Protein 1VHK (pdb70)

Organism: 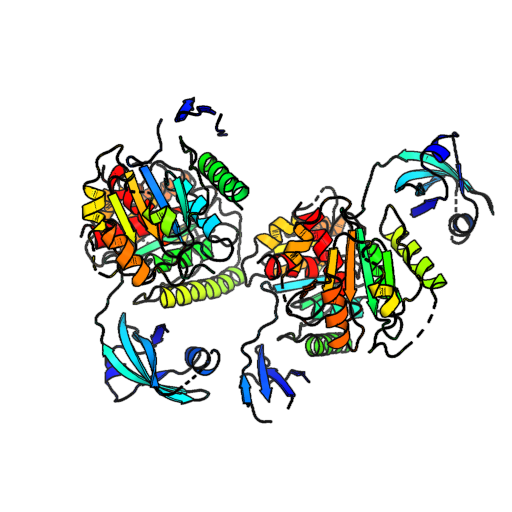Bacillus subtilis (strain 168) (NCBI:txid224308)

Radius of gyration: 31.27 Å; Cα contacts (8 Å, |Δi|>4): 1802; chains: 4; bounding box: 67×75×100 Å

B-factor: mean 43.71, std 15.71, range [6.01, 95.88]

Structure (mmCIF, N/CA/C/O backbone):
data_1VHK
#
_entry.id   1VHK
#
_cell.length_a   62.714
_cell.length_b   145.054
_cell.length_c   66.012
_cell.angle_alpha   90.00
_cell.angle_beta   109.40
_cell.angle_gamma   90.00
#
_symmetry.space_group_name_H-M   'P 1 21 1'
#
loop_
_entity.id
_entity.type
_entity.pdbx_description
1 polymer 'Hypothetical protein yqeU'
2 water water
#
loop_
_atom_site.group_PDB
_atom_site.id
_atom_site.type_symbol
_atom_site.label_atom_id
_atom_site.label_alt_id
_atom_site.label_comp_id
_atom_site.label_asym_id
_atom_site.label_entity_id
_atom_site.label_seq_id
_atom_site.pdbx_PDB_ins_code
_atom_site.Cartn_x
_atom_site.Cartn_y
_atom_site.Cartn_z
_atom_site.occupancy
_atom_site.B_iso_or_equiv
_atom_site.auth_seq_id
_atom_site.auth_comp_id
_atom_site.auth_asym_id
_atom_site.auth_atom_id
_atom_site.pdbx_PDB_model_num
ATOM 1 N N . GLN A 1 4 ? 5.057 98.923 29.578 1.00 35.48 2 GLN A N 1
ATOM 2 C CA . GLN A 1 4 ? 5.396 100.293 29.277 1.00 34.11 2 GLN A CA 1
ATOM 3 C C . GLN A 1 4 ? 6.844 100.499 28.898 1.00 34.31 2 GLN A C 1
ATOM 4 O O . GLN A 1 4 ? 7.096 101.275 27.969 1.00 34.89 2 GLN A O 1
ATOM 10 N N . ARG A 1 5 ? 7.818 99.847 29.519 1.00 35.52 3 ARG A N 1
ATOM 11 C CA . ARG A 1 5 ? 9.222 100.086 29.213 1.00 35.22 3 ARG A CA 1
ATOM 12 C C . ARG A 1 5 ? 9.940 98.876 28.632 1.00 35.15 3 ARG A C 1
ATOM 13 O O . ARG A 1 5 ? 9.890 97.782 29.177 1.00 33.35 3 ARG A O 1
ATOM 21 N N . TYR A 1 6 ? 10.610 99.118 27.491 1.00 35.71 4 TYR A N 1
ATOM 22 C CA . TYR A 1 6 ? 11.352 98.154 26.745 1.00 36.79 4 TYR A CA 1
ATOM 23 C C . TYR A 1 6 ? 12.807 98.490 26.412 1.00 37.52 4 TYR A C 1
ATOM 24 O O . TYR A 1 6 ? 13.166 99.582 25.970 1.00 36.16 4 TYR A O 1
ATOM 33 N N . PHE A 1 7 ? 13.617 97.438 26.498 1.00 37.98 5 PHE A N 1
ATOM 34 C CA . PHE A 1 7 ? 15.017 97.457 26.141 1.00 39.01 5 PHE A CA 1
ATOM 35 C C . PHE A 1 7 ? 15.214 96.963 24.710 1.00 41.08 5 PHE A C 1
ATOM 36 O O . PHE A 1 7 ? 14.936 95.814 24.380 1.00 42.42 5 PHE A O 1
ATOM 44 N N . ILE A 1 8 ? 15.571 97.871 23.846 1.00 43.89 6 ILE A N 1
ATOM 45 C CA . ILE A 1 8 ? 15.799 97.698 22.422 1.00 45.76 6 ILE A CA 1
ATOM 46 C C . ILE A 1 8 ? 17.232 97.317 22.095 1.00 48.00 6 ILE A C 1
ATOM 47 O O . ILE A 1 8 ? 18.196 97.847 22.649 1.00 47.19 6 ILE A O 1
ATOM 52 N N . GLU A 1 9 ? 17.423 96.426 21.119 1.00 51.17 7 GLU A N 1
ATOM 53 C CA . GLU A 1 9 ? 18.752 95.978 20.720 1.00 52.16 7 GLU A CA 1
ATOM 54 C C . GLU A 1 9 ? 19.322 96.816 19.577 1.00 52.56 7 GLU A C 1
ATOM 55 O O . GLU A 1 9 ? 19.883 96.299 18.612 1.00 52.14 7 GLU A O 1
ATOM 61 N N . LEU A 1 10 ? 19.177 98.116 19.686 1.00 53.37 8 LEU A N 1
ATOM 62 C CA . LEU A 1 10 ? 19.689 99.117 18.781 1.00 53.71 8 LEU A CA 1
ATOM 63 C C . LEU A 1 10 ? 20.402 100.187 19.619 1.00 53.99 8 LEU A C 1
ATOM 64 O O . LEU A 1 10 ? 20.175 100.195 20.838 1.00 54.34 8 LEU A O 1
ATOM 69 N N . THR A 1 11 ? 21.281 100.952 19.032 1.00 54.13 9 THR A N 1
ATOM 70 C CA . THR A 1 11 ? 22.028 102.000 19.761 1.00 54.28 9 THR A CA 1
ATOM 71 C C . THR A 1 11 ? 21.277 103.293 19.578 1.00 54.64 9 THR A C 1
ATOM 72 O O . THR A 1 11 ? 20.443 103.305 18.649 1.00 55.30 9 THR A O 1
ATOM 76 N N . LYS A 1 12 ? 21.490 104.361 20.343 1.00 55.50 10 LYS A N 1
ATOM 77 C CA . LYS A 1 12 ? 20.733 105.574 20.006 1.00 56.95 10 LYS A CA 1
ATOM 78 C C . LYS A 1 12 ? 20.983 105.963 18.546 1.00 59.06 10 LYS A C 1
ATOM 79 O O . LYS A 1 12 ? 20.028 106.152 17.785 1.00 57.71 10 LYS A O 1
ATOM 85 N N . GLN A 1 13 ? 22.246 106.037 18.126 1.00 61.08 11 GLN A N 1
ATOM 86 C CA . GLN A 1 13 ? 22.546 106.421 16.752 1.00 64.61 11 GLN A CA 1
ATOM 87 C C . GLN A 1 13 ? 21.964 105.524 15.697 1.00 65.39 11 GLN A C 1
ATOM 88 O O . GLN A 1 13 ? 21.560 106.028 14.626 1.00 65.57 11 GLN A O 1
ATOM 94 N N . GLN A 1 14 ? 21.761 104.232 15.957 1.00 66.27 12 GLN A N 1
ATOM 95 C CA . GLN A 1 14 ? 21.103 103.345 15.010 1.00 66.52 12 GLN A CA 1
ATOM 96 C C . GLN A 1 14 ? 19.607 103.651 14.931 1.00 66.83 12 GLN A C 1
ATOM 97 O O . GLN A 1 14 ? 19.000 103.429 13.892 1.00 67.39 12 GLN A O 1
ATOM 103 N N . ILE A 1 15 ? 18.989 104.100 16.012 1.00 67.61 13 ILE A N 1
ATOM 104 C CA . ILE A 1 15 ? 17.565 104.436 15.994 1.00 68.29 13 ILE A CA 1
ATOM 105 C C . ILE A 1 15 ? 17.330 105.785 15.335 1.00 70.00 13 ILE A C 1
ATOM 106 O O . ILE A 1 15 ? 16.269 106.040 14.769 1.00 70.54 13 ILE A O 1
ATOM 111 N N . GLU A 1 16 ? 18.323 106.665 15.408 1.00 71.71 14 GLU A N 1
ATOM 112 C CA . GLU A 1 16 ? 18.258 107.981 14.791 1.00 73.50 14 GLU A CA 1
ATOM 113 C C . GLU A 1 16 ? 18.419 107.842 13.273 1.00 73.69 14 GLU A C 1
ATOM 114 O O . GLU A 1 16 ? 17.888 108.613 12.485 1.00 74.06 14 GLU A O 1
ATOM 120 N N . GLU A 1 17 ? 19.121 106.797 12.883 1.00 73.53 15 GLU A N 1
ATOM 121 C CA . GLU A 1 17 ? 19.413 106.439 11.516 1.00 73.31 15 GLU A CA 1
ATOM 122 C C . GLU A 1 17 ? 18.249 106.700 10.572 1.00 72.73 15 GLU A C 1
ATOM 123 O O . GLU A 1 17 ? 18.423 107.455 9.603 1.00 73.37 15 GLU A O 1
ATOM 129 N N . ALA A 1 18 ? 17.099 106.091 10.821 1.00 70.95 16 ALA A N 1
ATOM 130 C CA . ALA A 1 18 ? 15.906 106.241 9.995 1.00 67.70 16 ALA A CA 1
ATOM 131 C C . ALA A 1 18 ? 14.790 106.976 10.722 1.00 66.37 16 ALA A C 1
ATOM 132 O O . ALA A 1 18 ? 14.906 107.286 11.912 1.00 66.85 16 ALA A O 1
ATOM 134 N N . PRO A 1 19 ? 13.679 107.233 10.045 1.00 64.86 17 PRO A N 1
ATOM 135 C CA . PRO A 1 19 ? 12.566 107.990 10.588 1.00 63.35 17 PRO A CA 1
ATOM 136 C C . PRO A 1 19 ? 11.736 107.245 11.608 1.00 61.84 17 PRO A C 1
ATOM 137 O O . PRO A 1 19 ? 11.056 107.858 12.446 1.00 60.70 17 PRO A O 1
ATOM 141 N N . THR A 1 20 ? 11.693 105.927 11.529 1.00 59.97 18 THR A N 1
ATOM 142 C CA . THR A 1 20 ? 11.005 105.055 12.453 1.00 57.44 18 THR A CA 1
ATOM 143 C C . THR A 1 20 ? 11.933 103.851 12.710 1.00 56.07 18 THR A C 1
ATOM 144 O O . THR A 1 20 ? 12.961 103.752 12.038 1.00 56.38 18 THR A O 1
ATOM 148 N N . PHE A 1 21 ? 11.585 102.997 13.644 1.00 54.41 19 PHE A N 1
ATOM 149 C CA . PHE A 1 21 ? 12.402 101.816 13.938 1.00 52.47 19 PHE A CA 1
ATOM 150 C C . PHE A 1 21 ? 11.444 100.691 14.296 1.00 52.37 19 PHE A C 1
ATOM 151 O O . PHE A 1 21 ? 10.308 100.983 14.649 1.00 50.93 19 PHE A O 1
ATOM 159 N N . SER A 1 22 ? 11.865 99.444 14.177 1.00 54.16 20 SER A N 1
ATOM 160 C CA . SER A 1 22 ? 10.970 98.337 14.469 1.00 56.13 20 SER A CA 1
ATOM 161 C C . SER A 1 22 ? 11.510 97.361 15.503 1.00 58.32 20 SER A C 1
ATOM 162 O O . SER A 1 22 ? 12.694 97.089 15.625 1.00 58.35 20 SER A O 1
ATOM 165 N N . ILE A 1 23 ? 10.564 96.827 16.267 1.00 59.60 21 ILE A N 1
ATOM 166 C CA . ILE A 1 23 ? 10.817 95.901 17.340 1.00 61.74 21 ILE A CA 1
ATOM 167 C C . ILE A 1 23 ? 10.547 94.467 16.907 1.00 64.71 21 ILE A C 1
ATOM 168 O O . ILE A 1 23 ? 9.433 94.123 16.503 1.00 63.88 21 ILE A O 1
ATOM 173 N N . THR A 1 24 ? 11.583 93.624 16.986 1.00 67.25 22 THR A N 1
ATOM 174 C CA . THR A 1 24 ? 11.439 92.219 16.635 1.00 70.24 22 THR A CA 1
ATOM 175 C C . THR A 1 24 ? 11.810 91.306 17.805 1.00 72.53 22 THR A C 1
ATOM 176 O O . THR A 1 24 ? 12.479 91.693 18.759 1.00 72.22 22 THR A O 1
ATOM 180 N N . GLY A 1 25 ? 11.120 90.154 17.870 1.00 74.56 23 GLY A N 1
ATOM 181 C CA . GLY A 1 25 ? 11.368 89.154 18.863 1.00 76.38 23 GLY A CA 1
ATOM 182 C C . GLY A 1 25 ? 10.367 89.024 19.992 1.00 77.12 23 GLY A C 1
ATOM 183 O O . GLY A 1 25 ? 9.151 89.060 19.810 1.00 77.12 23 GLY A O 1
ATOM 184 N N . GLU A 1 26 ? 10.903 88.758 21.182 1.00 77.34 24 GLU A N 1
ATOM 185 C CA . GLU A 1 26 ? 10.188 88.583 22.422 1.00 77.10 24 GLU A CA 1
ATOM 186 C C . GLU A 1 26 ? 9.178 89.714 22.673 1.00 75.19 24 GLU A C 1
ATOM 187 O O . GLU A 1 26 ? 8.004 89.469 22.887 1.00 74.38 24 GLU A O 1
ATOM 193 N N . GLU A 1 27 ? 9.709 90.926 22.674 1.00 73.64 25 GLU A N 1
ATOM 194 C CA . GLU A 1 27 ? 9.012 92.156 22.903 1.00 71.78 25 GLU A CA 1
ATOM 195 C C . GLU A 1 27 ? 7.801 92.377 22.021 1.00 70.09 25 GLU A C 1
ATOM 196 O O . GLU A 1 27 ? 6.809 92.936 22.501 1.00 69.35 25 GLU A O 1
ATOM 202 N N . VAL A 1 28 ? 7.849 91.983 20.746 1.00 69.07 26 VAL A N 1
ATOM 203 C CA . VAL A 1 28 ? 6.669 92.168 19.894 1.00 68.47 26 VAL A CA 1
ATOM 204 C C . VAL A 1 28 ? 5.490 91.434 20.529 1.00 67.36 26 VAL A C 1
ATOM 205 O O . VAL A 1 28 ? 4.463 92.053 20.804 1.00 66.92 26 VAL A O 1
ATOM 209 N N . HIS A 1 29 ? 5.676 90.163 20.861 1.00 66.80 27 HIS A N 1
ATOM 210 C CA . HIS A 1 29 ? 4.650 89.362 21.499 1.00 66.43 27 HIS A CA 1
ATOM 211 C C . HIS A 1 29 ? 4.083 90.035 22.743 1.00 65.11 27 HIS A C 1
ATOM 212 O O . HIS A 1 29 ? 2.880 89.957 23.010 1.00 64.80 27 HIS A O 1
ATOM 219 N N . HIS A 1 30 ? 4.958 90.602 23.568 1.00 63.79 28 HIS A N 1
ATOM 220 C CA . HIS A 1 30 ? 4.510 91.313 24.756 1.00 63.11 28 HIS A CA 1
ATOM 221 C C . HIS A 1 30 ? 3.732 92.562 24.336 1.00 64.55 28 HIS A C 1
ATOM 222 O O . HIS A 1 30 ? 2.669 92.847 24.891 1.00 64.35 28 HIS A O 1
ATOM 229 N N . ILE A 1 31 ? 4.240 93.286 23.331 1.00 65.25 29 ILE A N 1
ATOM 230 C CA . ILE A 1 31 ? 3.536 94.465 22.854 1.00 66.95 29 ILE A CA 1
ATOM 231 C C . ILE A 1 31 ? 2.181 94.085 22.257 1.00 69.10 29 ILE A C 1
ATOM 232 O O . ILE A 1 31 ? 1.133 94.514 22.747 1.00 68.44 29 ILE A O 1
ATOM 237 N N . VAL A 1 32 ? 2.199 93.231 21.249 1.00 71.23 30 VAL A N 1
ATOM 238 C CA . VAL A 1 32 ? 1.016 92.820 20.536 1.00 74.45 30 VAL A CA 1
ATOM 239 C C . VAL A 1 32 ? 0.067 91.890 21.252 1.00 76.63 30 VAL A C 1
ATOM 240 O O . VAL A 1 32 ? -1.122 92.233 21.396 1.00 76.78 30 VAL A O 1
ATOM 244 N N . ASN A 1 33 ? 0.495 90.691 21.631 1.00 78.63 31 ASN A N 1
ATOM 245 C CA . ASN A 1 33 ? -0.387 89.716 22.256 1.00 80.52 31 ASN A CA 1
ATOM 246 C C . ASN A 1 33 ? -0.697 89.968 23.714 1.00 80.94 31 ASN A C 1
ATOM 247 O O . ASN A 1 33 ? -1.869 90.146 24.084 1.00 81.65 31 ASN A O 1
ATOM 252 N N . VAL A 1 34 ? 0.300 89.984 24.583 1.00 80.86 32 VAL A N 1
ATOM 253 C CA . VAL A 1 34 ? 0.097 90.172 26.009 1.00 80.16 32 VAL A CA 1
ATOM 254 C C . VAL A 1 34 ? -0.578 91.476 26.385 1.00 78.40 32 VAL A C 1
ATOM 255 O O . VAL A 1 34 ? -1.568 91.465 27.133 1.00 79.14 32 VAL A O 1
ATOM 267 N N . ARG A 1 36 ? -1.672 93.860 24.064 1.00 66.11 34 ARG A N 1
ATOM 268 C CA . ARG A 1 36 ? -2.546 94.172 22.969 1.00 63.81 34 ARG A CA 1
ATOM 269 C C . ARG A 1 36 ? -2.654 95.652 22.659 1.00 63.79 34 ARG A C 1
ATOM 270 O O . ARG A 1 36 ? -3.722 96.257 22.649 1.00 63.85 34 ARG A O 1
ATOM 286 N N . ASN A 1 38 ? -2.283 99.167 20.276 1.00 66.60 36 ASN A N 1
ATOM 287 C CA . ASN A 1 38 ? -2.629 99.569 18.930 1.00 67.59 36 ASN A CA 1
ATOM 288 C C . ASN A 1 38 ? -1.795 100.762 18.468 1.00 67.23 36 ASN A C 1
ATOM 289 O O . ASN A 1 38 ? -1.185 101.450 19.274 1.00 66.41 36 ASN A O 1
ATOM 294 N N . GLU A 1 39 ? -1.816 100.987 17.151 1.00 66.47 37 GLU A N 1
ATOM 295 C CA . GLU A 1 39 ? -1.129 102.149 16.597 1.00 65.42 37 GLU A CA 1
ATOM 296 C C . GLU A 1 39 ? -1.658 103.399 17.307 1.00 63.43 37 GLU A C 1
ATOM 297 O O . GLU A 1 39 ? -2.844 103.506 17.597 1.00 62.90 37 GLU A O 1
ATOM 303 N N . GLY A 1 40 ? -0.737 104.286 17.664 1.00 60.99 38 GLY A N 1
ATOM 304 C CA . GLY A 1 40 ? -1.087 105.496 18.386 1.00 57.58 38 GLY A CA 1
ATOM 305 C C . GLY A 1 40 ? -0.728 105.352 19.865 1.00 55.55 38 GLY A C 1
ATOM 306 O O . GLY A 1 40 ? -0.684 106.329 20.605 1.00 55.51 38 GLY A O 1
ATOM 307 N N . ASP A 1 41 ? -0.545 104.113 20.307 1.00 53.36 39 ASP A N 1
ATOM 308 C CA . ASP A 1 41 ? -0.172 103.850 21.685 1.00 50.59 39 ASP A CA 1
ATOM 309 C C . ASP A 1 41 ? 1.293 104.258 21.909 1.00 48.40 39 ASP A C 1
ATOM 310 O O . ASP A 1 41 ? 2.103 104.183 20.996 1.00 46.27 39 ASP A O 1
ATOM 315 N N . GLN A 1 42 ? 1.582 104.644 23.138 1.00 47.32 40 GLN A N 1
ATOM 316 C CA . GLN A 1 42 ? 2.883 105.108 23.564 1.00 45.68 40 GLN A CA 1
ATOM 317 C C . GLN A 1 42 ? 3.612 104.174 24.513 1.00 43.46 40 GLN A C 1
ATOM 318 O O . GLN A 1 42 ? 3.007 103.601 25.416 1.00 42.75 40 GLN A O 1
ATOM 324 N N . ILE A 1 43 ? 4.918 104.002 24.303 1.00 41.90 41 ILE A N 1
ATOM 325 C CA . ILE A 1 43 ? 5.780 103.198 25.141 1.00 38.95 41 ILE A CA 1
ATOM 326 C C . ILE A 1 43 ? 7.085 103.970 25.423 1.00 39.56 41 ILE A C 1
ATOM 327 O O . ILE A 1 43 ? 7.380 105.031 24.903 1.00 38.93 41 ILE A O 1
ATOM 332 N N . ILE A 1 44 ? 7.848 103.388 26.333 1.00 39.75 42 ILE A N 1
ATOM 333 C CA . ILE A 1 44 ? 9.151 103.898 26.711 1.00 37.00 42 ILE A CA 1
ATOM 334 C C . ILE A 1 44 ? 10.198 102.861 26.270 1.00 36.41 42 ILE A C 1
ATOM 335 O O . ILE A 1 44 ? 10.061 101.658 26.513 1.00 34.48 42 ILE A O 1
ATOM 340 N N . CYS A 1 45 ? 11.180 103.346 25.532 1.00 35.67 43 CYS A N 1
ATOM 341 C CA . CYS A 1 45 ? 12.259 102.528 25.031 1.00 35.09 43 CYS A CA 1
ATOM 342 C C . CYS A 1 45 ? 13.607 103.124 25.464 1.00 35.09 43 CYS A C 1
ATOM 343 O O . CYS A 1 45 ? 13.834 104.334 25.475 1.00 33.40 43 CYS A O 1
ATOM 346 N N . CYS A 1 46 ? 14.482 102.199 25.803 1.00 34.73 44 CYS A N 1
ATOM 347 C CA . CYS A 1 46 ? 15.839 102.478 26.221 1.00 34.36 44 CYS A CA 1
ATOM 348 C C . CYS A 1 46 ? 16.791 101.738 25.279 1.00 33.43 44 CYS A C 1
ATOM 349 O O . CYS A 1 46 ? 16.629 100.531 25.181 1.00 31.64 44 CYS A O 1
ATOM 352 N N . SER A 1 47 ? 17.697 102.410 24.607 1.00 34.93 45 SER A N 1
ATOM 353 C CA . SER A 1 47 ? 18.650 101.760 23.698 1.00 37.03 45 SER A CA 1
ATOM 354 C C . SER A 1 47 ? 19.696 100.921 24.416 1.00 38.29 45 SER A C 1
ATOM 355 O O . SER A 1 47 ? 19.861 100.986 25.638 1.00 37.80 45 SER A O 1
ATOM 358 N N . GLN A 1 48 ? 20.564 100.229 23.654 1.00 39.77 46 GLN A N 1
ATOM 359 C CA . GLN A 1 48 ? 21.575 99.393 24.288 1.00 42.28 46 GLN A CA 1
ATOM 360 C C . GLN A 1 48 ? 22.625 100.239 25.031 1.00 42.63 46 GLN A C 1
ATOM 361 O O . GLN A 1 48 ? 23.343 99.676 25.868 1.00 43.17 46 GLN A O 1
ATOM 367 N N . ASP A 1 49 ? 22.810 101.478 24.619 1.00 42.44 47 ASP A N 1
ATOM 368 C CA . ASP A 1 49 ? 23.778 102.371 25.208 1.00 41.72 47 ASP A CA 1
ATOM 369 C C . ASP A 1 49 ? 23.205 103.269 26.282 1.00 40.86 47 ASP A C 1
ATOM 370 O O . ASP A 1 49 ? 23.789 104.320 26.587 1.00 40.14 47 ASP A O 1
ATOM 375 N N . GLY A 1 50 ? 22.054 102.909 26.836 1.00 40.40 48 GLY A N 1
ATOM 376 C CA . GLY A 1 50 ? 21.429 103.638 27.904 1.00 38.79 48 GLY A CA 1
ATOM 377 C C . GLY A 1 50 ? 20.587 104.832 27.579 1.00 38.11 48 GLY A C 1
ATOM 378 O O . GLY A 1 50 ? 20.118 105.500 28.533 1.00 37.32 48 GLY A O 1
ATOM 379 N N . PHE A 1 51 ? 20.257 105.111 26.319 1.00 37.05 49 PHE A N 1
ATOM 380 C CA . PHE A 1 51 ? 19.434 106.275 25.990 1.00 37.13 49 PHE A CA 1
ATOM 381 C C . PHE A 1 51 ? 17.940 105.995 25.955 1.00 36.94 49 PHE A C 1
ATOM 382 O O . PHE A 1 51 ? 17.459 105.126 25.235 1.00 35.81 49 PHE A O 1
ATOM 390 N N . GLU A 1 52 ? 17.141 106.746 26.704 1.00 37.73 50 GLU A N 1
ATOM 391 C CA . GLU A 1 52 ? 15.713 106.613 26.836 1.00 37.33 50 GLU A CA 1
ATOM 392 C C . GLU A 1 52 ? 14.876 107.472 25.898 1.00 36.70 50 GLU A C 1
ATOM 393 O O . GLU A 1 52 ? 14.904 108.702 25.911 1.00 35.16 50 GLU A O 1
ATOM 399 N N . ALA A 1 53 ? 13.886 106.831 25.250 1.00 36.17 51 ALA A N 1
ATOM 400 C CA . ALA A 1 53 ? 12.980 107.591 24.410 1.00 36.94 51 ALA A CA 1
ATOM 401 C C . ALA A 1 53 ? 11.503 107.328 24.667 1.00 37.71 51 ALA A C 1
ATOM 402 O O . ALA A 1 53 ? 11.030 106.262 25.037 1.00 37.45 51 ALA A O 1
ATOM 404 N N . LYS A 1 54 ? 10.688 108.355 24.401 1.00 38.55 52 LYS A N 1
ATOM 405 C CA . LYS A 1 54 ? 9.237 108.160 24.400 1.00 39.84 52 LYS A CA 1
ATOM 406 C C . LYS A 1 54 ? 8.844 107.857 22.935 1.00 41.58 52 LYS A C 1
ATOM 407 O O . LYS A 1 54 ? 9.219 108.576 21.993 1.00 39.36 52 LYS A O 1
ATOM 413 N N . CYS A 1 55 ? 8.271 106.669 22.744 1.00 42.36 53 CYS A N 1
ATOM 414 C CA . CYS A 1 55 ? 7.899 106.238 21.408 1.00 43.50 53 CYS A CA 1
ATOM 415 C C . CYS A 1 55 ? 6.390 106.070 21.241 1.00 43.62 53 CYS A C 1
ATOM 416 O O . CYS A 1 55 ? 5.666 105.788 22.188 1.00 43.41 53 CYS A O 1
ATOM 419 N N . GLU A 1 56 ? 5.974 106.229 19.991 1.00 43.71 54 GLU A N 1
ATOM 420 C CA . GLU A 1 56 ? 4.600 106.073 19.545 1.00 43.96 54 GLU A CA 1
ATOM 421 C C . GLU A 1 56 ? 4.497 104.895 18.578 1.00 45.29 54 GLU A C 1
ATOM 422 O O . GLU A 1 56 ? 5.277 104.763 17.633 1.00 43.82 54 GLU A O 1
ATOM 428 N N . LEU A 1 57 ? 3.581 103.959 18.836 1.00 48.18 55 LEU A N 1
ATOM 429 C CA . LEU A 1 57 ? 3.425 102.830 17.917 1.00 51.33 55 LEU A CA 1
ATOM 430 C C . LEU A 1 57 ? 2.759 103.312 16.622 1.00 54.38 55 LEU A C 1
ATOM 431 O O . LEU A 1 57 ? 1.624 103.755 16.581 1.00 52.40 55 LEU A O 1
ATOM 436 N N . GLN A 1 58 ? 3.567 103.331 15.574 1.00 58.41 56 GLN A N 1
ATOM 437 C CA . GLN A 1 58 ? 3.180 103.715 14.234 1.00 62.02 56 GLN A CA 1
ATOM 438 C C . GLN A 1 58 ? 2.609 102.480 13.527 1.00 64.71 56 GLN A C 1
ATOM 439 O O . GLN A 1 58 ? 1.528 102.517 12.953 1.00 64.54 56 GLN A O 1
ATOM 445 N N . SER A 1 59 ? 3.288 101.349 13.731 1.00 67.46 57 SER A N 1
ATOM 446 C CA . SER A 1 59 ? 2.825 100.100 13.120 1.00 70.52 57 SER A CA 1
ATOM 447 C C . SER A 1 59 ? 2.856 98.940 14.095 1.00 73.13 57 SER A C 1
ATOM 448 O O . SER A 1 59 ? 3.808 98.790 14.874 1.00 73.87 57 SER A O 1
ATOM 451 N N . VAL A 1 60 ? 1.779 98.154 14.130 1.00 74.84 58 VAL A N 1
ATOM 452 C CA . VAL A 1 60 ? 1.685 97.006 15.013 1.00 77.70 58 VAL A CA 1
ATOM 453 C C . VAL A 1 60 ? 1.211 95.759 14.266 1.00 80.24 58 VAL A C 1
ATOM 454 O O . VAL A 1 60 ? 0.053 95.617 13.886 1.00 80.60 58 VAL A O 1
ATOM 458 N N . SER A 1 61 ? 2.141 94.832 14.054 1.00 82.39 59 SER A N 1
ATOM 459 C CA . SER A 1 61 ? 1.865 93.578 13.355 1.00 84.33 59 SER A CA 1
ATOM 460 C C . SER A 1 61 ? 1.911 92.398 14.306 1.00 85.39 59 SER A C 1
ATOM 461 O O . SER A 1 61 ? 1.766 92.565 15.520 1.00 85.55 59 SER A O 1
ATOM 464 N N . LYS A 1 62 ? 2.062 91.188 13.792 1.00 86.63 60 LYS A N 1
ATOM 465 C CA . LYS A 1 62 ? 2.073 89.991 14.627 1.00 88.54 60 LYS A CA 1
ATOM 466 C C . LYS A 1 62 ? 3.487 89.557 14.968 1.00 88.89 60 LYS A C 1
ATOM 467 O O . LYS A 1 62 ? 3.715 88.687 15.814 1.00 88.83 60 LYS A O 1
ATOM 473 N N . ASP A 1 63 ? 4.469 90.180 14.324 1.00 89.01 61 ASP A N 1
ATOM 474 C CA . ASP A 1 63 ? 5.863 89.799 14.564 1.00 89.36 61 ASP A CA 1
ATOM 475 C C . ASP A 1 63 ? 6.785 90.994 14.414 1.00 88.66 61 ASP A C 1
ATOM 476 O O . ASP A 1 63 ? 8.002 90.904 14.565 1.00 89.10 61 ASP A O 1
ATOM 481 N N . LYS A 1 64 ? 6.199 92.118 14.015 1.00 87.65 62 LYS A N 1
ATOM 482 C CA . LYS A 1 64 ? 6.956 93.351 13.834 1.00 85.54 62 LYS A CA 1
ATOM 483 C C . LYS A 1 64 ? 6.160 94.523 14.396 1.00 82.75 62 LYS A C 1
ATOM 484 O O . LYS A 1 64 ? 4.932 94.551 14.284 1.00 82.99 62 LYS A O 1
ATOM 490 N N . VAL A 1 65 ? 6.834 95.413 15.102 1.00 79.46 63 VAL A N 1
ATOM 491 C CA . VAL A 1 65 ? 6.168 96.596 15.669 1.00 75.24 63 VAL A CA 1
ATOM 492 C C . VAL A 1 65 ? 6.996 97.825 15.306 1.00 72.04 63 VAL A C 1
ATOM 493 O O . VAL A 1 65 ? 8.195 97.865 15.572 1.00 71.66 63 VAL A O 1
ATOM 497 N N . SER A 1 66 ? 6.374 98.781 14.627 1.00 68.80 64 SER A N 1
ATOM 498 C CA . SER A 1 66 ? 7.120 99.966 14.197 1.00 65.14 64 SER A CA 1
ATOM 499 C C . SER A 1 66 ? 6.862 101.139 15.132 1.00 60.96 64 SER A C 1
ATOM 500 O O . SER A 1 66 ? 5.727 101.335 15.552 1.00 59.92 64 SER A O 1
ATOM 503 N N . CYS A 1 67 ? 7.927 101.880 15.448 1.00 56.77 65 CYS A N 1
ATOM 504 C CA . CYS A 1 67 ? 7.866 102.995 16.343 1.00 52.49 65 CYS A CA 1
ATOM 505 C C . CYS A 1 67 ? 8.512 104.275 15.809 1.00 49.82 65 CYS A C 1
ATOM 506 O O . CYS A 1 67 ? 9.517 104.268 15.132 1.00 49.52 65 CYS A O 1
ATOM 509 N N . LEU A 1 68 ? 7.918 105.374 16.226 1.00 47.50 66 LEU A N 1
ATOM 510 C CA . LEU A 1 68 ? 8.335 106.737 15.936 1.00 43.79 66 LEU A CA 1
ATOM 511 C C . LEU A 1 68 ? 8.789 107.365 17.258 1.00 41.39 66 LEU A C 1
ATOM 512 O O . LEU A 1 68 ? 8.026 107.239 18.216 1.00 38.34 66 LEU A O 1
ATOM 517 N N . VAL A 1 69 ? 10.001 107.881 17.344 1.00 40.99 67 VAL A N 1
ATOM 518 C CA . VAL A 1 69 ? 10.436 108.469 18.616 1.00 41.05 67 VAL A CA 1
ATOM 519 C C . VAL A 1 69 ? 9.911 109.883 18.743 1.00 40.86 67 VAL A C 1
ATOM 520 O O . VAL A 1 69 ? 10.263 110.766 17.973 1.00 42.14 67 VAL A O 1
ATOM 524 N N . ILE A 1 70 ? 9.056 110.115 19.741 1.00 41.04 68 ILE A N 1
ATOM 525 C CA . ILE A 1 70 ? 8.501 111.460 19.917 1.00 40.39 68 ILE A CA 1
ATOM 526 C C . ILE A 1 70 ? 9.291 112.323 20.869 1.00 41.68 68 ILE A C 1
ATOM 527 O O . ILE A 1 70 ? 9.209 113.563 20.815 1.00 41.55 68 ILE A O 1
ATOM 532 N N . GLU A 1 71 ? 10.260 111.748 21.594 1.00 42.05 69 GLU A N 1
ATOM 533 C CA . GLU A 1 71 ? 11.042 112.535 22.525 1.00 43.01 69 GLU A CA 1
ATOM 534 C C . GLU A 1 71 ? 12.222 111.797 23.126 1.00 42.49 69 GLU A C 1
ATOM 535 O O . GLU A 1 71 ? 12.071 110.644 23.525 1.00 42.96 69 GLU A O 1
ATOM 541 N N . TRP A 1 72 ? 13.390 112.437 23.150 1.00 42.23 70 TRP A N 1
ATOM 542 C CA . TRP A 1 72 ? 14.572 111.860 23.828 1.00 40.14 70 TRP A CA 1
ATOM 543 C C . TRP A 1 72 ? 14.595 112.474 25.236 1.00 39.38 70 TRP A C 1
ATOM 544 O O . TRP A 1 72 ? 14.861 113.666 25.357 1.00 39.44 70 TRP A O 1
ATOM 555 N N . THR A 1 73 ? 14.203 111.702 26.232 1.00 38.07 71 THR A N 1
ATOM 556 C CA . THR A 1 73 ? 14.066 112.194 27.576 1.00 38.47 71 THR A CA 1
ATOM 557 C C . THR A 1 73 ? 15.315 112.724 28.235 1.00 37.41 71 THR A C 1
ATOM 558 O O . THR A 1 73 ? 15.167 113.509 29.182 1.00 36.72 71 THR A O 1
ATOM 562 N N . ASN A 1 74 ? 16.490 112.228 27.914 1.00 37.25 72 ASN A N 1
ATOM 563 C CA . ASN A 1 74 ? 17.730 112.627 28.544 1.00 38.83 72 ASN A CA 1
ATOM 564 C C . ASN A 1 74 ? 17.779 112.281 30.026 1.00 38.98 72 ASN A C 1
ATOM 565 O O . ASN A 1 74 ? 18.565 112.869 30.772 1.00 39.09 72 ASN A O 1
ATOM 570 N N . GLU A 1 75 ? 16.974 111.348 30.462 1.00 39.87 73 GLU A N 1
ATOM 571 C CA . GLU A 1 75 ? 16.842 110.930 31.834 1.00 40.78 73 GLU A CA 1
ATOM 572 C C . GLU A 1 75 ? 17.815 109.813 32.170 1.00 39.28 73 GLU A C 1
ATOM 573 O O . GLU A 1 75 ? 17.915 108.829 31.450 1.00 38.37 73 GLU A O 1
ATOM 579 N N . ASN A 1 76 ? 18.647 110.028 33.184 1.00 39.43 74 ASN A N 1
ATOM 580 C CA . ASN A 1 76 ? 19.553 108.982 33.609 1.00 39.70 74 ASN A CA 1
ATOM 581 C C . ASN A 1 76 ? 19.280 108.633 35.076 1.00 37.21 74 ASN A C 1
ATOM 582 O O . ASN A 1 76 ? 19.506 109.450 35.963 1.00 37.43 74 ASN A O 1
ATOM 587 N N . ARG A 1 77 ? 18.925 107.370 35.281 1.00 35.19 75 ARG A N 1
ATOM 588 C CA . ARG A 1 77 ? 18.567 106.961 36.643 1.00 32.43 75 ARG A CA 1
ATOM 589 C C . ARG A 1 77 ? 19.544 105.976 37.219 1.00 30.08 75 ARG A C 1
ATOM 590 O O . ARG A 1 77 ? 19.217 105.313 38.201 1.00 29.07 75 ARG A O 1
ATOM 598 N N . GLU A 1 78 ? 20.757 105.933 36.667 1.00 29.60 76 GLU A N 1
ATOM 599 C CA . GLU A 1 78 ? 21.767 104.989 37.151 1.00 29.94 76 GLU A CA 1
ATOM 600 C C . GLU A 1 78 ? 22.513 105.503 38.366 1.00 30.02 76 GLU A C 1
ATOM 601 O O . GLU A 1 78 ? 22.669 106.712 38.563 1.00 28.82 76 GLU A O 1
ATOM 607 N N . LEU A 1 79 ? 22.843 104.603 39.299 1.00 30.38 77 LEU A N 1
ATOM 608 C CA . LEU A 1 79 ? 23.645 105.013 40.462 1.00 31.77 77 LEU A CA 1
ATOM 609 C C . LEU A 1 79 ? 24.951 105.647 39.956 1.00 31.27 77 LEU A C 1
ATOM 610 O O . LEU A 1 79 ? 25.547 105.102 39.022 1.00 31.57 77 LEU A O 1
ATOM 615 N N . PRO A 1 80 ? 25.480 106.620 40.674 1.00 31.21 78 PRO A N 1
ATOM 616 C CA . PRO A 1 80 ? 26.742 107.235 40.274 1.00 32.27 78 PRO A CA 1
ATOM 617 C C . PRO A 1 80 ? 27.888 106.264 40.342 1.00 32.72 78 PRO A C 1
ATOM 618 O O . PRO A 1 80 ? 28.919 106.527 39.722 1.00 35.68 78 PRO A O 1
ATOM 622 N N . ILE A 1 81 ? 27.799 105.174 41.109 1.00 32.25 79 ILE A N 1
ATOM 623 C CA . ILE A 1 81 ? 28.924 104.239 41.148 1.00 32.44 79 ILE A CA 1
ATOM 624 C C . ILE A 1 81 ? 28.429 102.823 40.835 1.00 31.91 79 ILE A C 1
ATOM 625 O O . ILE A 1 81 ? 27.274 102.539 41.141 1.00 30.21 79 ILE A O 1
ATOM 630 N N . LYS A 1 82 ? 29.314 101.997 40.298 1.00 30.81 80 LYS A N 1
ATOM 631 C CA . LYS A 1 82 ? 28.993 100.626 39.935 1.00 31.09 80 LYS A CA 1
ATOM 632 C C . LYS A 1 82 ? 29.034 99.676 41.107 1.00 30.58 80 LYS A C 1
ATOM 633 O O . LYS A 1 82 ? 30.099 99.382 41.667 1.00 30.27 80 LYS A O 1
ATOM 639 N N . VAL A 1 83 ? 27.845 99.191 41.545 1.00 28.91 81 VAL A N 1
ATOM 640 C CA . VAL A 1 83 ? 27.929 98.299 42.702 1.00 28.49 81 VAL A CA 1
ATOM 641 C C . VAL A 1 83 ? 27.594 96.881 42.326 1.00 29.27 81 VAL A C 1
ATOM 642 O O . VAL A 1 83 ? 26.752 96.596 41.473 1.00 28.77 81 VAL A O 1
ATOM 646 N N . TYR A 1 84 ? 28.568 96.014 42.668 1.00 29.45 82 TYR A N 1
ATOM 647 C CA . TYR A 1 84 ? 28.489 94.594 42.423 1.00 28.79 82 TYR A CA 1
ATOM 648 C C . TYR A 1 84 ? 28.114 93.827 43.694 1.00 28.67 82 TYR A C 1
ATOM 649 O O . TYR A 1 84 ? 28.812 93.905 44.701 1.00 28.97 82 TYR A O 1
ATOM 658 N N . ILE A 1 85 ? 27.055 93.047 43.598 1.00 28.03 83 ILE A N 1
ATOM 659 C CA . ILE A 1 85 ? 26.577 92.261 44.720 1.00 29.01 83 ILE A CA 1
ATOM 660 C C . ILE A 1 85 ? 27.057 90.815 44.617 1.00 29.82 83 ILE A C 1
ATOM 661 O O . ILE A 1 85 ? 26.673 90.085 43.711 1.00 29.82 83 ILE A O 1
ATOM 666 N N . ALA A 1 86 ? 27.890 90.387 45.565 1.00 29.99 84 ALA A N 1
ATOM 667 C CA . ALA A 1 86 ? 28.282 88.978 45.621 1.00 30.01 84 ALA A CA 1
ATOM 668 C C . ALA A 1 86 ? 27.469 88.266 46.704 1.00 29.56 84 ALA A C 1
ATOM 669 O O . ALA A 1 86 ? 27.740 88.545 47.879 1.00 30.98 84 ALA A O 1
ATOM 671 N N . SER A 1 87 ? 26.608 87.299 46.367 1.00 28.78 85 SER A N 1
ATOM 672 C CA . SER A 1 87 ? 25.873 86.620 47.424 1.00 30.92 85 SER A CA 1
ATOM 673 C C . SER A 1 87 ? 26.165 85.148 47.621 1.00 31.08 85 SER A C 1
ATOM 674 O O . SER A 1 87 ? 25.994 84.304 46.731 1.00 31.62 85 SER A O 1
ATOM 677 N N . GLY A 1 88 ? 26.462 84.727 48.848 1.00 32.08 86 GLY A N 1
ATOM 678 C CA . GLY A 1 88 ? 26.604 83.267 49.080 1.00 35.13 86 GLY A CA 1
ATOM 679 C C . GLY A 1 88 ? 25.249 82.586 48.849 1.00 37.81 86 GLY A C 1
ATOM 680 O O . GLY A 1 88 ? 24.240 82.915 49.491 1.00 37.13 86 GLY A O 1
ATOM 681 N N . LEU A 1 89 ? 25.210 81.633 47.911 1.00 38.93 87 LEU A N 1
ATOM 682 C CA . LEU A 1 89 ? 23.969 80.964 47.541 1.00 39.19 87 LEU A CA 1
ATOM 683 C C . LEU A 1 89 ? 23.007 80.781 48.704 1.00 38.66 87 LEU A C 1
ATOM 684 O O . LEU A 1 89 ? 23.272 79.971 49.595 1.00 40.30 87 LEU A O 1
ATOM 689 N N . PRO A 1 90 ? 21.905 81.504 48.717 1.00 37.76 88 PRO A N 1
ATOM 690 C CA . PRO A 1 90 ? 20.908 81.398 49.783 1.00 37.54 88 PRO A CA 1
ATOM 691 C C . PRO A 1 90 ? 19.961 80.240 49.481 1.00 38.40 88 PRO A C 1
ATOM 692 O O . PRO A 1 90 ? 19.989 79.690 48.376 1.00 36.58 88 PRO A O 1
ATOM 696 N N . LYS A 1 91 ? 19.116 79.876 50.430 1.00 39.54 89 LYS A N 1
ATOM 697 C CA . LYS A 1 91 ? 18.184 78.783 50.220 1.00 41.40 89 LYS A CA 1
ATOM 698 C C . LYS A 1 91 ? 16.879 79.266 49.595 1.00 43.47 89 LYS A C 1
ATOM 699 O O . LYS A 1 91 ? 16.757 80.410 49.155 1.00 43.64 89 LYS A O 1
ATOM 705 N N . GLY A 1 92 ? 15.907 78.354 49.500 1.00 44.21 90 GLY A N 1
ATOM 706 C CA . GLY A 1 92 ? 14.610 78.691 48.921 1.00 42.97 90 GLY A CA 1
ATOM 707 C C . GLY A 1 92 ? 14.841 79.439 47.611 1.00 42.35 90 GLY A C 1
ATOM 708 O O . GLY A 1 92 ? 15.699 79.057 46.821 1.00 43.15 90 GLY A O 1
ATOM 709 N N . ASP A 1 93 ? 14.103 80.505 47.414 1.00 41.89 91 ASP A N 1
ATOM 710 C CA . ASP A 1 93 ? 14.230 81.362 46.260 1.00 42.40 91 ASP A CA 1
ATOM 711 C C . ASP A 1 93 ? 14.664 82.781 46.637 1.00 42.10 91 ASP A C 1
ATOM 712 O O . ASP A 1 93 ? 14.326 83.732 45.914 1.00 42.94 91 ASP A O 1
ATOM 717 N N . LYS A 1 94 ? 15.521 82.952 47.636 1.00 39.86 92 LYS A N 1
ATOM 718 C CA . LYS A 1 94 ? 15.968 84.258 48.084 1.00 36.20 92 LYS A CA 1
ATOM 719 C C . LYS A 1 94 ? 16.846 84.981 47.087 1.00 34.48 92 LYS A C 1
ATOM 720 O O . LYS A 1 94 ? 16.892 86.222 47.046 1.00 33.43 92 LYS A O 1
ATOM 726 N N . LEU A 1 95 ? 17.499 84.231 46.197 1.00 32.39 93 LEU A N 1
ATOM 727 C CA . LEU A 1 95 ? 18.338 84.842 45.182 1.00 31.01 93 LEU A CA 1
ATOM 728 C C . LEU A 1 95 ? 17.524 85.648 44.186 1.00 33.00 93 LEU A C 1
ATOM 729 O O . LEU A 1 95 ? 17.982 86.704 43.740 1.00 34.86 93 LEU A O 1
ATOM 734 N N . GLU A 1 96 ? 16.329 85.199 43.840 1.00 35.05 94 GLU A N 1
ATOM 735 C CA . GLU A 1 96 ? 15.466 85.940 42.926 1.00 36.55 94 GLU A CA 1
ATOM 736 C C . GLU A 1 96 ? 15.029 87.265 43.571 1.00 34.28 94 GLU A C 1
ATOM 737 O O . GLU A 1 96 ? 14.961 88.256 42.871 1.00 33.74 94 GLU A O 1
ATOM 743 N N . TRP A 1 97 ? 14.768 87.255 44.864 1.00 33.41 95 TRP A N 1
ATOM 744 C CA . TRP A 1 97 ? 14.370 88.467 45.580 1.00 34.26 95 TRP A CA 1
ATOM 745 C C . TRP A 1 97 ? 15.548 89.432 45.631 1.00 31.94 95 TRP A C 1
ATOM 746 O O . TRP A 1 97 ? 15.431 90.629 45.439 1.00 29.74 95 TRP A O 1
ATOM 757 N N . ILE A 1 98 ? 16.751 88.836 45.809 1.00 30.43 96 ILE A N 1
ATOM 758 C CA . ILE A 1 98 ? 17.955 89.660 45.861 1.00 26.26 96 ILE A CA 1
ATOM 759 C C . ILE A 1 98 ? 18.182 90.303 44.498 1.00 23.94 96 ILE A C 1
ATOM 760 O O . ILE A 1 98 ? 18.572 91.462 44.441 1.00 21.80 96 ILE A O 1
ATOM 765 N N . ILE A 1 99 ? 17.900 89.570 43.423 1.00 21.90 97 ILE A N 1
ATOM 766 C CA . ILE A 1 99 ? 18.163 90.096 42.072 1.00 22.49 97 ILE A CA 1
ATOM 767 C C . ILE A 1 99 ? 17.149 91.162 41.726 1.00 21.48 97 ILE A C 1
ATOM 768 O O . ILE A 1 99 ? 17.401 92.240 41.209 1.00 21.00 97 ILE A O 1
ATOM 773 N N . GLN A 1 100 ? 15.884 90.811 42.012 1.00 20.96 98 GLN A N 1
ATOM 774 C CA . GLN A 1 100 ? 14.806 91.721 41.736 1.00 19.79 98 GLN A CA 1
ATOM 775 C C . GLN A 1 100 ? 14.959 93.035 42.511 1.00 18.70 98 GLN A C 1
ATOM 776 O O . GLN A 1 100 ? 15.027 94.096 41.888 1.00 14.90 98 GLN A O 1
ATOM 782 N N . LYS A 1 101 ? 14.956 92.988 43.847 1.00 17.05 99 LYS A N 1
ATOM 783 C CA . LYS A 1 101 ? 14.988 94.276 44.574 1.00 17.30 99 LYS A CA 1
ATOM 784 C C . LYS A 1 101 ? 16.285 94.992 44.280 1.00 18.43 99 LYS A C 1
ATOM 785 O O . LYS A 1 101 ? 16.280 96.185 43.924 1.00 17.55 99 LYS A O 1
ATOM 791 N N . GLY A 1 102 ? 17.392 94.215 44.236 1.00 17.01 100 GLY A N 1
ATOM 792 C CA . GLY A 1 102 ? 18.671 94.675 43.888 1.00 16.07 100 GLY A CA 1
ATOM 793 C C . GLY A 1 102 ? 18.673 95.502 42.615 1.00 20.33 100 GLY A C 1
ATOM 794 O O . GLY A 1 102 ? 19.418 96.494 42.524 1.00 22.36 100 GLY A O 1
ATOM 795 N N . THR A 1 103 ? 18.017 95.027 41.549 1.00 20.06 101 THR A N 1
ATOM 796 C CA . THR A 1 103 ? 17.943 95.823 40.328 1.00 21.68 101 THR A CA 1
ATOM 797 C C . THR A 1 103 ? 17.117 97.088 40.608 1.00 21.13 101 THR A C 1
ATOM 798 O O . THR A 1 103 ? 17.575 98.204 40.296 1.00 17.85 101 THR A O 1
ATOM 802 N N . GLU A 1 104 ? 15.943 96.947 41.236 1.00 20.58 102 GLU A N 1
ATOM 803 C CA . GLU A 1 104 ? 15.142 98.144 41.536 1.00 22.48 102 GLU A CA 1
ATOM 804 C C . GLU A 1 104 ? 16.090 99.167 42.217 1.00 23.31 102 GLU A C 1
ATOM 805 O O . GLU A 1 104 ? 16.178 100.291 41.759 1.00 24.05 102 GLU A O 1
ATOM 811 N N . LEU A 1 105 ? 16.874 98.766 43.228 1.00 21.41 103 LEU A N 1
ATOM 812 C CA . LEU A 1 105 ? 17.766 99.633 43.907 1.00 20.85 103 LEU A CA 1
ATOM 813 C C . LEU A 1 105 ? 19.043 100.077 43.233 1.00 21.53 103 LEU A C 1
ATOM 814 O O . LEU A 1 105 ? 19.884 100.720 43.908 1.00 21.10 103 LEU A O 1
ATOM 819 N N . GLY A 1 106 ? 19.293 99.814 41.963 1.00 21.14 104 GLY A N 1
ATOM 820 C CA . GLY A 1 106 ? 20.457 100.271 41.275 1.00 20.88 104 GLY A CA 1
ATOM 821 C C . GLY A 1 106 ? 21.652 99.396 41.148 1.00 20.92 104 GLY A C 1
ATOM 822 O O . GLY A 1 106 ? 22.667 99.855 40.569 1.00 22.87 104 GLY A O 1
ATOM 823 N N . ALA A 1 107 ? 21.687 98.190 41.664 1.00 20.83 105 ALA A N 1
ATOM 824 C CA . ALA A 1 107 ? 22.844 97.304 41.561 1.00 20.56 105 ALA A CA 1
ATOM 825 C C . ALA A 1 107 ? 23.325 97.188 40.126 1.00 21.97 105 ALA A C 1
ATOM 826 O O . ALA A 1 107 ? 22.521 97.094 39.197 1.00 19.95 105 ALA A O 1
ATOM 828 N N . HIS A 1 108 ? 24.651 97.119 39.932 1.00 24.82 106 HIS A N 1
ATOM 829 C CA . HIS A 1 108 ? 25.225 97.034 38.600 1.00 25.91 106 HIS A CA 1
ATOM 830 C C . HIS A 1 108 ? 25.371 95.612 38.105 1.00 24.69 106 HIS A C 1
ATOM 831 O O . HIS A 1 108 ? 25.230 95.367 36.908 1.00 24.10 106 HIS A O 1
ATOM 838 N N . ALA A 1 109 ? 25.582 94.654 39.011 1.00 24.81 107 ALA A N 1
ATOM 839 C CA . ALA A 1 109 ? 25.735 93.271 38.504 1.00 25.72 107 ALA A CA 1
ATOM 840 C C . ALA A 1 109 ? 25.648 92.332 39.699 1.00 25.57 107 ALA A C 1
ATOM 841 O O . ALA A 1 109 ? 25.729 92.850 40.799 1.00 23.59 107 ALA A O 1
ATOM 843 N N . PHE A 1 110 ? 25.304 91.049 39.437 1.00 24.81 108 PHE A N 1
ATOM 844 C CA . PHE A 1 110 ? 25.220 90.136 40.579 1.00 24.38 108 PHE A CA 1
ATOM 845 C C . PHE A 1 110 ? 26.181 88.980 40.399 1.00 26.10 108 PHE A C 1
ATOM 846 O O . PHE A 1 110 ? 26.491 88.561 39.279 1.00 28.56 108 PHE A O 1
ATOM 854 N N . ILE A 1 111 ? 26.793 88.526 41.479 1.00 27.20 109 ILE A N 1
ATOM 855 C CA . ILE A 1 111 ? 27.766 87.427 41.395 1.00 27.90 109 ILE A CA 1
ATOM 856 C C . ILE A 1 111 ? 27.473 86.418 42.514 1.00 28.58 109 ILE A C 1
ATOM 857 O O . ILE A 1 111 ? 27.881 86.681 43.643 1.00 29.55 109 ILE A O 1
ATOM 862 N N . PRO A 1 112 ? 26.767 85.355 42.204 1.00 28.07 110 PRO A N 1
ATOM 863 C CA . PRO A 1 112 ? 26.436 84.320 43.173 1.00 28.15 110 PRO A CA 1
ATOM 864 C C . PRO A 1 112 ? 27.652 83.430 43.378 1.00 27.95 110 PRO A C 1
ATOM 865 O O . PRO A 1 112 ? 28.402 83.218 42.410 1.00 27.21 110 PRO A O 1
ATOM 869 N N . PHE A 1 113 ? 27.858 82.905 44.576 1.00 27.92 111 PHE A N 1
ATOM 870 C CA . PHE A 1 113 ? 29.061 82.069 44.740 1.00 30.75 111 PHE A CA 1
ATOM 871 C C . PHE A 1 113 ? 28.830 81.004 45.768 1.00 31.55 111 PHE A C 1
ATOM 872 O O . PHE A 1 113 ? 28.013 81.221 46.662 1.00 32.20 111 PHE A O 1
ATOM 880 N N . GLN A 1 114 ? 29.482 79.844 45.591 1.00 33.86 112 GLN A N 1
ATOM 881 C CA . GLN A 1 114 ? 29.272 78.771 46.588 1.00 35.45 112 GLN A CA 1
ATOM 882 C C . GLN A 1 114 ? 29.902 79.211 47.898 1.00 37.08 112 GLN A C 1
ATOM 883 O O . GLN A 1 114 ? 31.084 79.617 47.871 1.00 39.47 112 GLN A O 1
ATOM 889 N N . ALA A 1 115 ? 29.203 79.162 49.004 1.00 37.25 113 ALA A N 1
ATOM 890 C CA . ALA A 1 115 ? 29.862 79.552 50.273 1.00 36.96 113 ALA A CA 1
ATOM 891 C C . ALA A 1 115 ? 29.912 78.371 51.236 1.00 36.63 113 ALA A C 1
ATOM 892 O O . ALA A 1 115 ? 28.987 77.557 51.292 1.00 32.99 113 ALA A O 1
ATOM 894 N N . ALA A 1 116 ? 30.892 78.358 52.135 1.00 37.55 114 ALA A N 1
ATOM 895 C CA . ALA A 1 116 ? 31.080 77.274 53.089 1.00 40.00 114 ALA A CA 1
ATOM 896 C C . ALA A 1 116 ? 29.787 76.864 53.765 1.00 43.36 114 ALA A C 1
ATOM 897 O O . ALA A 1 116 ? 29.457 75.661 53.857 1.00 42.94 114 ALA A O 1
ATOM 899 N N . ARG A 1 117 ? 28.992 77.838 54.230 1.00 44.90 115 ARG A N 1
ATOM 900 C CA . ARG A 1 117 ? 27.722 77.522 54.851 1.00 47.08 115 ARG A CA 1
ATOM 901 C C . ARG A 1 117 ? 26.556 77.480 53.879 1.00 48.82 115 ARG A C 1
ATOM 902 O O . ARG A 1 117 ? 25.422 77.310 54.341 1.00 48.43 115 ARG A O 1
ATOM 910 N N . SER A 1 118 ? 26.779 77.645 52.583 1.00 50.93 116 SER A N 1
ATOM 911 C CA . SER A 1 118 ? 25.709 77.526 51.601 1.00 54.96 116 SER A CA 1
ATOM 912 C C . SER A 1 118 ? 25.161 76.086 51.656 1.00 59.37 116 SER A C 1
ATOM 913 O O . SER A 1 118 ? 25.819 75.144 51.234 1.00 59.19 116 SER A O 1
ATOM 916 N N . VAL A 1 119 ? 23.950 75.947 52.147 1.00 64.51 117 VAL A N 1
ATOM 917 C CA . VAL A 1 119 ? 23.273 74.689 52.326 1.00 70.80 117 VAL A CA 1
ATOM 918 C C . VAL A 1 119 ? 22.921 73.988 51.026 1.00 74.12 117 VAL A C 1
ATOM 919 O O . VAL A 1 119 ? 22.651 72.782 51.026 1.00 74.82 117 VAL A O 1
ATOM 923 N N . VAL A 1 120 ? 22.885 74.729 49.932 1.00 76.79 118 VAL A N 1
ATOM 924 C CA . VAL A 1 120 ? 22.507 74.184 48.639 1.00 79.28 118 VAL A CA 1
ATOM 925 C C . VAL A 1 120 ? 23.702 73.942 47.741 1.00 79.75 118 VAL A C 1
ATOM 926 O O . VAL A 1 120 ? 24.637 74.736 47.699 1.00 80.42 118 VAL A O 1
ATOM 930 N N . LYS A 1 130 ? 18.711 77.847 36.085 1.00 91.01 128 LYS A N 1
ATOM 931 C CA . LYS A 1 130 ? 18.380 78.862 37.074 1.00 89.63 128 LYS A CA 1
ATOM 932 C C . LYS A 1 130 ? 18.839 80.247 36.652 1.00 88.25 128 LYS A C 1
ATOM 933 O O . LYS A 1 130 ? 18.089 81.218 36.747 1.00 88.53 128 LYS A O 1
ATOM 939 N N . ARG A 1 131 ? 20.054 80.351 36.128 1.00 86.31 129 ARG A N 1
ATOM 940 C CA . ARG A 1 131 ? 20.615 81.611 35.681 1.00 83.33 129 ARG A CA 1
ATOM 941 C C . ARG A 1 131 ? 19.849 82.215 34.520 1.00 80.39 129 ARG A C 1
ATOM 942 O O . ARG A 1 131 ? 19.976 83.415 34.231 1.00 80.49 129 ARG A O 1
ATOM 944 N N . GLU A 1 132 ? 19.124 81.386 33.772 1.00 76.14 130 GLU A N 1
ATOM 945 C CA . GLU A 1 132 ? 18.342 81.897 32.645 1.00 71.35 130 GLU A CA 1
ATOM 946 C C . GLU A 1 132 ? 17.072 82.570 33.148 1.00 66.13 130 GLU A C 1
ATOM 947 O O . GLU A 1 132 ? 16.549 83.471 32.505 1.00 65.86 130 GLU A O 1
ATOM 953 N N . ARG A 1 133 ? 16.611 82.171 34.320 1.00 60.98 131 ARG A N 1
ATOM 954 C CA . ARG A 1 133 ? 15.460 82.762 34.974 1.00 55.28 131 ARG A CA 1
ATOM 955 C C . ARG A 1 133 ? 15.898 84.014 35.753 1.00 51.82 131 ARG A C 1
ATOM 956 O O . ARG A 1 133 ? 15.176 85.013 35.777 1.00 51.96 131 ARG A O 1
ATOM 964 N N . TRP A 1 134 ? 17.106 83.993 36.281 1.00 46.80 132 TRP A N 1
ATOM 965 C CA . TRP A 1 134 ? 17.719 85.110 36.964 1.00 43.31 132 TRP A CA 1
ATOM 966 C C . TRP A 1 134 ? 17.892 86.333 36.050 1.00 41.67 132 TRP A C 1
ATOM 967 O O . TRP A 1 134 ? 17.579 87.460 36.427 1.00 40.09 132 TRP A O 1
ATOM 978 N N . THR A 1 135 ? 18.392 86.086 34.856 1.00 40.43 133 THR A N 1
ATOM 979 C CA . THR A 1 135 ? 18.594 87.084 33.808 1.00 39.65 133 THR A CA 1
ATOM 980 C C . THR A 1 135 ? 17.259 87.716 33.405 1.00 39.79 133 THR A C 1
ATOM 981 O O . THR A 1 135 ? 17.143 88.888 33.098 1.00 38.78 133 THR A O 1
ATOM 985 N N . LYS A 1 136 ? 16.236 86.878 33.414 1.00 39.93 134 LYS A N 1
ATOM 986 C CA . LYS A 1 136 ? 14.872 87.267 33.094 1.00 41.51 134 LYS A CA 1
ATOM 987 C C . LYS A 1 136 ? 14.299 88.116 34.215 1.00 40.46 134 LYS A C 1
ATOM 988 O O . LYS A 1 136 ? 13.688 89.161 33.994 1.00 41.69 134 LYS A O 1
ATOM 994 N N . ILE A 1 137 ? 14.580 87.769 35.463 1.00 38.70 135 ILE A N 1
ATOM 995 C CA . ILE A 1 137 ? 14.096 88.525 36.602 1.00 36.04 135 ILE A CA 1
ATOM 996 C C . ILE A 1 137 ? 14.702 89.919 36.675 1.00 35.16 135 ILE A C 1
ATOM 997 O O . ILE A 1 137 ? 14.011 90.873 37.029 1.00 33.76 135 ILE A O 1
ATOM 1002 N N . ALA A 1 138 ? 15.957 90.036 36.269 1.00 34.27 136 ALA A N 1
ATOM 1003 C CA . ALA A 1 138 ? 16.726 91.247 36.267 1.00 31.93 136 ALA A CA 1
ATOM 1004 C C . ALA A 1 138 ? 16.268 92.221 35.190 1.00 32.85 136 ALA A C 1
ATOM 1005 O O . ALA A 1 138 ? 16.305 93.426 35.411 1.00 33.80 136 ALA A O 1
ATOM 1007 N N . LYS A 1 139 ? 15.896 91.679 34.042 1.00 31.99 137 LYS A N 1
ATOM 1008 C CA . LYS A 1 139 ? 15.392 92.427 32.913 1.00 30.28 137 LYS A CA 1
ATOM 1009 C C . LYS A 1 139 ? 14.019 93.037 33.199 1.00 29.79 137 LYS A C 1
ATOM 1010 O O . LYS A 1 139 ? 13.733 94.171 32.848 1.00 26.98 137 LYS A O 1
ATOM 1016 N N . GLU A 1 140 ? 13.166 92.284 33.884 1.00 29.49 138 GLU A N 1
ATOM 1017 C CA . GLU A 1 140 ? 11.810 92.781 34.208 1.00 31.44 138 GLU A CA 1
ATOM 1018 C C . GLU A 1 140 ? 11.881 93.820 35.305 1.00 31.59 138 GLU A C 1
ATOM 1019 O O . GLU A 1 140 ? 11.338 94.939 35.236 1.00 31.62 138 GLU A O 1
ATOM 1025 N N . ALA A 1 141 ? 12.690 93.550 36.340 1.00 31.12 139 ALA A N 1
ATOM 1026 C CA . ALA A 1 141 ? 12.887 94.546 37.410 1.00 29.28 139 ALA A CA 1
ATOM 1027 C C . ALA A 1 141 ? 13.441 95.836 36.780 1.00 29.42 139 ALA A C 1
ATOM 1028 O O . ALA A 1 141 ? 13.084 96.960 37.119 1.00 26.77 139 ALA A O 1
ATOM 1030 N N . ALA A 1 142 ? 14.364 95.615 35.838 1.00 27.42 140 ALA A N 1
ATOM 1031 C CA . ALA A 1 142 ? 14.995 96.675 35.111 1.00 28.95 140 ALA A CA 1
ATOM 1032 C C . ALA A 1 142 ? 13.981 97.506 34.319 1.00 29.44 140 ALA A C 1
ATOM 1033 O O . ALA A 1 142 ? 14.115 98.725 34.275 1.00 29.11 140 ALA A O 1
ATOM 1035 N N . GLU A 1 143 ? 12.992 96.867 33.722 1.00 30.93 141 GLU A N 1
ATOM 1036 C CA . GLU A 1 143 ? 11.924 97.521 32.996 1.00 31.70 141 GLU A CA 1
ATOM 1037 C C . GLU A 1 143 ? 11.001 98.301 33.926 1.00 30.54 141 GLU A C 1
ATOM 1038 O O . GLU A 1 143 ? 10.668 99.440 33.672 1.00 27.72 141 GLU A O 1
ATOM 1044 N N . GLN A 1 144 ? 10.597 97.649 35.028 1.00 32.04 142 GLN A N 1
ATOM 1045 C CA . GLN A 1 144 ? 9.652 98.300 35.928 1.00 32.25 142 GLN A CA 1
ATOM 1046 C C . GLN A 1 144 ? 10.263 99.414 36.738 1.00 31.90 142 GLN A C 1
ATOM 1047 O O . GLN A 1 144 ? 9.495 100.305 37.153 1.00 34.18 142 GLN A O 1
ATOM 1053 N N . SER A 1 145 ? 11.576 99.494 36.875 1.00 29.90 143 SER A N 1
ATOM 1054 C CA . SER A 1 145 ? 12.181 100.515 37.707 1.00 29.09 143 SER A CA 1
ATOM 1055 C C . SER A 1 145 ? 12.795 101.650 36.924 1.00 29.30 143 SER A C 1
ATOM 1056 O O . SER A 1 145 ? 13.390 102.556 37.522 1.00 29.41 143 SER A O 1
ATOM 1059 N N . TYR A 1 146 ? 12.725 101.570 35.606 1.00 29.50 144 TYR A N 1
ATOM 1060 C CA . TYR A 1 146 ? 13.215 102.609 34.727 1.00 28.19 144 TYR A CA 1
ATOM 1061 C C . TYR A 1 146 ? 14.721 102.723 34.776 1.00 27.67 144 TYR A C 1
ATOM 1062 O O . TYR A 1 146 ? 15.268 103.824 34.800 1.00 28.44 144 TYR A O 1
ATOM 1071 N N . ARG A 1 147 ? 15.377 101.576 34.805 1.00 27.53 145 ARG A N 1
ATOM 1072 C CA . ARG A 1 147 ? 16.840 101.565 34.754 1.00 28.10 145 ARG A CA 1
ATOM 1073 C C . ARG A 1 147 ? 17.238 101.896 33.301 1.00 28.33 145 ARG A C 1
ATOM 1074 O O . ARG A 1 147 ? 16.403 101.804 32.403 1.00 24.97 145 ARG A O 1
ATOM 1082 N N . ASN A 1 148 ? 18.448 102.390 33.108 1.00 30.63 146 ASN A N 1
ATOM 1083 C CA . ASN A 1 148 ? 18.975 102.707 31.800 1.00 33.10 146 ASN A CA 1
ATOM 1084 C C . ASN A 1 148 ? 19.826 101.538 31.290 1.00 34.94 146 ASN A C 1
ATOM 1085 O O . ASN A 1 148 ? 20.355 101.622 30.186 1.00 36.23 146 ASN A O 1
ATOM 1090 N N . GLU A 1 149 ? 19.934 100.502 32.108 1.00 34.79 147 GLU A N 1
ATOM 1091 C CA . GLU A 1 149 ? 20.673 99.313 31.847 1.00 35.51 147 GLU A CA 1
ATOM 1092 C C . GLU A 1 149 ? 20.064 98.115 32.605 1.00 35.01 147 GLU A C 1
ATOM 1093 O O . GLU A 1 149 ? 19.506 98.286 33.680 1.00 35.07 147 GLU A O 1
ATOM 1099 N N . VAL A 1 150 ? 20.319 96.933 32.076 1.00 33.96 148 VAL A N 1
ATOM 1100 C CA . VAL A 1 150 ? 19.895 95.681 32.697 1.00 32.16 148 VAL A CA 1
ATOM 1101 C C . VAL A 1 150 ? 21.101 95.032 33.374 1.00 32.95 148 VAL A C 1
ATOM 1102 O O . VAL A 1 150 ? 22.125 94.761 32.736 1.00 32.47 148 VAL A O 1
ATOM 1106 N N . PRO A 1 151 ? 21.041 94.856 34.677 1.00 33.61 149 PRO A N 1
ATOM 1107 C CA . PRO A 1 151 ? 22.162 94.295 35.412 1.00 34.86 149 PRO A CA 1
ATOM 1108 C C . PRO A 1 151 ? 22.459 92.866 34.977 1.00 34.97 149 PRO A C 1
ATOM 1109 O O . PRO A 1 151 ? 21.559 92.064 34.782 1.00 34.57 149 PRO A O 1
ATOM 1113 N N . ARG A 1 152 ? 23.749 92.573 34.836 1.00 36.37 150 ARG A N 1
ATOM 1114 C CA . ARG A 1 152 ? 24.227 91.258 34.479 1.00 38.12 150 ARG A CA 1
ATOM 1115 C C . ARG A 1 152 ? 24.330 90.335 35.683 1.00 37.53 150 ARG A C 1
ATOM 1116 O O . ARG A 1 152 ? 24.577 90.730 36.827 1.00 38.17 150 ARG A O 1
ATOM 1124 N N . VAL A 1 153 ? 23.893 89.104 35.486 1.00 38.37 151 VAL A N 1
ATOM 1125 C CA . VAL A 1 153 ? 23.938 88.077 36.532 1.00 41.49 151 VAL A CA 1
ATOM 1126 C C . VAL A 1 153 ? 25.010 87.066 36.117 1.00 43.89 151 VAL A C 1
ATOM 1127 O O . VAL A 1 153 ? 24.962 86.511 35.010 1.00 45.50 151 VAL A O 1
ATOM 1139 N N . ASP A 1 155 ? 27.868 83.728 36.478 1.00 48.24 153 ASP A N 1
ATOM 1140 C CA . ASP A 1 155 ? 27.698 82.294 36.776 1.00 48.59 153 ASP A CA 1
ATOM 1141 C C . ASP A 1 155 ? 28.069 82.040 38.229 1.00 47.87 153 ASP A C 1
ATOM 1142 O O . ASP A 1 155 ? 28.866 82.793 38.800 1.00 48.84 153 ASP A O 1
ATOM 1147 N N . VAL A 1 156 ? 27.434 81.060 38.864 1.00 46.60 154 VAL A N 1
ATOM 1148 C CA . VAL A 1 156 ? 27.816 80.804 40.260 1.00 46.19 154 VAL A CA 1
ATOM 1149 C C . VAL A 1 156 ? 29.318 80.538 40.338 1.00 45.21 154 VAL A C 1
ATOM 1150 O O . VAL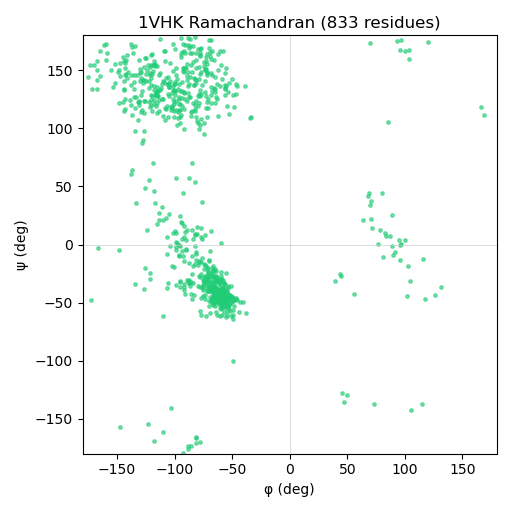 A 1 156 ? 29.950 79.876 39.532 1.00 43.89 154 VAL A O 1
ATOM 1154 N N . HIS A 1 157 ? 29.951 81.287 41.243 1.00 44.33 155 HIS A N 1
ATOM 1155 C CA . HIS A 1 157 ? 31.373 81.281 41.439 1.00 41.21 155 HIS A CA 1
ATOM 1156 C C . HIS A 1 157 ? 31.770 80.386 42.607 1.00 41.22 155 HIS A C 1
ATOM 1157 O O . HIS A 1 157 ? 31.063 80.288 43.602 1.00 38.98 155 HIS A O 1
ATOM 1164 N N . SER A 1 158 ? 32.908 79.712 42.416 1.00 41.93 156 SER A N 1
ATOM 1165 C CA . SER A 1 158 ? 33.412 78.943 43.584 1.00 43.05 156 SER A CA 1
ATOM 1166 C C . SER A 1 158 ? 33.903 80.051 44.539 1.00 42.54 156 SER A C 1
ATOM 1167 O O . SER A 1 158 ? 34.159 81.150 44.060 1.00 43.17 156 SER A O 1
ATOM 1170 N N . PHE A 1 159 ? 34.113 79.760 45.793 1.00 44.95 157 PHE A N 1
ATOM 1171 C CA . PHE A 1 159 ? 34.673 80.733 46.720 1.00 46.05 157 PHE A CA 1
ATOM 1172 C C . PHE A 1 159 ? 36.021 81.228 46.214 1.00 46.09 157 PHE A C 1
ATOM 1173 O O . PHE A 1 159 ? 36.320 82.408 46.295 1.00 46.86 157 PHE A O 1
ATOM 1181 N N . GLN A 1 160 ? 36.834 80.315 45.682 1.00 47.13 158 GLN A N 1
ATOM 1182 C CA . GLN A 1 160 ? 38.139 80.641 45.135 1.00 45.67 158 GLN A CA 1
ATOM 1183 C C . GLN A 1 160 ? 38.008 81.629 43.975 1.00 43.23 158 GLN A C 1
ATOM 1184 O O . GLN A 1 160 ? 38.723 82.632 43.938 1.00 42.43 158 GLN A O 1
ATOM 1190 N N . GLN A 1 161 ? 37.143 81.306 43.028 1.00 41.30 159 GLN A N 1
ATOM 1191 C CA . GLN A 1 161 ? 36.997 82.148 41.835 1.00 41.66 159 GLN A CA 1
ATOM 1192 C C . GLN A 1 161 ? 36.663 83.588 42.189 1.00 41.26 159 GLN A C 1
ATOM 1193 O O . GLN A 1 161 ? 37.174 84.542 41.600 1.00 40.79 159 GLN A O 1
ATOM 1199 N N . LEU A 1 162 ? 35.785 83.742 43.180 1.00 39.98 160 LEU A N 1
ATOM 1200 C CA . LEU A 1 162 ? 35.396 85.048 43.654 1.00 40.38 160 LEU A CA 1
ATOM 1201 C C . LEU A 1 162 ? 36.640 85.808 44.120 1.00 42.31 160 LEU A C 1
ATOM 1202 O O . LEU A 1 162 ? 36.969 86.889 43.603 1.00 41.82 160 LEU A O 1
ATOM 1207 N N . LEU A 1 163 ? 37.462 85.161 44.938 1.00 43.96 161 LEU A N 1
ATOM 1208 C CA . LEU A 1 163 ? 38.728 85.728 45.389 1.00 45.82 161 LEU A CA 1
ATOM 1209 C C . LEU A 1 163 ? 39.584 86.247 44.247 1.00 47.00 161 LEU A C 1
ATOM 1210 O O . LEU A 1 163 ? 40.225 87.283 44.406 1.00 46.74 161 LEU A O 1
ATOM 1215 N N . GLN A 1 164 ? 39.587 85.601 43.083 1.00 49.48 162 GLN A N 1
ATOM 1216 C CA . GLN A 1 164 ? 40.368 86.081 41.954 1.00 51.48 162 GLN A CA 1
ATOM 1217 C C . GLN A 1 164 ? 39.694 87.232 41.236 1.00 52.67 162 GLN A C 1
ATOM 1218 O O . GLN A 1 164 ? 40.358 87.902 40.434 1.00 54.90 162 GLN A O 1
ATOM 1220 N N . ARG A 1 165 ? 38.423 87.492 41.481 1.00 53.10 163 ARG A N 1
ATOM 1221 C CA . ARG A 1 165 ? 37.731 88.579 40.791 1.00 53.97 163 ARG A CA 1
ATOM 1222 C C . ARG A 1 165 ? 38.009 89.922 41.445 1.00 53.30 163 ARG A C 1
ATOM 1223 O O . ARG A 1 165 ? 38.087 90.950 40.772 1.00 51.94 163 ARG A O 1
ATOM 1239 N N . GLN A 1 167 ? 40.441 91.741 42.331 1.00 54.49 165 GLN A N 1
ATOM 1240 C CA . GLN A 1 167 ? 41.416 92.648 41.759 1.00 54.71 165 GLN A CA 1
ATOM 1241 C C . GLN A 1 167 ? 40.867 93.627 40.745 1.00 52.76 165 GLN A C 1
ATOM 1242 O O . GLN A 1 167 ? 41.463 94.688 40.484 1.00 52.82 165 GLN A O 1
ATOM 1248 N N . ASP A 1 168 ? 39.766 93.302 40.089 1.00 50.58 166 ASP A N 1
ATOM 1249 C CA . ASP A 1 168 ? 39.179 94.118 39.061 1.00 48.49 166 ASP A CA 1
ATOM 1250 C C . ASP A 1 168 ? 38.462 95.342 39.600 1.00 46.13 166 ASP A C 1
ATOM 1251 O O . ASP A 1 168 ? 38.269 96.314 38.866 1.00 44.96 166 ASP A O 1
ATOM 1256 N N . PHE A 1 169 ? 38.065 95.348 40.871 1.00 44.46 167 PHE A N 1
ATOM 1257 C CA . PHE A 1 169 ? 37.305 96.489 41.351 1.00 44.16 167 PHE A CA 1
ATOM 1258 C C . PHE A 1 169 ? 38.130 97.512 42.110 1.00 43.30 167 PHE A C 1
ATOM 1259 O O . PHE A 1 169 ? 38.983 97.166 42.905 1.00 44.82 167 PHE A O 1
ATOM 1267 N N . ASP A 1 170 ? 37.662 98.759 42.051 1.00 42.43 168 ASP A N 1
ATOM 1268 C CA . ASP A 1 170 ? 38.230 99.817 42.880 1.00 41.06 168 ASP A CA 1
ATOM 1269 C C . ASP A 1 170 ? 38.181 99.498 44.355 1.00 39.58 168 ASP A C 1
ATOM 1270 O O . ASP A 1 170 ? 39.204 99.719 45.034 1.00 40.45 168 ASP A O 1
ATOM 1275 N N . LYS A 1 171 ? 37.102 99.008 44.946 1.00 37.49 169 LYS A N 1
ATOM 1276 C CA . LYS A 1 171 ? 37.060 98.687 46.363 1.00 36.24 169 LYS A CA 1
ATOM 1277 C C . LYS A 1 171 ? 36.196 97.455 46.629 1.00 36.16 169 LYS A C 1
ATOM 1278 O O . LYS A 1 171 ? 35.288 97.110 45.878 1.00 36.13 169 LYS A O 1
ATOM 1284 N N . CYS A 1 172 ? 36.387 96.842 47.791 1.00 36.54 170 CYS A N 1
ATOM 1285 C CA . CYS A 1 172 ? 35.598 95.706 48.171 1.00 37.29 170 CYS A CA 1
ATOM 1286 C C . CYS A 1 172 ? 35.181 95.762 49.628 1.00 37.16 170 CYS A C 1
ATOM 1287 O O . CYS A 1 172 ? 36.040 95.754 50.493 1.00 38.85 170 CYS A O 1
ATOM 1290 N N . VAL A 1 173 ? 33.875 95.781 49.902 1.00 37.01 171 VAL A N 1
ATOM 1291 C CA . VAL A 1 173 ? 33.443 95.733 51.286 1.00 35.15 171 VAL A CA 1
ATOM 1292 C C . VAL A 1 173 ? 32.894 94.322 51.546 1.00 35.38 171 VAL A C 1
ATOM 1293 O O . VAL A 1 173 ? 32.366 93.661 50.658 1.00 34.17 171 VAL A O 1
ATOM 1297 N N . VAL A 1 174 ? 33.144 93.850 52.752 1.00 35.15 172 VAL A N 1
ATOM 1298 C CA . VAL A 1 174 ? 32.625 92.585 53.231 1.00 35.24 172 VAL A CA 1
ATOM 1299 C C . VAL A 1 174 ? 31.630 92.871 54.367 1.00 34.98 172 VAL A C 1
ATOM 1300 O O . VAL A 1 174 ? 31.960 93.473 55.381 1.00 33.31 172 VAL A O 1
ATOM 1304 N N . ALA A 1 175 ? 30.378 92.532 54.109 1.00 36.08 173 ALA A N 1
ATOM 1305 C CA . ALA A 1 175 ? 29.293 92.782 55.071 1.00 36.61 173 ALA A CA 1
ATOM 1306 C C . ALA A 1 175 ? 29.392 91.705 56.149 1.00 37.46 173 ALA A C 1
ATOM 1307 O O . ALA A 1 175 ? 29.194 90.532 55.862 1.00 36.95 173 ALA A O 1
ATOM 1309 N N . TYR A 1 176 ? 29.923 92.118 57.282 1.00 39.79 174 TYR A N 1
ATOM 1310 C CA . TYR A 1 176 ? 30.259 91.206 58.375 1.00 41.40 174 TYR A CA 1
ATOM 1311 C C . TYR A 1 176 ? 30.551 92.034 59.624 1.00 43.25 174 TYR A C 1
ATOM 1312 O O . TYR A 1 176 ? 31.106 93.135 59.513 1.00 45.24 174 TYR A O 1
ATOM 1321 N N . GLU A 1 177 ? 30.278 91.468 60.791 1.00 44.40 175 GLU A N 1
ATOM 1322 C CA . GLU A 1 177 ? 30.630 92.214 62.019 1.00 45.95 175 GLU A CA 1
ATOM 1323 C C . GLU A 1 177 ? 31.178 91.325 63.109 1.00 45.85 175 GLU A C 1
ATOM 1324 O O . GLU A 1 177 ? 30.721 90.201 63.378 1.00 47.69 175 GLU A O 1
ATOM 1330 N N . SER A 1 186 ? 32.968 100.364 60.931 1.00 46.39 184 SER A N 1
ATOM 1331 C CA . SER A 1 186 ? 32.103 101.450 60.428 1.00 45.92 184 SER A CA 1
ATOM 1332 C C . SER A 1 186 ? 32.763 102.186 59.281 1.00 44.69 184 SER A C 1
ATOM 1333 O O . SER A 1 186 ? 32.630 103.348 58.926 1.00 42.94 184 SER A O 1
ATOM 1336 N N . ALA A 1 187 ? 33.480 101.333 58.506 1.00 43.15 185 ALA A N 1
ATOM 1337 C CA . ALA A 1 187 ? 34.178 101.722 57.320 1.00 41.10 185 ALA A CA 1
ATOM 1338 C C . ALA A 1 187 ? 33.217 102.126 56.191 1.00 38.65 185 ALA A C 1
ATOM 1339 O O . ALA A 1 187 ? 33.618 102.914 55.338 1.00 39.20 185 ALA A O 1
ATOM 1341 N N . PHE A 1 188 ? 32.019 101.551 56.205 1.00 34.08 186 PHE A N 1
ATOM 1342 C CA . PHE A 1 188 ? 31.040 101.722 55.178 1.00 30.34 186 PHE A CA 1
ATOM 1343 C C . PHE A 1 188 ? 30.754 103.121 54.761 1.00 27.70 186 PHE A C 1
ATOM 1344 O O . PHE A 1 188 ? 30.949 103.420 53.559 1.00 25.58 186 PHE A O 1
ATOM 1352 N N . SER A 1 189 ? 30.283 104.031 55.609 1.00 29.67 187 SER A N 1
ATOM 1353 C CA . SER A 1 189 ? 30.032 105.396 55.088 1.00 31.50 187 SER A CA 1
ATOM 1354 C C . SER A 1 189 ? 31.305 106.036 54.563 1.00 32.17 187 SER A C 1
ATOM 1355 O O . SER A 1 189 ? 31.232 106.780 53.573 1.00 32.83 187 SER A O 1
ATOM 1358 N N . ALA A 1 190 ? 32.461 105.737 55.149 1.00 33.35 188 ALA A N 1
ATOM 1359 C CA . ALA A 1 190 ? 33.712 106.314 54.674 1.00 33.24 188 ALA A CA 1
ATOM 1360 C C . ALA A 1 190 ? 34.020 105.831 53.274 1.00 34.71 188 ALA A C 1
ATOM 1361 O O . ALA A 1 190 ? 34.324 106.641 52.393 1.00 36.15 188 ALA A O 1
ATOM 1363 N N . ILE A 1 191 ? 34.013 104.498 53.073 1.00 35.03 189 ILE A N 1
ATOM 1364 C CA . ILE A 1 191 ? 34.399 104.041 51.739 1.00 36.80 189 ILE A CA 1
ATOM 1365 C C . ILE A 1 191 ? 33.404 104.553 50.718 1.00 38.03 189 ILE A C 1
ATOM 1366 O O . ILE A 1 191 ? 33.733 105.220 49.740 1.00 38.65 189 ILE A O 1
ATOM 1371 N N . VAL A 1 192 ? 32.099 104.387 50.997 1.00 38.24 190 VAL A N 1
ATOM 1372 C CA . VAL A 1 192 ? 31.104 104.820 50.022 1.00 36.38 190 VAL A CA 1
ATOM 1373 C C . VAL A 1 192 ? 31.197 106.296 49.749 1.00 36.92 190 VAL A C 1
ATOM 1374 O O . VAL A 1 192 ? 31.173 106.695 48.567 1.00 38.52 190 VAL A O 1
ATOM 1378 N N . SER A 1 193 ? 31.425 107.138 50.750 1.00 36.29 191 SER A N 1
ATOM 1379 C CA . SER A 1 193 ? 31.503 108.576 50.484 1.00 36.64 191 SER A CA 1
ATOM 1380 C C . SER A 1 193 ? 32.811 108.998 49.849 1.00 36.20 191 SER A C 1
ATOM 1381 O O . SER A 1 193 ? 32.885 110.098 49.257 1.00 35.78 191 SER A O 1
ATOM 1384 N N . SER A 1 194 ? 33.820 108.134 49.801 1.00 35.64 192 SER A N 1
ATOM 1385 C CA . SER A 1 194 ? 35.075 108.446 49.146 1.00 36.18 192 SER A CA 1
ATOM 1386 C C . SER A 1 194 ? 35.195 107.892 47.736 1.00 36.92 192 SER A C 1
ATOM 1387 O O . SER A 1 194 ? 36.287 107.977 47.137 1.00 36.49 192 SER A O 1
ATOM 1390 N N . LEU A 1 195 ? 34.182 107.206 47.201 1.00 37.04 193 LEU A N 1
ATOM 1391 C CA . LEU A 1 195 ? 34.262 106.681 45.838 1.00 38.01 193 LEU A CA 1
ATOM 1392 C C . LEU A 1 195 ? 33.793 107.730 44.840 1.00 38.95 193 LEU A C 1
ATOM 1393 O O . LEU A 1 195 ? 32.790 108.430 45.034 1.00 39.70 193 LEU A O 1
ATOM 1398 N N . PRO A 1 196 ? 34.503 107.848 43.738 1.00 39.58 194 PRO A N 1
ATOM 1399 C CA . PRO A 1 196 ? 34.204 108.820 42.700 1.00 39.53 194 PRO A CA 1
ATOM 1400 C C . 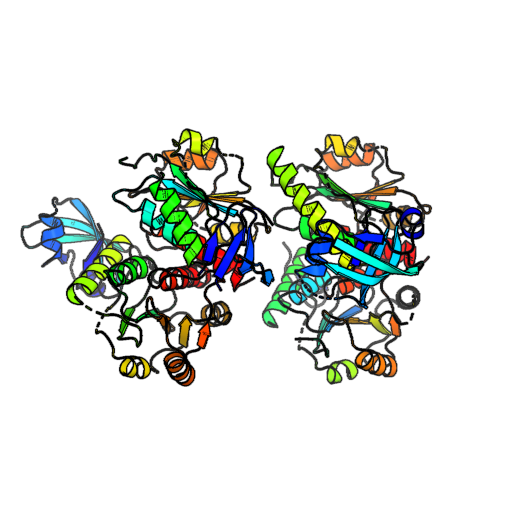PRO A 1 196 ? 33.249 108.334 41.634 1.00 39.08 194 PRO A C 1
ATOM 1401 O O . PRO A 1 196 ? 33.120 107.153 41.301 1.00 37.86 194 PRO A O 1
ATOM 1405 N N . LYS A 1 197 ? 32.566 109.288 40.993 1.00 39.59 195 LYS A N 1
ATOM 1406 C CA . LYS A 1 197 ? 31.643 108.956 39.899 1.00 39.37 195 LYS A CA 1
ATOM 1407 C C . LYS A 1 197 ? 32.312 107.976 38.942 1.00 39.51 195 LYS A C 1
ATOM 1408 O O . LYS A 1 197 ? 33.440 108.221 38.509 1.00 38.98 195 LYS A O 1
ATOM 1414 N N . GLY A 1 198 ? 31.623 106.886 38.629 1.00 39.03 196 GLY A N 1
ATOM 1415 C CA . GLY A 1 198 ? 32.112 105.864 37.731 1.00 36.54 196 GLY A CA 1
ATOM 1416 C C . GLY A 1 198 ? 32.900 104.747 38.346 1.00 35.53 196 GLY A C 1
ATOM 1417 O O . GLY A 1 198 ? 33.250 103.799 37.643 1.00 36.94 196 GLY A O 1
ATOM 1418 N N . SER A 1 199 ? 33.282 104.792 39.621 1.00 35.17 197 SER A N 1
ATOM 1419 C CA . SER A 1 199 ? 34.124 103.768 40.213 1.00 33.83 197 SER A CA 1
ATOM 1420 C C . SER A 1 199 ? 33.349 102.503 40.545 1.00 34.33 197 SER A C 1
ATOM 1421 O O . SER A 1 199 ? 32.132 102.526 40.645 1.00 34.32 197 SER A O 1
ATOM 1424 N N . SER A 1 200 ? 34.062 101.398 40.802 1.00 32.76 198 SER A N 1
ATOM 1425 C CA . SER A 1 200 ? 33.439 100.138 41.055 1.00 32.11 198 SER A CA 1
ATOM 1426 C C . SER A 1 200 ? 33.523 99.660 42.486 1.00 31.76 198 SER A C 1
ATOM 1427 O O . SER A 1 200 ? 34.583 99.707 43.113 1.00 31.78 198 SER A O 1
ATOM 1430 N N . LEU A 1 201 ? 32.410 99.067 42.970 1.00 30.35 199 LEU A N 1
ATOM 1431 C CA . LEU A 1 201 ? 32.423 98.552 44.340 1.00 29.88 199 LEU A CA 1
ATOM 1432 C C . LEU A 1 201 ? 31.846 97.142 44.421 1.00 30.06 199 LEU A C 1
ATOM 1433 O O . LEU A 1 201 ? 30.810 96.835 43.841 1.00 30.76 199 LEU A O 1
ATOM 1438 N N . LEU A 1 202 ? 32.607 96.232 45.017 1.00 30.34 200 LEU A N 1
ATOM 1439 C CA . LEU A 1 202 ? 32.217 94.863 45.250 1.00 28.19 200 LEU A CA 1
ATOM 1440 C C . LEU A 1 202 ? 31.820 94.709 46.725 1.00 27.48 200 LEU A C 1
ATOM 1441 O O . LEU A 1 202 ? 32.517 95.234 47.577 1.00 25.89 200 LEU A O 1
ATOM 1446 N N . ILE A 1 203 ? 30.665 94.106 46.965 1.00 28.71 201 ILE A N 1
ATOM 1447 C CA . ILE A 1 203 ? 30.159 93.905 48.323 1.00 28.74 201 ILE A CA 1
ATOM 1448 C C . ILE A 1 203 ? 29.796 92.431 48.478 1.00 30.61 201 ILE A C 1
ATOM 1449 O O . ILE A 1 203 ? 29.004 91.934 47.661 1.00 32.09 201 ILE A O 1
ATOM 1454 N N . VAL A 1 204 ? 30.475 91.689 49.359 1.00 31.66 202 VAL A N 1
ATOM 1455 C CA . VAL A 1 204 ? 30.118 90.259 49.441 1.00 30.29 202 VAL A CA 1
ATOM 1456 C C . VAL A 1 204 ? 29.346 89.976 50.696 1.00 30.49 202 VAL A C 1
ATOM 1457 O O . VAL A 1 204 ? 29.637 90.491 51.776 1.00 30.52 202 VAL A O 1
ATOM 1461 N N . PHE A 1 205 ? 28.296 89.156 50.571 1.00 31.18 203 PHE A N 1
ATOM 1462 C CA . PHE A 1 205 ? 27.469 88.777 51.721 1.00 30.64 203 PHE A CA 1
ATOM 1463 C C . PHE A 1 205 ? 27.535 87.276 51.964 1.00 31.16 203 PHE A C 1
ATOM 1464 O O . PHE A 1 205 ? 27.647 86.509 50.994 1.00 33.34 203 PHE A O 1
ATOM 1472 N N . GLY A 1 206 ? 27.316 86.806 53.170 1.00 31.63 204 GLY A N 1
ATOM 1473 C CA . GLY A 1 206 ? 27.333 85.337 53.377 1.00 35.61 204 GLY A CA 1
ATOM 1474 C C . GLY A 1 206 ? 25.887 84.827 53.273 1.00 36.91 204 GLY A C 1
ATOM 1475 O O . GLY A 1 206 ? 24.981 85.633 53.125 1.00 36.14 204 GLY A O 1
ATOM 1476 N N . PRO A 1 207 ? 25.710 83.523 53.384 1.00 37.02 205 PRO A N 1
ATOM 1477 C CA . PRO A 1 207 ? 24.394 82.886 53.306 1.00 37.51 205 PRO A CA 1
ATOM 1478 C C . PRO A 1 207 ? 23.744 82.839 54.681 1.00 38.76 205 PRO A C 1
ATOM 1479 O O . PRO A 1 207 ? 24.281 83.458 55.606 1.00 37.13 205 PRO A O 1
ATOM 1483 N N . GLU A 1 208 ? 22.577 82.226 54.811 1.00 40.00 206 GLU A N 1
ATOM 1484 C CA . GLU A 1 208 ? 21.881 82.137 56.092 1.00 42.35 206 GLU A CA 1
ATOM 1485 C C . GLU A 1 208 ? 22.851 81.860 57.235 1.00 44.28 206 GLU A C 1
ATOM 1486 O O . GLU A 1 208 ? 22.795 82.455 58.306 1.00 44.14 206 GLU A O 1
ATOM 1492 N N . GLY A 1 209 ? 23.710 80.848 57.042 1.00 45.76 207 GLY A N 1
ATOM 1493 C CA . GLY A 1 209 ? 24.725 80.546 58.023 1.00 46.83 207 GLY A CA 1
ATOM 1494 C C . GLY A 1 209 ? 25.667 81.725 58.228 1.00 47.72 207 GLY A C 1
ATOM 1495 O O . GLY A 1 209 ? 26.111 81.940 59.359 1.00 49.37 207 GLY A O 1
ATOM 1496 N N . GLY A 1 210 ? 26.034 82.433 57.174 1.00 48.15 208 GLY A N 1
ATOM 1497 C CA . GLY A 1 210 ? 26.933 83.586 57.312 1.00 48.69 208 GLY A CA 1
ATOM 1498 C C . GLY A 1 210 ? 28.335 83.219 56.849 1.00 48.84 208 GLY A C 1
ATOM 1499 O O . GLY A 1 210 ? 28.660 82.030 56.742 1.00 48.93 208 GLY A O 1
ATOM 1500 N N . LEU A 1 211 ? 29.149 84.214 56.508 1.00 49.04 209 LEU A N 1
ATOM 1501 C CA . LEU A 1 211 ? 30.522 83.897 56.082 1.00 50.24 209 LEU A CA 1
ATOM 1502 C C . LEU A 1 211 ? 31.253 83.222 57.242 1.00 50.70 209 LEU A C 1
ATOM 1503 O O . LEU A 1 211 ? 30.778 83.223 58.380 1.00 51.44 209 LEU A O 1
ATOM 1508 N N . THR A 1 212 ? 32.368 82.588 56.924 1.00 51.06 210 THR A N 1
ATOM 1509 C CA . THR A 1 212 ? 33.132 81.862 57.959 1.00 51.93 210 THR A CA 1
ATOM 1510 C C . THR A 1 212 ? 34.364 82.620 58.373 1.00 51.62 210 THR A C 1
ATOM 1511 O O . THR A 1 212 ? 34.916 83.387 57.554 1.00 52.28 210 THR A O 1
ATOM 1515 N N . GLU A 1 213 ? 34.904 82.392 59.560 1.00 51.79 211 GLU A N 1
ATOM 1516 C CA . GLU A 1 213 ? 36.142 83.061 59.986 1.00 52.71 211 GLU A CA 1
ATOM 1517 C C . GLU A 1 213 ? 37.234 82.880 58.929 1.00 52.04 211 GLU A C 1
ATOM 1518 O O . GLU A 1 213 ? 37.905 83.836 58.531 1.00 51.80 211 GLU A O 1
ATOM 1524 N N . ALA A 1 214 ? 37.379 81.649 58.449 1.00 50.85 212 ALA A N 1
ATOM 1525 C CA . ALA A 1 214 ? 38.352 81.339 57.415 1.00 50.99 212 ALA A CA 1
ATOM 1526 C C . ALA A 1 214 ? 38.144 82.224 56.191 1.00 51.42 212 ALA A C 1
ATOM 1527 O O . ALA A 1 214 ? 39.068 82.947 55.806 1.00 52.33 212 ALA A O 1
ATOM 1529 N N . GLU A 1 215 ? 36.934 82.243 55.672 1.00 51.87 213 GLU A N 1
ATOM 1530 C CA . GLU A 1 215 ? 36.498 83.031 54.540 1.00 50.82 213 GLU A CA 1
ATOM 1531 C C . GLU A 1 215 ? 36.778 84.520 54.696 1.00 49.17 213 GLU A C 1
ATOM 1532 O O . GLU A 1 215 ? 37.281 85.166 53.767 1.00 47.03 213 GLU A O 1
ATOM 1538 N N . VAL A 1 216 ? 36.461 85.078 55.874 1.00 48.06 214 VAL A N 1
ATOM 1539 C CA . VAL A 1 216 ? 36.739 86.503 56.095 1.00 48.83 214 VAL A CA 1
ATOM 1540 C C . VAL A 1 216 ? 38.232 86.752 55.918 1.00 49.73 214 VAL A C 1
ATOM 1541 O O . VAL A 1 216 ? 38.655 87.584 55.113 1.00 48.82 214 VAL A O 1
ATOM 1545 N N . GLU A 1 217 ? 39.035 85.946 56.611 1.00 50.82 215 GLU A N 1
ATOM 1546 C CA . GLU A 1 217 ? 40.478 85.990 56.470 1.00 52.02 215 GLU A CA 1
ATOM 1547 C C . GLU A 1 217 ? 40.942 86.028 55.027 1.00 51.01 215 GLU A C 1
ATOM 1548 O O . GLU A 1 217 ? 41.783 86.876 54.698 1.00 50.33 215 GLU A O 1
ATOM 1554 N N . ARG A 1 218 ? 40.430 85.197 54.131 1.00 51.14 216 ARG A N 1
ATOM 1555 C CA . ARG A 1 218 ? 40.846 85.244 52.718 1.00 51.76 216 ARG A CA 1
ATOM 1556 C C . ARG A 1 218 ? 40.362 86.508 52.014 1.00 51.21 216 ARG A C 1
ATOM 1557 O O . ARG A 1 218 ? 41.074 87.074 51.167 1.00 50.27 216 ARG A O 1
ATOM 1565 N N . LEU A 1 219 ? 39.147 86.961 52.355 1.00 50.26 217 LEU A N 1
ATOM 1566 C CA . LEU A 1 219 ? 38.629 88.196 51.763 1.00 49.65 217 LEU A CA 1
ATOM 1567 C C . LEU A 1 219 ? 39.450 89.396 52.224 1.00 49.50 217 LEU A C 1
ATOM 1568 O O . LEU A 1 219 ? 39.888 90.196 51.408 1.00 48.04 217 LEU A O 1
ATOM 1573 N N . THR A 1 220 ? 39.771 89.474 53.509 1.00 51.12 218 THR A N 1
ATOM 1574 C CA . THR A 1 220 ? 40.538 90.584 54.059 1.00 55.13 218 THR A CA 1
ATOM 1575 C C . THR A 1 220 ? 41.943 90.689 53.500 1.00 56.85 218 THR A C 1
ATOM 1576 O O . THR A 1 220 ? 42.452 91.817 53.325 1.00 57.07 218 THR A O 1
ATOM 1580 N N . GLU A 1 221 ? 42.571 89.569 53.145 1.00 58.32 219 GLU A N 1
ATOM 1581 C CA . GLU A 1 221 ? 43.903 89.594 52.551 1.00 60.68 219 GLU A CA 1
ATOM 1582 C C . GLU A 1 221 ? 43.854 89.958 51.076 1.00 61.60 219 GLU A C 1
ATOM 1583 O O . GLU A 1 221 ? 44.851 90.411 50.498 1.00 61.37 219 GLU A O 1
ATOM 1589 N N . GLN A 1 222 ? 42.663 89.897 50.466 1.00 62.56 220 GLN A N 1
ATOM 1590 C CA . GLN A 1 222 ? 42.458 90.350 49.099 1.00 62.44 220 GLN A CA 1
ATOM 1591 C C . GLN A 1 222 ? 41.990 91.810 49.097 1.00 61.66 220 GLN A C 1
ATOM 1592 O O . GLN A 1 222 ? 41.400 92.280 48.116 1.00 62.08 220 GLN A O 1
ATOM 1598 N N . ASP A 1 223 ? 42.209 92.521 50.196 1.00 60.24 221 ASP A N 1
ATOM 1599 C CA . ASP A 1 223 ? 41.807 93.897 50.348 1.00 59.18 221 ASP A CA 1
ATOM 1600 C C . ASP A 1 223 ? 40.327 94.081 50.666 1.00 56.75 221 ASP A C 1
ATOM 1601 O O . ASP A 1 223 ? 39.831 95.211 50.559 1.00 56.70 221 ASP A O 1
ATOM 1606 N N . GLY A 1 224 ? 39.634 93.013 51.024 1.00 53.46 222 GLY A N 1
ATOM 1607 C CA . GLY A 1 224 ? 38.213 93.170 51.378 1.00 51.12 222 GLY A CA 1
ATOM 1608 C C . GLY A 1 224 ? 38.212 93.777 52.792 1.00 49.66 222 GLY A C 1
ATOM 1609 O O . GLY A 1 224 ? 39.091 93.395 53.582 1.00 50.15 222 GLY A O 1
ATOM 1610 N N . VAL A 1 225 ? 37.351 94.749 53.034 1.00 45.97 223 VAL A N 1
ATOM 1611 C CA . VAL A 1 225 ? 37.295 95.372 54.357 1.00 42.87 223 VAL A CA 1
ATOM 1612 C C . VAL A 1 225 ? 35.947 95.110 55.020 1.00 41.76 223 VAL A C 1
ATOM 1613 O O . VAL A 1 225 ? 34.927 95.586 54.510 1.00 42.71 223 VAL A O 1
ATOM 1617 N N . THR A 1 226 ? 35.955 94.449 56.170 1.00 39.80 224 THR A N 1
ATOM 1618 C CA . THR A 1 226 ? 34.749 94.142 56.899 1.00 37.71 224 THR A CA 1
ATOM 1619 C C . THR A 1 226 ? 34.034 95.380 57.425 1.00 37.17 224 THR A C 1
ATOM 1620 O O . THR A 1 226 ? 34.648 96.280 57.989 1.00 37.07 224 THR A O 1
ATOM 1624 N N . CYS A 1 227 ? 32.711 95.415 57.248 1.00 35.89 225 CYS A N 1
ATOM 1625 C CA . CYS A 1 227 ? 31.885 96.530 57.631 1.00 33.51 225 CYS A CA 1
ATOM 1626 C C . CYS A 1 227 ? 30.539 96.062 58.202 1.00 33.83 225 CYS A C 1
ATOM 1627 O O . CYS A 1 227 ? 29.935 95.116 57.668 1.00 34.69 225 CYS A O 1
ATOM 1630 N N . GLY A 1 228 ? 30.081 96.792 59.208 1.00 30.03 226 GLY A N 1
ATOM 1631 C CA . GLY A 1 228 ? 28.778 96.501 59.780 1.00 28.33 226 GLY A CA 1
ATOM 1632 C C . GLY A 1 228 ? 27.758 97.374 59.014 1.00 28.72 226 GLY A C 1
ATOM 1633 O O . GLY A 1 228 ? 28.164 98.413 58.487 1.00 28.91 226 GLY A O 1
ATOM 1634 N N . LEU A 1 229 ? 26.532 96.925 58.919 1.00 27.14 227 LEU A N 1
ATOM 1635 C CA . LEU A 1 229 ? 25.473 97.616 58.206 1.00 27.05 227 LEU A CA 1
ATOM 1636 C C . LEU A 1 229 ? 24.349 97.990 59.169 1.00 27.59 227 LEU A C 1
ATOM 1637 O O . LEU A 1 229 ? 23.178 97.709 58.907 1.00 27.85 227 LEU A O 1
ATOM 1642 N N . GLY A 1 230 ? 24.737 98.540 60.315 1.00 27.06 228 GLY A N 1
ATOM 1643 C CA . GLY A 1 230 ? 23.797 98.887 61.384 1.00 24.52 228 GLY A CA 1
ATOM 1644 C C . GLY A 1 230 ? 23.910 97.829 62.484 1.00 25.48 228 GLY A C 1
ATOM 1645 O O . GLY A 1 230 ? 24.514 96.764 62.307 1.00 24.60 228 GLY A O 1
ATOM 1646 N N . PRO A 1 231 ? 23.328 98.098 63.642 1.00 26.44 229 PRO A N 1
ATOM 1647 C CA . PRO A 1 231 ? 23.409 97.212 64.787 1.00 26.60 229 PRO A CA 1
ATOM 1648 C C . PRO A 1 231 ? 22.430 96.062 64.742 1.00 29.52 229 PRO A C 1
ATOM 1649 O O . PRO A 1 231 ? 22.453 95.166 65.607 1.00 30.04 229 PRO A O 1
ATOM 1653 N N . ARG A 1 232 ? 21.448 96.139 63.831 1.00 29.97 230 ARG A N 1
ATOM 1654 C CA . ARG A 1 232 ? 20.464 95.051 63.786 1.00 30.55 230 ARG A CA 1
ATOM 1655 C C . ARG A 1 232 ? 20.989 93.936 62.879 1.00 30.52 230 ARG A C 1
ATOM 1656 O O . ARG A 1 232 ? 21.563 94.264 61.835 1.00 29.58 230 ARG A O 1
ATOM 1664 N N . ILE A 1 233 ? 20.716 92.680 63.220 1.00 28.37 231 ILE A N 1
ATOM 1665 C CA . ILE A 1 233 ? 21.117 91.560 62.364 1.00 28.32 231 ILE A CA 1
ATOM 1666 C C . ILE A 1 233 ? 20.135 91.334 61.224 1.00 28.63 231 ILE A C 1
ATOM 1667 O O . ILE A 1 233 ? 18.923 91.172 61.365 1.00 27.65 231 ILE A O 1
ATOM 1672 N N . LEU A 1 234 ? 20.660 91.368 59.999 1.00 28.40 232 LEU A N 1
ATOM 1673 C CA . LEU A 1 234 ? 19.956 91.318 58.751 1.00 27.44 232 LEU A CA 1
ATOM 1674 C C . LEU A 1 234 ? 20.008 89.986 58.025 1.00 27.12 232 LEU A C 1
ATOM 1675 O O . LEU A 1 234 ? 21.019 89.316 57.968 1.00 25.33 232 LEU A O 1
ATOM 1680 N N . ARG A 1 235 ? 18.888 89.577 57.417 1.00 27.49 233 ARG A N 1
ATOM 1681 C CA . ARG A 1 235 ? 18.862 88.332 56.657 1.00 29.59 233 ARG A CA 1
ATOM 1682 C C . ARG A 1 235 ? 19.628 88.504 55.356 1.00 30.86 233 ARG A C 1
ATOM 1683 O O . ARG A 1 235 ? 19.867 89.617 54.880 1.00 29.77 233 ARG A O 1
ATOM 1691 N N . THR A 1 236 ? 20.040 87.392 54.724 1.00 30.88 234 THR A N 1
ATOM 1692 C CA . THR A 1 236 ? 20.809 87.437 53.522 1.00 30.67 234 THR A CA 1
ATOM 1693 C C . THR A 1 236 ? 20.180 88.194 52.372 1.00 31.57 234 THR A C 1
ATOM 1694 O O . THR A 1 236 ? 20.962 88.653 51.522 1.00 32.03 234 THR A O 1
ATOM 1698 N N . GLU A 1 237 ? 18.863 88.114 52.290 1.00 30.37 235 GLU A N 1
ATOM 1699 C CA . GLU A 1 237 ? 18.087 88.794 51.282 1.00 30.22 235 GLU A CA 1
ATOM 1700 C C . GLU A 1 237 ? 17.901 90.267 51.658 1.00 29.89 235 GLU A C 1
ATOM 1701 O O . GLU A 1 237 ? 17.798 91.112 50.760 1.00 30.05 235 GLU A O 1
ATOM 1707 N N . THR A 1 238 ? 18.114 90.614 52.923 1.00 30.96 236 THR A N 1
ATOM 1708 C CA . THR A 1 238 ? 17.945 91.965 53.440 1.00 29.44 236 THR A CA 1
ATOM 1709 C C . THR A 1 238 ? 19.191 92.823 53.394 1.00 28.87 236 THR A C 1
ATOM 1710 O O . THR A 1 238 ? 19.120 93.972 52.900 1.00 30.60 236 THR A O 1
ATOM 1714 N N . ALA A 1 239 ? 20.353 92.311 53.737 1.00 28.21 237 ALA A N 1
ATOM 1715 C CA . ALA A 1 239 ? 21.620 93.016 53.767 1.00 25.41 237 ALA A CA 1
ATOM 1716 C C . ALA A 1 239 ? 21.969 93.831 52.544 1.00 23.15 237 ALA A C 1
ATOM 1717 O O . ALA A 1 239 ? 22.309 95.012 52.654 1.00 22.04 237 ALA A O 1
ATOM 1719 N N . PRO A 1 240 ? 21.944 93.258 51.349 1.00 22.55 238 PRO A N 1
ATOM 1720 C CA . PRO A 1 240 ? 22.247 93.966 50.127 1.00 22.71 238 PRO A CA 1
ATOM 1721 C C . PRO A 1 240 ? 21.266 95.095 49.799 1.00 22.11 238 PRO A C 1
ATOM 1722 O O . PRO A 1 240 ? 21.608 96.035 49.069 1.00 19.78 238 PRO A O 1
ATOM 1726 N N . LEU A 1 241 ? 20.039 94.969 50.262 1.00 21.98 239 LEU A N 1
ATOM 1727 C CA . LEU A 1 241 ? 19.002 95.963 50.020 1.00 24.44 239 LEU A CA 1
ATOM 1728 C C . LEU A 1 241 ? 19.302 97.244 50.812 1.00 24.89 239 LEU A C 1
ATOM 1729 O O . LEU A 1 241 ? 19.359 98.317 50.229 1.00 23.02 239 LEU A O 1
ATOM 1734 N N . TYR A 1 242 ? 19.605 97.058 52.091 1.00 24.21 240 TYR A N 1
ATOM 1735 C CA . TYR A 1 242 ? 20.089 98.141 52.940 1.00 25.67 240 TYR A CA 1
ATOM 1736 C C . TYR A 1 242 ? 21.297 98.820 52.290 1.00 26.82 240 TYR A C 1
ATOM 1737 O O . TYR A 1 242 ? 21.384 100.046 52.124 1.00 25.40 240 TYR A O 1
ATOM 1746 N N . ALA A 1 243 ? 22.300 97.979 51.957 1.00 26.03 241 ALA A N 1
ATOM 1747 C CA . ALA A 1 243 ? 23.490 98.509 51.315 1.00 26.31 241 ALA A CA 1
ATOM 1748 C C . ALA A 1 243 ? 23.191 99.317 50.065 1.00 25.20 241 ALA A C 1
ATOM 1749 O O . ALA A 1 243 ? 23.793 100.379 49.888 1.00 26.66 241 ALA A O 1
ATOM 1751 N N . LEU A 1 244 ? 22.327 98.861 49.151 1.00 23.89 242 LEU A N 1
ATOM 1752 C CA . LEU A 1 244 ? 22.159 99.636 47.918 1.00 23.23 242 LEU A CA 1
ATOM 1753 C C . LEU A 1 244 ? 21.409 100.940 48.260 1.00 23.70 242 LEU A C 1
ATOM 1754 O O . LEU A 1 244 ? 21.682 101.967 47.663 1.00 24.85 242 LEU A O 1
ATOM 1759 N N . SER A 1 245 ? 20.435 100.824 49.147 1.00 21.57 243 SER A N 1
ATOM 1760 C CA . SER A 1 245 ? 19.628 101.935 49.568 1.00 21.01 243 SER A CA 1
ATOM 1761 C C . SER A 1 245 ? 20.467 102.997 50.255 1.00 20.74 243 SER A C 1
ATOM 1762 O O . SER A 1 245 ? 20.342 104.170 49.882 1.00 22.58 243 SER A O 1
ATOM 1765 N N . ALA A 1 246 ? 21.400 102.616 51.103 1.00 20.71 244 ALA A N 1
ATOM 1766 C CA . ALA A 1 246 ? 22.315 103.578 51.727 1.00 19.69 244 ALA A CA 1
ATOM 1767 C C . ALA A 1 246 ? 23.181 104.242 50.667 1.00 20.70 244 ALA A C 1
ATOM 1768 O O . ALA A 1 246 ? 23.306 105.475 50.653 1.00 21.69 244 ALA A O 1
ATOM 1770 N N . ILE A 1 247 ? 23.719 103.490 49.702 1.00 20.01 245 ILE A N 1
ATOM 1771 C CA . ILE A 1 247 ? 24.567 104.135 48.673 1.00 19.87 245 ILE A CA 1
ATOM 1772 C C . ILE A 1 247 ? 23.779 105.197 47.930 1.00 20.83 245 ILE A C 1
ATOM 1773 O O . ILE A 1 247 ? 24.253 106.311 47.628 1.00 16.95 245 ILE A O 1
ATOM 1778 N N . SER A 1 248 ? 22.517 104.879 47.611 1.00 22.32 246 SER A N 1
ATOM 1779 C CA . SER A 1 248 ? 21.636 105.810 46.939 1.00 25.92 246 SER A CA 1
ATOM 1780 C C . SER A 1 248 ? 21.409 107.074 47.773 1.00 27.32 246 SER A C 1
ATOM 1781 O O . SER A 1 248 ? 21.498 108.196 47.245 1.00 27.07 246 SER A O 1
ATOM 1784 N N . TYR A 1 249 ? 21.228 106.875 49.081 1.00 26.90 247 TYR A N 1
ATOM 1785 C CA . TYR A 1 249 ? 20.983 108.010 49.965 1.00 26.00 247 TYR A CA 1
ATOM 1786 C C . TYR A 1 249 ? 22.168 108.959 49.988 1.00 27.70 247 TYR A C 1
ATOM 1787 O O . TYR A 1 249 ? 22.034 110.181 49.896 1.00 25.92 247 TYR A O 1
ATOM 1796 N N . GLN A 1 250 ? 23.365 108.392 50.097 1.00 28.30 248 GLN A N 1
ATOM 1797 C CA . GLN A 1 250 ? 24.607 109.111 50.134 1.00 29.31 248 GLN A CA 1
ATOM 1798 C C . GLN A 1 250 ? 25.002 109.761 48.820 1.00 30.41 248 GLN A C 1
ATOM 1799 O O . GLN A 1 250 ? 25.434 110.924 48.782 1.00 31.86 248 GLN A O 1
ATOM 1805 N N . THR A 1 251 ? 25.031 108.993 47.738 1.00 32.01 249 THR A N 1
ATOM 1806 C CA . THR A 1 251 ? 25.457 109.514 46.444 1.00 31.97 249 THR A CA 1
ATOM 1807 C C . THR A 1 251 ? 24.370 110.251 45.695 1.00 32.58 249 THR A C 1
ATOM 1808 O O . THR A 1 251 ? 24.734 111.009 44.791 1.00 34.24 249 THR A O 1
ATOM 1812 N N . GLU A 1 252 ? 23.082 110.124 46.008 1.00 32.76 250 GLU A N 1
ATOM 1813 C CA . GLU A 1 252 ? 22.042 110.823 45.293 1.00 33.46 250 GLU A CA 1
ATOM 1814 C C . GLU A 1 252 ? 21.144 111.746 46.106 1.00 35.18 250 GLU A C 1
ATOM 1815 O O . GLU A 1 252 ? 20.534 112.660 45.520 1.00 35.56 250 GLU A O 1
ATOM 1821 N N . LEU A 1 253 ? 20.879 111.513 47.369 1.00 36.44 251 LEU A N 1
ATOM 1822 C CA . LEU A 1 253 ? 20.029 112.292 48.222 1.00 37.79 251 LEU A CA 1
ATOM 1823 C C . LEU A 1 253 ? 20.744 113.381 48.996 1.00 40.82 251 LEU A C 1
ATOM 1824 O O . LEU A 1 253 ? 20.140 114.415 49.345 1.00 41.64 251 LEU A O 1
ATOM 1829 N N . LEU A 1 254 ? 21.981 113.146 49.393 1.00 43.84 252 LEU A N 1
ATOM 1830 C CA . LEU A 1 254 ? 22.806 114.101 50.104 1.00 46.72 252 LEU A CA 1
ATOM 1831 C C . LEU A 1 254 ? 23.687 114.853 49.082 1.00 49.09 252 LEU A C 1
ATOM 1832 O O . LEU A 1 254 ? 24.012 116.001 49.273 1.00 48.98 252 LEU A O 1
ATOM 1837 N N . ARG A 1 255 ? 24.127 114.099 48.070 1.00 52.28 253 ARG A N 1
ATOM 1838 C CA . ARG A 1 255 ? 24.992 114.709 47.054 1.00 55.34 253 ARG A CA 1
ATOM 1839 C C . ARG A 1 255 ? 24.192 115.081 45.830 1.00 57.28 253 ARG A C 1
ATOM 1840 O O . ARG A 1 255 ? 23.776 114.239 45.026 1.00 61.04 253 ARG A O 1
ATOM 1848 N N . GLN B 1 4 ? 20.297 82.050 71.079 1.00 67.04 2 GLN B N 1
ATOM 1849 C CA . GLN B 1 4 ? 18.842 82.092 71.161 1.00 66.79 2 GLN B CA 1
ATOM 1850 C C . GLN B 1 4 ? 18.395 83.360 71.895 1.00 65.29 2 GLN B C 1
ATOM 1851 O O . GLN B 1 4 ? 19.003 83.743 72.889 1.00 65.47 2 GLN B O 1
ATOM 1857 N N . ARG B 1 5 ? 17.281 83.904 71.446 1.00 63.57 3 ARG B N 1
ATOM 1858 C CA . ARG B 1 5 ? 16.763 85.174 71.959 1.00 61.13 3 ARG B CA 1
ATOM 1859 C C . ARG B 1 5 ? 15.246 85.144 71.975 1.00 60.88 3 ARG B C 1
ATOM 1860 O O . ARG B 1 5 ? 14.603 84.799 70.979 1.00 59.24 3 ARG B O 1
ATOM 1868 N N . TYR B 1 6 ? 14.649 85.364 73.155 1.00 60.48 4 TYR B N 1
ATOM 1869 C CA . TYR B 1 6 ? 13.212 85.329 73.304 1.00 60.14 4 TYR B CA 1
ATOM 1870 C C . TYR B 1 6 ? 12.650 86.547 74.034 1.00 59.66 4 TYR B C 1
ATOM 1871 O O . TYR B 1 6 ? 13.185 86.936 75.056 1.00 59.02 4 TYR B O 1
ATOM 1880 N N . PHE B 1 7 ? 11.512 87.048 73.577 1.00 60.30 5 PHE B N 1
ATOM 1881 C CA . PHE B 1 7 ? 10.813 88.122 74.248 1.00 61.51 5 PHE B CA 1
ATOM 1882 C C . PHE B 1 7 ? 9.881 87.556 75.327 1.00 66.05 5 PHE B C 1
ATOM 1883 O O . PHE B 1 7 ? 9.067 86.680 75.031 1.00 67.34 5 PHE B O 1
ATOM 1891 N N . ILE B 1 8 ? 10.031 88.061 76.534 1.00 69.66 6 ILE B N 1
ATOM 1892 C CA . ILE B 1 8 ? 9.183 87.663 77.671 1.00 73.13 6 ILE B CA 1
ATOM 1893 C C . ILE B 1 8 ? 8.405 88.861 78.153 1.00 75.62 6 ILE B C 1
ATOM 1894 O O . ILE B 1 8 ? 8.799 90.010 77.869 1.00 76.53 6 ILE B O 1
ATOM 1899 N N . GLU B 1 9 ? 7.253 88.698 78.797 1.00 78.76 7 GLU B N 1
ATOM 1900 C CA . GLU B 1 9 ? 6.440 89.860 79.166 1.00 81.62 7 GLU B CA 1
ATOM 1901 C C . GLU B 1 9 ? 6.801 90.528 80.460 1.00 82.67 7 GLU B C 1
ATOM 1902 O O . GLU B 1 9 ? 6.446 91.702 80.681 1.00 82.41 7 GLU B O 1
ATOM 1908 N N . LEU B 1 10 ? 7.402 89.791 81.389 1.00 83.78 8 LEU B N 1
ATOM 1909 C CA . LEU B 1 10 ? 7.778 90.415 82.658 1.00 84.80 8 LEU B CA 1
ATOM 1910 C C . LEU B 1 10 ? 8.725 91.581 82.365 1.00 86.10 8 LEU B C 1
ATOM 1911 O O . LEU B 1 10 ? 9.530 91.487 81.442 1.00 85.70 8 LEU B O 1
ATOM 1916 N N . THR B 1 11 ? 8.581 92.653 83.125 1.00 87.68 9 THR B N 1
ATOM 1917 C CA . THR B 1 11 ? 9.484 93.798 82.958 1.00 90.11 9 THR B CA 1
ATOM 1918 C C . THR B 1 11 ? 10.766 93.475 83.733 1.00 91.02 9 THR B C 1
ATOM 1919 O O . THR B 1 11 ? 10.927 92.320 84.155 1.00 90.93 9 THR B O 1
ATOM 1923 N N . LYS B 1 12 ? 11.660 94.435 83.885 1.00 91.78 10 LYS B N 1
ATOM 1924 C CA . LYS B 1 12 ? 12.894 94.203 84.633 1.00 92.20 10 LYS B CA 1
ATOM 1925 C C . LYS B 1 12 ? 12.619 94.073 86.123 1.00 92.06 10 LYS B C 1
ATOM 1926 O O . LYS B 1 12 ? 11.512 93.798 86.575 1.00 92.26 10 LYS B O 1
ATOM 1928 N N . GLN B 1 42 ? 22.704 78.364 77.728 1.00 87.21 40 GLN B N 1
ATOM 1929 C CA . GLN B 1 42 ? 22.332 79.736 78.065 1.00 86.87 40 GLN B CA 1
ATOM 1930 C C . GLN B 1 42 ? 21.680 80.445 76.883 1.00 85.24 40 GLN B C 1
ATOM 1931 O O . GLN B 1 42 ? 22.054 80.241 75.730 1.00 84.89 40 GLN B O 1
ATOM 1937 N N . ILE B 1 43 ? 20.687 81.277 77.172 1.00 83.60 41 ILE B N 1
ATOM 1938 C CA . ILE B 1 43 ? 19.958 82.033 76.172 1.00 80.94 41 ILE B CA 1
ATOM 1939 C C . ILE B 1 43 ? 20.114 83.545 76.350 1.00 78.33 41 ILE B C 1
ATOM 1940 O O . ILE B 1 43 ? 21.049 84.021 76.995 1.00 78.14 41 ILE B O 1
ATOM 1945 N N . ILE B 1 44 ? 19.305 84.301 75.619 1.00 75.20 42 ILE B N 1
ATOM 1946 C CA . ILE B 1 44 ? 19.197 85.737 75.707 1.00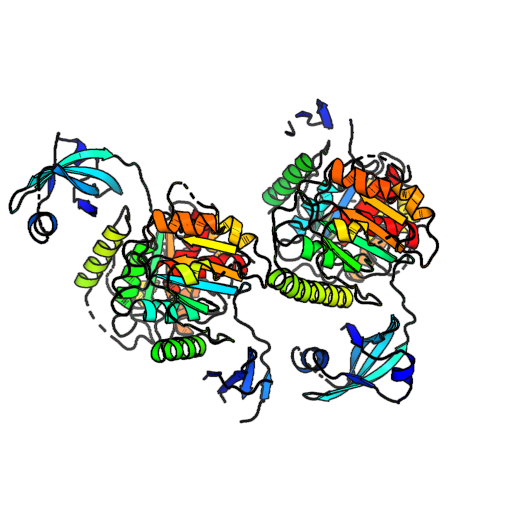 71.27 42 ILE B CA 1
ATOM 1947 C C . ILE B 1 44 ? 17.691 86.074 75.854 1.00 69.71 42 ILE B C 1
ATOM 1948 O O . ILE B 1 44 ? 16.900 85.629 75.027 1.00 70.56 42 ILE B O 1
ATOM 1953 N N . CYS B 1 45 ? 17.352 86.859 76.841 1.00 67.63 43 CYS B N 1
ATOM 1954 C CA . CYS B 1 45 ? 15.968 87.253 77.069 1.00 65.27 43 CYS B CA 1
ATOM 1955 C C . CYS B 1 45 ? 15.824 88.763 76.965 1.00 63.93 43 CYS B C 1
ATOM 1956 O O . CYS B 1 45 ? 16.788 89.499 77.215 1.00 65.12 43 CYS B O 1
ATOM 1959 N N . CYS B 1 46 ? 14.640 89.236 76.625 1.00 61.48 44 CYS B N 1
ATOM 1960 C CA . CYS B 1 46 ? 14.380 90.655 76.448 1.00 58.23 44 CYS B CA 1
ATOM 1961 C C . CYS B 1 46 ? 13.053 91.030 77.092 1.00 57.17 44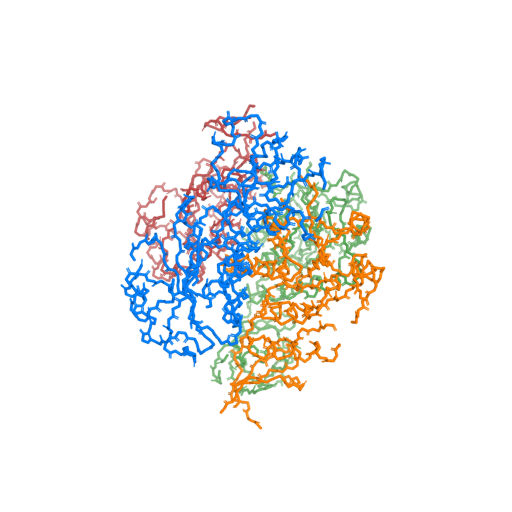 CYS B C 1
ATOM 1962 O O . CYS B 1 46 ? 11.995 90.616 76.638 1.00 56.39 44 CYS B O 1
ATOM 1965 N N . SER B 1 47 ? 13.113 91.797 78.168 1.00 56.43 45 SER B N 1
ATOM 1966 C CA . SER B 1 47 ? 11.924 92.207 78.889 1.00 55.38 45 SER B CA 1
ATOM 1967 C C . SER B 1 47 ? 10.964 92.962 77.975 1.00 55.27 45 SER B C 1
ATOM 1968 O O . SER B 1 47 ? 11.358 93.461 76.940 1.00 54.97 45 SER B O 1
ATOM 1971 N N . GLN B 1 48 ? 9.750 93.141 78.449 1.00 56.21 46 GLN B N 1
ATOM 1972 C CA . GLN B 1 48 ? 8.685 93.850 77.767 1.00 57.38 46 GLN B CA 1
ATOM 1973 C C . GLN B 1 48 ? 9.008 95.329 77.627 1.00 57.62 46 GLN B C 1
ATOM 1974 O O . GLN B 1 48 ? 8.529 95.998 76.713 1.00 58.12 46 GLN B O 1
ATOM 1980 N N . ASP B 1 49 ? 9.801 95.868 78.545 1.00 57.89 47 ASP B N 1
ATOM 1981 C CA . ASP B 1 49 ? 10.213 97.258 78.533 1.00 57.11 47 ASP B CA 1
ATOM 1982 C C . ASP B 1 49 ? 11.522 97.463 77.785 1.00 56.05 47 ASP B C 1
ATOM 1983 O O . ASP B 1 49 ? 12.084 98.565 77.768 1.00 56.37 47 ASP B O 1
ATOM 1988 N N . GLY B 1 50 ? 12.046 96.414 77.147 1.00 54.18 48 GLY B N 1
ATOM 1989 C CA . GLY B 1 50 ? 13.218 96.494 76.337 1.00 52.19 48 GLY B CA 1
ATOM 1990 C C . GLY B 1 50 ? 14.569 96.297 76.948 1.00 50.53 48 GLY B C 1
ATOM 1991 O O . GLY B 1 50 ? 15.578 96.735 76.363 1.00 49.26 48 GLY B O 1
ATOM 1992 N N . PHE B 1 51 ? 14.671 95.580 78.058 1.00 49.29 49 PHE B N 1
ATOM 1993 C CA . PHE B 1 51 ? 15.988 95.338 78.653 1.00 49.28 49 PHE B CA 1
ATOM 1994 C C . PHE B 1 51 ? 16.465 93.939 78.327 1.00 48.27 49 PHE B C 1
ATOM 1995 O O . PHE B 1 51 ? 15.836 92.940 78.650 1.00 48.24 49 PHE B O 1
ATOM 2003 N N . GLU B 1 52 ? 17.572 93.830 77.614 1.00 48.44 50 GLU B N 1
ATOM 2004 C CA . GLU B 1 52 ? 18.154 92.566 77.195 1.00 49.05 50 GLU B CA 1
ATOM 2005 C C . GLU B 1 52 ? 18.974 91.911 78.287 1.00 51.25 50 GLU B C 1
ATOM 2006 O O . GLU B 1 52 ? 19.822 92.562 78.914 1.00 51.15 50 GLU B O 1
ATOM 2012 N N . ALA B 1 53 ? 18.868 90.585 78.439 1.00 53.70 51 ALA B N 1
ATOM 2013 C CA . ALA B 1 53 ? 19.648 89.884 79.459 1.00 56.15 51 ALA B CA 1
ATOM 2014 C C . ALA B 1 53 ? 20.172 88.524 79.033 1.00 57.84 51 ALA B C 1
ATOM 2015 O O . ALA B 1 53 ? 19.532 87.759 78.314 1.00 57.38 51 ALA B O 1
ATOM 2017 N N . LYS B 1 54 ? 21.353 88.164 79.532 1.00 60.07 52 LYS B N 1
ATOM 2018 C CA . LYS B 1 54 ? 21.948 86.854 79.275 1.00 63.47 52 LYS B CA 1
ATOM 2019 C C . LYS B 1 54 ? 21.599 85.928 80.446 1.00 64.78 52 LYS B C 1
ATOM 2020 O O . LYS B 1 54 ? 21.819 86.308 81.589 1.00 64.26 52 LYS B O 1
ATOM 2026 N N . CYS B 1 55 ? 20.916 84.827 80.156 1.00 66.70 53 CYS B N 1
ATOM 2027 C CA . CYS B 1 55 ? 20.438 83.929 81.201 1.00 68.05 53 CYS B CA 1
ATOM 2028 C C . CYS B 1 55 ? 20.891 82.511 81.111 1.00 67.64 53 CYS B C 1
ATOM 2029 O O . CYS B 1 55 ? 21.056 81.808 80.146 1.00 66.94 53 CYS B O 1
ATOM 2032 N N . CYS B 1 67 ? 14.799 80.109 84.917 1.00 83.60 65 CYS B N 1
ATOM 2033 C CA . CYS B 1 67 ? 15.928 80.828 84.377 1.00 83.16 65 CYS B CA 1
ATOM 2034 C C . CYS B 1 67 ? 16.611 81.721 85.409 1.00 82.86 65 CYS B C 1
ATOM 2035 O O . CYS B 1 67 ? 15.984 82.271 86.303 1.00 82.30 65 CYS B O 1
ATOM 2038 N N . LEU B 1 68 ? 17.914 81.888 85.188 1.00 82.93 66 LEU B N 1
ATOM 2039 C CA . LEU B 1 68 ? 18.708 82.761 86.044 1.00 83.07 66 LEU B CA 1
ATOM 2040 C C . LEU B 1 68 ? 19.318 83.900 85.218 1.00 81.76 66 LEU B C 1
ATOM 2041 O O . LEU B 1 68 ? 19.931 83.661 84.182 1.00 81.25 66 LEU B O 1
ATOM 2046 N N . VAL B 1 69 ? 19.093 85.126 85.679 1.00 80.13 67 VAL B N 1
ATOM 2047 C CA . VAL B 1 69 ? 19.632 86.304 85.000 1.00 77.89 67 VAL B CA 1
ATOM 2048 C C . VAL B 1 69 ? 21.101 86.468 85.393 1.00 76.03 67 VAL B C 1
ATOM 2049 O O . VAL B 1 69 ? 21.410 86.853 86.526 1.00 76.13 67 VAL B O 1
ATOM 2053 N N . ILE B 1 70 ? 22.010 86.127 84.485 1.00 73.14 68 ILE B N 1
ATOM 2054 C CA . ILE B 1 70 ? 23.425 86.253 84.810 1.00 70.82 68 ILE B CA 1
ATOM 2055 C C . ILE B 1 70 ? 23.984 87.625 84.508 1.00 68.85 68 ILE B C 1
ATOM 2056 O O . ILE B 1 70 ? 24.877 88.095 85.230 1.00 68.83 68 ILE B O 1
ATOM 2061 N N . GLU B 1 71 ? 23.477 88.340 83.502 1.00 66.96 69 GLU B N 1
ATOM 2062 C CA . GLU B 1 71 ? 23.968 89.673 83.210 1.00 64.05 69 GLU B CA 1
ATOM 2063 C C . GLU B 1 71 ? 23.048 90.477 82.299 1.00 60.77 69 GLU B C 1
ATOM 2064 O O . GLU B 1 71 ? 22.510 89.965 81.333 1.00 60.74 69 GLU B O 1
ATOM 2070 N N . TRP B 1 72 ? 22.998 91.778 82.567 1.00 57.91 70 TRP B N 1
ATOM 2071 C CA . TRP B 1 72 ? 22.252 92.701 81.712 1.00 53.30 70 TRP B CA 1
ATOM 2072 C C . TRP B 1 72 ? 23.248 93.304 80.716 1.00 50.77 70 TRP B C 1
ATOM 2073 O O . TRP B 1 72 ? 24.217 93.938 81.111 1.00 48.97 70 TRP B O 1
ATOM 2084 N N . THR B 1 73 ? 23.016 92.989 79.446 1.00 47.96 71 THR B N 1
ATOM 2085 C CA . THR B 1 73 ? 23.855 93.418 78.364 1.00 45.54 71 THR B CA 1
ATOM 2086 C C . THR B 1 73 ? 24.011 94.919 78.220 1.00 42.35 71 THR B C 1
ATOM 2087 O O . THR B 1 73 ? 25.096 95.371 77.827 1.00 41.08 71 THR B O 1
ATOM 2091 N N . ASN B 1 74 ? 23.000 95.717 78.469 1.00 40.66 72 ASN B N 1
ATOM 2092 C CA . ASN B 1 74 ? 22.978 97.159 78.326 1.00 40.52 72 ASN B CA 1
ATOM 2093 C C . ASN B 1 74 ? 22.857 97.597 76.858 1.00 39.62 72 ASN B C 1
ATOM 2094 O O . ASN B 1 74 ? 22.671 98.774 76.536 1.00 40.57 72 ASN B O 1
ATOM 2099 N N . GLU B 1 75 ? 22.774 96.652 75.959 1.00 38.52 73 GLU B N 1
ATOM 2100 C CA . GLU B 1 75 ? 22.662 96.820 74.554 1.00 39.56 73 GLU B CA 1
ATOM 2101 C C . GLU B 1 75 ? 21.281 97.178 74.048 1.00 38.42 73 GLU B C 1
ATOM 2102 O O . GLU B 1 75 ? 20.273 96.555 74.361 1.00 38.32 73 GLU B O 1
ATOM 2108 N N . ASN B 1 76 ? 21.251 98.220 73.234 1.00 36.23 74 ASN B N 1
ATOM 2109 C CA . ASN B 1 76 ? 20.008 98.659 72.629 1.00 36.48 74 ASN B CA 1
ATOM 2110 C C . ASN B 1 76 ? 20.241 98.835 71.131 1.00 35.33 74 ASN B C 1
ATOM 2111 O O . ASN B 1 76 ? 21.116 99.596 70.733 1.00 36.21 74 ASN B O 1
ATOM 2116 N N . ARG B 1 77 ? 19.459 98.164 70.289 1.00 33.51 75 ARG B N 1
ATOM 2117 C CA . ARG B 1 77 ? 19.737 98.262 68.854 1.00 31.82 75 ARG B CA 1
ATOM 2118 C C . ARG B 1 77 ? 18.642 98.939 68.053 1.00 30.29 75 ARG B C 1
ATOM 2119 O O . ARG B 1 77 ? 18.607 98.815 66.827 1.00 29.48 75 ARG B O 1
ATOM 2127 N N . GLU B 1 78 ? 17.768 99.655 68.712 1.00 29.34 76 GLU B N 1
ATOM 2128 C CA . GLU B 1 78 ? 16.683 100.398 68.133 1.00 29.97 76 GLU B CA 1
ATOM 2129 C C . GLU B 1 78 ? 17.179 101.669 67.455 1.00 30.18 76 GLU B C 1
ATOM 2130 O O . GLU B 1 78 ? 18.319 102.091 67.659 1.00 32.14 76 GLU B O 1
ATOM 2136 N N . LEU B 1 79 ? 16.440 102.144 66.466 1.00 30.38 77 LEU B N 1
ATOM 2137 C CA . LEU B 1 79 ? 16.812 103.335 65.725 1.00 30.44 77 LEU B CA 1
ATOM 2138 C C . LEU B 1 79 ? 16.599 104.557 66.625 1.00 31.60 77 LEU B C 1
ATOM 2139 O O . LEU B 1 79 ? 15.604 104.621 67.348 1.00 33.46 77 LEU B O 1
ATOM 2144 N N . PRO B 1 80 ? 17.410 105.579 66.439 1.00 31.34 78 PRO B N 1
ATOM 2145 C CA . PRO B 1 80 ? 17.273 106.792 67.227 1.00 32.27 78 PRO B CA 1
ATOM 2146 C C . PRO B 1 80 ? 15.928 107.465 67.091 1.00 32.29 78 PRO B C 1
ATOM 2147 O O . PRO B 1 80 ? 15.639 108.338 67.939 1.00 33.51 78 PRO B O 1
ATOM 2151 N N . ILE B 1 81 ? 15.170 107.267 66.017 1.00 31.07 79 ILE B N 1
ATOM 2152 C CA . ILE B 1 81 ? 13.861 107.896 65.899 1.00 31.09 79 ILE B CA 1
ATOM 2153 C C . ILE B 1 81 ? 12.763 106.856 65.697 1.00 31.29 79 ILE B C 1
ATOM 2154 O O . ILE B 1 81 ? 13.013 105.723 65.280 1.00 31.16 79 ILE B O 1
ATOM 2159 N N . LYS B 1 82 ? 11.538 107.202 66.089 1.00 30.63 80 LYS B N 1
ATOM 2160 C CA . LYS B 1 82 ? 10.410 106.276 65.965 1.00 28.93 80 LYS B CA 1
ATOM 2161 C C . LYS B 1 82 ? 9.811 106.381 64.570 1.00 28.21 80 LYS B C 1
ATOM 2162 O O . LYS B 1 82 ? 9.241 107.413 64.219 1.00 26.68 80 LYS B O 1
ATOM 2168 N N . VAL B 1 83 ? 9.991 105.316 63.762 1.00 26.06 81 VAL B N 1
ATOM 2169 C CA . VAL B 1 83 ? 9.501 105.395 62.385 1.00 23.91 81 VAL B CA 1
ATOM 2170 C C . VAL B 1 83 ? 8.282 104.523 62.188 1.00 24.51 81 VAL B C 1
ATOM 2171 O O . VAL B 1 83 ? 8.376 103.315 62.361 1.00 25.76 81 VAL B O 1
ATOM 2175 N N . TYR B 1 84 ? 7.160 105.146 61.853 1.00 24.22 82 TYR B N 1
ATOM 2176 C CA . TYR B 1 84 ? 5.902 104.449 61.646 1.00 22.14 82 TYR B CA 1
ATOM 2177 C C . TYR B 1 84 ? 5.689 104.245 60.135 1.00 21.87 82 TYR B C 1
ATOM 2178 O O . TYR B 1 84 ? 5.776 105.190 59.383 1.00 19.30 82 TYR B O 1
ATOM 2187 N N . ILE B 1 85 ? 5.518 102.977 59.763 1.00 21.63 83 ILE B N 1
ATOM 2188 C CA . ILE B 1 85 ? 5.348 102.609 58.371 1.00 21.47 83 ILE B CA 1
ATOM 2189 C C . ILE B 1 85 ? 3.877 102.456 58.028 1.00 21.76 83 ILE B C 1
ATOM 2190 O O . ILE B 1 85 ? 3.132 101.678 58.618 1.00 22.72 83 ILE B O 1
ATOM 2195 N N . ALA B 1 86 ? 3.373 103.405 57.254 1.00 20.80 84 ALA B N 1
ATOM 2196 C CA . ALA B 1 86 ? 1.995 103.348 56.793 1.00 20.24 84 ALA B CA 1
ATOM 2197 C C . ALA B 1 86 ? 1.982 102.961 55.308 1.00 19.96 84 ALA B C 1
ATOM 2198 O O . ALA B 1 86 ? 2.364 103.744 54.417 1.00 18.66 84 ALA B O 1
ATOM 2200 N N . SER B 1 87 ? 1.529 101.745 55.047 1.00 19.82 85 SER B N 1
ATOM 2201 C CA . SER B 1 87 ? 1.446 101.281 53.679 1.00 22.65 85 SER B CA 1
ATOM 2202 C C . SER B 1 87 ? 0.037 100.953 53.236 1.00 23.54 85 SER B C 1
ATOM 2203 O O . SER B 1 87 ? -0.756 100.315 53.935 1.00 24.00 85 SER B O 1
ATOM 2206 N N . GLY B 1 88 ? -0.240 101.415 52.013 1.00 24.05 86 GLY B N 1
ATOM 2207 C CA . GLY B 1 88 ? -1.529 101.119 51.368 1.00 23.16 86 GLY B CA 1
ATOM 2208 C C . GLY B 1 88 ? -1.566 99.603 51.135 1.00 22.67 86 GLY B C 1
ATOM 2209 O O . GLY B 1 88 ? -0.593 99.052 50.652 1.00 22.07 86 GLY B O 1
ATOM 2210 N N . LEU B 1 89 ? -2.648 98.966 51.524 1.00 24.91 87 LEU B N 1
ATOM 2211 C CA . LEU B 1 89 ? -2.746 97.510 51.405 1.00 27.09 87 LEU B CA 1
ATOM 2212 C C . LEU B 1 89 ? -2.342 97.016 50.030 1.00 26.79 87 LEU B C 1
ATOM 2213 O O . LEU B 1 89 ? -3.037 97.293 49.063 1.00 27.79 87 LEU B O 1
ATOM 2218 N N . PRO B 1 90 ? -1.310 96.198 49.963 1.00 27.99 88 PRO B N 1
ATOM 2219 C CA . PRO B 1 90 ? -0.834 95.631 48.702 1.00 28.28 88 PRO B CA 1
ATOM 2220 C C . PRO B 1 90 ? -1.487 94.265 48.452 1.00 28.80 88 PRO B C 1
ATOM 2221 O O . PRO B 1 90 ? -2.239 93.788 49.312 1.00 26.22 88 PRO B O 1
ATOM 2225 N N . LYS B 1 91 ? -1.135 93.630 47.347 1.00 28.55 89 LYS B N 1
ATOM 2226 C CA . LYS B 1 91 ? -1.661 92.348 46.952 1.00 32.16 89 LYS B CA 1
ATOM 2227 C C . LYS B 1 91 ? -0.890 91.155 47.504 1.00 32.91 89 LYS B C 1
ATOM 2228 O O . LYS B 1 91 ? 0.175 91.284 48.095 1.00 33.34 89 LYS B O 1
ATOM 2234 N N . GLY B 1 92 ? -1.387 89.956 47.190 1.00 34.11 90 GLY B N 1
ATOM 2235 C CA . GLY B 1 92 ? -0.722 88.707 47.572 1.00 34.49 90 GLY B CA 1
ATOM 2236 C C . GLY B 1 92 ? -0.265 88.750 49.022 1.00 35.79 90 GLY B C 1
ATOM 2237 O O . GLY B 1 92 ? -1.042 89.079 49.914 1.00 35.86 90 GLY B O 1
ATOM 2238 N N . ASP B 1 93 ? 1.003 88.453 49.275 1.00 36.87 91 ASP B N 1
ATOM 2239 C CA . ASP B 1 93 ? 1.545 88.504 50.631 1.00 38.64 91 ASP B CA 1
ATOM 2240 C C . ASP B 1 93 ? 2.601 89.592 50.817 1.00 36.44 91 ASP B C 1
ATOM 2241 O O . ASP B 1 93 ? 3.434 89.559 51.745 1.00 36.23 91 ASP B O 1
ATOM 2246 N N . LYS B 1 94 ? 2.536 90.663 50.032 1.00 32.44 92 LYS B N 1
ATOM 2247 C CA . LYS B 1 94 ? 3.482 91.764 50.137 1.00 29.55 92 LYS B CA 1
ATOM 2248 C C . LYS B 1 94 ? 3.572 92.432 51.487 1.00 28.25 92 LYS B C 1
ATOM 2249 O O . LYS B 1 94 ? 4.667 92.807 51.928 1.00 27.89 92 LYS B O 1
ATOM 2255 N N . LEU B 1 95 ? 2.477 92.642 52.200 1.00 27.69 93 LEU B N 1
ATOM 2256 C CA . LEU B 1 95 ? 2.484 93.215 53.517 1.00 28.55 93 LEU B CA 1
ATOM 2257 C C . LEU B 1 95 ? 3.204 92.324 54.536 1.00 29.19 93 LEU B C 1
ATOM 2258 O O . LEU B 1 95 ? 3.898 92.847 55.419 1.00 28.73 93 LEU B O 1
ATOM 2263 N N . GLU B 1 96 ? 3.174 91.019 54.342 1.00 30.12 94 GLU B N 1
ATOM 2264 C CA . GLU B 1 96 ? 3.929 90.112 55.211 1.00 32.92 94 GLU B CA 1
ATOM 2265 C C . GLU B 1 96 ? 5.431 90.435 55.064 1.00 31.04 94 GLU B C 1
ATOM 2266 O O . GLU B 1 96 ? 6.156 90.520 56.032 1.00 28.43 94 GLU B O 1
ATOM 2272 N N . TRP B 1 97 ? 5.863 90.560 53.803 1.00 30.26 95 TRP B N 1
ATOM 2273 C CA . TRP B 1 97 ? 7.211 90.922 53.464 1.00 30.70 95 TRP B CA 1
ATOM 2274 C C . TRP B 1 97 ? 7.599 92.270 54.107 1.00 28.66 95 TRP B C 1
ATOM 2275 O O . TRP B 1 97 ? 8.587 92.347 54.826 1.00 27.61 95 TRP B O 1
ATOM 2286 N N . ILE B 1 98 ? 6.796 93.310 53.941 1.00 26.94 96 ILE B N 1
ATOM 2287 C CA . ILE B 1 98 ? 7.081 94.598 54.541 1.00 24.84 96 ILE B CA 1
ATOM 2288 C C . ILE B 1 98 ? 7.247 94.514 56.057 1.00 24.51 96 ILE B C 1
ATOM 2289 O O . ILE B 1 98 ? 8.101 95.230 56.612 1.00 21.81 96 ILE B O 1
ATOM 2294 N N . ILE B 1 99 ? 6.423 93.739 56.757 1.00 22.81 97 ILE B N 1
ATOM 2295 C CA . ILE B 1 99 ? 6.469 93.645 58.205 1.00 23.37 97 ILE B CA 1
ATOM 2296 C C . ILE B 1 99 ? 7.802 93.028 58.645 1.00 25.24 97 ILE B C 1
ATOM 2297 O O . ILE B 1 99 ? 8.474 93.511 59.584 1.00 23.98 97 ILE B O 1
ATOM 2302 N N . GLN B 1 100 ? 8.135 91.933 57.975 1.00 23.96 98 GLN B N 1
ATOM 2303 C CA . GLN B 1 100 ? 9.339 91.198 58.283 1.00 24.86 98 GLN B CA 1
ATOM 2304 C C . GLN B 1 100 ? 10.593 92.022 58.037 1.00 24.47 98 GLN B C 1
ATOM 2305 O O . GLN B 1 100 ? 11.393 92.264 58.936 1.00 23.69 98 GLN B O 1
ATOM 2311 N N . LYS B 1 101 ? 10.797 92.449 56.796 1.00 24.02 99 LYS B N 1
ATOM 2312 C CA . LYS B 1 101 ? 11.987 93.188 56.451 1.00 25.15 99 LYS B CA 1
ATOM 2313 C C . LYS B 1 101 ? 12.060 94.503 57.202 1.00 25.51 99 LYS B C 1
ATOM 2314 O O . LYS B 1 101 ? 13.167 94.909 57.620 1.00 27.27 99 LYS B O 1
ATOM 2320 N N . GLY B 1 102 ? 10.928 95.160 57.374 1.00 22.91 100 GLY B N 1
ATOM 2321 C CA . GLY B 1 102 ? 10.858 96.442 58.048 1.00 23.57 100 GLY B CA 1
ATOM 2322 C C . GLY B 1 102 ? 11.108 96.346 59.533 1.00 23.20 100 GLY B C 1
ATOM 2323 O O . GLY B 1 102 ? 11.585 97.268 60.195 1.00 24.52 100 GLY B O 1
ATOM 2324 N N . THR B 1 103 ? 10.815 95.200 60.125 1.00 25.92 101 THR B N 1
ATOM 2325 C CA . THR B 1 103 ? 11.118 94.995 61.556 1.00 24.87 101 THR B CA 1
ATOM 2326 C C . THR B 1 103 ? 12.602 94.772 61.725 1.00 25.10 101 THR B C 1
ATOM 2327 O O . THR B 1 103 ? 13.250 95.420 62.537 1.00 24.54 101 THR B O 1
ATOM 2331 N N . GLU B 1 104 ? 13.216 94.091 60.734 1.00 25.08 102 GLU B N 1
ATOM 2332 C CA . GLU B 1 104 ? 14.668 93.898 60.851 1.00 25.03 102 GLU B CA 1
ATOM 2333 C C . GLU B 1 104 ? 15.415 95.184 60.557 1.00 23.46 102 GLU B C 1
ATOM 2334 O O . GLU B 1 104 ? 16.525 95.415 61.038 1.00 22.31 102 GLU B O 1
ATOM 2340 N N . LEU B 1 105 ? 14.767 96.165 59.923 1.00 21.88 103 LEU B N 1
ATOM 2341 C CA . LEU B 1 105 ? 15.368 97.406 59.559 1.00 19.21 103 LEU B CA 1
ATOM 2342 C C . LEU B 1 105 ? 15.029 98.568 60.475 1.00 19.55 103 LEU B C 1
ATOM 2343 O O . LEU B 1 105 ? 15.287 99.725 60.083 1.00 19.22 103 LEU B O 1
ATOM 2348 N N . GLY B 1 106 ? 14.403 98.336 61.615 1.00 19.55 104 GLY B N 1
ATOM 2349 C CA . GLY B 1 106 ? 14.044 99.297 62.591 1.00 20.03 104 GLY B CA 1
ATOM 2350 C C . GLY B 1 106 ? 12.661 99.846 62.695 1.00 21.17 104 GLY B C 1
ATOM 2351 O O . GLY B 1 106 ? 12.417 100.800 63.492 1.00 21.30 104 GLY B O 1
ATOM 2352 N N . ALA B 1 107 ? 11.663 99.410 61.925 1.00 21.23 105 ALA B N 1
ATOM 2353 C CA . ALA B 1 107 ? 10.341 100.042 62.062 1.00 21.54 105 ALA B CA 1
ATOM 2354 C C . ALA B 1 107 ? 9.836 99.967 63.491 1.00 23.55 105 ALA B C 1
ATOM 2355 O O . ALA B 1 107 ? 9.857 98.896 64.128 1.00 24.73 105 ALA B O 1
ATOM 2357 N N . HIS B 1 108 ? 9.322 101.082 64.026 1.00 23.34 106 HIS B N 1
ATOM 2358 C CA . HIS B 1 108 ? 8.761 101.042 65.361 1.00 24.02 106 HIS B CA 1
ATOM 2359 C C . HIS B 1 108 ? 7.354 100.442 65.348 1.00 25.17 106 HIS B C 1
ATOM 2360 O O . HIS B 1 108 ? 6.817 100.092 66.409 1.00 24.82 106 HIS B O 1
ATOM 2367 N N . ALA B 1 109 ? 6.679 100.591 64.200 1.00 25.27 107 ALA B N 1
ATOM 2368 C CA . ALA B 1 109 ? 5.287 100.185 64.074 1.00 25.76 107 ALA B CA 1
ATOM 2369 C C . ALA B 1 109 ? 4.791 100.313 62.625 1.00 26.69 107 ALA B C 1
ATOM 2370 O O . ALA B 1 109 ? 5.302 101.055 61.785 1.00 26.36 107 ALA B O 1
ATOM 2372 N N . PHE B 1 110 ? 3.787 99.505 62.315 1.00 25.43 108 PHE B N 1
ATOM 2373 C CA . PHE B 1 110 ? 3.184 99.376 61.021 1.00 25.70 108 PHE B CA 1
ATOM 2374 C C . PHE B 1 110 ? 1.715 99.753 61.001 1.00 27.40 108 PHE B C 1
ATOM 2375 O O . PHE B 1 110 ? 0.972 99.331 61.900 1.00 28.51 108 PHE B O 1
ATOM 2383 N N . ILE B 1 111 ? 1.302 100.555 60.030 1.00 27.75 109 ILE B N 1
ATOM 2384 C CA . ILE B 1 111 ? -0.100 100.988 59.943 1.00 27.47 109 ILE B CA 1
ATOM 2385 C C . ILE B 1 111 ? -0.671 100.741 58.553 1.00 26.72 109 ILE B C 1
ATOM 2386 O O . ILE B 1 111 ? -0.566 101.585 57.664 1.00 25.66 109 ILE B O 1
ATOM 2391 N N . PRO B 1 112 ? -1.203 99.553 58.330 1.00 27.49 110 PRO B N 1
ATOM 2392 C CA . PRO B 1 112 ? -1.838 99.193 57.069 1.00 28.34 110 PRO B CA 1
ATOM 2393 C C . PRO B 1 112 ? -3.132 99.963 56.872 1.00 28.86 110 PRO B C 1
ATOM 2394 O O . PRO B 1 112 ? -3.887 100.160 57.818 1.00 28.92 110 PRO B O 1
ATOM 2398 N N . PHE B 1 113 ? -3.378 100.500 55.679 1.00 29.78 111 PHE B N 1
ATOM 2399 C CA . PHE B 1 113 ? -4.614 101.262 55.462 1.00 29.57 111 PHE B CA 1
ATOM 2400 C C . PHE B 1 113 ? -5.175 100.979 54.078 1.00 29.62 111 PHE B C 1
ATOM 2401 O O . PHE B 1 113 ? -4.495 100.391 53.222 1.00 29.23 111 PHE B O 1
ATOM 2409 N N . GLN B 1 114 ? -6.451 101.326 53.902 1.00 30.16 112 GLN B N 1
ATOM 2410 C CA . GLN B 1 114 ? -7.084 101.084 52.596 1.00 31.62 112 GLN B CA 1
ATOM 2411 C C . GLN B 1 114 ? -6.759 102.287 51.691 1.00 30.20 112 GLN B C 1
ATOM 2412 O O . GLN B 1 114 ? -7.199 103.384 52.018 1.00 29.00 112 GLN B O 1
ATOM 2418 N N . ALA B 1 115 ? -6.008 102.028 50.639 1.00 29.55 113 ALA B N 1
ATOM 2419 C CA . ALA B 1 115 ? -5.663 103.090 49.691 1.00 29.41 113 ALA B CA 1
ATOM 2420 C C . ALA B 1 115 ? -6.712 103.116 48.579 1.00 29.77 113 ALA B C 1
ATOM 2421 O O . ALA B 1 115 ? -7.382 102.103 48.320 1.00 29.31 113 ALA B O 1
ATOM 2423 N N . ALA B 1 116 ? -6.703 104.188 47.785 1.00 28.87 114 ALA B N 1
ATOM 2424 C CA . ALA B 1 116 ? -7.624 104.239 46.658 1.00 28.54 114 ALA B CA 1
ATOM 2425 C C . ALA B 1 116 ? -7.317 103.106 45.695 1.00 30.05 114 ALA B C 1
ATOM 2426 O O . ALA B 1 116 ? -8.230 102.418 45.197 1.00 32.10 114 ALA B O 1
ATOM 2428 N N . ARG B 1 117 ? -6.039 102.841 45.419 1.00 27.99 115 ARG B N 1
ATOM 2429 C CA . ARG B 1 117 ? -5.759 101.752 44.466 1.00 27.40 115 ARG B CA 1
ATOM 2430 C C . ARG B 1 117 ? -5.633 100.414 45.144 1.00 26.54 115 ARG B C 1
ATOM 2431 O O . ARG B 1 117 ? -5.143 99.422 44.569 1.00 24.92 115 ARG B O 1
ATOM 2439 N N . SER B 1 118 ? -6.031 100.332 46.405 1.00 27.68 116 SER B N 1
ATOM 2440 C CA . SER B 1 118 ? -5.917 99.028 47.065 1.00 32.90 116 SER B CA 1
ATOM 2441 C C . SER B 1 118 ? -7.042 98.102 46.622 1.00 35.66 116 SER B C 1
ATOM 2442 O O . SER B 1 118 ? -8.231 98.421 46.713 1.00 36.22 116 SER B O 1
ATOM 2445 N N . VAL B 1 119 ? -6.669 96.917 46.218 1.00 38.94 117 VAL B N 1
ATOM 2446 C CA . VAL B 1 119 ? -7.636 95.887 45.795 1.00 44.61 117 VAL B CA 1
ATOM 2447 C C . VAL B 1 119 ? -7.836 94.943 46.960 1.00 47.78 117 VAL B C 1
ATOM 2448 O O . VAL B 1 119 ? -7.464 93.761 46.882 1.00 50.44 117 VAL B O 1
ATOM 2452 N N . VAL B 1 120 ? -8.260 95.475 48.111 1.00 49.13 118 VAL B N 1
ATOM 2453 C CA . VAL B 1 120 ? -8.344 94.609 49.317 1.00 52.51 118 VAL B CA 1
ATOM 2454 C C . VAL B 1 120 ? -9.481 95.029 50.210 1.00 53.91 118 VAL B C 1
ATOM 2455 O O . VAL B 1 120 ? -9.911 94.369 51.158 1.00 53.91 118 VAL B O 1
ATOM 2459 N N . ARG B 1 131 ? -3.892 89.397 60.663 1.00 53.49 129 ARG B N 1
ATOM 2460 C CA . ARG B 1 131 ? -3.574 90.346 61.752 1.00 54.61 129 ARG B CA 1
ATOM 2461 C C . ARG B 1 131 ? -2.762 89.611 62.813 1.00 56.27 129 ARG B C 1
ATOM 2462 O O . ARG B 1 131 ? -1.692 90.013 63.271 1.00 57.09 129 ARG B O 1
ATOM 2470 N N . GLU B 1 132 ? -3.287 88.433 63.160 1.00 57.49 130 GLU B N 1
ATOM 2471 C CA . GLU B 1 132 ? -2.646 87.540 64.115 1.00 57.72 130 GLU B CA 1
ATOM 2472 C C . GLU B 1 132 ? -1.366 86.992 63.494 1.00 56.76 130 GLU B C 1
ATOM 2473 O O . GLU B 1 132 ? -0.329 86.924 64.150 1.00 58.84 130 GLU B O 1
ATOM 2475 N N . ARG B 1 133 ? -1.439 86.664 62.203 1.00 54.56 131 ARG B N 1
ATOM 2476 C CA . ARG B 1 133 ? -0.243 86.168 61.512 1.00 51.96 131 ARG B CA 1
ATOM 2477 C C . ARG B 1 133 ? 0.810 87.280 61.425 1.00 49.22 131 ARG B C 1
ATOM 2478 O O . ARG B 1 133 ? 1.968 87.043 61.788 1.00 47.84 131 ARG B O 1
ATOM 2486 N N . TRP B 1 134 ? 0.392 88.510 61.145 1.00 45.91 132 TRP B N 1
ATOM 2487 C CA . TRP B 1 134 ? 1.201 89.688 61.008 1.00 42.35 132 TRP B CA 1
ATOM 2488 C C . TRP B 1 134 ? 2.030 90.020 62.258 1.00 40.74 132 TRP B C 1
ATOM 2489 O O . TRP B 1 134 ? 3.194 90.387 62.168 1.00 37.48 132 TRP B O 1
ATOM 2500 N N . THR B 1 135 ? 1.365 89.886 63.385 1.00 39.37 133 THR B N 1
ATOM 2501 C CA . THR B 1 135 ? 1.924 90.049 64.711 1.00 38.83 133 THR B CA 1
ATOM 2502 C C . THR B 1 135 ? 2.978 88.978 64.956 1.00 39.31 133 THR B C 1
ATOM 2503 O O . THR B 1 135 ? 4.053 89.234 65.476 1.00 39.42 133 THR B O 1
ATOM 2507 N N . LYS B 1 136 ? 2.698 87.755 64.505 1.00 39.99 134 LYS B N 1
ATOM 2508 C CA . LYS B 1 136 ? 3.615 86.634 64.626 1.00 38.15 134 LYS B CA 1
ATOM 2509 C C . LYS B 1 136 ? 4.847 86.877 63.757 1.00 36.49 134 LYS B C 1
ATOM 2510 O O . LYS B 1 136 ? 5.952 86.626 64.220 1.00 36.17 134 LYS B O 1
ATOM 2516 N N . ILE B 1 137 ? 4.649 87.374 62.539 1.00 33.90 135 ILE B N 1
ATOM 2517 C CA . ILE B 1 137 ? 5.764 87.735 61.659 1.00 33.22 135 ILE B CA 1
ATOM 2518 C C . ILE B 1 137 ? 6.618 88.834 62.281 1.00 31.30 135 ILE B C 1
ATOM 2519 O O . ILE B 1 137 ? 7.853 88.764 62.269 1.00 31.40 135 ILE B O 1
ATOM 2524 N N . ALA B 1 138 ? 6.020 89.823 62.910 1.00 31.02 136 ALA B N 1
ATOM 2525 C CA . ALA B 1 138 ? 6.761 90.876 63.599 1.00 31.13 136 ALA B CA 1
ATOM 2526 C C . ALA B 1 138 ? 7.653 90.294 64.694 1.00 33.02 136 ALA B C 1
ATOM 2527 O O . ALA B 1 138 ? 8.883 90.365 64.642 1.00 33.66 136 ALA B O 1
ATOM 2529 N N . LYS B 1 139 ? 7.060 89.625 65.667 1.00 33.65 137 LYS B N 1
ATOM 2530 C CA . LYS B 1 139 ? 7.781 89.035 66.770 1.00 35.92 137 LYS B CA 1
ATOM 2531 C C . LYS B 1 139 ? 8.960 88.165 66.352 1.00 36.73 137 LYS B C 1
ATOM 2532 O O . LYS B 1 139 ? 10.051 88.270 66.958 1.00 35.89 137 LYS B O 1
ATOM 2538 N N . GLU B 1 140 ? 8.764 87.287 65.367 1.00 34.69 138 GLU B N 1
ATOM 2539 C CA . GLU B 1 140 ? 9.844 86.409 64.930 1.00 34.81 138 GLU B CA 1
ATOM 2540 C C . GLU B 1 140 ? 10.957 87.213 64.265 1.00 34.51 138 GLU B C 1
ATOM 2541 O O . GLU B 1 140 ? 12.138 86.889 64.380 1.00 34.55 138 GLU B O 1
ATOM 2547 N N . ALA B 1 141 ? 10.551 88.236 63.495 1.00 33.56 139 ALA B N 1
ATOM 2548 C CA . ALA B 1 141 ? 11.493 89.129 62.825 1.00 31.10 139 ALA B CA 1
ATOM 2549 C C . ALA B 1 141 ? 12.257 89.912 63.903 1.00 29.98 139 ALA B C 1
ATOM 2550 O O . ALA B 1 141 ? 13.462 90.035 63.848 1.00 29.13 139 ALA B O 1
ATOM 2552 N N . ALA B 1 142 ? 11.545 90.325 64.957 1.00 28.45 140 ALA B N 1
ATOM 2553 C CA . ALA B 1 142 ? 12.209 90.990 66.056 1.00 30.04 140 ALA B CA 1
ATOM 2554 C C . ALA B 1 142 ? 13.224 90.038 66.697 1.00 32.32 140 ALA B C 1
ATOM 2555 O O . ALA B 1 142 ? 14.399 90.381 66.863 1.00 33.38 140 ALA B O 1
ATOM 2557 N N . GLU B 1 143 ? 12.792 88.818 66.989 1.00 33.19 141 GLU B N 1
ATOM 2558 C CA . GLU B 1 143 ? 13.648 87.830 67.604 1.00 34.86 141 GLU B CA 1
ATOM 2559 C C . GLU B 1 143 ? 14.986 87.688 66.898 1.00 34.07 141 GLU B C 1
ATOM 2560 O O . GLU B 1 143 ? 16.017 88.020 67.481 1.00 32.80 141 GLU B O 1
ATOM 2566 N N . GLN B 1 144 ? 14.976 87.257 65.660 1.00 34.93 142 GLN B N 1
ATOM 2567 C CA . GLN B 1 144 ? 16.149 87.036 64.851 1.00 36.41 142 GLN B CA 1
ATOM 2568 C C . GLN B 1 144 ? 17.033 88.237 64.600 1.00 36.26 142 GLN B C 1
ATOM 2569 O O . GLN B 1 144 ? 18.230 88.043 64.351 1.00 36.78 142 GLN B O 1
ATOM 2575 N N . SER B 1 145 ? 16.519 89.466 64.611 1.00 35.50 143 SER B N 1
ATOM 2576 C CA . SER B 1 145 ? 17.327 90.628 64.320 1.00 35.73 143 SER B CA 1
ATOM 2577 C C . SER B 1 145 ? 17.885 91.336 65.534 1.00 37.44 143 SER B C 1
ATOM 2578 O O . SER B 1 145 ? 18.607 92.341 65.416 1.00 35.45 143 SER B O 1
ATOM 2581 N N . TYR B 1 146 ? 17.578 90.880 66.734 1.00 40.84 144 TYR B N 1
ATOM 2582 C CA . TYR B 1 146 ? 18.070 91.397 67.991 1.00 43.63 144 TYR B CA 1
ATOM 2583 C C . TYR B 1 146 ? 17.523 92.772 68.322 1.00 43.37 144 TYR B C 1
ATOM 2584 O O . TYR B 1 146 ? 18.211 93.625 68.872 1.00 43.56 144 TYR B O 1
ATOM 2593 N N . ARG B 1 147 ? 16.276 92.988 67.915 1.00 42.88 145 ARG B N 1
ATOM 2594 C CA . ARG B 1 147 ? 15.575 94.227 68.257 1.00 41.05 145 ARG B CA 1
ATOM 2595 C C . ARG B 1 147 ? 15.326 94.129 69.774 1.00 40.88 145 ARG B C 1
ATOM 2596 O O . ARG B 1 147 ? 15.460 93.034 70.331 1.00 42.14 145 ARG B O 1
ATOM 2604 N N . ASN B 1 148 ? 14.981 95.222 70.396 1.00 40.23 146 ASN B N 1
ATOM 2605 C CA . ASN B 1 148 ? 14.726 95.210 71.838 1.00 39.45 146 ASN B CA 1
ATOM 2606 C C . ASN B 1 148 ? 13.208 95.318 72.051 1.00 39.86 146 ASN B C 1
ATOM 2607 O O . ASN B 1 148 ? 12.706 95.221 73.141 1.00 41.04 146 ASN B O 1
ATOM 2612 N N . GLU B 1 149 ? 12.537 95.558 70.951 1.00 40.68 147 GLU B N 1
ATOM 2613 C CA . GLU B 1 149 ? 11.132 95.855 70.827 1.00 39.00 147 GLU B CA 1
ATOM 2614 C C . GLU B 1 149 ? 10.465 95.076 69.686 1.00 37.06 147 GLU B C 1
ATOM 2615 O O . GLU B 1 149 ? 11.035 94.862 68.620 1.00 35.59 147 GLU B O 1
ATOM 2621 N N . VAL B 1 150 ? 9.257 94.615 69.936 1.00 34.70 148 VAL B N 1
ATOM 2622 C CA . VAL B 1 150 ? 8.448 93.947 68.941 1.00 33.78 148 VAL B CA 1
ATOM 2623 C C . VAL B 1 150 ? 7.513 95.031 68.385 1.00 32.70 148 VAL B C 1
ATOM 2624 O O . VAL B 1 150 ? 6.789 95.630 69.169 1.00 33.67 148 VAL B O 1
ATOM 2628 N N . PRO B 1 151 ? 7.683 95.360 67.120 1.00 32.02 149 PRO B N 1
ATOM 2629 C CA . PRO B 1 151 ? 6.856 96.421 66.549 1.00 30.61 149 PRO B CA 1
ATOM 2630 C C . PRO B 1 151 ? 5.416 95.972 66.533 1.00 30.22 149 PRO B C 1
ATOM 2631 O O . PRO B 1 151 ? 5.117 94.799 66.290 1.00 31.19 149 PRO B O 1
ATOM 2635 N N . ARG B 1 152 ? 4.510 96.886 66.759 1.00 30.70 150 ARG B N 1
ATOM 2636 C CA . ARG B 1 152 ? 3.095 96.522 66.663 1.00 33.19 150 ARG B CA 1
ATOM 2637 C C . ARG B 1 152 ? 2.504 96.940 65.322 1.00 33.52 150 ARG B C 1
ATOM 2638 O O . ARG B 1 152 ? 2.978 97.873 64.670 1.00 33.69 150 ARG B O 1
ATOM 2646 N N . VAL B 1 153 ? 1.701 96.101 64.716 1.00 35.93 151 VAL B N 1
ATOM 2647 C CA . VAL B 1 153 ? 0.971 96.280 63.486 1.00 37.84 151 VAL B CA 1
ATOM 2648 C C . VAL B 1 153 ? -0.477 96.648 63.858 1.00 38.58 151 VAL B C 1
ATOM 2649 O O . VAL B 1 153 ? -1.193 95.806 64.390 1.00 38.44 151 VAL B O 1
ATOM 2661 N N . ASP B 1 155 ? -4.477 97.957 63.483 1.00 38.00 153 ASP B N 1
ATOM 2662 C CA . ASP B 1 155 ? -5.636 97.482 62.744 1.00 37.76 153 ASP B CA 1
ATOM 2663 C C . ASP B 1 155 ? -5.675 98.197 61.392 1.00 34.80 153 ASP B C 1
ATOM 2664 O O . ASP B 1 155 ? -5.170 99.309 61.296 1.00 33.41 153 ASP B O 1
ATOM 2669 N N . VAL B 1 156 ? -6.190 97.510 60.372 1.00 33.63 154 VAL B N 1
ATOM 2670 C CA . VAL B 1 156 ? -6.210 98.213 59.089 1.00 32.89 154 VAL B CA 1
ATOM 2671 C C . VAL B 1 156 ? -7.136 99.414 59.250 1.00 33.79 154 VAL B C 1
ATOM 2672 O O . VAL B 1 156 ? -8.234 99.294 59.776 1.00 35.57 154 VAL B O 1
ATOM 2676 N N . HIS B 1 157 ? -6.621 100.580 58.911 1.00 34.00 155 HIS B N 1
ATOM 2677 C CA . HIS B 1 157 ? -7.312 101.837 58.953 1.00 33.31 155 HIS B CA 1
ATOM 2678 C C . HIS B 1 157 ? -7.915 102.122 57.556 1.00 34.43 155 HIS B C 1
ATOM 2679 O O . HIS B 1 157 ? -7.401 101.677 56.531 1.00 35.49 155 HIS B O 1
ATOM 2686 N N . SER B 1 158 ? -8.882 103.020 57.561 1.00 33.47 156 SER B N 1
ATOM 2687 C CA . SER B 1 158 ? -9.343 103.556 56.261 1.00 31.46 156 SER B CA 1
ATOM 2688 C C . SER B 1 158 ? -8.466 104.797 56.021 1.00 30.95 156 SER B C 1
ATOM 2689 O O . SER B 1 158 ? -7.781 105.221 56.966 1.00 31.59 156 SER B O 1
ATOM 2692 N N . PHE B 1 159 ? -8.511 105.419 54.884 1.00 30.42 157 PHE B N 1
ATOM 2693 C CA . PHE B 1 159 ? -7.811 106.632 54.567 1.00 30.44 157 PHE B CA 1
ATOM 2694 C C . PHE B 1 159 ? -8.108 107.726 55.572 1.00 31.76 157 PHE B C 1
ATOM 2695 O O . PHE B 1 159 ? -7.189 108.356 56.102 1.00 33.10 157 PHE B O 1
ATOM 2703 N N . GLN B 1 160 ? -9.361 107.940 55.907 1.00 34.93 158 GLN B N 1
ATOM 2704 C CA . GLN B 1 160 ? -9.828 108.907 56.888 1.00 36.85 158 GLN B CA 1
ATOM 2705 C C . GLN B 1 160 ? -9.159 108.734 58.248 1.00 36.05 158 GLN B C 1
ATOM 2706 O O . GLN B 1 160 ? -8.713 109.672 58.889 1.00 35.04 158 GLN B O 1
ATOM 2712 N N . GLN B 1 161 ? -9.195 107.482 58.747 1.00 35.41 159 GLN B N 1
ATOM 2713 C CA . GLN B 1 161 ? -8.526 107.168 60.001 1.00 34.73 159 GLN B CA 1
ATOM 2714 C C . GLN B 1 161 ? -7.048 107.519 59.905 1.00 34.88 159 GLN B C 1
ATOM 2715 O O . GLN B 1 161 ? -6.481 108.153 60.790 1.00 34.60 159 GLN B O 1
ATOM 2721 N N . LEU B 1 162 ? -6.415 107.200 58.761 1.00 34.82 160 LEU B N 1
ATOM 2722 C CA . LEU B 1 162 ? -5.038 107.573 58.542 1.00 32.88 160 LEU B CA 1
ATOM 2723 C C . LEU B 1 162 ? -4.866 109.077 58.737 1.00 33.20 160 LEU B C 1
ATOM 2724 O O . LEU B 1 162 ? -4.099 109.432 59.633 1.00 32.41 160 LEU B O 1
ATOM 2729 N N . LEU B 1 163 ? -5.691 109.899 58.107 1.00 34.14 161 LEU B N 1
ATOM 2730 C CA . LEU B 1 163 ? -5.615 111.342 58.227 1.00 35.94 161 LEU B CA 1
ATOM 2731 C C . LEU B 1 163 ? -5.788 111.876 59.640 1.00 37.67 161 LEU B C 1
ATOM 2732 O O . LEU B 1 163 ? -5.079 112.812 60.042 1.00 39.00 161 LEU B O 1
ATOM 2737 N N . GLN B 1 164 ? -6.729 111.333 60.389 1.00 39.47 162 GLN B N 1
ATOM 2738 C CA . GLN B 1 164 ? -6.990 111.766 61.761 1.00 41.80 162 GLN B CA 1
ATOM 2739 C C . GLN B 1 164 ? -5.832 111.438 62.688 1.00 42.54 162 GLN B C 1
ATOM 2740 O O . GLN B 1 164 ? -5.721 111.975 63.798 1.00 43.80 162 GLN B O 1
ATOM 2746 N N . ARG B 1 165 ? -5.027 110.456 62.316 1.00 43.50 163 ARG B N 1
ATOM 2747 C CA . ARG B 1 165 ? -3.924 109.990 63.128 1.00 44.28 163 ARG B CA 1
ATOM 2748 C C . ARG B 1 165 ? -2.654 110.766 62.873 1.00 44.26 163 ARG B C 1
ATOM 2749 O O . ARG B 1 165 ? -1.761 110.721 63.701 1.00 44.92 163 ARG B O 1
ATOM 2765 N N . GLN B 1 167 ? -1.867 113.950 63.063 1.00 46.54 165 GLN B N 1
ATOM 2766 C CA . GLN B 1 167 ? -1.526 115.015 63.994 1.00 47.34 165 GLN B CA 1
ATOM 2767 C C . GLN B 1 167 ? -0.613 114.528 65.110 1.00 45.65 165 GLN B C 1
ATOM 2768 O O . GLN B 1 167 ? 0.193 115.317 65.595 1.00 46.90 165 GLN B O 1
ATOM 2774 N N . ASP B 1 168 ? -0.712 113.279 65.521 1.00 43.46 166 ASP B N 1
ATOM 2775 C CA . ASP B 1 168 ? 0.075 112.688 66.549 1.00 41.90 166 ASP B CA 1
ATOM 2776 C C . ASP B 1 168 ? 1.585 112.801 66.304 1.00 40.21 166 ASP B C 1
ATOM 2777 O O . ASP B 1 168 ? 2.337 112.882 67.280 1.00 40.18 166 ASP B O 1
ATOM 2782 N N . PHE B 1 169 ? 1.997 112.655 65.059 1.00 37.30 167 PHE B N 1
ATOM 2783 C CA . PHE B 1 169 ? 3.396 112.580 64.712 1.00 35.59 167 PHE B CA 1
ATOM 2784 C C . PHE B 1 169 ? 4.150 113.871 64.665 1.00 35.72 167 PHE B C 1
ATOM 2785 O O . PHE B 1 169 ? 3.610 114.942 64.403 1.00 36.68 167 PHE B O 1
ATOM 2793 N N . ASP B 1 170 ? 5.466 113.780 64.919 1.00 36.41 168 ASP B N 1
ATOM 2794 C CA . ASP B 1 170 ? 6.285 114.997 64.860 1.00 37.80 168 ASP B CA 1
ATOM 2795 C C . ASP B 1 170 ? 6.465 115.408 63.412 1.00 38.61 168 ASP B C 1
ATOM 2796 O O . ASP B 1 170 ? 6.457 116.606 63.114 1.00 41.71 168 ASP B O 1
ATOM 2801 N N . LYS B 1 171 ? 6.562 114.434 62.504 1.00 37.53 169 LYS B N 1
ATOM 2802 C CA . LYS B 1 171 ? 6.728 114.812 61.097 1.00 37.63 169 LYS B CA 1
ATOM 2803 C C . LYS B 1 171 ? 6.155 113.739 60.195 1.00 36.43 169 LYS B C 1
ATOM 2804 O O . LYS B 1 171 ? 6.240 112.564 60.547 1.00 38.48 169 LYS B O 1
ATOM 2810 N N . CYS B 1 172 ? 5.476 114.132 59.131 1.00 34.44 170 CYS B N 1
ATOM 2811 C CA . CYS B 1 172 ? 4.867 113.211 58.210 1.00 34.36 170 CYS B CA 1
ATOM 2812 C C . CYS B 1 172 ? 5.468 113.360 56.803 1.00 33.51 170 CYS B C 1
ATOM 2813 O O . CYS B 1 172 ? 5.432 114.436 56.216 1.00 34.14 170 CYS B O 1
ATOM 2816 N N . VAL B 1 173 ? 5.961 112.270 56.268 1.00 32.09 171 VAL B N 1
ATOM 2817 C CA . VAL B 1 173 ? 6.512 112.232 54.929 1.00 31.59 171 VAL B CA 1
ATOM 2818 C C . VAL B 1 173 ? 5.629 111.391 54.017 1.00 30.95 171 VAL B C 1
ATOM 2819 O O . VAL B 1 173 ? 5.138 110.336 54.406 1.00 31.31 171 VAL B O 1
ATOM 2823 N N . VAL B 1 174 ? 5.364 111.919 52.829 1.00 30.16 172 VAL B N 1
ATOM 2824 C CA . VAL B 1 174 ? 4.582 111.181 51.844 1.00 28.12 172 VAL B CA 1
ATOM 2825 C C . VAL B 1 174 ? 5.519 110.694 50.752 1.00 26.33 172 VAL B C 1
ATOM 2826 O O . VAL B 1 174 ? 6.181 111.511 50.113 1.00 25.98 172 VAL B O 1
ATOM 2830 N N . ALA B 1 175 ? 5.611 109.377 50.580 1.00 26.11 173 ALA B N 1
ATOM 2831 C CA . ALA B 1 175 ? 6.550 108.863 49.553 1.00 27.03 173 ALA B CA 1
ATOM 2832 C C . ALA B 1 175 ? 5.879 109.017 48.204 1.00 26.83 173 ALA B C 1
ATOM 2833 O O . ALA B 1 175 ? 4.946 108.307 47.841 1.00 26.10 173 ALA B O 1
ATOM 2835 N N . TYR B 1 176 ? 6.285 110.077 47.537 1.00 29.43 174 TYR B N 1
ATOM 2836 C CA . TYR B 1 176 ? 5.675 110.525 46.294 1.00 32.29 174 TYR B CA 1
ATOM 2837 C C . TYR B 1 176 ? 6.470 111.700 45.750 1.00 34.29 174 TYR B C 1
ATOM 2838 O O . TYR B 1 176 ? 6.898 112.570 46.514 1.00 36.13 174 TYR B O 1
ATOM 2847 N N . GLU B 1 177 ? 6.581 111.763 44.435 1.00 37.46 175 GLU B N 1
ATOM 2848 C CA . GLU B 1 177 ? 7.220 112.958 43.837 1.00 41.27 175 GLU B CA 1
ATOM 2849 C C . GLU B 1 177 ? 6.373 113.511 42.699 1.00 40.82 175 GLU B C 1
ATOM 2850 O O . GLU B 1 177 ? 5.997 112.697 41.830 1.00 42.28 175 GLU B O 1
ATOM 2852 N N . GLU B 1 178 ? 5.950 114.767 42.728 1.00 41.30 176 GLU B N 1
ATOM 2853 C CA . GLU B 1 178 ? 5.294 115.342 41.535 1.00 43.04 176 GLU B CA 1
ATOM 2854 C C . GLU B 1 178 ? 6.263 116.324 40.814 1.00 43.36 176 GLU B C 1
ATOM 2855 O O . GLU B 1 178 ? 6.028 116.634 39.643 1.00 45.72 176 GLU B O 1
ATOM 2861 N N . SER B 1 179 ? 7.090 117.004 41.594 1.00 42.61 177 SER B N 1
ATOM 2862 C CA . SER B 1 179 ? 8.012 118.009 41.048 1.00 42.67 177 SER B CA 1
ATOM 2863 C C . SER B 1 179 ? 8.792 117.465 39.864 1.00 43.02 177 SER B C 1
ATOM 2864 O O . SER B 1 179 ? 9.647 118.181 39.289 1.00 44.41 177 SER B O 1
ATOM 2867 N N . SER B 1 186 ? 14.538 116.857 46.743 1.00 42.59 184 SER B N 1
ATOM 2868 C CA . SER B 1 186 ? 13.731 116.034 47.635 1.00 42.83 184 SER B CA 1
ATOM 2869 C C . SER B 1 186 ? 14.067 116.406 49.075 1.00 41.86 184 SER B C 1
ATOM 2870 O O . SER B 1 186 ? 15.223 116.305 49.510 1.00 41.59 184 SER B O 1
ATOM 2873 N N . ALA B 1 187 ? 13.072 116.827 49.840 1.00 40.84 185 ALA B N 1
ATOM 2874 C CA . ALA B 1 187 ? 13.290 117.278 51.198 1.00 38.37 185 ALA B CA 1
ATOM 2875 C C . ALA B 1 187 ? 13.503 116.159 52.187 1.00 37.74 185 ALA B C 1
ATOM 2876 O O . ALA B 1 187 ? 13.680 116.403 53.420 1.00 37.36 185 ALA B O 1
ATOM 2878 N N . PHE B 1 188 ? 13.608 114.882 51.811 1.00 34.57 186 PHE B N 1
ATOM 2879 C CA . PHE B 1 188 ? 13.761 113.734 52.671 1.00 30.98 186 PHE B CA 1
ATOM 2880 C C . PHE B 1 188 ? 14.994 113.732 53.560 1.00 29.25 186 PHE B C 1
ATOM 2881 O O . PHE B 1 188 ? 14.882 113.351 54.735 1.00 28.09 186 PHE B O 1
ATOM 2889 N N . SER B 1 189 ? 16.180 113.931 52.978 1.00 28.17 187 SER B N 1
ATOM 2890 C CA . SER B 1 189 ? 17.378 113.965 53.838 1.00 26.54 187 SER B CA 1
ATOM 2891 C C . SER B 1 189 ? 17.296 115.157 54.794 1.00 26.55 187 SER B C 1
ATOM 2892 O O . SER B 1 189 ? 17.717 115.010 55.941 1.00 24.65 187 SER B O 1
ATOM 2895 N N . ALA B 1 190 ? 16.784 116.299 54.303 1.00 25.49 188 ALA B N 1
ATOM 2896 C CA . ALA B 1 190 ? 16.672 117.472 55.160 1.00 26.50 188 ALA B CA 1
ATOM 2897 C C . ALA B 1 190 ? 15.830 117.176 56.394 1.00 28.71 188 ALA B C 1
ATOM 2898 O O . ALA B 1 190 ? 16.281 117.502 57.505 1.00 30.53 188 ALA B O 1
ATOM 2900 N N . ILE B 1 191 ? 14.673 116.574 56.234 1.00 29.53 189 ILE B N 1
ATOM 2901 C CA . ILE B 1 191 ? 13.800 116.176 57.322 1.00 30.65 189 ILE B CA 1
ATOM 2902 C C . ILE B 1 191 ? 14.439 115.182 58.274 1.00 34.01 189 ILE B C 1
ATOM 2903 O O . ILE B 1 191 ? 14.450 115.384 59.510 1.00 35.32 189 ILE B O 1
ATOM 2908 N N . VAL B 1 192 ? 14.936 114.055 57.771 1.00 34.37 190 VAL B N 1
ATOM 2909 C CA . VAL B 1 192 ? 15.456 113.021 58.672 1.00 36.96 190 VAL B CA 1
ATOM 2910 C C . VAL B 1 192 ? 16.694 113.458 59.428 1.00 38.64 190 VAL B C 1
ATOM 2911 O O . VAL B 1 192 ? 16.910 113.127 60.601 1.00 39.35 190 VAL B O 1
ATOM 2915 N N . SER B 1 193 ? 17.514 114.281 58.799 1.00 40.13 191 SER B N 1
ATOM 2916 C CA . SER B 1 193 ? 18.747 114.806 59.349 1.00 39.69 191 SER B CA 1
ATOM 2917 C C . SER B 1 193 ? 18.457 115.747 60.513 1.00 39.55 191 SER B C 1
ATOM 2918 O O . SER B 1 193 ? 19.241 115.893 61.430 1.00 39.74 191 SER B O 1
ATOM 2921 N N . SER B 1 194 ? 17.287 116.352 60.494 1.00 40.14 192 SER B N 1
ATOM 2922 C CA . SER B 1 194 ? 16.833 117.303 61.461 1.00 41.03 192 SER B CA 1
ATOM 2923 C C . SER B 1 194 ? 15.923 116.784 62.541 1.00 41.44 192 SER B C 1
ATOM 2924 O O . SER B 1 194 ? 15.553 117.600 63.415 1.00 41.76 192 SER B O 1
ATOM 2927 N N . LEU B 1 195 ? 15.484 115.516 62.524 1.00 40.17 193 LEU B N 1
ATOM 2928 C CA . LEU B 1 195 ? 14.651 115.040 63.631 1.00 39.89 193 LEU B CA 1
ATOM 2929 C C . LEU B 1 195 ? 15.538 114.730 64.847 1.00 38.88 193 LEU B C 1
ATOM 2930 O O . LEU B 1 195 ? 16.534 114.026 64.782 1.00 38.43 193 LEU B O 1
ATOM 2935 N N . PRO B 1 196 ? 15.193 115.294 65.987 1.00 39.40 194 PRO B N 1
ATOM 2936 C CA . PRO B 1 196 ? 15.953 115.039 67.210 1.00 38.71 194 PRO B CA 1
ATOM 2937 C C . PRO B 1 196 ? 15.710 113.622 67.712 1.00 36.49 194 PRO B C 1
ATOM 2938 O O . PRO B 1 196 ? 14.580 113.142 67.613 1.00 36.58 194 PRO B O 1
ATOM 2942 N N . LYS B 1 197 ? 16.686 112.984 68.334 1.00 36.52 195 LYS B N 1
ATOM 2943 C CA . LYS B 1 197 ? 16.501 111.666 68.919 1.00 36.93 195 LYS B CA 1
ATOM 2944 C C . LYS B 1 197 ? 15.201 111.607 69.728 1.00 36.17 195 LYS B C 1
ATOM 2945 O O . LYS B 1 197 ? 14.907 112.529 70.476 1.00 35.71 195 LYS B O 1
ATOM 2948 N N . GLY B 1 198 ? 14.482 110.511 69.541 1.00 35.47 196 GLY B N 1
ATOM 2949 C CA . GLY B 1 198 ? 13.251 110.273 70.270 1.00 32.41 196 GLY B CA 1
ATOM 2950 C C . GLY B 1 198 ? 12.022 110.773 69.575 1.00 32.58 196 GLY B C 1
ATOM 2951 O O . GLY B 1 198 ? 10.907 110.416 69.987 1.00 30.43 196 GLY B O 1
ATOM 2952 N N . SER B 1 199 ? 12.203 111.496 68.448 1.00 32.80 197 SER B N 1
ATOM 2953 C CA . SER B 1 199 ? 11.030 112.015 67.748 1.00 32.75 197 SER B CA 1
ATOM 2954 C C . SER B 1 199 ? 10.339 110.952 66.921 1.00 32.17 197 SER B C 1
ATOM 2955 O O . SER B 1 199 ? 10.720 109.795 66.860 1.00 33.47 197 SER B O 1
ATOM 2958 N N . SER B 1 200 ? 9.147 111.278 66.450 1.00 32.20 198 SER B N 1
ATOM 2959 C CA . SER B 1 200 ? 8.289 110.389 65.709 1.00 29.02 198 SER B CA 1
ATOM 2960 C C . SER B 1 200 ? 8.274 110.741 64.226 1.00 27.10 198 SER B C 1
ATOM 2961 O O . SER B 1 200 ? 7.925 111.893 63.947 1.00 27.27 198 SER B O 1
ATOM 2964 N N . LEU B 1 201 ? 8.314 109.756 63.363 1.00 25.85 199 LEU B N 1
ATOM 2965 C CA . LEU B 1 201 ? 8.236 109.992 61.928 1.00 23.96 199 LEU B CA 1
ATOM 2966 C C . LEU B 1 201 ? 7.273 109.023 61.256 1.00 23.71 199 LEU B C 1
ATOM 2967 O O . LEU B 1 201 ? 7.537 107.819 61.267 1.00 24.08 199 LEU B O 1
ATOM 2972 N N . LEU B 1 202 ? 6.205 109.533 60.660 1.00 23.46 200 LEU B N 1
ATOM 2973 C CA . LEU B 1 202 ? 5.287 108.679 59.902 1.00 21.61 200 LEU B CA 1
ATOM 2974 C C . LEU B 1 202 ? 5.665 108.857 58.415 1.00 23.55 200 LEU B C 1
ATOM 2975 O O . LEU B 1 202 ? 5.919 110.017 58.071 1.00 23.17 200 LEU B O 1
ATOM 2980 N N . ILE B 1 203 ? 5.803 107.768 57.704 1.00 22.45 201 ILE B N 1
ATOM 2981 C CA . ILE B 1 203 ? 6.079 107.809 56.270 1.00 23.86 201 ILE B CA 1
ATOM 2982 C C . ILE B 1 203 ? 4.926 107.069 55.547 1.00 24.18 201 ILE B C 1
ATOM 2983 O O . ILE B 1 203 ? 4.613 105.936 55.964 1.00 23.52 201 ILE B O 1
ATOM 2988 N N . VAL B 1 204 ? 4.270 107.719 54.601 1.00 22.71 202 VAL B N 1
ATOM 2989 C CA . VAL B 1 204 ? 3.156 107.111 53.878 1.00 21.96 202 VAL B CA 1
ATOM 2990 C C . VAL B 1 204 ? 3.525 106.565 52.501 1.00 22.10 202 VAL B C 1
ATOM 2991 O O . VAL B 1 204 ? 4.257 107.162 51.710 1.00 18.80 202 VAL B O 1
ATOM 2995 N N . PHE B 1 205 ? 3.101 105.307 52.222 1.00 22.84 203 PHE B N 1
ATOM 2996 C CA . PHE B 1 205 ? 3.370 104.626 50.972 1.00 23.13 203 PHE B CA 1
ATOM 2997 C C . PHE B 1 205 ? 2.096 104.055 50.325 1.00 25.82 203 PHE B C 1
ATOM 2998 O O . PHE B 1 205 ? 1.367 103.269 50.949 1.00 25.79 203 PHE B O 1
ATOM 3006 N N . GLY B 1 206 ? 1.920 104.301 49.019 1.00 25.08 204 GLY B N 1
ATOM 3007 C CA . GLY B 1 206 ? 0.780 103.763 48.297 1.00 23.95 204 GLY B CA 1
ATOM 3008 C C . GLY B 1 206 ? 0.983 102.286 47.975 1.00 24.98 204 GLY B C 1
ATOM 3009 O O . GLY B 1 206 ? 2.054 101.732 48.178 1.00 22.12 204 GLY B O 1
ATOM 3010 N N . PRO B 1 207 ? -0.076 101.625 47.518 1.00 25.90 205 PRO B N 1
ATOM 3011 C CA . PRO B 1 207 ? -0.019 100.216 47.127 1.00 25.84 205 PRO B CA 1
ATOM 3012 C C . PRO B 1 207 ? 0.535 100.087 45.709 1.00 27.37 205 PRO B C 1
ATOM 3013 O O . PRO B 1 207 ? 0.925 101.102 45.097 1.00 27.23 205 PRO B O 1
ATOM 3017 N N . GLU B 1 208 ? 0.370 98.916 45.102 1.00 27.49 206 GLU B N 1
ATOM 3018 C CA . GLU B 1 208 ? 0.801 98.827 43.679 1.00 29.28 206 GLU B CA 1
ATOM 3019 C C . GLU B 1 208 ? 0.128 99.946 42.886 1.00 30.12 206 GLU B C 1
ATOM 3020 O O . GLU B 1 208 ? -1.105 100.127 42.988 1.00 30.13 206 GLU B O 1
ATOM 3026 N N . GLY B 1 209 ? 0.845 100.728 42.076 1.00 30.44 207 GLY B N 1
ATOM 3027 C CA . GLY B 1 209 ? 0.046 101.741 41.312 1.00 28.47 207 GLY B CA 1
ATOM 3028 C C . GLY B 1 209 ? 0.238 103.115 41.922 1.00 29.82 207 GLY B C 1
ATOM 3029 O O . GLY B 1 209 ? 0.114 104.117 41.206 1.00 31.19 207 GLY B O 1
ATOM 3030 N N . GLY B 1 210 ? 0.451 103.184 43.242 1.00 27.76 208 GLY B N 1
ATOM 3031 C CA . GLY B 1 210 ? 0.781 104.339 43.959 1.00 25.25 208 GLY B CA 1
ATOM 3032 C C . GLY B 1 210 ? -0.305 105.150 44.593 1.00 27.48 208 GLY B C 1
ATOM 3033 O O . GLY B 1 210 ? -1.500 104.866 44.540 1.00 25.95 208 GLY B O 1
ATOM 3034 N N . LEU B 1 211 ? 0.144 106.196 45.353 1.00 27.28 209 LEU B N 1
ATOM 3035 C CA . LEU B 1 211 ? -0.848 107.035 45.998 1.00 29.40 209 LEU B CA 1
ATOM 3036 C C . LEU B 1 211 ? -1.541 107.787 44.847 1.00 31.75 209 LEU B C 1
ATOM 3037 O O . LEU B 1 211 ? -1.018 107.869 43.731 1.00 31.93 209 LEU B O 1
ATOM 3042 N N . THR B 1 212 ? -2.716 108.283 45.120 1.00 32.88 210 THR B N 1
ATOM 3043 C CA . THR B 1 212 ? -3.442 109.036 44.077 1.00 32.60 210 THR B CA 1
ATOM 3044 C C . THR B 1 212 ? -3.247 110.514 44.314 1.00 33.31 210 THR B C 1
ATOM 3045 O O . THR B 1 212 ? -3.088 110.957 45.469 1.00 34.13 210 THR B O 1
ATOM 3049 N N . GLU B 1 213 ? -3.188 111.289 43.270 1.00 33.86 211 GLU B N 1
ATOM 3050 C CA . GLU B 1 213 ? -3.099 112.747 43.350 1.00 34.73 211 GLU B CA 1
ATOM 3051 C C . GLU B 1 213 ? -4.098 113.286 44.349 1.00 36.32 211 GLU B C 1
ATOM 3052 O O . GLU B 1 213 ? -3.733 114.018 45.290 1.00 37.05 211 GLU B O 1
ATOM 3058 N N . ALA B 1 214 ? -5.371 112.851 44.303 1.00 35.21 212 ALA B N 1
ATOM 3059 C CA . ALA B 1 214 ? -6.367 113.282 45.272 1.00 34.06 212 ALA B CA 1
ATOM 3060 C C . ALA B 1 214 ? -5.914 113.013 46.699 1.00 34.00 212 ALA B C 1
ATOM 3061 O O . ALA B 1 214 ? -6.218 113.769 47.636 1.00 35.74 212 ALA B O 1
ATOM 3063 N N . GLU B 1 215 ? -5.400 111.822 46.941 1.00 34.03 213 GLU B N 1
ATOM 3064 C CA . GLU B 1 215 ? -4.907 111.373 48.226 1.00 33.36 213 GLU B CA 1
ATOM 3065 C C . GLU B 1 215 ? -3.737 112.229 48.693 1.00 33.56 213 GLU B C 1
ATOM 3066 O O . GLU B 1 215 ? -3.660 112.700 49.818 1.00 31.49 213 GLU B O 1
ATOM 3072 N N . VAL B 1 216 ? -2.791 112.506 47.777 1.00 34.04 214 VAL B N 1
ATOM 3073 C CA . VAL B 1 216 ? -1.634 113.305 48.134 1.00 35.15 214 VAL B CA 1
ATOM 3074 C C . VAL B 1 216 ? -2.039 114.683 48.657 1.00 36.83 214 VAL B C 1
ATOM 3075 O O . VAL B 1 216 ? -1.462 115.197 49.618 1.00 35.31 214 VAL B O 1
ATOM 3079 N N . GLU B 1 217 ? -2.982 115.285 47.935 1.00 37.84 215 GLU B N 1
ATOM 3080 C CA . GLU B 1 217 ? -3.555 116.574 48.268 1.00 38.92 215 GLU B CA 1
ATOM 3081 C C . GLU B 1 217 ? -4.119 116.645 49.677 1.00 38.79 215 GLU B C 1
ATOM 3082 O O . GLU B 1 217 ? -3.879 117.591 50.430 1.00 37.57 215 GLU B O 1
ATOM 3088 N N . ARG B 1 218 ? -4.880 115.633 50.072 1.00 39.62 216 ARG B N 1
ATOM 3089 C CA . ARG B 1 218 ? -5.408 115.534 51.422 1.00 40.63 216 ARG B CA 1
ATOM 3090 C C . ARG B 1 218 ? -4.344 115.223 52.460 1.00 40.81 216 ARG B C 1
ATOM 3091 O O . ARG B 1 218 ? -4.471 115.629 53.623 1.00 41.14 216 ARG B O 1
ATOM 3099 N N . LEU B 1 219 ? -3.270 114.529 52.087 1.00 40.41 217 LEU B N 1
ATOM 3100 C CA . LEU B 1 219 ? -2.186 114.292 53.035 1.00 40.72 217 LEU B CA 1
ATOM 3101 C C . LEU B 1 219 ? -1.390 115.591 53.210 1.00 42.64 217 LEU B C 1
ATOM 3102 O O . LEU B 1 219 ? -0.945 115.916 54.313 1.00 42.95 217 LEU B O 1
ATOM 3107 N N . THR B 1 220 ? -1.338 116.402 52.162 1.00 43.90 218 THR B N 1
ATOM 3108 C CA . THR B 1 220 ? -0.629 117.692 52.189 1.00 44.40 218 THR B CA 1
ATOM 3109 C C . THR B 1 220 ? -1.413 118.719 52.983 1.00 45.22 218 THR B C 1
ATOM 3110 O O . THR B 1 220 ? -0.838 119.549 53.684 1.00 45.27 218 THR B O 1
ATOM 3114 N N . GLU B 1 221 ? -2.749 118.621 52.954 1.00 46.40 219 GLU B N 1
ATOM 3115 C CA . GLU B 1 221 ? -3.604 119.471 53.762 1.00 46.86 219 GLU B CA 1
ATOM 3116 C C . GLU B 1 221 ? -3.321 119.210 55.253 1.00 46.01 219 GLU B C 1
ATOM 3117 O O . GLU B 1 221 ? -3.441 120.131 56.039 1.00 45.75 219 GLU B O 1
ATOM 3123 N N . GLN B 1 222 ? -2.958 117.979 55.606 1.00 46.15 220 GLN B N 1
ATOM 3124 C CA . GLN B 1 222 ? -2.634 117.594 56.961 1.00 45.94 220 GLN B CA 1
ATOM 3125 C C . GLN B 1 222 ? -1.164 117.697 57.326 1.00 44.80 220 GLN B C 1
ATOM 3126 O O . GLN B 1 222 ? -0.727 117.153 58.336 1.00 44.70 220 GLN B O 1
ATOM 3132 N N . ASP B 1 223 ? -0.366 118.401 56.553 1.00 44.22 221 ASP B N 1
ATOM 3133 C CA . ASP B 1 223 ? 1.008 118.673 56.820 1.00 43.82 221 ASP B CA 1
ATOM 3134 C C . ASP B 1 223 ? 2.027 117.630 56.439 1.00 41.18 221 ASP B C 1
ATOM 3135 O O . ASP B 1 223 ? 3.223 117.823 56.729 1.00 40.72 221 ASP B O 1
ATOM 3140 N N . GLY B 1 224 ? 1.637 116.577 55.738 1.00 38.28 222 GLY B N 1
ATOM 3141 C CA . GLY B 1 224 ? 2.657 115.611 55.268 1.00 33.98 222 GLY B CA 1
ATOM 3142 C C . GLY B 1 224 ? 3.394 116.313 54.111 1.00 32.61 222 GLY B C 1
ATOM 3143 O O . GLY B 1 224 ? 2.819 117.181 53.451 1.00 30.70 222 GLY B O 1
ATOM 3144 N N . VAL B 1 225 ? 4.651 115.956 53.928 1.00 30.22 223 VAL B N 1
ATOM 3145 C CA . VAL B 1 225 ? 5.490 116.553 52.890 1.00 26.90 223 VAL B CA 1
ATOM 3146 C C . VAL B 1 225 ? 5.857 115.475 51.883 1.00 27.49 223 VAL B C 1
ATOM 3147 O O . VAL B 1 225 ? 6.187 114.354 52.273 1.00 26.84 223 VAL B O 1
ATOM 3151 N N . THR B 1 226 ? 5.684 115.787 50.601 1.00 27.71 224 THR B N 1
ATOM 3152 C CA . THR B 1 226 ? 5.987 114.818 49.554 1.00 27.36 224 THR B CA 1
ATOM 3153 C C . THR B 1 226 ? 7.491 114.758 49.337 1.00 28.37 224 THR B C 1
ATOM 3154 O O . THR B 1 226 ? 8.185 115.774 49.298 1.00 26.69 224 THR B O 1
ATOM 3158 N N . CYS B 1 227 ? 8.041 113.534 49.279 1.00 28.93 225 CYS B N 1
ATOM 3159 C CA . CYS B 1 227 ? 9.478 113.372 49.126 1.00 27.77 225 CYS B CA 1
ATOM 3160 C C . CYS B 1 227 ? 9.768 112.151 48.246 1.00 29.00 225 CYS B C 1
ATOM 3161 O O . CYS B 1 227 ? 9.216 111.081 48.511 1.00 29.88 225 CYS B O 1
ATOM 3164 N N . GLY B 1 228 ? 10.652 112.331 47.291 1.00 27.61 226 GLY B N 1
ATOM 3165 C CA . GLY B 1 228 ? 11.057 111.238 46.438 1.00 27.47 226 GLY B CA 1
ATOM 3166 C C . GLY B 1 228 ? 12.057 110.365 47.220 1.00 27.95 226 GLY B C 1
ATOM 3167 O O . GLY B 1 228 ? 12.641 110.822 48.186 1.00 27.56 226 GLY B O 1
ATOM 3168 N N . LEU B 1 229 ? 12.250 109.162 46.745 1.00 29.03 227 LEU B N 1
ATOM 3169 C CA . LEU B 1 229 ? 13.130 108.175 47.395 1.00 30.00 227 LEU B CA 1
ATOM 3170 C C . LEU B 1 229 ? 14.140 107.712 46.359 1.00 30.57 227 LEU B C 1
ATOM 3171 O O . LEU B 1 229 ? 14.366 106.535 46.095 1.00 32.32 227 LEU B O 1
ATOM 3176 N N . GLY B 1 230 ? 14.733 108.708 45.683 1.00 29.70 228 GLY B N 1
ATOM 3177 C CA . GLY B 1 230 ? 15.671 108.392 44.598 1.00 27.85 228 GLY B CA 1
ATOM 3178 C C . GLY B 1 230 ? 14.934 108.425 43.256 1.00 26.75 228 GLY B C 1
ATOM 3179 O O . GLY B 1 230 ? 13.717 108.362 43.175 1.00 25.47 228 GLY B O 1
ATOM 3180 N N . PRO B 1 231 ? 15.695 108.417 42.174 1.00 27.23 229 PRO B N 1
ATOM 3181 C CA . PRO B 1 231 ? 15.172 108.435 40.832 1.00 26.82 229 PRO B CA 1
ATOM 3182 C C . PRO B 1 231 ? 14.719 107.103 40.284 1.00 27.22 229 PRO B C 1
ATOM 3183 O O . PRO B 1 231 ? 14.196 107.098 39.144 1.00 26.54 229 PRO B O 1
ATOM 3187 N N . ARG B 1 232 ? 14.907 105.957 40.951 1.00 26.15 230 ARG B N 1
ATOM 3188 C CA . ARG B 1 232 ? 14.383 104.706 40.346 1.00 25.82 230 ARG B CA 1
ATOM 3189 C C . ARG B 1 232 ? 12.995 104.370 40.845 1.00 24.31 230 ARG B C 1
ATOM 3190 O O . ARG B 1 232 ? 12.625 104.560 42.011 1.00 23.70 230 ARG B O 1
ATOM 3198 N N . ILE B 1 233 ? 12.108 103.891 39.960 1.00 23.90 231 ILE B N 1
ATOM 3199 C CA . ILE B 1 233 ? 10.777 103.538 40.462 1.00 23.06 231 ILE B CA 1
ATOM 3200 C C . ILE B 1 233 ? 10.860 102.246 41.288 1.00 22.90 231 ILE B C 1
ATOM 3201 O O . ILE B 1 233 ? 11.176 101.165 40.809 1.00 21.19 231 ILE B O 1
ATOM 3206 N N . LEU B 1 234 ? 10.524 102.387 42.548 1.00 23.28 232 LEU B N 1
ATOM 3207 C CA . LEU B 1 234 ? 10.464 101.353 43.553 1.00 24.39 232 LEU B CA 1
ATOM 3208 C C . LEU B 1 234 ? 9.121 100.647 43.625 1.00 24.67 232 LEU B C 1
ATOM 3209 O O . LEU B 1 234 ? 8.048 101.260 43.598 1.00 26.18 232 LEU B O 1
ATOM 3214 N N . ARG B 1 235 ? 9.083 99.323 43.748 1.00 26.39 233 ARG B N 1
ATOM 3215 C CA . ARG B 1 235 ? 7.802 98.622 43.923 1.00 26.67 233 ARG B CA 1
ATOM 3216 C C . ARG B 1 235 ? 7.258 98.947 45.328 1.00 27.99 233 ARG B C 1
ATOM 3217 O O . ARG B 1 235 ? 7.988 99.531 46.148 1.00 28.14 233 ARG B O 1
ATOM 3225 N N . THR B 1 236 ? 6.018 98.585 45.590 1.00 26.43 234 THR B N 1
ATOM 3226 C CA . THR B 1 236 ? 5.294 98.852 46.782 1.00 25.74 234 THR B CA 1
ATOM 3227 C C . THR B 1 236 ? 5.911 98.204 48.006 1.00 27.52 234 THR B C 1
ATOM 3228 O O . THR B 1 236 ? 5.825 98.796 49.095 1.00 28.14 234 THR B O 1
ATOM 3232 N N . GLU B 1 237 ? 6.603 97.100 47.860 1.00 28.43 235 GLU B N 1
ATOM 3233 C CA . GLU B 1 237 ? 7.250 96.459 49.008 1.00 29.67 235 GLU B CA 1
ATOM 3234 C C . GLU B 1 237 ? 8.705 96.858 49.126 1.00 29.56 235 GLU B C 1
ATOM 3235 O O . GLU B 1 237 ? 9.343 96.607 50.175 1.00 32.05 235 GLU B O 1
ATOM 3241 N N . THR B 1 238 ? 9.253 97.534 48.122 1.00 27.66 236 THR B N 1
ATOM 3242 C CA . THR B 1 238 ? 10.651 97.960 48.193 1.00 26.03 236 THR B CA 1
ATOM 3243 C C . THR B 1 238 ? 10.799 99.317 48.866 1.00 25.37 236 THR B C 1
ATOM 3244 O O . THR B 1 238 ? 11.622 99.467 49.792 1.00 24.86 236 THR B O 1
ATOM 3248 N N . ALA B 1 239 ? 9.802 100.198 48.687 1.00 23.31 237 ALA B N 1
ATOM 3249 C CA . ALA B 1 239 ? 9.954 101.552 49.182 1.00 23.64 237 ALA B CA 1
ATOM 3250 C C . ALA B 1 239 ? 10.226 101.690 50.655 1.00 23.21 237 ALA B C 1
ATOM 3251 O O . ALA B 1 239 ? 11.132 102.464 51.028 1.00 23.41 237 ALA B O 1
ATOM 3253 N N . PRO B 1 240 ? 9.444 101.092 51.541 1.00 22.37 238 PRO B N 1
ATOM 3254 C CA . PRO B 1 240 ? 9.676 101.180 52.956 1.00 21.74 238 PRO B CA 1
ATOM 3255 C C . PRO B 1 240 ? 11.049 100.662 53.340 1.00 22.47 238 PRO B C 1
ATOM 3256 O O . PRO B 1 240 ? 11.693 101.223 54.246 1.00 22.58 238 PRO B O 1
ATOM 3260 N N . LEU B 1 241 ? 11.577 99.661 52.629 1.00 20.80 239 LEU B N 1
ATOM 3261 C CA . LEU B 1 241 ? 12.882 99.145 53.033 1.00 24.60 239 LEU B CA 1
ATOM 3262 C C . LEU B 1 241 ? 13.976 100.162 52.724 1.00 25.36 239 LEU B C 1
ATOM 3263 O O . LEU B 1 241 ? 15.004 100.202 53.403 1.00 27.68 239 LEU B O 1
ATOM 3268 N N . TYR B 1 242 ? 13.827 100.917 51.653 1.00 24.86 240 TYR B N 1
ATOM 3269 C CA . TYR B 1 242 ? 14.774 101.951 51.270 1.00 23.45 240 TYR B CA 1
ATOM 3270 C C . TYR B 1 242 ? 14.761 103.074 52.318 1.00 24.02 240 TYR B C 1
ATOM 3271 O O . TYR B 1 242 ? 15.814 103.477 52.810 1.00 21.65 240 TYR B O 1
ATOM 3280 N N . ALA B 1 243 ? 13.541 103.559 52.652 1.00 21.96 241 ALA B N 1
ATOM 3281 C CA . ALA B 1 243 ? 13.425 104.654 53.592 1.00 21.03 241 ALA B CA 1
ATOM 3282 C C . ALA B 1 243 ? 14.099 104.307 54.918 1.00 20.49 241 ALA B C 1
ATOM 3283 O O . ALA B 1 243 ? 14.886 105.085 55.437 1.00 20.05 241 ALA B O 1
ATOM 3285 N N . LEU B 1 244 ? 13.767 103.156 55.491 1.00 20.01 242 LEU B N 1
ATOM 3286 C CA . LEU B 1 244 ? 14.331 102.668 56.720 1.00 19.47 242 LEU B CA 1
ATOM 3287 C C . LEU B 1 244 ? 15.860 102.514 56.635 1.00 20.59 242 LEU B C 1
ATOM 3288 O O . LEU B 1 244 ? 16.576 102.706 57.629 1.00 16.90 242 LEU B O 1
ATOM 3293 N N . SER B 1 245 ? 16.348 102.026 55.493 1.00 20.68 243 SER B N 1
ATOM 3294 C CA . SER B 1 245 ? 17.781 101.829 55.339 1.00 24.16 243 SER B CA 1
ATOM 3295 C C . SER B 1 245 ? 18.507 103.183 55.330 1.00 23.75 243 SER B C 1
ATOM 3296 O O . SER B 1 245 ? 19.618 103.304 55.821 1.00 22.87 243 SER B O 1
ATOM 3299 N N . ALA B 1 246 ? 17.927 104.096 54.552 1.00 24.58 244 ALA B N 1
ATOM 3300 C CA . ALA B 1 246 ? 18.457 105.449 54.434 1.00 24.65 244 ALA B CA 1
ATOM 3301 C C . ALA B 1 246 ? 18.468 106.069 55.834 1.00 24.85 244 ALA B C 1
ATOM 3302 O O . ALA B 1 246 ? 19.490 106.549 56.299 1.00 24.19 244 ALA B O 1
ATOM 3304 N N . ILE B 1 247 ? 17.374 105.855 56.579 1.00 24.36 245 ILE B N 1
ATOM 3305 C CA . ILE B 1 247 ? 17.325 106.397 57.938 1.00 23.67 245 ILE B CA 1
ATOM 3306 C C . ILE B 1 247 ? 18.413 105.891 58.845 1.00 23.21 245 ILE B C 1
ATOM 3307 O O . ILE B 1 247 ? 19.035 106.713 59.545 1.00 24.93 245 ILE B O 1
ATOM 3312 N N . SER B 1 248 ? 18.705 104.617 58.878 1.00 24.07 246 SER B N 1
ATOM 3313 C CA . SER B 1 248 ? 19.759 104.020 59.674 1.00 23.34 246 SER B CA 1
ATOM 3314 C C . SER B 1 248 ? 21.120 104.577 59.226 1.00 25.58 246 SER B C 1
ATOM 3315 O O . SER B 1 248 ? 21.993 104.902 60.033 1.00 23.04 246 SER B O 1
ATOM 3318 N N . TYR B 1 249 ? 21.243 104.751 57.884 1.00 24.68 247 T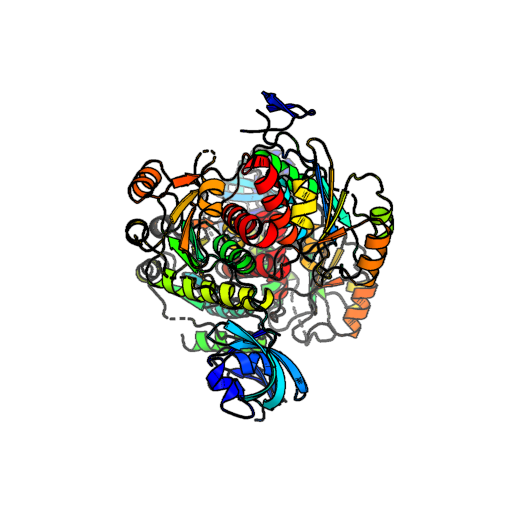YR B N 1
ATOM 3319 C CA . TYR B 1 249 ? 22.475 105.297 57.346 1.00 24.25 247 TYR B CA 1
ATOM 3320 C C . TYR B 1 249 ? 22.771 106.693 57.915 1.00 25.12 247 TYR B C 1
ATOM 3321 O O . TYR B 1 249 ? 23.847 106.885 58.496 1.00 25.97 247 TYR B O 1
ATOM 3330 N N . GLN B 1 250 ? 21.884 107.643 57.813 1.00 24.52 248 GLN B N 1
ATOM 3331 C CA . GLN B 1 250 ? 21.950 108.967 58.324 1.00 26.57 248 GLN B CA 1
ATOM 3332 C C . GLN B 1 250 ? 22.170 109.051 59.837 1.00 29.91 248 GLN B C 1
ATOM 3333 O O . GLN B 1 250 ? 23.158 109.645 60.292 1.00 30.14 248 GLN B O 1
ATOM 3339 N N . THR B 1 251 ? 21.277 108.456 60.630 1.00 30.21 249 THR B N 1
ATOM 3340 C CA . THR B 1 251 ? 21.275 108.574 62.062 1.00 30.85 249 THR B CA 1
ATOM 3341 C C . THR B 1 251 ? 22.166 107.615 62.827 1.00 33.71 249 THR B C 1
ATOM 3342 O O . THR B 1 251 ? 22.163 107.643 64.076 1.00 33.84 249 THR B O 1
ATOM 3346 N N . GLU B 1 252 ? 22.731 106.610 62.155 1.00 35.19 250 GLU B N 1
ATOM 3347 C CA . GLU B 1 252 ? 23.518 105.591 62.800 1.00 33.80 250 GLU B CA 1
ATOM 3348 C C . GLU B 1 252 ? 24.890 105.403 62.196 1.00 35.03 250 GLU B C 1
ATOM 3349 O O . GLU B 1 252 ? 25.800 105.005 62.937 1.00 37.93 250 GLU B O 1
ATOM 3355 N N . LEU B 1 253 ? 25.087 105.469 60.887 1.00 36.80 251 LEU B N 1
ATOM 3356 C CA . LEU B 1 253 ? 26.422 105.197 60.326 1.00 37.41 251 LEU B CA 1
ATOM 3357 C C . LEU B 1 253 ? 27.193 106.498 60.112 1.00 39.92 251 LEU B C 1
ATOM 3358 O O . LEU B 1 253 ? 28.433 106.519 60.101 1.00 40.46 251 LEU B O 1
ATOM 3363 N N . LEU B 1 254 ? 26.465 107.567 59.825 1.00 41.60 252 LEU B N 1
ATOM 3364 C CA . LEU B 1 254 ? 27.071 108.879 59.633 1.00 43.76 252 LEU B CA 1
ATOM 3365 C C . LEU B 1 254 ? 27.165 109.575 60.995 1.00 46.79 252 LEU B C 1
ATOM 3366 O O . LEU B 1 254 ? 28.090 110.325 61.238 1.00 47.64 252 LEU B O 1
ATOM 3371 N N . ARG B 1 255 ? 26.231 109.287 61.885 1.00 49.03 253 ARG B N 1
ATOM 3372 C CA . ARG B 1 255 ? 26.175 109.802 63.235 1.00 50.27 253 ARG B CA 1
ATOM 3373 C C . ARG B 1 255 ? 26.603 108.722 64.255 1.00 51.57 253 ARG B C 1
ATOM 3374 O O . ARG B 1 255 ? 27.782 108.398 64.417 1.00 51.41 253 ARG B O 1
ATOM 3382 N N . GLN C 1 4 ? 29.215 108.738 87.693 1.00 31.06 2 GLN C N 1
ATOM 3383 C CA . GLN C 1 4 ? 29.898 109.428 88.728 1.00 29.82 2 GLN C CA 1
ATOM 3384 C C . GLN C 1 4 ? 29.035 110.336 89.572 1.00 28.88 2 GLN C C 1
ATOM 3385 O O . GLN C 1 4 ? 29.152 110.220 90.824 1.00 29.73 2 GLN C O 1
ATOM 3391 N N . ARG C 1 5 ? 28.255 111.246 89.015 1.00 28.31 3 ARG C N 1
ATOM 3392 C CA . ARG C 1 5 ? 27.426 112.131 89.859 1.00 27.41 3 ARG C CA 1
ATOM 3393 C C . ARG C 1 5 ? 25.955 111.748 89.812 1.00 27.45 3 ARG C C 1
ATOM 3394 O O . ARG C 1 5 ? 25.378 111.456 88.765 1.00 27.35 3 ARG C O 1
ATOM 3402 N N . TYR C 1 6 ? 25.348 111.611 90.987 1.00 27.07 4 TYR C N 1
ATOM 3403 C CA . TYR C 1 6 ? 23.961 111.240 91.121 1.00 27.75 4 TYR C CA 1
ATOM 3404 C C . TYR C 1 6 ? 23.224 112.232 92.006 1.00 29.01 4 TYR C C 1
ATOM 3405 O O . TYR C 1 6 ? 23.802 112.669 93.008 1.00 30.04 4 TYR C O 1
ATOM 3414 N N . PHE C 1 7 ? 22.002 112.594 91.630 1.00 29.39 5 PHE C N 1
ATOM 3415 C CA . PHE C 1 7 ? 21.183 113.483 92.456 1.00 30.33 5 PHE C CA 1
ATOM 3416 C C . PHE C 1 7 ? 20.332 112.636 93.383 1.00 33.82 5 PHE C C 1
ATOM 3417 O O . PHE C 1 7 ? 19.564 111.803 92.902 1.00 35.32 5 PHE C O 1
ATOM 3425 N N . ILE C 1 8 ? 20.526 112.736 94.692 1.00 35.63 6 ILE C N 1
ATOM 3426 C CA . ILE C 1 8 ? 19.763 111.865 95.598 1.00 39.15 6 ILE C CA 1
ATOM 3427 C C . ILE C 1 8 ? 18.536 112.531 96.162 1.00 41.08 6 ILE C C 1
ATOM 3428 O O . ILE C 1 8 ? 18.563 113.658 96.662 1.00 40.83 6 ILE C O 1
ATOM 3433 N N . GLU C 1 9 ? 17.409 111.825 96.238 1.00 42.87 7 GLU C N 1
ATOM 3434 C CA . GLU C 1 9 ? 16.173 112.389 96.768 1.00 45.88 7 GLU C CA 1
ATOM 3435 C C . GLU C 1 9 ? 16.142 112.511 98.278 1.00 43.84 7 GLU C C 1
ATOM 3436 O O . GLU C 1 9 ? 15.084 112.424 98.906 1.00 44.29 7 GLU C O 1
ATOM 3442 N N . LEU C 1 10 ? 17.251 112.832 98.895 1.00 43.16 8 LEU C N 1
ATOM 3443 C CA . LEU C 1 10 ? 17.369 113.022 100.316 1.00 41.32 8 LEU C CA 1
ATOM 3444 C C . LEU C 1 10 ? 17.946 114.433 100.572 1.00 41.02 8 LEU C C 1
ATOM 3445 O O . LEU C 1 10 ? 18.616 115.052 99.759 1.00 39.79 8 LEU C O 1
ATOM 3450 N N . THR C 1 11 ? 17.530 114.931 101.701 1.00 41.31 9 THR C N 1
ATOM 3451 C CA . THR C 1 11 ? 17.962 116.240 102.202 1.00 41.73 9 THR C CA 1
ATOM 3452 C C . THR C 1 11 ? 19.307 116.005 102.853 1.00 41.99 9 THR C C 1
ATOM 3453 O O . THR C 1 11 ? 19.572 114.833 103.179 1.00 41.31 9 THR C O 1
ATOM 3457 N N . LYS C 1 12 ? 20.152 117.006 103.025 1.00 43.06 10 LYS C N 1
ATOM 3458 C CA . LYS C 1 12 ? 21.421 116.787 103.702 1.00 44.20 10 LYS C CA 1
ATOM 3459 C C . LYS C 1 12 ? 21.246 116.061 105.033 1.00 45.63 10 LYS C C 1
ATOM 3460 O O . LYS C 1 12 ? 21.930 115.081 105.322 1.00 45.21 10 LYS C O 1
ATOM 3466 N N . GLN C 1 13 ? 20.310 116.532 105.855 1.00 47.45 11 GLN C N 1
ATOM 3467 C CA . GLN C 1 13 ? 20.034 115.949 107.147 1.00 48.43 11 GLN C CA 1
ATOM 3468 C C . GLN C 1 13 ? 19.516 114.539 107.078 1.00 48.53 11 GLN C C 1
ATOM 3469 O O . GLN C 1 13 ? 20.025 113.6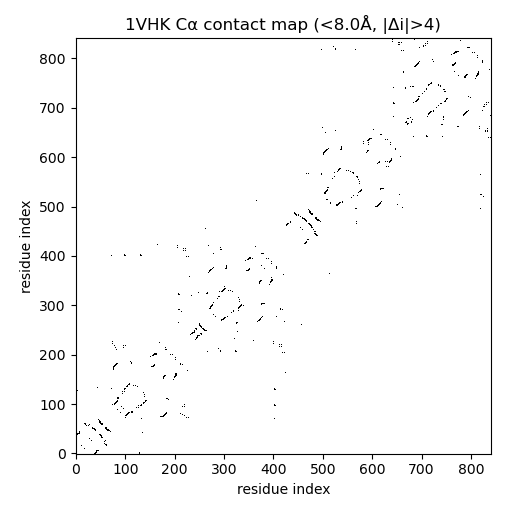73 107.835 1.00 48.76 11 GLN C O 1
ATOM 3475 N N . GLN C 1 14 ? 18.565 114.196 106.217 1.00 47.39 12 GLN C N 1
ATOM 3476 C CA . GLN C 1 14 ? 18.161 112.778 106.179 1.00 49.25 12 GLN C CA 1
ATOM 3477 C C . GLN C 1 14 ? 19.398 111.918 105.980 1.00 51.14 12 GLN C C 1
ATOM 3478 O O . GLN C 1 14 ? 19.722 111.064 106.829 1.00 52.07 12 GLN C O 1
ATOM 3484 N N . ILE C 1 15 ? 20.209 112.192 104.961 1.00 51.14 13 ILE C N 1
ATOM 3485 C CA . ILE C 1 15 ? 21.448 111.457 104.724 1.00 51.16 13 ILE C CA 1
ATOM 3486 C C . ILE C 1 15 ? 22.222 111.226 106.005 1.00 52.64 13 ILE C C 1
ATOM 3487 O O . ILE C 1 15 ? 22.614 110.109 106.334 1.00 52.97 13 ILE C O 1
ATOM 3492 N N . GLU C 1 16 ? 22.426 112.265 106.801 1.00 54.63 14 GLU C N 1
ATOM 3493 C CA . GLU C 1 16 ? 23.151 112.160 108.044 1.00 57.16 14 GLU C CA 1
ATOM 3494 C C . GLU C 1 16 ? 22.414 111.403 109.131 1.00 58.20 14 GLU C C 1
ATOM 3495 O O . GLU C 1 16 ? 23.046 111.022 110.129 1.00 58.91 14 GLU C O 1
ATOM 3501 N N . GLU C 1 17 ? 21.129 111.148 109.008 1.00 58.75 15 GLU C N 1
ATOM 3502 C CA . GLU C 1 17 ? 20.339 110.504 110.052 1.00 59.76 15 GLU C CA 1
ATOM 3503 C C . GLU C 1 17 ? 20.711 109.068 110.313 1.00 59.99 15 GLU C C 1
ATOM 3504 O O . GLU C 1 17 ? 20.419 108.534 111.405 1.00 60.46 15 GLU C O 1
ATOM 3510 N N . ALA C 1 18 ? 21.399 108.399 109.392 1.00 59.38 16 ALA C N 1
ATOM 3511 C CA . ALA C 1 18 ? 21.838 107.022 109.588 1.00 58.29 16 ALA C CA 1
ATOM 3512 C C . ALA C 1 18 ? 23.282 106.833 109.132 1.00 57.05 16 ALA C C 1
ATOM 3513 O O . ALA C 1 18 ? 23.830 107.643 108.391 1.00 57.21 16 ALA C O 1
ATOM 3515 N N . PRO C 1 19 ? 23.894 105.728 109.531 1.00 56.05 17 PRO C N 1
ATOM 3516 C CA . PRO C 1 19 ? 25.256 105.409 109.164 1.00 55.52 17 PRO C CA 1
ATOM 3517 C C . PRO C 1 19 ? 25.440 105.273 107.671 1.00 54.35 17 PRO C C 1
ATOM 3518 O O . PRO C 1 19 ? 26.529 105.510 107.144 1.00 54.59 17 PRO C O 1
ATOM 3522 N N . THR C 1 20 ? 24.428 104.787 106.959 1.00 53.73 18 THR C N 1
ATOM 3523 C CA . THR C 1 20 ? 24.486 104.660 105.516 1.00 52.27 18 THR C CA 1
ATOM 3524 C C . THR C 1 20 ? 23.121 104.979 104.904 1.00 50.76 18 THR C C 1
ATOM 3525 O O . THR C 1 20 ? 22.102 104.777 105.562 1.00 51.63 18 THR C O 1
ATOM 3529 N N . PHE C 1 21 ? 23.131 105.457 103.674 1.00 49.38 19 PHE C N 1
ATOM 3530 C CA . PHE C 1 21 ? 21.862 105.794 103.002 1.00 48.18 19 PHE C CA 1
ATOM 3531 C C . PHE C 1 21 ? 21.763 104.961 101.744 1.00 48.19 19 PHE C C 1
ATOM 3532 O O . PHE C 1 21 ? 22.766 104.380 101.321 1.00 46.49 19 PHE C O 1
ATOM 3540 N N . SER C 1 22 ? 20.573 104.838 101.151 1.00 50.21 20 SER C N 1
ATOM 3541 C CA . SER C 1 22 ? 20.531 103.983 99.958 1.00 52.66 20 SER C CA 1
ATOM 3542 C C . SER C 1 22 ? 19.941 104.687 98.749 1.00 52.55 20 SER C C 1
ATOM 3543 O O . SER C 1 22 ? 19.323 105.735 98.832 1.00 52.32 20 SER C O 1
ATOM 3546 N N . ILE C 1 23 ? 20.273 104.098 97.608 1.00 52.95 21 ILE C N 1
ATOM 3547 C CA . ILE C 1 23 ? 19.789 104.520 96.315 1.00 53.45 21 ILE C CA 1
ATOM 3548 C C . ILE C 1 23 ? 18.923 103.381 95.746 1.00 55.28 21 ILE C C 1
ATOM 3549 O O . ILE C 1 23 ? 19.343 102.227 95.706 1.00 55.64 21 ILE C O 1
ATOM 3554 N N . THR C 1 24 ? 17.688 103.719 95.457 1.00 57.36 22 THR C N 1
ATOM 3555 C CA . THR C 1 24 ? 16.681 102.856 94.881 1.00 59.66 22 THR C CA 1
ATOM 3556 C C . THR C 1 24 ? 16.091 103.544 93.631 1.00 61.08 22 THR C C 1
ATOM 3557 O O . THR C 1 24 ? 15.832 104.755 93.687 1.00 61.31 22 THR C O 1
ATOM 3561 N N . GLY C 1 25 ? 15.805 102.768 92.591 1.00 61.41 23 GLY C N 1
ATOM 3562 C CA . GLY C 1 25 ? 15.205 103.310 91.393 1.00 61.22 23 GLY C CA 1
ATOM 3563 C C . GLY C 1 25 ? 16.062 103.247 90.144 1.00 61.15 23 GLY C C 1
ATOM 3564 O O . GLY C 1 25 ? 16.676 102.236 89.832 1.00 60.37 23 GLY C O 1
ATOM 3565 N N . GLU C 1 26 ? 16.062 104.330 89.375 1.00 61.87 24 GLU C N 1
ATOM 3566 C CA . GLU C 1 26 ? 16.758 104.478 88.122 1.00 62.06 24 GLU C CA 1
ATOM 3567 C C . GLU C 1 26 ? 18.278 104.372 88.270 1.00 60.62 24 GLU C C 1
ATOM 3568 O O . GLU C 1 26 ? 18.961 103.756 87.453 1.00 61.36 24 GLU C O 1
ATOM 3574 N N . GLU C 1 27 ? 18.789 105.070 89.272 1.00 58.04 25 GLU C N 1
ATOM 3575 C CA . GLU C 1 27 ? 20.180 105.181 89.594 1.00 53.87 25 GLU C CA 1
ATOM 3576 C C . GLU C 1 27 ? 20.837 103.839 89.833 1.00 51.18 25 GLU C C 1
ATOM 3577 O O . GLU C 1 27 ? 21.934 103.612 89.317 1.00 51.24 25 GLU C O 1
ATOM 3583 N N . VAL C 1 28 ? 20.180 102.968 90.593 1.00 48.88 26 VAL C N 1
ATOM 3584 C CA . VAL C 1 28 ? 20.783 101.660 90.909 1.00 46.79 26 VAL C CA 1
ATOM 3585 C C . VAL C 1 28 ? 21.169 100.937 89.636 1.00 44.11 26 VAL C C 1
ATOM 3586 O O . VAL C 1 28 ? 22.331 100.613 89.357 1.00 42.48 26 VAL C O 1
ATOM 3590 N N . HIS C 1 29 ? 20.199 100.851 88.755 1.00 42.27 27 HIS C N 1
ATOM 3591 C CA . HIS C 1 29 ? 20.393 100.232 87.449 1.00 40.78 27 HIS C CA 1
ATOM 3592 C C . HIS C 1 29 ? 21.601 100.817 86.739 1.00 38.59 27 HIS C C 1
ATOM 3593 O O . HIS C 1 29 ? 22.449 100.093 86.196 1.00 36.41 27 HIS C O 1
ATOM 3600 N N . HIS C 1 30 ? 21.739 102.144 86.775 1.00 37.81 28 HIS C N 1
ATOM 3601 C CA . HIS C 1 30 ? 22.866 102.826 86.171 1.00 35.91 28 HIS C CA 1
ATOM 3602 C C . HIS C 1 30 ? 24.173 102.468 86.876 1.00 34.46 28 HIS C C 1
ATOM 3603 O O . HIS C 1 30 ? 25.164 102.266 86.199 1.00 33.29 28 HIS C O 1
ATOM 3610 N N . ILE C 1 31 ? 24.147 102.481 88.200 1.00 35.93 29 ILE C N 1
ATOM 3611 C CA . ILE C 1 31 ? 25.298 102.186 89.040 1.00 36.93 29 ILE C CA 1
ATOM 3612 C C . ILE C 1 31 ? 25.668 100.704 88.927 1.00 39.47 29 ILE C C 1
ATOM 3613 O O . ILE C 1 31 ? 26.844 100.392 88.768 1.00 39.28 29 ILE C O 1
ATOM 3618 N N . VAL C 1 32 ? 24.662 99.844 89.062 1.00 41.49 30 VAL C N 1
ATOM 3619 C CA . VAL C 1 32 ? 24.820 98.417 89.050 1.00 46.07 30 VAL C CA 1
ATOM 3620 C C . VAL C 1 32 ? 25.009 97.783 87.674 1.00 48.40 30 VAL C C 1
ATOM 3621 O O . VAL C 1 32 ? 25.976 97.034 87.445 1.00 49.62 30 VAL C O 1
ATOM 3625 N N . ASN C 1 33 ? 24.052 98.023 86.788 1.00 49.30 31 ASN C N 1
ATOM 3626 C CA . ASN C 1 33 ? 24.033 97.361 85.491 1.00 51.05 31 ASN C CA 1
ATOM 3627 C C . ASN C 1 33 ? 24.854 97.982 84.408 1.00 51.10 31 ASN C C 1
ATOM 3628 O O . ASN C 1 33 ? 25.595 97.269 83.725 1.00 50.73 31 ASN C O 1
ATOM 3633 N N . VAL C 1 34 ? 24.760 99.290 84.234 1.00 52.35 32 VAL C N 1
ATOM 3634 C CA . VAL C 1 34 ? 25.475 100.032 83.225 1.00 53.12 32 VAL C CA 1
ATOM 3635 C C . VAL C 1 34 ? 26.908 100.340 83.619 1.00 53.85 32 VAL C C 1
ATOM 3636 O O . VAL C 1 34 ? 27.828 99.953 82.898 1.00 54.01 32 VAL C O 1
ATOM 3648 N N . ARG C 1 36 ? 28.475 99.159 86.197 1.00 57.83 34 ARG C N 1
ATOM 3649 C CA . ARG C 1 36 ? 29.033 97.930 86.716 1.00 58.39 34 ARG C CA 1
ATOM 3650 C C . ARG C 1 36 ? 29.903 98.157 87.946 1.00 58.03 34 ARG C C 1
ATOM 3651 O O . ARG C 1 36 ? 31.001 97.615 88.051 1.00 57.13 34 ARG C O 1
ATOM 3667 N N . ASN C 1 38 ? 31.104 98.022 91.983 1.00 55.67 36 ASN C N 1
ATOM 3668 C CA . ASN C 1 38 ? 31.171 97.045 93.059 1.00 57.32 36 ASN C CA 1
ATOM 3669 C C . ASN C 1 38 ? 31.374 97.734 94.406 1.00 56.35 36 ASN C C 1
ATOM 3670 O O . ASN C 1 38 ? 31.740 98.913 94.440 1.00 58.03 36 ASN C O 1
ATOM 3675 N N . GLU C 1 39 ? 31.189 97.013 95.507 1.00 55.40 37 GLU C N 1
ATOM 3676 C CA . GLU C 1 39 ? 31.425 97.605 96.828 1.00 53.49 37 GLU C CA 1
ATOM 3677 C C . GLU C 1 39 ? 32.838 98.213 96.845 1.00 51.55 37 GLU C C 1
ATOM 3678 O O . GLU C 1 39 ? 33.743 97.648 96.246 1.00 51.22 37 GLU C O 1
ATOM 3680 N N . GLY C 1 40 ? 32.972 99.383 97.442 1.00 49.60 38 GLY C N 1
ATOM 3681 C CA . GLY C 1 40 ? 34.203 100.109 97.539 1.00 47.97 38 GLY C CA 1
ATOM 3682 C C . GLY C 1 40 ? 34.411 101.171 96.473 1.00 47.13 38 GLY C C 1
ATOM 3683 O O . GLY C 1 40 ? 35.372 101.966 96.572 1.00 47.50 38 GLY C O 1
ATOM 3684 N N . ASP C 1 41 ? 33.612 101.162 95.409 1.00 44.31 39 ASP C N 1
ATOM 3685 C CA . ASP C 1 41 ? 33.774 102.172 94.348 1.00 41.36 39 ASP C CA 1
ATOM 3686 C C . ASP C 1 41 ? 33.288 103.522 94.853 1.00 37.87 39 ASP C C 1
ATOM 3687 O O . ASP C 1 41 ? 32.473 103.573 95.764 1.00 37.80 39 ASP C O 1
ATOM 3692 N N . GLN C 1 42 ? 33.756 104.623 94.304 1.00 36.18 40 GLN C N 1
ATOM 3693 C CA . GLN C 1 42 ? 33.372 105.944 94.733 1.00 34.24 40 GLN C CA 1
ATOM 3694 C C . GLN C 1 42 ? 32.505 106.705 93.744 1.00 34.50 40 GLN C C 1
ATOM 3695 O O . GLN C 1 42 ? 32.797 106.707 92.539 1.00 33.19 40 GLN C O 1
ATOM 3701 N N . ILE C 1 43 ? 31.507 107.436 94.260 1.00 32.66 41 ILE C N 1
ATOM 3702 C CA . ILE C 1 43 ? 30.641 108.262 93.448 1.00 32.81 41 ILE C CA 1
ATOM 3703 C C . ILE C 1 43 ? 30.400 109.623 94.105 1.00 33.82 41 ILE C C 1
ATOM 3704 O O . ILE C 1 43 ? 30.712 109.858 95.258 1.00 32.51 41 ILE C O 1
ATOM 3709 N N . ILE C 1 44 ? 29.784 110.539 93.342 1.00 34.58 42 ILE C N 1
ATOM 3710 C CA . ILE C 1 44 ? 29.463 111.849 93.896 1.00 33.85 42 ILE C CA 1
ATOM 3711 C C . ILE C 1 44 ? 27.939 112.006 93.963 1.00 33.20 42 ILE C C 1
ATOM 3712 O O . ILE C 1 44 ? 27.270 111.711 92.979 1.00 31.57 42 ILE C O 1
ATOM 3717 N N . CYS C 1 45 ? 27.464 112.456 95.115 1.00 32.66 43 CYS C N 1
ATOM 3718 C CA . CYS C 1 45 ? 26.039 112.659 95.312 1.00 32.88 43 CYS C CA 1
ATOM 3719 C C . CYS C 1 45 ? 25.773 114.112 95.684 1.00 33.11 43 CYS C C 1
ATOM 3720 O O . CYS C 1 45 ? 26.628 114.765 96.289 1.00 33.93 43 CYS C O 1
ATOM 3723 N N . CYS C 1 46 ? 24.636 114.612 95.233 1.00 32.82 44 CYS C N 1
ATOM 3724 C CA . CYS C 1 46 ? 24.238 115.981 95.629 1.00 32.55 44 CYS C CA 1
ATOM 3725 C C . CYS C 1 46 ? 22.838 115.903 96.203 1.00 32.09 44 CYS C C 1
ATOM 3726 O O . CYS C 1 46 ? 21.950 115.277 95.591 1.00 32.50 44 CYS C O 1
ATOM 3729 N N . SER C 1 47 ? 22.614 116.356 97.424 1.00 32.37 45 SER C N 1
ATOM 3730 C CA . SER C 1 47 ? 21.291 116.179 98.072 1.00 33.36 45 SER C CA 1
ATOM 3731 C C . SER C 1 47 ? 20.195 116.994 97.434 1.00 32.74 45 SER C C 1
ATOM 3732 O O . SER C 1 47 ? 20.476 117.869 96.611 1.00 32.77 45 SER C O 1
ATOM 3735 N N . GLN C 1 48 ? 18.931 116.872 97.872 1.00 33.44 46 GLN C N 1
ATOM 3736 C CA . GLN C 1 48 ? 17.886 117.715 97.294 1.00 35.95 46 GLN C CA 1
ATOM 3737 C C . GLN C 1 48 ? 18.151 119.197 97.599 1.00 37.05 46 GLN C C 1
ATOM 3738 O O . GLN C 1 48 ? 17.694 120.057 96.847 1.00 38.24 46 GLN C O 1
ATOM 3744 N N . ASP C 1 49 ? 18.791 119.505 98.710 1.00 37.64 47 ASP C N 1
ATOM 3745 C CA . ASP C 1 49 ? 19.129 120.856 99.101 1.00 38.12 47 ASP C CA 1
ATOM 3746 C C . ASP C 1 49 ? 20.391 121.383 98.442 1.00 38.09 47 ASP C C 1
ATOM 3747 O O . ASP C 1 49 ? 20.785 122.535 98.723 1.00 40.09 47 ASP C O 1
ATOM 3752 N N . GLY C 1 50 ? 21.082 120.611 97.612 1.00 35.88 48 GLY C N 1
ATOM 3753 C CA . GLY C 1 50 ? 22.265 121.114 96.950 1.00 33.46 48 GLY C CA 1
ATOM 3754 C C . GLY C 1 50 ? 23.581 120.817 97.612 1.00 31.68 48 GLY C C 1
ATOM 3755 O O . GLY C 1 50 ? 24.628 121.266 97.137 1.00 29.72 48 GLY C O 1
ATOM 3756 N N . PHE C 1 51 ? 23.623 120.057 98.696 1.00 32.09 49 PHE C N 1
ATOM 3757 C CA . PHE C 1 51 ? 24.899 119.714 99.311 1.00 32.21 49 PHE C CA 1
ATOM 3758 C C . PHE C 1 51 ? 25.542 118.507 98.644 1.00 31.17 49 PHE C C 1
ATOM 3759 O O . PHE C 1 51 ? 24.979 117.435 98.614 1.00 30.85 49 PHE C O 1
ATOM 3767 N N . GLU C 1 52 ? 26.744 118.728 98.142 1.00 32.34 50 GLU C N 1
ATOM 3768 C CA . GLU C 1 52 ? 27.565 117.727 97.498 1.00 32.14 50 GLU C CA 1
ATOM 3769 C C . GLU C 1 52 ? 28.314 116.855 98.505 1.00 33.36 50 GLU C C 1
ATOM 3770 O O . GLU C 1 52 ? 28.921 117.362 99.455 1.00 33.43 50 GLU C O 1
ATOM 3776 N N . ALA C 1 53 ? 28.422 115.568 98.195 1.00 34.33 51 ALA C N 1
ATOM 3777 C CA . ALA C 1 53 ? 29.175 114.648 99.033 1.00 35.33 51 ALA C CA 1
ATOM 3778 C C . ALA C 1 53 ? 29.922 113.602 98.205 1.00 35.50 51 ALA C C 1
ATOM 3779 O O . ALA C 1 53 ? 29.482 113.223 97.133 1.00 35.49 51 ALA C O 1
ATOM 3781 N N . LYS C 1 54 ? 31.095 113.200 98.679 1.00 35.91 52 LYS C N 1
ATOM 3782 C CA . LYS C 1 54 ? 31.789 112.077 98.033 1.00 37.52 52 LYS C CA 1
ATOM 3783 C C . LYS C 1 54 ? 31.307 110.839 98.808 1.00 37.17 52 LYS C C 1
ATOM 3784 O O . LYS C 1 54 ? 31.143 110.967 100.044 1.00 38.24 52 LYS C O 1
ATOM 3790 N N . CYS C 1 55 ? 30.873 109.796 98.140 1.00 35.68 53 CYS C N 1
ATOM 3791 C CA . CYS C 1 55 ? 30.381 108.595 98.795 1.00 34.14 53 CYS C CA 1
ATOM 3792 C C . CYS C 1 55 ? 31.120 107.346 98.319 1.00 33.98 53 CYS C C 1
ATOM 3793 O O . CYS C 1 55 ? 31.713 107.315 97.249 1.00 32.89 53 CYS C O 1
ATOM 3796 N N . GLU C 1 56 ? 31.021 106.305 99.125 1.00 35.14 54 GLU C N 1
ATOM 3797 C CA . GLU C 1 56 ? 31.678 105.018 98.862 1.00 36.52 54 GLU C CA 1
ATOM 3798 C C . GLU C 1 56 ? 30.604 103.947 98.810 1.00 38.29 54 GLU C C 1
ATOM 3799 O O . GLU C 1 56 ? 29.683 103.974 99.650 1.00 37.91 54 GLU C O 1
ATOM 3805 N N . LEU C 1 57 ? 30.644 103.065 97.826 1.00 39.90 55 LEU C N 1
ATOM 3806 C CA . LEU C 1 57 ? 29.600 102.030 97.756 1.00 43.98 55 LEU C CA 1
ATOM 3807 C C . LEU C 1 57 ? 29.874 100.942 98.779 1.00 45.30 55 LEU C C 1
ATOM 3808 O O . LEU C 1 57 ? 30.799 100.149 98.647 1.00 46.14 55 LEU C O 1
ATOM 3813 N N . GLN C 1 58 ? 29.093 100.885 99.835 1.00 47.46 56 GLN C N 1
ATOM 3814 C CA . GLN C 1 58 ? 29.297 99.874 100.867 1.00 51.69 56 GLN C CA 1
ATOM 3815 C C . GLN C 1 58 ? 28.759 98.527 100.399 1.00 53.68 56 GLN C C 1
ATOM 3816 O O . GLN C 1 58 ? 29.378 97.488 100.521 1.00 54.62 56 GLN C O 1
ATOM 3822 N N . SER C 1 59 ? 27.551 98.574 99.851 1.00 56.23 57 SER C N 1
ATOM 3823 C CA . SER C 1 59 ? 26.869 97.398 99.365 1.00 58.01 57 SER C CA 1
ATOM 3824 C C . SER C 1 59 ? 26.075 97.702 98.094 1.00 58.65 57 SER C C 1
ATOM 3825 O O . SER C 1 59 ? 25.273 98.625 98.035 1.00 58.18 57 SER C O 1
ATOM 3828 N N . VAL C 1 60 ? 26.370 96.921 97.072 1.00 59.48 58 VAL C N 1
ATOM 3829 C CA . VAL C 1 60 ? 25.693 97.003 95.789 1.00 60.64 58 VAL C CA 1
ATOM 3830 C C . VAL C 1 60 ? 24.886 95.730 95.560 1.00 60.83 58 VAL C C 1
ATOM 3831 O O . VAL C 1 60 ? 25.220 94.673 96.099 1.00 61.52 58 VAL C O 1
ATOM 3835 N N . SER C 1 61 ? 23.753 95.847 94.898 1.00 61.28 59 SER C N 1
ATOM 3836 C CA . SER C 1 61 ? 22.938 94.660 94.617 1.00 61.17 59 SER C CA 1
ATOM 3837 C C . SER C 1 61 ? 21.980 94.975 93.480 1.00 62.56 59 SER C C 1
ATOM 3838 O O . SER C 1 61 ? 21.713 96.150 93.176 1.00 62.22 59 SER C O 1
ATOM 3841 N N . LYS C 1 62 ? 21.288 93.955 92.993 1.00 63.59 60 LYS C N 1
ATOM 3842 C CA . LYS C 1 62 ? 20.437 94.057 91.837 1.00 65.05 60 LYS C CA 1
ATOM 3843 C C . LYS C 1 62 ? 19.190 94.879 91.965 1.00 65.45 60 LYS C C 1
ATOM 3844 O O . LYS C 1 62 ? 18.349 94.861 91.035 1.00 66.29 60 LYS C O 1
ATOM 3850 N N . ASP C 1 63 ? 18.993 95.670 93.006 1.00 65.31 61 ASP C N 1
ATOM 3851 C CA . ASP C 1 63 ? 17.814 96.530 93.097 1.00 65.88 61 ASP C CA 1
ATOM 3852 C C . ASP C 1 63 ? 17.993 97.566 94.200 1.00 64.77 61 ASP C C 1
ATOM 3853 O O . ASP C 1 63 ? 17.137 98.418 94.447 1.00 64.65 61 ASP C O 1
ATOM 3858 N N . LYS C 1 64 ? 19.130 97.445 94.893 1.00 62.48 62 LYS C N 1
ATOM 3859 C CA . LYS C 1 64 ? 19.392 98.363 95.994 1.00 60.35 62 LYS C CA 1
ATOM 3860 C C . LYS C 1 64 ? 20.884 98.625 96.117 1.00 58.23 62 LYS C C 1
ATOM 3861 O O . LYS C 1 64 ? 21.680 97.739 95.791 1.00 57.42 62 LYS C O 1
ATOM 3867 N N . VAL C 1 65 ? 21.226 99.855 96.492 1.00 55.41 63 VAL C N 1
ATOM 3868 C CA . VAL C 1 65 ? 22.630 100.223 96.701 1.00 52.40 63 VAL C CA 1
ATOM 3869 C C . VAL C 1 65 ? 22.786 101.092 97.947 1.00 50.67 63 VAL C C 1
ATOM 3870 O O . VAL C 1 65 ? 22.153 102.149 98.109 1.00 50.54 63 VAL C O 1
ATOM 3874 N N . SER C 1 66 ? 23.645 100.631 98.858 1.00 47.53 64 SER C N 1
ATOM 3875 C CA . SER C 1 66 ? 23.926 101.358 100.088 1.00 44.49 64 SER C CA 1
ATOM 3876 C C . SER C 1 66 ? 25.222 102.151 100.026 1.00 41.15 64 SER C C 1
ATOM 3877 O O . SER C 1 66 ? 26.288 101.611 99.745 1.00 39.77 64 SER C O 1
ATOM 3880 N N . CYS C 1 67 ? 25.135 103.416 100.376 1.00 39.65 65 CYS C N 1
ATOM 3881 C CA . CYS C 1 67 ? 26.235 104.337 100.344 1.00 40.58 65 CYS C CA 1
ATOM 3882 C C . CYS C 1 67 ? 26.621 104.961 101.684 1.00 39.89 65 CYS C C 1
ATOM 3883 O O . CYS C 1 67 ? 25.799 105.339 102.511 1.00 38.50 65 CYS C O 1
ATOM 3886 N N . LEU C 1 68 ? 27.923 105.201 101.802 1.00 38.23 66 LEU C N 1
ATOM 3887 C CA . LEU C 1 68 ? 28.504 105.842 102.978 1.00 37.32 66 LEU C CA 1
ATOM 3888 C C . LEU C 1 68 ? 29.106 107.174 102.529 1.00 36.46 66 LEU C C 1
ATOM 3889 O O . LEU C 1 68 ? 29.808 107.185 101.521 1.00 35.34 66 LEU C O 1
ATOM 3894 N N . VAL C 1 69 ? 28.784 108.250 103.229 1.00 36.13 67 VAL C N 1
ATOM 3895 C CA . VAL C 1 69 ? 29.376 109.544 102.878 1.00 35.95 67 VAL C CA 1
ATOM 3896 C C . VAL C 1 69 ? 30.725 109.656 103.593 1.00 36.75 67 VAL C C 1
ATOM 3897 O O . VAL C 1 69 ? 30.801 109.633 104.811 1.00 37.12 67 VAL C O 1
ATOM 3901 N N . ILE C 1 70 ? 31.776 109.685 102.793 1.00 37.44 68 ILE C N 1
ATOM 3902 C CA . ILE C 1 70 ? 33.143 109.787 103.249 1.00 37.63 68 ILE C CA 1
ATOM 3903 C C . ILE C 1 70 ? 33.558 111.264 103.300 1.00 39.60 68 ILE C C 1
ATOM 3904 O O . ILE C 1 70 ? 34.539 111.592 103.974 1.00 40.00 68 ILE C O 1
ATOM 3909 N N . GLU C 1 71 ? 32.756 112.141 102.657 1.00 39.18 69 GLU C N 1
ATOM 3910 C CA . GLU C 1 71 ? 33.046 113.544 102.660 1.00 38.34 69 GLU C CA 1
ATOM 3911 C C . GLU C 1 71 ? 31.998 114.532 102.193 1.00 38.04 69 GLU C C 1
ATOM 3912 O O . GLU C 1 71 ? 31.485 114.469 101.070 1.00 37.35 69 GLU C O 1
ATOM 3918 N N . TRP C 1 72 ? 31.821 115.613 102.976 1.00 36.97 70 TRP C N 1
ATOM 3919 C CA . TRP C 1 72 ? 30.968 116.721 102.546 1.00 36.53 70 TRP C CA 1
ATOM 3920 C C . TRP C 1 72 ? 31.900 117.802 101.970 1.00 36.10 70 TRP C C 1
ATOM 3921 O O . TRP C 1 72 ? 32.567 118.517 102.700 1.00 35.10 70 TRP C O 1
ATOM 3932 N N . THR C 1 73 ? 31.941 117.869 100.639 1.00 35.16 71 THR C N 1
ATOM 3933 C CA . THR C 1 73 ? 32.826 118.764 99.943 1.00 33.25 71 THR C CA 1
ATOM 3934 C C . THR C 1 73 ? 32.654 120.229 100.266 1.00 34.58 71 THR C C 1
ATOM 3935 O O . THR C 1 73 ? 33.587 121.024 100.154 1.00 31.24 71 THR C O 1
ATOM 3939 N N . ASN C 1 74 ? 31.406 120.672 100.471 1.00 36.97 72 ASN C N 1
ATOM 3940 C CA . ASN C 1 74 ? 31.122 122.087 100.636 1.00 40.42 72 ASN C CA 1
ATOM 3941 C C . ASN C 1 74 ? 31.296 122.790 99.289 1.00 41.86 72 ASN C C 1
ATOM 3942 O O . ASN C 1 74 ? 31.251 124.017 99.202 1.00 41.81 72 ASN C O 1
ATOM 3947 N N . GLU C 1 75 ? 31.369 122.023 98.189 1.00 42.69 73 GLU C N 1
ATOM 3948 C CA . GLU C 1 75 ? 31.504 122.667 96.895 1.00 45.69 73 GLU C CA 1
ATOM 3949 C C . GLU C 1 75 ? 30.158 123.176 96.399 1.00 46.35 73 GLU C C 1
ATOM 3950 O O . GLU C 1 75 ? 29.119 122.505 96.489 1.00 47.33 73 GLU C O 1
ATOM 3956 N N . ASN C 1 76 ? 30.136 124.454 96.029 1.00 46.14 74 ASN C N 1
ATOM 3957 C CA . ASN C 1 76 ? 28.949 125.020 95.435 1.00 46.80 74 ASN C CA 1
ATOM 3958 C C . ASN C 1 76 ? 29.312 125.683 94.099 1.00 46.19 74 ASN C C 1
ATOM 3959 O O . ASN C 1 76 ? 29.902 126.752 94.049 1.00 46.28 74 ASN C O 1
ATOM 3964 N N . ARG C 1 77 ? 28.790 125.092 93.041 1.00 46.05 75 ARG C N 1
ATOM 3965 C CA . ARG C 1 77 ? 29.062 125.577 91.698 1.00 46.06 75 ARG C CA 1
ATOM 3966 C C . ARG C 1 77 ? 27.882 126.208 91.012 1.00 45.27 75 ARG C C 1
ATOM 3967 O O . ARG C 1 77 ? 27.795 126.157 89.781 1.00 45.30 75 ARG C O 1
ATOM 3975 N N . GLU C 1 78 ? 27.008 126.861 91.791 1.00 43.56 76 GLU C N 1
ATOM 3976 C CA . GLU C 1 78 ? 25.833 127.512 91.238 1.00 42.60 76 GLU C CA 1
ATOM 3977 C C . GLU C 1 78 ? 26.036 129.012 91.121 1.00 42.24 76 GLU C C 1
ATOM 3978 O O . GLU C 1 78 ? 26.722 129.580 91.981 1.00 43.45 76 GLU C O 1
ATOM 3984 N N . LEU C 1 79 ? 25.632 129.619 90.002 1.00 40.71 77 LEU C N 1
ATOM 3985 C CA . LEU C 1 79 ? 25.784 131.068 89.851 1.00 39.43 77 LEU C CA 1
ATOM 3986 C C . LEU C 1 79 ? 25.094 131.757 91.026 1.00 38.93 77 LEU C C 1
ATOM 3987 O O . LEU C 1 79 ? 24.082 131.252 91.524 1.00 40.45 77 LEU C O 1
ATOM 3992 N N . PRO C 1 80 ? 25.542 132.929 91.429 1.00 38.37 78 PRO C N 1
ATOM 3993 C CA . PRO C 1 80 ? 24.918 133.660 92.525 1.00 38.86 78 PRO C CA 1
ATOM 3994 C C . PRO C 1 80 ? 23.557 134.210 92.187 1.00 39.59 78 PRO C C 1
ATOM 3995 O O . PRO C 1 80 ? 22.857 134.725 93.079 1.00 40.99 78 PRO C O 1
ATOM 3999 N N . ILE C 1 81 ? 23.164 134.239 90.916 1.00 39.88 79 ILE C N 1
ATOM 4000 C CA . ILE C 1 81 ? 21.832 134.668 90.547 1.00 40.32 79 ILE C CA 1
ATOM 4001 C C . ILE C 1 81 ? 21.120 133.537 89.792 1.00 39.64 79 ILE C C 1
ATOM 4002 O O . ILE C 1 81 ? 21.773 132.719 89.177 1.00 40.00 79 ILE C O 1
ATOM 4007 N N . LYS C 1 82 ? 19.815 133.522 89.864 1.00 40.54 80 LYS C N 1
ATOM 4008 C CA . LYS C 1 82 ? 18.903 132.595 89.244 1.00 39.37 80 LYS C CA 1
ATOM 4009 C C . LYS C 1 82 ? 18.425 133.058 87.869 1.00 39.18 80 LYS C C 1
ATOM 4010 O O . LYS C 1 82 ? 17.462 133.840 87.798 1.00 38.46 80 LYS C O 1
ATOM 4016 N N . VAL C 1 83 ? 19.013 132.539 86.798 1.00 38.77 81 VAL C N 1
ATOM 4017 C CA . VAL C 1 83 ? 18.589 133.004 85.465 1.00 38.60 81 VAL C CA 1
ATOM 4018 C C . VAL C 1 83 ? 17.731 132.026 84.700 1.00 38.34 81 VAL C C 1
ATOM 4019 O O . VAL C 1 83 ? 17.908 130.798 84.682 1.00 38.93 81 VAL C O 1
ATOM 4023 N N . TYR C 1 84 ? 16.582 132.556 84.247 1.00 36.71 82 TYR C N 1
ATOM 4024 C CA . TYR C 1 84 ? 15.620 131.785 83.485 1.00 36.81 82 TYR C CA 1
ATOM 4025 C C . TYR C 1 84 ? 15.792 132.113 82.001 1.00 38.03 82 TYR C C 1
ATOM 4026 O O . TYR C 1 84 ? 15.782 133.303 81.626 1.00 39.64 82 TYR C O 1
ATOM 4035 N N . ILE C 1 85 ? 16.046 131.090 81.215 1.00 36.84 83 ILE C N 1
ATOM 4036 C CA . ILE C 1 85 ? 16.234 131.254 79.780 1.00 36.91 83 ILE C CA 1
ATOM 4037 C C . ILE C 1 85 ? 14.896 130.966 79.096 1.00 37.78 83 ILE C C 1
ATOM 4038 O O . ILE C 1 85 ? 14.370 129.861 79.264 1.00 37.40 83 ILE C O 1
ATOM 4043 N N . ALA C 1 86 ? 14.329 131.978 78.460 1.00 37.87 84 ALA C N 1
ATOM 4044 C CA . ALA C 1 86 ? 13.043 131.753 77.737 1.00 36.47 84 ALA C CA 1
ATOM 4045 C C . ALA C 1 86 ? 13.389 131.647 76.258 1.00 34.79 84 ALA C C 1
ATOM 4046 O O . ALA C 1 86 ? 13.959 132.594 75.704 1.00 34.26 84 ALA C O 1
ATOM 4048 N N . SER C 1 87 ? 13.099 130.525 75.619 1.00 34.66 85 SER C N 1
ATOM 4049 C CA . SER C 1 87 ? 13.487 130.370 74.212 1.00 35.53 85 SER C CA 1
ATOM 4050 C C . SER C 1 87 ? 12.295 130.099 73.305 1.00 36.40 85 SER C C 1
ATOM 4051 O O . SER C 1 87 ? 11.611 129.082 73.512 1.00 38.35 85 SER C O 1
ATOM 4054 N N . GLY C 1 88 ? 12.047 130.995 72.351 1.00 34.78 86 GLY C N 1
ATOM 4055 C CA . GLY C 1 88 ? 10.953 130.751 71.385 1.00 33.62 86 GLY C CA 1
ATOM 4056 C C . GLY C 1 88 ? 11.335 129.475 70.608 1.00 33.30 86 GLY C C 1
ATOM 4057 O O . GLY C 1 88 ? 12.448 129.393 70.100 1.00 33.18 86 GLY C O 1
ATOM 4058 N N . LEU C 1 89 ? 10.469 128.483 70.589 1.00 32.67 87 LEU C N 1
ATOM 4059 C CA . LEU C 1 89 ? 10.736 127.222 69.920 1.00 32.24 87 LEU C CA 1
ATOM 4060 C C . LEU C 1 89 ? 11.559 127.346 68.653 1.00 32.10 87 LEU C C 1
ATOM 4061 O O . LEU C 1 89 ? 11.112 127.908 67.655 1.00 32.51 87 LEU C O 1
ATOM 4066 N N . PRO C 1 90 ? 12.803 126.903 68.688 1.00 31.70 88 PRO C N 1
ATOM 4067 C CA . PRO C 1 90 ? 13.670 126.934 67.508 1.00 31.58 88 PRO C CA 1
ATOM 4068 C C . PRO C 1 90 ? 13.425 125.656 66.714 1.00 31.99 88 PRO C C 1
ATOM 4069 O O . PRO C 1 90 ? 12.801 124.716 67.252 1.00 32.63 88 PRO C O 1
ATOM 4073 N N . LYS C 1 91 ? 13.951 125.538 65.515 1.00 32.18 89 LYS C N 1
ATOM 4074 C CA . LYS C 1 91 ? 13.753 124.278 64.784 1.00 34.23 89 LYS C CA 1
ATOM 4075 C C . LYS C 1 91 ? 14.909 123.313 64.996 1.00 33.72 89 LYS C C 1
ATOM 4076 O O . LYS C 1 91 ? 15.955 123.637 65.569 1.00 33.56 89 LYS C O 1
ATOM 4082 N N . GLY C 1 92 ? 14.673 122.065 64.614 1.00 34.26 90 GLY C N 1
ATOM 4083 C CA . GLY C 1 92 ? 15.641 120.978 64.700 1.00 32.95 90 GLY C CA 1
ATOM 4084 C C . GLY C 1 92 ? 15.807 120.551 66.163 1.00 32.99 90 GLY C C 1
ATOM 4085 O O . GLY C 1 92 ? 14.829 120.559 66.902 1.00 32.12 90 GLY C O 1
ATOM 4086 N N . ASP C 1 93 ? 17.044 120.325 66.545 1.00 32.64 91 ASP C N 1
ATOM 4087 C CA . ASP C 1 93 ? 17.476 119.943 67.865 1.00 31.84 91 ASP C CA 1
ATOM 4088 C C . ASP C 1 93 ? 18.188 121.091 68.590 1.00 30.35 91 ASP C C 1
ATOM 4089 O O . ASP C 1 93 ? 18.785 120.890 69.649 1.00 29.35 91 ASP C O 1
ATOM 4094 N N . LYS C 1 94 ? 17.939 122.328 68.190 1.00 29.75 92 LYS C N 1
ATOM 4095 C CA . LYS C 1 94 ? 18.526 123.498 68.815 1.00 28.43 92 LYS C CA 1
ATOM 4096 C C . LYS C 1 94 ? 18.142 123.679 70.265 1.00 26.55 92 LYS C C 1
ATOM 4097 O O . LYS C 1 94 ? 19.002 124.059 71.075 1.00 27.62 92 LYS C O 1
ATOM 4103 N N . LEU C 1 95 ? 16.908 123.439 70.652 1.00 25.28 93 LEU C N 1
ATOM 4104 C CA . LEU C 1 95 ? 16.490 123.580 72.035 1.00 26.66 93 LEU C CA 1
ATOM 4105 C C . LEU C 1 95 ? 17.330 122.627 72.906 1.00 27.66 93 LEU C C 1
ATOM 4106 O O . LEU C 1 95 ? 17.891 123.050 73.908 1.00 27.01 93 LEU C O 1
ATOM 4111 N N . GLU C 1 96 ? 17.483 121.393 72.445 1.00 28.02 94 GLU C N 1
ATOM 4112 C CA . GLU C 1 96 ? 18.241 120.348 73.128 1.00 28.56 94 GLU C CA 1
ATOM 4113 C C . GLU C 1 96 ? 19.663 120.797 73.450 1.00 26.65 94 GLU C C 1
ATOM 4114 O O . GLU C 1 96 ? 20.051 120.830 74.620 1.00 24.65 94 GLU C O 1
ATOM 4124 N N . TRP C 1 97 ? 20.329 121.391 72.483 1.00 27.23 95 TRP C N 1
ATOM 4125 C CA . TRP C 1 97 ? 21.617 122.036 72.608 1.00 26.87 95 TRP C CA 1
ATOM 4126 C C . TRP C 1 97 ? 21.561 123.208 73.578 1.00 26.32 95 TRP C C 1
ATOM 4127 O O . TRP C 1 97 ? 22.548 123.462 74.274 1.00 25.21 95 TRP C O 1
ATOM 4138 N N . ILE C 1 98 ? 20.462 123.994 73.570 1.00 25.52 96 ILE C N 1
ATOM 4139 C CA . ILE C 1 98 ? 20.306 125.126 74.481 1.00 22.57 96 ILE C CA 1
ATOM 4140 C C . ILE C 1 98 ? 20.191 124.620 75.927 1.00 21.08 96 ILE C C 1
ATOM 4141 O O . ILE C 1 98 ? 20.819 125.178 76.816 1.00 19.61 96 ILE C O 1
ATOM 4146 N N . ILE C 1 99 ? 19.367 123.612 76.160 1.00 21.41 97 ILE C N 1
ATOM 4147 C CA . ILE C 1 99 ? 19.179 123.053 77.500 1.00 22.15 97 ILE C CA 1
ATOM 4148 C C . ILE C 1 99 ? 20.449 122.414 78.003 1.00 22.20 97 ILE C C 1
ATOM 4149 O O . ILE C 1 99 ? 20.825 122.535 79.151 1.00 22.99 97 ILE C O 1
ATOM 4154 N N . GLN C 1 100 ? 21.168 121.724 77.131 1.00 25.04 98 GLN C N 1
ATOM 4155 C CA . GLN C 1 100 ? 22.413 121.092 77.517 1.00 25.17 98 GLN C CA 1
ATOM 4156 C C . GLN C 1 100 ? 23.505 122.108 77.810 1.00 24.34 98 GLN C C 1
ATOM 4157 O O . GLN C 1 100 ? 24.088 122.121 78.890 1.00 23.36 98 GLN C O 1
ATOM 4163 N N . LYS C 1 101 ? 23.850 122.951 76.851 1.00 25.74 99 LYS C N 1
ATOM 4164 C CA . LYS C 1 101 ? 24.931 123.931 77.064 1.00 28.36 99 LYS C CA 1
ATOM 4165 C C . LYS C 1 101 ? 24.514 124.922 78.144 1.00 27.61 99 LYS C C 1
ATOM 4166 O O . LYS C 1 101 ? 25.313 125.343 78.968 1.00 25.42 99 LYS C O 1
ATOM 4172 N N . GLY C 1 102 ? 23.206 125.131 78.237 1.00 28.43 100 GLY C N 1
ATOM 4173 C CA . GLY C 1 102 ? 22.527 125.949 79.184 1.00 28.28 100 GLY C CA 1
ATOM 4174 C C . GLY C 1 102 ? 22.682 125.508 80.620 1.00 28.14 100 GLY C C 1
ATOM 4175 O O . GLY C 1 102 ? 22.983 126.312 81.508 1.00 28.23 100 GLY C O 1
ATOM 4176 N N . THR C 1 103 ? 22.557 124.206 80.841 1.00 28.69 101 THR C N 1
ATOM 4177 C CA . THR C 1 103 ? 22.783 123.647 82.181 1.00 28.97 101 THR C CA 1
ATOM 4178 C C . THR C 1 103 ? 24.266 123.757 82.515 1.00 30.87 101 THR C C 1
ATOM 4179 O O . THR C 1 103 ? 24.663 124.236 83.579 1.00 32.43 101 THR C O 1
ATOM 4183 N N . GLU C 1 104 ? 25.130 123.399 81.557 1.00 30.71 102 GLU C N 1
ATOM 4184 C CA . GLU C 1 104 ? 26.561 123.484 81.780 1.00 31.17 102 GLU C CA 1
ATOM 4185 C C . GLU C 1 104 ? 26.906 124.880 82.304 1.00 31.77 102 GLU C C 1
ATOM 4186 O O . GLU C 1 104 ? 27.655 125.046 83.253 1.00 31.85 102 GLU C O 1
ATOM 4192 N N . LEU C 1 105 ? 26.310 125.890 81.661 1.00 31.83 103 LEU C N 1
ATOM 4193 C CA . LEU C 1 105 ? 26.564 127.266 81.927 1.00 28.19 103 LEU C CA 1
ATOM 4194 C C . LEU C 1 105 ? 25.797 127.904 83.045 1.00 29.36 103 LEU C C 1
ATOM 4195 O O . LEU C 1 105 ? 25.899 129.142 83.199 1.00 29.13 103 LEU C O 1
ATOM 4200 N N . GLY C 1 106 ? 25.118 127.143 83.895 1.00 29.20 104 GLY C N 1
ATOM 4201 C CA . GLY C 1 106 ? 24.454 127.667 85.053 1.00 28.87 104 GLY C CA 1
ATOM 4202 C C . GLY C 1 106 ? 22.991 127.982 85.002 1.00 28.02 104 GLY C C 1
ATOM 4203 O O . GLY C 1 106 ? 22.437 128.439 86.029 1.00 28.65 104 GLY C O 1
ATOM 4204 N N . ALA C 1 107 ? 22.286 127.789 83.912 1.00 27.44 105 ALA C N 1
ATOM 4205 C CA . ALA C 1 107 ? 20.851 128.079 83.868 1.00 27.26 105 ALA C CA 1
ATOM 4206 C C . ALA C 1 107 ? 20.131 127.508 85.077 1.00 27.52 105 ALA C C 1
ATOM 4207 O O . ALA C 1 107 ? 20.396 126.392 85.514 1.00 28.35 105 ALA C O 1
ATOM 4209 N N . HIS C 1 108 ? 19.205 128.282 85.636 1.00 28.20 106 HIS C N 1
ATOM 4210 C CA . HIS C 1 108 ? 18.441 127.800 86.781 1.00 29.41 106 HIS C CA 1
ATOM 4211 C C . HIS C 1 108 ? 17.206 127.033 86.264 1.00 29.28 106 HIS C C 1
ATOM 4212 O O . HIS C 1 108 ? 16.685 126.175 86.963 1.00 29.92 106 HIS C O 1
ATOM 4219 N N . ALA C 1 109 ? 16.665 127.477 85.130 1.00 27.26 107 ALA C N 1
ATOM 4220 C CA . ALA C 1 109 ? 15.481 126.911 84.552 1.00 26.28 107 ALA C CA 1
ATOM 4221 C C . ALA C 1 109 ? 15.228 127.455 83.138 1.00 26.48 107 ALA C C 1
ATOM 4222 O O . ALA C 1 109 ? 15.886 128.386 82.701 1.00 25.59 107 ALA C O 1
ATOM 4224 N N . PHE C 1 110 ? 14.525 126.647 82.348 1.00 26.34 108 PHE C N 1
ATOM 4225 C CA . PHE C 1 110 ? 14.185 126.929 80.981 1.00 27.29 108 PHE C CA 1
ATOM 4226 C C . PHE C 1 110 ? 12.654 126.948 80.800 1.00 28.48 108 PHE C C 1
ATOM 4227 O O . PHE C 1 110 ? 11.966 126.050 81.288 1.00 29.00 108 PHE C O 1
ATOM 4235 N N . ILE C 1 111 ? 12.202 127.923 80.060 1.00 28.52 109 ILE C N 1
ATOM 4236 C CA . ILE C 1 111 ? 10.840 128.207 79.745 1.00 28.71 109 ILE C CA 1
ATOM 4237 C C . ILE C 1 111 ? 10.692 128.338 78.211 1.00 28.27 109 ILE C C 1
ATOM 4238 O O . ILE C 1 111 ? 10.948 129.432 77.691 1.00 27.56 109 ILE C O 1
ATOM 4243 N N . PRO C 1 112 ? 10.423 127.234 77.557 1.00 27.41 110 PRO C N 1
ATOM 4244 C CA . PRO C 1 112 ? 10.192 127.256 76.114 1.00 26.78 110 PRO C CA 1
ATOM 4245 C C . PRO C 1 112 ? 8.824 127.856 75.816 1.00 26.70 110 PRO C C 1
ATOM 4246 O O . PRO C 1 112 ? 7.842 127.586 76.505 1.00 22.44 110 PRO C O 1
ATOM 4250 N N . PHE C 1 113 ? 8.747 128.673 74.743 1.00 28.34 111 PHE C N 1
ATOM 4251 C CA . PHE C 1 113 ? 7.431 129.265 74.454 1.00 30.58 111 PHE C CA 1
ATOM 4252 C C . PHE C 1 113 ? 7.162 129.378 72.978 1.00 32.59 111 PHE C C 1
ATOM 4253 O O . PHE C 1 113 ? 8.070 129.374 72.154 1.00 33.97 111 PHE C O 1
ATOM 4261 N N . GLN C 1 114 ? 5.877 129.420 72.625 1.00 35.75 112 GLN C N 1
ATOM 4262 C CA . GLN C 1 114 ? 5.473 129.579 71.228 1.00 38.10 112 GLN C CA 1
ATOM 4263 C C . GLN C 1 114 ? 5.755 131.018 70.813 1.00 38.87 112 GLN C C 1
ATOM 4264 O O . GLN C 1 114 ? 5.441 131.946 71.561 1.00 40.33 112 GLN C O 1
ATOM 4270 N N . ALA C 1 115 ? 6.461 131.237 69.724 1.00 39.88 113 ALA C N 1
ATOM 4271 C CA . ALA C 1 115 ? 6.746 132.632 69.335 1.00 40.74 113 ALA C CA 1
ATOM 4272 C C . ALA C 1 115 ? 6.123 132.823 67.952 1.00 41.31 113 ALA C C 1
ATOM 4273 O O . ALA C 1 115 ? 5.956 131.819 67.254 1.00 40.28 113 ALA C O 1
ATOM 4275 N N . ALA C 1 116 ? 5.963 134.060 67.536 1.00 42.86 114 ALA C N 1
ATOM 4276 C CA . ALA C 1 116 ? 5.298 134.380 66.277 1.00 45.24 114 ALA C CA 1
ATOM 4277 C C . ALA C 1 116 ? 5.959 133.742 65.063 1.00 44.63 114 ALA C C 1
ATOM 4278 O O . ALA C 1 116 ? 5.298 133.323 64.113 1.00 43.78 114 ALA C O 1
ATOM 4280 N N . ARG C 1 117 ? 7.280 133.683 65.076 1.00 44.32 115 ARG C N 1
ATOM 4281 C CA . ARG C 1 117 ? 8.057 133.130 64.003 1.00 44.78 115 ARG C CA 1
ATOM 4282 C C . ARG C 1 117 ? 8.490 131.705 64.260 1.00 46.10 115 ARG C C 1
ATOM 4283 O O . ARG C 1 117 ? 9.331 131.165 63.541 1.00 45.82 115 ARG C O 1
ATOM 4291 N N . SER C 1 118 ? 7.948 131.079 65.306 1.00 47.26 116 SER C N 1
ATOM 4292 C CA . SER C 1 118 ? 8.315 129.666 65.533 1.00 48.87 116 SER C CA 1
ATOM 4293 C C . SER C 1 118 ? 7.643 128.876 64.414 1.00 51.07 116 SER C C 1
ATOM 4294 O O . SER C 1 118 ? 6.417 128.863 64.307 1.00 51.60 116 SER C O 1
ATOM 4297 N N . VAL C 1 119 ? 8.447 128.232 63.585 1.00 53.05 117 VAL C N 1
ATOM 4298 C CA . VAL C 1 119 ? 7.932 127.492 62.437 1.00 53.52 117 VAL C CA 1
ATOM 4299 C C . VAL C 1 119 ? 7.323 126.164 62.832 1.00 54.63 117 VAL C C 1
ATOM 4300 O O . VAL C 1 119 ? 6.972 125.371 61.944 1.00 56.88 117 VAL C O 1
ATOM 4304 N N . VAL C 1 120 ? 7.221 125.843 64.115 1.00 55.27 118 VAL C N 1
ATOM 4305 C CA . VAL C 1 120 ? 6.633 124.566 64.505 1.00 55.53 118 VAL C CA 1
ATOM 4306 C C . VAL C 1 120 ? 5.410 124.750 65.389 1.00 57.38 118 VAL C C 1
ATOM 4307 O O . VAL C 1 120 ? 5.201 125.754 66.063 1.00 57.46 118 VAL C O 1
ATOM 4311 N N . LYS C 1 121 ? 4.538 123.744 65.341 1.00 59.52 119 LYS C N 1
ATOM 4312 C CA . LYS C 1 121 ? 3.336 123.761 66.150 1.00 62.53 119 LYS C CA 1
ATOM 4313 C C . LYS C 1 121 ? 3.225 122.437 66.906 1.00 63.53 119 LYS C C 1
ATOM 4314 O O . LYS C 1 121 ? 3.728 121.408 66.451 1.00 63.79 119 LYS C O 1
ATOM 4320 N N . LEU C 1 122 ? 2.622 122.538 68.097 1.00 63.00 120 LEU C N 1
ATOM 4321 C CA . LEU C 1 122 ? 2.489 121.316 68.887 1.00 63.31 120 LEU C CA 1
ATOM 4322 C C . LEU C 1 122 ? 1.303 121.388 69.826 1.00 61.88 120 LEU C C 1
ATOM 4323 O O . LEU C 1 122 ? 1.042 122.392 70.472 1.00 62.79 120 LEU C O 1
ATOM 4328 N N . ASP C 1 123 ? 0.554 120.289 69.859 1.00 59.37 121 ASP C N 1
ATOM 4329 C CA . ASP C 1 123 ? -0.606 120.155 70.727 1.00 55.53 121 ASP C CA 1
ATOM 4330 C C . ASP C 1 123 ? -0.176 119.665 72.106 1.00 51.70 121 ASP C C 1
ATOM 4331 O O . ASP C 1 123 ? 1.018 119.518 72.349 1.00 50.27 121 ASP C O 1
ATOM 4336 N N . ASP C 1 124 ? -1.106 119.355 72.988 1.00 49.32 122 ASP C N 1
ATOM 4337 C CA . ASP C 1 124 ? -0.848 118.888 74.324 1.00 47.52 122 ASP C CA 1
ATOM 4338 C C . ASP C 1 124 ? 0.116 117.687 74.359 1.00 46.46 122 ASP C C 1
ATOM 4339 O O . ASP C 1 124 ? 0.969 117.588 75.233 1.00 46.36 122 ASP C O 1
ATOM 4344 N N . LYS C 1 125 ? -0.301 116.649 73.650 1.00 44.32 123 LYS C N 1
ATOM 4345 C CA . LYS C 1 125 ? 0.402 115.394 73.586 1.00 43.64 123 LYS C CA 1
ATOM 4346 C C . LYS C 1 125 ? 1.856 115.587 73.175 1.00 42.82 123 LYS C C 1
ATOM 4347 O O . LYS C 1 125 ? 2.789 115.124 73.823 1.00 41.30 123 LYS C O 1
ATOM 4353 N N . LYS C 1 126 ? 2.054 116.313 72.060 1.00 41.24 124 LYS C N 1
ATOM 4354 C CA . LYS C 1 126 ? 3.428 116.531 71.641 1.00 40.93 124 LYS C CA 1
ATOM 4355 C C . LYS C 1 126 ? 4.224 117.332 72.638 1.00 40.33 124 LYS C C 1
ATOM 4356 O O . LYS C 1 126 ? 5.255 116.830 73.103 1.00 40.16 124 LYS C O 1
ATOM 4362 N N . ALA C 1 127 ? 3.705 118.450 73.128 1.00 39.58 125 ALA C N 1
ATOM 4363 C CA . ALA C 1 127 ? 4.416 119.272 74.103 1.00 38.54 125 ALA C CA 1
ATOM 4364 C C . ALA C 1 127 ? 4.850 118.465 75.318 1.00 38.12 125 ALA C C 1
ATOM 4365 O O . ALA C 1 127 ? 5.970 118.629 75.786 1.00 35.95 125 ALA C O 1
ATOM 4367 N N . LYS C 1 128 ? 3.980 117.604 75.832 1.00 39.52 126 LYS C N 1
ATOM 4368 C CA . LYS C 1 128 ? 4.275 116.778 76.964 1.00 43.35 126 LYS C CA 1
ATOM 4369 C C . LYS C 1 128 ? 5.412 115.793 76.733 1.00 44.28 126 LYS C C 1
ATOM 4370 O O . LYS C 1 128 ? 6.323 115.736 77.578 1.00 45.32 126 LYS C O 1
ATOM 4376 N N . LYS C 1 129 ? 5.401 115.052 75.638 1.00 44.43 127 LYS C N 1
ATOM 4377 C CA . LYS C 1 129 ? 6.417 114.023 75.409 1.00 45.99 127 LYS C CA 1
ATOM 4378 C C . LYS C 1 129 ? 7.784 114.654 75.179 1.00 46.06 127 LYS C C 1
ATOM 4379 O O . LYS C 1 129 ? 8.812 114.185 75.697 1.00 46.79 127 LYS C O 1
ATOM 4385 N N . LYS C 1 130 ? 7.794 115.786 74.506 1.00 45.16 128 LYS C N 1
ATOM 4386 C CA . LYS C 1 130 ? 8.950 116.598 74.237 1.00 44.67 128 LYS C CA 1
ATOM 4387 C C . LYS C 1 130 ? 9.559 117.164 75.519 1.00 43.33 128 LYS C C 1
ATOM 4388 O O . LYS C 1 130 ? 10.778 117.194 75.670 1.00 44.84 128 LYS C O 1
ATOM 4394 N N . ARG C 1 131 ? 8.747 117.617 76.447 1.00 41.87 129 ARG C N 1
ATOM 4395 C CA . ARG C 1 131 ? 9.277 118.107 77.709 1.00 42.28 129 ARG C CA 1
ATOM 4396 C C . ARG C 1 131 ? 9.813 116.999 78.603 1.00 41.07 129 ARG C C 1
ATOM 4397 O O . ARG C 1 131 ? 10.595 117.297 79.517 1.00 41.22 129 ARG C O 1
ATOM 4405 N N . GLU C 1 132 ? 9.423 115.747 78.427 1.00 40.49 130 GLU C N 1
ATOM 4406 C CA . GLU C 1 132 ? 9.941 114.670 79.276 1.00 38.65 130 GLU C CA 1
ATOM 4407 C C . GLU C 1 132 ? 11.360 114.335 78.862 1.00 38.07 130 GLU C C 1
ATOM 4408 O O . GLU C 1 132 ? 12.212 114.016 79.689 1.00 37.15 130 GLU C O 1
ATOM 4414 N N . ARG C 1 133 ? 11.625 114.533 77.561 1.00 36.80 131 ARG C N 1
ATOM 4415 C CA . ARG C 1 133 ? 12.972 114.316 77.045 1.00 34.45 131 ARG C CA 1
ATOM 4416 C C . ARG C 1 133 ? 13.875 115.494 77.409 1.00 33.20 131 ARG C C 1
ATOM 4417 O O . ARG C 1 133 ? 15.055 115.348 77.744 1.00 32.62 131 ARG C O 1
ATOM 4425 N N . TRP C 1 134 ? 13.307 116.704 77.398 1.00 30.99 132 TRP C N 1
ATOM 4426 C CA . TRP C 1 134 ? 14.086 117.901 77.695 1.00 28.92 132 TRP C CA 1
ATOM 4427 C C . TRP C 1 134 ? 14.617 117.847 79.127 1.00 27.33 132 TRP C C 1
ATOM 4428 O O . TRP C 1 134 ? 15.775 118.037 79.405 1.00 22.18 132 TRP C O 1
ATOM 4439 N N . THR C 1 135 ? 13.696 117.485 80.014 1.00 28.29 133 THR C N 1
ATOM 4440 C CA . THR C 1 135 ? 14.017 117.291 81.415 1.00 30.48 133 THR C CA 1
ATOM 4441 C C . THR C 1 135 ? 15.215 116.344 81.548 1.00 31.60 133 THR C C 1
ATOM 4442 O O . THR C 1 135 ? 16.198 116.668 82.215 1.00 33.03 133 THR C O 1
ATOM 4446 N N . LYS C 1 136 ? 15.203 115.240 80.851 1.00 31.02 134 LYS C N 1
ATOM 4447 C CA . LYS C 1 136 ? 16.244 114.216 80.862 1.00 32.27 134 LYS C CA 1
ATOM 4448 C C . LYS C 1 136 ? 17.555 114.711 80.306 1.00 32.30 134 LYS C C 1
ATOM 4449 O O . LYS C 1 136 ? 18.650 114.383 80.824 1.00 33.09 134 LYS C O 1
ATOM 4455 N N . ILE C 1 137 ? 17.554 115.557 79.278 1.00 30.35 135 ILE C N 1
ATOM 4456 C CA . ILE C 1 137 ? 18.798 116.175 78.807 1.00 27.53 135 ILE C CA 1
ATOM 4457 C C . ILE C 1 137 ? 19.328 117.156 79.864 1.00 27.12 135 ILE C C 1
ATOM 4458 O O . ILE C 1 137 ? 20.535 117.271 80.054 1.00 26.30 135 ILE C O 1
ATOM 4463 N N . ALA C 1 138 ? 18.474 117.876 80.578 1.00 27.03 136 ALA C N 1
ATOM 4464 C CA . ALA C 1 138 ? 18.909 118.781 81.637 1.00 27.15 136 ALA C CA 1
ATOM 4465 C C . ALA C 1 138 ? 19.571 117.971 82.761 1.00 27.86 136 ALA C C 1
ATOM 4466 O O . ALA C 1 138 ? 20.713 118.221 83.134 1.00 27.49 136 ALA C O 1
ATOM 4468 N N . LYS C 1 139 ? 18.884 116.905 83.172 1.00 27.80 137 LYS C N 1
ATOM 4469 C CA . LYS C 1 139 ? 19.407 116.023 84.189 1.00 29.61 137 LYS C CA 1
ATOM 4470 C C . LYS C 1 139 ? 20.797 115.468 83.869 1.00 27.14 137 LYS C C 1
ATOM 4471 O O . LYS C 1 139 ? 21.655 115.559 84.739 1.00 27.20 137 LYS C O 1
ATOM 4477 N N . GLU C 1 140 ? 21.032 114.929 82.709 1.00 26.22 138 GLU C N 1
ATOM 4478 C CA . GLU C 1 140 ? 22.310 114.346 82.294 1.00 25.29 138 GLU C CA 1
ATOM 4479 C C . GLU C 1 140 ? 23.397 115.401 82.235 1.00 24.90 138 GLU C C 1
ATOM 4480 O O . GLU C 1 140 ? 24.509 115.185 82.746 1.00 25.76 138 GLU C O 1
ATOM 4486 N N . ALA C 1 141 ? 23.062 116.597 81.763 1.00 23.29 139 ALA C N 1
ATOM 4487 C CA . ALA C 1 141 ? 23.993 117.703 81.691 1.00 21.90 139 ALA C CA 1
ATOM 4488 C C . ALA C 1 141 ? 24.320 118.239 83.065 1.00 23.08 139 ALA C C 1
ATOM 4489 O O . ALA C 1 141 ? 25.430 118.695 83.326 1.00 25.69 139 ALA C O 1
ATOM 4491 N N . ALA C 1 142 ? 23.405 118.177 84.029 1.00 23.76 140 ALA C N 1
ATOM 4492 C CA . ALA C 1 142 ? 23.686 118.615 85.392 1.00 22.58 140 ALA C CA 1
ATOM 4493 C C . ALA C 1 142 ? 24.658 117.637 86.052 1.00 23.95 140 ALA C C 1
ATOM 4494 O O . ALA C 1 142 ? 25.520 118.011 86.841 1.00 26.31 140 ALA C O 1
ATOM 4496 N N . GLU C 1 143 ? 24.516 116.365 85.772 1.00 24.42 141 GLU C N 1
ATOM 4497 C CA . GLU C 1 143 ? 25.393 115.322 86.260 1.00 25.98 141 GLU C CA 1
ATOM 4498 C C . GLU C 1 143 ? 26.826 115.490 85.796 1.00 26.03 141 GLU C C 1
ATOM 4499 O O . GLU C 1 143 ? 27.746 115.522 86.606 1.00 23.57 141 GLU C O 1
ATOM 4505 N N . GLN C 1 144 ? 27.037 115.677 84.487 1.00 26.65 142 GLN C N 1
ATOM 4506 C CA . GLN C 1 144 ? 28.380 115.864 83.962 1.00 26.41 142 GLN C CA 1
ATOM 4507 C C . GLN C 1 144 ? 28.985 117.210 84.304 1.00 25.64 142 GLN C C 1
ATOM 4508 O O . GLN C 1 144 ? 30.222 117.303 84.390 1.00 24.00 142 GLN C O 1
ATOM 4514 N N . SER C 1 145 ? 28.205 118.286 84.465 1.00 23.73 143 SER C N 1
ATOM 4515 C CA . SER C 1 145 ? 28.842 119.563 84.752 1.00 26.28 143 SER C CA 1
ATOM 4516 C C . SER C 1 145 ? 29.003 119.803 86.247 1.00 28.60 143 SER C C 1
ATOM 4517 O O . SER C 1 145 ? 29.499 120.859 86.664 1.00 26.76 143 SER C O 1
ATOM 4520 N N . TYR C 1 146 ? 28.486 118.877 87.052 1.00 30.63 144 TYR C N 1
ATOM 4521 C CA . TYR C 1 146 ? 28.584 118.974 88.491 1.00 33.02 144 TYR C CA 1
ATOM 4522 C C . TYR C 1 146 ? 27.731 120.076 89.096 1.00 33.36 144 TYR C C 1
ATOM 4523 O O . TYR C 1 146 ? 28.114 120.608 90.135 1.00 32.58 144 TYR C O 1
ATOM 4532 N N . ARG C 1 147 ? 26.537 120.308 88.559 1.00 33.57 145 ARG C N 1
ATOM 4533 C CA . ARG C 1 147 ? 25.648 121.314 89.160 1.00 33.82 145 ARG C CA 1
ATOM 4534 C C . ARG C 1 147 ? 25.208 120.881 90.542 1.00 34.93 145 ARG C C 1
ATOM 4535 O O . ARG C 1 147 ? 25.288 119.685 90.889 1.00 34.79 145 ARG C O 1
ATOM 4543 N N . ASN C 1 148 ? 24.768 121.819 91.393 1.00 34.79 146 ASN C N 1
ATOM 4544 C CA . ASN C 1 148 ? 24.301 121.453 92.718 1.00 36.54 146 ASN C CA 1
ATOM 4545 C C . ASN C 1 148 ? 22.799 121.165 92.677 1.00 37.55 146 ASN C C 1
ATOM 4546 O O . ASN C 1 148 ? 22.186 120.905 93.707 1.00 36.69 146 ASN C O 1
ATOM 4551 N N . GLU C 1 149 ? 22.217 121.397 91.526 1.00 40.20 147 GLU C N 1
ATOM 4552 C CA . GLU C 1 149 ? 20.795 121.325 91.271 1.00 41.57 147 GLU C CA 1
ATOM 4553 C C . GLU C 1 149 ? 20.517 121.045 89.798 1.00 41.10 147 GLU C C 1
ATOM 4554 O O . GLU C 1 149 ? 21.302 121.352 88.904 1.00 41.19 147 GLU C O 1
ATOM 4560 N N . VAL C 1 150 ? 19.396 120.362 89.547 1.00 40.21 148 VAL C N 1
ATOM 4561 C CA . VAL C 1 150 ? 18.999 120.082 88.172 1.00 36.51 148 VAL C CA 1
ATOM 4562 C C . VAL C 1 150 ? 18.010 121.166 87.765 1.00 35.78 148 VAL C C 1
ATOM 4563 O O . VAL C 1 150 ? 17.036 121.395 88.478 1.00 36.68 148 VAL C O 1
ATOM 4567 N N . PRO C 1 151 ? 18.265 121.820 86.661 1.00 35.28 149 PRO C N 1
ATOM 4568 C CA . PRO C 1 151 ? 17.358 122.854 86.186 1.00 34.26 149 PRO C CA 1
ATOM 4569 C C . PRO C 1 151 ? 16.021 122.244 85.758 1.00 34.15 149 PRO C C 1
ATOM 4570 O O . PRO C 1 151 ? 15.900 121.134 85.249 1.00 33.89 149 PRO C O 1
ATOM 4574 N N . ARG C 1 152 ? 14.987 123.019 85.990 1.00 34.55 150 ARG C N 1
ATOM 4575 C CA . ARG C 1 152 ? 13.616 122.761 85.616 1.00 33.39 150 ARG C CA 1
ATOM 4576 C C . ARG C 1 152 ? 13.361 123.279 84.185 1.00 30.68 150 ARG C C 1
ATOM 4577 O O . ARG C 1 152 ? 13.794 124.372 83.832 1.00 28.39 150 ARG C O 1
ATOM 4585 N N . VAL C 1 153 ? 12.854 122.397 83.359 1.00 29.50 151 VAL C N 1
ATOM 4586 C CA . VAL C 1 153 ? 12.381 122.750 82.024 1.00 29.44 151 VAL C CA 1
ATOM 4587 C C . VAL C 1 153 ? 10.849 122.814 82.148 1.00 30.96 151 VAL C C 1
ATOM 4588 O O . VAL C 1 153 ? 10.207 121.829 82.505 1.00 30.79 151 VAL C O 1
ATOM 4600 N N . ASP C 1 155 ? 6.756 123.500 81.162 1.00 35.34 153 ASP C N 1
ATOM 4601 C CA . ASP C 1 155 ? 5.867 123.170 80.039 1.00 36.38 153 ASP C CA 1
ATOM 4602 C C . ASP C 1 155 ? 5.948 124.307 79.005 1.00 35.90 153 ASP C C 1
ATOM 4603 O O . ASP C 1 155 ? 6.098 125.461 79.402 1.00 35.20 153 ASP C O 1
ATOM 4608 N N . VAL C 1 156 ? 5.865 123.998 77.734 1.00 36.64 154 VAL C N 1
ATOM 4609 C CA . VAL C 1 156 ? 5.865 124.979 76.653 1.00 39.06 154 VAL C CA 1
ATOM 4610 C C . VAL C 1 156 ? 4.762 126.026 76.871 1.00 38.36 154 VAL C C 1
ATOM 4611 O O . VAL C 1 156 ? 3.583 125.701 76.988 1.00 38.93 154 VAL C O 1
ATOM 4615 N N . HIS C 1 157 ? 5.154 127.293 76.994 1.00 36.37 155 HIS C N 1
ATOM 4616 C CA . HIS C 1 157 ? 4.243 128.362 77.262 1.00 34.09 155 HIS C CA 1
ATOM 4617 C C . HIS C 1 157 ? 3.739 129.033 75.973 1.00 33.33 155 HIS C C 1
ATOM 4618 O O . HIS C 1 157 ? 4.458 129.062 75.004 1.00 31.32 155 HIS C O 1
ATOM 4625 N N . SER C 1 158 ? 2.540 129.577 76.067 1.00 33.67 156 SER C N 1
ATOM 4626 C CA . SER C 1 158 ? 2.045 130.417 74.951 1.00 36.02 156 SER C CA 1
ATOM 4627 C C . SER C 1 158 ? 2.736 131.769 75.183 1.00 37.88 156 SER C C 1
ATOM 4628 O O . SER C 1 158 ? 3.361 131.954 76.259 1.00 36.78 156 SER C O 1
ATOM 4631 N N . PHE C 1 159 ? 2.700 132.690 74.249 1.00 40.08 157 PHE C N 1
ATOM 4632 C CA . PHE C 1 159 ? 3.389 133.994 74.520 1.00 41.15 157 PHE C CA 1
ATOM 4633 C C . PHE C 1 159 ? 2.669 134.717 75.644 1.00 41.96 157 PHE C C 1
ATOM 4634 O O . PHE C 1 159 ? 3.288 135.214 76.588 1.00 44.01 157 PHE C O 1
ATOM 4642 N N . GLN C 1 160 ? 1.355 134.750 75.582 1.00 42.19 158 GLN C N 1
ATOM 4643 C CA . GLN C 1 160 ? 0.515 135.342 76.612 1.00 42.22 158 GLN C CA 1
ATOM 4644 C C . GLN C 1 160 ? 1.010 134.932 77.996 1.00 41.22 158 GLN C C 1
ATOM 4645 O O . GLN C 1 160 ? 1.359 135.767 78.812 1.00 41.24 158 GLN C O 1
ATOM 4651 N N . GLN C 1 161 ? 1.064 133.627 78.254 1.00 40.62 159 GLN C N 1
ATOM 4652 C CA . GLN C 1 161 ? 1.561 133.035 79.475 1.00 38.40 159 GLN C CA 1
ATOM 4653 C C . GLN C 1 161 ? 2.965 133.485 79.867 1.00 36.95 159 GLN C C 1
ATOM 4654 O O . GLN C 1 161 ? 3.266 133.621 81.047 1.00 36.93 159 GLN C O 1
ATOM 4660 N N . LEU C 1 162 ? 3.811 133.704 78.884 1.00 35.77 160 LEU C N 1
ATOM 4661 C CA . LEU C 1 162 ? 5.165 134.178 79.101 1.00 36.35 160 LEU C CA 1
ATOM 4662 C C . LEU C 1 162 ? 5.078 135.571 79.721 1.00 37.87 160 LEU C C 1
ATOM 4663 O O . LEU C 1 162 ? 5.493 135.743 80.877 1.00 37.26 160 LEU C O 1
ATOM 4668 N N . LEU C 1 163 ? 4.268 136.432 79.117 1.00 39.93 161 LEU C N 1
ATOM 4669 C CA . LEU C 1 163 ? 3.975 137.769 79.629 1.00 40.91 161 LEU C CA 1
ATOM 4670 C C . LEU C 1 163 ? 3.446 137.711 81.066 1.00 42.17 161 LEU C C 1
ATOM 4671 O O . LEU C 1 163 ? 3.897 138.459 81.932 1.00 41.34 161 LEU C O 1
ATOM 4676 N N . GLN C 1 164 ? 2.509 136.820 81.333 1.00 43.88 162 GLN C N 1
ATOM 4677 C CA . GLN C 1 164 ? 1.958 136.594 82.647 1.00 46.96 162 GLN C CA 1
ATOM 4678 C C . GLN C 1 164 ? 2.997 136.235 83.698 1.00 48.58 162 GLN C C 1
ATOM 4679 O O . GLN C 1 164 ? 2.810 136.532 84.892 1.00 48.90 162 GLN C O 1
ATOM 4685 N N . ARG C 1 165 ? 4.082 135.529 83.358 1.00 49.55 163 ARG C N 1
ATOM 4686 C CA . ARG C 1 165 ? 5.049 135.213 84.401 1.00 50.78 163 ARG C CA 1
ATOM 4687 C C . ARG C 1 165 ? 6.057 136.316 84.640 1.00 51.64 163 ARG C C 1
ATOM 4688 O O . ARG C 1 165 ? 6.432 136.475 85.825 1.00 51.67 163 ARG C O 1
ATOM 4704 N N . GLN C 1 167 ? 6.046 139.097 85.835 1.00 55.84 165 GLN C N 1
ATOM 4705 C CA . GLN C 1 167 ? 5.797 139.568 87.177 1.00 56.19 165 GLN C CA 1
ATOM 4706 C C . GLN C 1 167 ? 6.714 138.924 88.215 1.00 55.66 165 GLN C C 1
ATOM 4707 O O . GLN C 1 167 ? 7.236 139.622 89.087 1.00 55.76 165 GLN C O 1
ATOM 4709 N N . ASP C 1 168 ? 6.940 137.624 88.130 1.00 54.43 166 ASP C N 1
ATOM 4710 C CA . ASP C 1 168 ? 7.736 136.865 89.056 1.00 52.70 166 ASP C CA 1
ATOM 4711 C C . ASP C 1 168 ? 9.216 137.099 89.085 1.00 51.53 166 ASP C C 1
ATOM 4712 O O . ASP C 1 168 ? 9.916 136.502 89.928 1.00 52.39 166 ASP C O 1
ATOM 4717 N N . PHE C 1 169 ? 9.798 137.903 88.217 1.00 50.96 167 PHE C N 1
ATOM 4718 C CA . PHE C 1 169 ? 11.239 138.095 88.222 1.00 50.37 167 PHE C CA 1
ATOM 4719 C C . PHE C 1 169 ? 11.659 139.490 88.634 1.00 49.65 167 PHE C C 1
ATOM 4720 O O . PHE C 1 169 ? 11.073 140.480 88.191 1.00 49.65 167 PHE C O 1
ATOM 4728 N N . ASP C 1 170 ? 12.820 139.588 89.297 1.00 48.45 168 ASP C N 1
ATOM 4729 C CA . ASP C 1 170 ? 13.343 140.892 89.674 1.00 47.57 168 ASP C CA 1
ATOM 4730 C C . ASP C 1 170 ? 13.636 141.703 88.428 1.00 46.89 168 ASP C C 1
ATOM 4731 O O . ASP C 1 170 ? 13.505 142.924 88.424 1.00 49.72 168 ASP C O 1
ATOM 4736 N N . LYS C 1 171 ? 14.196 141.049 87.419 1.00 44.93 169 LYS C N 1
ATOM 4737 C CA . LYS C 1 171 ? 14.510 141.750 86.178 1.00 42.29 169 LYS C CA 1
ATOM 4738 C C . LYS C 1 171 ? 14.357 140.777 85.011 1.00 41.87 169 LYS C C 1
ATOM 4739 O O . LYS C 1 171 ? 14.378 139.547 85.181 1.00 40.67 169 LYS C O 1
ATOM 4745 N N . CYS C 1 172 ? 14.121 141.359 83.858 1.00 40.85 170 CYS C N 1
ATOM 4746 C CA . CYS C 1 172 ? 13.873 140.701 82.624 1.00 41.65 170 CYS C CA 1
ATOM 4747 C C . CYS C 1 172 ? 14.512 141.461 81.461 1.00 41.67 170 CYS C C 1
ATOM 4748 O O . CYS C 1 172 ? 14.146 142.600 81.213 1.00 42.56 170 CYS C O 1
ATOM 4751 N N . VAL C 1 173 ? 15.452 140.812 80.814 1.00 41.55 171 VAL C N 1
ATOM 4752 C CA . VAL C 1 173 ? 16.162 141.342 79.662 1.00 41.11 171 VAL C CA 1
ATOM 4753 C C . VAL C 1 173 ? 15.628 140.662 78.399 1.00 41.00 171 VAL C C 1
ATOM 4754 O O . VAL C 1 173 ? 15.319 139.465 78.430 1.00 41.11 171 VAL C O 1
ATOM 4758 N N . VAL C 1 174 ? 15.444 141.466 77.360 1.00 39.58 172 VAL C N 1
ATOM 4759 C CA . VAL C 1 174 ? 14.988 140.963 76.082 1.00 39.64 172 VAL C CA 1
ATOM 4760 C C . VAL C 1 174 ? 16.110 140.986 75.064 1.00 39.88 172 VAL C C 1
ATOM 4761 O O . VAL C 1 174 ? 16.428 142.084 74.603 1.00 41.42 172 VAL C O 1
ATOM 4765 N N . ALA C 1 175 ? 16.678 139.843 74.682 1.00 40.91 173 ALA C N 1
ATOM 4766 C CA . ALA C 1 175 ? 17.762 139.885 73.681 1.00 41.94 173 ALA C CA 1
ATOM 4767 C C . ALA C 1 175 ? 17.169 140.151 72.290 1.00 42.87 173 ALA C C 1
ATOM 4768 O O . ALA C 1 175 ? 16.623 139.298 71.610 1.00 41.54 173 ALA C O 1
ATOM 4770 N N . TYR C 1 176 ? 17.362 141.391 71.873 1.00 45.27 174 TYR C N 1
ATOM 4771 C CA . TYR C 1 176 ? 16.888 141.973 70.633 1.00 46.50 174 TYR C CA 1
ATOM 4772 C C . TYR C 1 176 ? 17.719 143.225 70.295 1.00 46.78 174 TYR C C 1
ATOM 4773 O O . TYR C 1 176 ? 18.293 143.828 71.212 1.00 48.32 174 TYR C O 1
ATOM 4782 N N . GLU C 1 177 ? 17.497 143.780 69.109 1.00 47.25 175 GLU C N 1
ATOM 4783 C CA . GLU C 1 177 ? 18.099 145.078 68.782 1.00 46.70 175 GLU C CA 1
ATOM 4784 C C . GLU C 1 177 ? 17.179 145.951 67.916 1.00 46.74 175 GLU C C 1
ATOM 4785 O O . GLU C 1 177 ? 17.358 145.788 66.683 1.00 47.89 175 GLU C O 1
ATOM 4787 N N . SER C 1 186 ? 23.491 149.857 76.130 1.00 53.10 184 SER C N 1
ATOM 4788 C CA . SER C 1 186 ? 24.092 148.586 76.568 1.00 52.04 184 SER C CA 1
ATOM 4789 C C . SER C 1 186 ? 23.718 148.309 78.023 1.00 51.45 184 SER C C 1
ATOM 4790 O O . SER C 1 186 ? 24.493 148.368 78.964 1.00 51.54 184 SER C O 1
ATOM 4793 N N . ALA C 1 187 ? 22.431 147.999 78.183 1.00 49.96 185 ALA C N 1
ATOM 4794 C CA . ALA C 1 187 ? 21.784 147.719 79.417 1.00 49.28 185 ALA C CA 1
ATOM 4795 C C . ALA C 1 187 ? 22.175 146.395 80.056 1.00 49.21 185 ALA C C 1
ATOM 4796 O O . ALA C 1 187 ? 21.964 146.265 81.267 1.00 48.92 185 ALA C O 1
ATOM 4798 N N . PHE C 1 188 ? 22.652 145.429 79.287 1.00 48.75 186 PHE C N 1
ATOM 4799 C CA . PHE C 1 188 ? 23.025 144.137 79.809 1.00 49.31 186 PHE C CA 1
ATOM 4800 C C . PHE C 1 188 ? 23.954 144.203 81.013 1.00 49.27 186 PHE C C 1
ATOM 4801 O O . PHE C 1 188 ? 23.611 143.720 82.099 1.00 48.26 186 PHE C O 1
ATOM 4809 N N . SER C 1 189 ? 25.137 144.765 80.847 1.00 49.63 187 SER C N 1
ATOM 4810 C CA . SER C 1 189 ? 26.102 144.916 81.929 1.00 51.53 187 SER C CA 1
ATOM 4811 C C . SER C 1 189 ? 25.466 145.673 83.089 1.00 52.37 187 SER C C 1
ATOM 4812 O O . SER C 1 189 ? 25.498 145.282 84.246 1.00 51.54 187 SER C O 1
ATOM 4815 N N . ALA C 1 190 ? 24.812 146.787 82.731 1.00 53.57 188 ALA C N 1
ATOM 4816 C CA . ALA C 1 190 ? 24.127 147.594 83.723 1.00 54.05 188 ALA C CA 1
ATOM 4817 C C . ALA C 1 190 ? 23.120 146.772 84.504 1.00 54.83 188 ALA C C 1
ATOM 4818 O O . ALA C 1 190 ? 23.076 146.894 85.732 1.00 54.30 188 ALA C O 1
ATOM 4820 N N . ILE C 1 191 ? 22.298 145.946 83.831 1.00 56.21 189 ILE C N 1
ATOM 4821 C CA . ILE C 1 191 ? 21.327 145.180 84.602 1.00 58.63 189 ILE C CA 1
ATOM 4822 C C . ILE C 1 191 ? 21.979 144.004 85.318 1.00 59.48 189 ILE C C 1
ATOM 4823 O O . ILE C 1 191 ? 21.564 143.681 86.438 1.00 60.00 189 ILE C O 1
ATOM 4828 N N . VAL C 1 192 ? 22.957 143.342 84.720 1.00 60.16 190 VAL C N 1
ATOM 4829 C CA . VAL C 1 192 ? 23.560 142.177 85.362 1.00 61.34 190 VAL C CA 1
ATOM 4830 C C . VAL C 1 192 ? 24.393 142.516 86.577 1.00 61.65 190 VAL C C 1
ATOM 4831 O O . VAL C 1 192 ? 24.380 141.790 87.581 1.00 62.29 190 VAL C O 1
ATOM 4835 N N . SER C 1 193 ? 25.152 143.599 86.511 1.00 61.81 191 SER C N 1
ATOM 4836 C CA . SER C 1 193 ? 26.041 144.028 87.579 1.00 61.01 191 SER C CA 1
ATOM 4837 C C . SER C 1 193 ? 25.290 144.555 88.790 1.00 60.12 191 SER C C 1
ATOM 4838 O O . SER C 1 193 ? 25.826 144.598 89.897 1.00 60.37 191 SER C O 1
ATOM 4841 N N . SER C 1 194 ? 24.045 144.952 88.601 1.00 59.04 192 SER C N 1
ATOM 4842 C CA . SER C 1 194 ? 23.220 145.482 89.653 1.00 58.68 192 SER C CA 1
ATOM 4843 C C . SER C 1 194 ? 22.467 144.431 90.440 1.00 59.61 192 SER C C 1
ATOM 4844 O O . SER C 1 194 ? 21.932 144.727 91.525 1.00 60.50 192 SER C O 1
ATOM 4847 N N . LEU C 1 195 ? 22.339 143.198 89.948 1.00 59.59 193 LEU C N 1
ATOM 4848 C CA . LEU C 1 195 ? 21.555 142.215 90.682 1.00 59.22 193 LEU C CA 1
ATOM 4849 C C . LEU C 1 195 ? 22.198 141.668 91.940 1.00 58.62 193 LEU C C 1
ATOM 4850 O O . LEU C 1 195 ? 23.320 141.182 91.945 1.00 57.99 193 LEU C O 1
ATOM 4855 N N . PRO C 1 196 ? 21.414 141.677 93.014 1.00 58.65 194 PRO C N 1
ATOM 4856 C CA . PRO C 1 196 ? 21.792 141.137 94.297 1.00 58.82 194 PRO C CA 1
ATOM 4857 C C . PRO C 1 196 ? 21.784 139.605 94.304 1.00 57.79 194 PRO C C 1
ATOM 4858 O O . PRO C 1 196 ? 20.980 138.965 93.626 1.00 56.99 194 PRO C O 1
ATOM 4862 N N . LYS C 1 197 ? 22.640 139.018 95.124 1.00 57.13 195 LYS C N 1
ATOM 4863 C CA . LYS C 1 197 ? 22.703 137.562 95.244 1.00 56.70 195 LYS C CA 1
ATOM 4864 C C . LYS C 1 197 ? 21.326 137.015 95.613 1.00 56.05 195 LYS C C 1
ATOM 4865 O O . LYS C 1 197 ? 20.617 137.564 96.449 1.00 56.24 195 LYS C O 1
ATOM 4871 N N . GLY C 1 198 ? 20.919 135.944 94.932 1.00 54.75 196 GLY C N 1
ATOM 4872 C CA . GLY C 1 198 ? 19.630 135.328 95.164 1.00 52.15 196 GLY C CA 1
ATOM 4873 C C . GLY C 1 198 ? 18.538 135.933 94.308 1.00 51.13 196 GLY C C 1
ATOM 4874 O O . GLY C 1 198 ? 17.400 135.429 94.333 1.00 51.48 196 GLY C O 1
ATOM 4875 N N . SER C 1 199 ? 18.854 136.944 93.492 1.00 49.12 197 SER C N 1
ATOM 4876 C CA . SER C 1 199 ? 17.800 137.544 92.662 1.00 48.55 197 SER C CA 1
ATOM 4877 C C . SER C 1 199 ? 17.591 136.769 91.371 1.00 47.97 197 SER C C 1
ATOM 4878 O O . SER C 1 199 ? 18.483 136.053 90.902 1.00 47.66 197 SER C O 1
ATOM 4881 N N . SER C 1 200 ? 16.399 136.905 90.789 1.00 46.42 198 SER C N 1
ATOM 4882 C CA . SER C 1 200 ? 16.002 136.164 89.610 1.00 44.52 198 SER C CA 1
ATOM 4883 C C . SER C 1 200 ? 15.888 136.988 88.342 1.00 42.72 198 SER C C 1
ATOM 4884 O O . SER C 1 200 ? 15.039 137.882 88.248 1.00 44.29 198 SER C O 1
ATOM 4887 N N . LEU C 1 201 ? 16.589 136.565 87.304 1.00 40.74 199 LEU C N 1
ATOM 4888 C CA . LEU C 1 201 ? 16.630 137.216 86.016 1.00 38.66 199 LEU C CA 1
ATOM 4889 C C . LEU C 1 201 ? 15.987 136.397 84.901 1.00 38.26 199 LEU C C 1
ATOM 4890 O O . LEU C 1 201 ? 16.282 135.215 84.746 1.00 38.79 199 LEU C O 1
ATOM 4895 N N . LEU C 1 202 ? 15.138 137.028 84.094 1.00 36.54 200 LEU C N 1
ATOM 4896 C CA . LEU C 1 202 ? 14.547 136.407 82.928 1.00 34.06 200 LEU C CA 1
ATOM 4897 C C . LEU C 1 202 ? 15.238 136.964 81.670 1.00 32.84 200 LEU C C 1
ATOM 4898 O O . LEU C 1 202 ? 15.526 138.158 81.684 1.00 33.24 200 LEU C O 1
ATOM 4903 N N . ILE C 1 203 ? 15.583 136.096 80.731 1.00 30.33 201 ILE C N 1
ATOM 4904 C CA . ILE C 1 203 ? 16.227 136.521 79.490 1.00 30.02 201 ILE C CA 1
ATOM 4905 C C . ILE C 1 203 ? 15.471 135.859 78.333 1.00 30.26 201 ILE C C 1
ATOM 4906 O O . ILE C 1 203 ? 15.116 134.684 78.442 1.00 28.04 201 ILE C O 1
ATOM 4911 N N . VAL C 1 204 ? 14.893 136.684 77.427 1.00 32.42 202 VAL C N 1
ATOM 4912 C CA . VAL C 1 204 ? 14.016 136.043 76.429 1.00 31.96 202 VAL C CA 1
ATOM 4913 C C . VAL C 1 204 ? 14.605 136.202 75.051 1.00 31.22 202 VAL C C 1
ATOM 4914 O O . VAL C 1 204 ? 15.151 137.255 74.758 1.00 31.46 202 VAL C O 1
ATOM 4918 N N . PHE C 1 205 ? 14.586 135.100 74.304 1.00 30.88 203 PHE C N 1
ATOM 4919 C CA . PHE C 1 205 ? 15.165 135.001 72.985 1.00 30.82 203 PHE C CA 1
ATOM 4920 C C . PHE C 1 205 ? 14.112 134.588 71.970 1.00 31.69 203 PHE C C 1
ATOM 4921 O O . PHE C 1 205 ? 13.317 133.715 72.333 1.00 33.59 203 PHE C O 1
ATOM 4929 N N . GLY C 1 206 ? 14.125 135.132 70.778 1.00 33.23 204 GLY C N 1
ATOM 4930 C CA . GLY C 1 206 ? 13.143 134.702 69.750 1.00 36.31 204 GLY C CA 1
ATOM 4931 C C . GLY C 1 206 ? 13.731 133.470 69.016 1.00 37.66 204 GLY C C 1
ATOM 4932 O O . GLY C 1 206 ? 14.833 133.059 69.348 1.00 35.92 204 GLY C O 1
ATOM 4933 N N . PRO C 1 207 ? 12.975 132.902 68.096 1.00 38.14 205 PRO C N 1
ATOM 4934 C CA . PRO C 1 207 ? 13.397 131.759 67.300 1.00 38.64 205 PRO C CA 1
ATOM 4935 C C . PRO C 1 207 ? 14.328 132.193 66.185 1.00 39.51 205 PRO C C 1
ATOM 4936 O O . PRO C 1 207 ? 14.749 133.360 66.162 1.00 38.80 205 PRO C O 1
ATOM 4940 N N . GLU C 1 208 ? 14.650 131.302 65.235 1.00 40.07 206 GLU C N 1
ATOM 4941 C CA . GLU C 1 208 ? 15.559 131.673 64.154 1.00 39.63 206 GLU C CA 1
ATOM 4942 C C . GLU C 1 208 ? 15.158 132.995 63.510 1.00 39.12 206 GLU C C 1
ATOM 4943 O O . GLU C 1 208 ? 16.028 133.824 63.248 1.00 39.64 206 GLU C O 1
ATOM 4949 N N . GLY C 1 209 ? 13.886 133.175 63.227 1.00 37.94 207 GLY C N 1
ATOM 4950 C CA . GLY C 1 209 ? 13.381 134.353 62.582 1.00 39.76 207 GLY C CA 1
ATOM 4951 C C . GLY C 1 209 ? 13.160 135.555 63.464 1.00 40.54 207 GLY C C 1
ATOM 4952 O O . GLY C 1 209 ? 12.491 136.518 63.034 1.00 41.94 207 GLY C O 1
ATOM 4953 N N . GLY C 1 210 ? 13.706 135.583 64.659 1.00 40.55 208 GLY C N 1
ATOM 4954 C CA . GLY C 1 210 ? 13.641 136.652 65.606 1.00 39.63 208 GLY C CA 1
ATOM 4955 C C . GLY C 1 210 ? 12.289 136.888 66.235 1.00 40.13 208 GLY C C 1
ATOM 4956 O O . GLY C 1 210 ? 11.289 136.252 65.913 1.00 40.19 208 GLY C O 1
ATOM 4957 N N . LEU C 1 211 ? 12.264 137.783 67.214 1.00 41.08 209 LEU C N 1
ATOM 4958 C CA . LEU C 1 211 ? 11.034 138.211 67.872 1.00 42.17 209 LEU C CA 1
ATOM 4959 C C . LEU C 1 211 ? 10.482 139.356 66.991 1.00 43.69 209 LEU C C 1
ATOM 4960 O O . LEU C 1 211 ? 11.285 139.977 66.301 1.00 41.96 209 LEU C O 1
ATOM 4965 N N . THR C 1 212 ? 9.185 139.590 67.023 1.00 46.39 210 THR C N 1
ATOM 4966 C CA . THR C 1 212 ? 8.576 140.650 66.239 1.00 47.86 210 THR C CA 1
ATOM 4967 C C . THR C 1 212 ? 8.494 141.978 66.980 1.00 49.90 210 THR C C 1
ATOM 4968 O O . THR C 1 212 ? 8.530 142.069 68.202 1.00 50.31 210 THR C O 1
ATOM 4972 N N . GLU C 1 213 ? 8.247 143.033 66.196 1.00 52.45 211 GLU C N 1
ATOM 4973 C CA . GLU C 1 213 ? 8.120 144.381 66.763 1.00 53.78 211 GLU C CA 1
ATOM 4974 C C . GLU C 1 213 ? 7.049 144.365 67.841 1.00 53.53 211 GLU C C 1
ATOM 4975 O O . GLU C 1 213 ? 7.292 144.739 68.990 1.00 53.03 211 GLU C O 1
ATOM 4981 N N . ALA C 1 214 ? 5.889 143.802 67.484 1.00 52.43 212 ALA C N 1
ATOM 4982 C CA . ALA C 1 214 ? 4.812 143.660 68.446 1.00 51.96 212 ALA C CA 1
ATOM 4983 C C . ALA C 1 214 ? 5.237 142.794 69.626 1.00 51.64 212 ALA C C 1
ATOM 4984 O O . ALA C 1 214 ? 5.006 143.230 70.763 1.00 51.61 212 ALA C O 1
ATOM 4986 N N . GLU C 1 215 ? 5.935 141.670 69.434 1.00 50.18 213 GLU C N 1
ATOM 4987 C CA . GLU C 1 215 ? 6.325 140.869 70.612 1.00 49.25 213 GLU C CA 1
ATOM 4988 C C . GLU C 1 215 ? 7.219 141.703 71.531 1.00 48.77 213 GLU C C 1
ATOM 4989 O O . GLU C 1 215 ? 7.046 141.676 72.756 1.00 48.18 213 GLU C O 1
ATOM 4995 N N . VAL C 1 216 ? 8.148 142.461 70.957 1.00 47.78 214 VAL C N 1
ATOM 4996 C CA . VAL C 1 216 ? 9.016 143.311 71.762 1.00 48.61 214 VAL C CA 1
ATOM 4997 C C . VAL C 1 216 ? 8.228 144.383 72.501 1.00 48.68 214 VAL C C 1
ATOM 4998 O O . VAL C 1 216 ? 8.420 144.583 73.702 1.00 48.89 214 VAL C O 1
ATOM 5002 N N . GLU C 1 217 ? 7.262 145.019 71.838 1.00 49.18 215 GLU C N 1
ATOM 5003 C CA . GLU C 1 217 ? 6.450 146.034 72.488 1.00 49.42 215 GLU C CA 1
ATOM 5004 C C . GLU C 1 217 ? 5.784 145.475 73.727 1.00 48.98 215 GLU C C 1
ATOM 5005 O O . GLU C 1 217 ? 5.913 146.073 74.806 1.00 49.46 215 GLU C O 1
ATOM 5011 N N . ARG C 1 218 ? 5.143 144.317 73.619 1.00 47.32 216 ARG C N 1
ATOM 5012 C CA . ARG C 1 218 ? 4.500 143.688 74.749 1.00 47.45 216 ARG C CA 1
ATOM 5013 C C . ARG C 1 218 ? 5.472 143.333 75.870 1.00 46.70 216 ARG C C 1
ATOM 5014 O O . ARG C 1 218 ? 5.061 143.406 77.038 1.00 45.36 216 ARG C O 1
ATOM 5022 N N . LEU C 1 219 ? 6.715 142.977 75.559 1.00 46.14 217 LEU C N 1
ATOM 5023 C CA . LEU C 1 219 ? 7.680 142.618 76.592 1.00 46.49 217 LEU C CA 1
ATOM 5024 C C . LEU C 1 219 ? 8.207 143.833 77.342 1.00 47.55 217 LEU C C 1
ATOM 5025 O O . LEU C 1 219 ? 8.322 143.827 78.575 1.00 46.25 217 LEU C O 1
ATOM 5030 N N . THR C 1 220 ? 8.541 144.890 76.590 1.00 48.51 218 THR C N 1
ATOM 5031 C CA . THR C 1 220 ? 9.026 146.121 77.197 1.00 50.54 218 THR C CA 1
ATOM 5032 C C . THR C 1 220 ? 7.951 146.740 78.090 1.00 50.92 218 THR C C 1
ATOM 5033 O O . THR C 1 220 ? 8.267 147.304 79.145 1.00 52.14 218 THR C O 1
ATOM 5037 N N . GLU C 1 221 ? 6.681 146.532 77.765 1.00 50.80 219 GLU C N 1
ATOM 5038 C CA . GLU C 1 221 ? 5.588 147.083 78.557 1.00 51.73 219 GLU C CA 1
ATOM 5039 C C . GLU C 1 221 ? 5.264 146.248 79.770 1.00 50.72 219 GLU C C 1
ATOM 5040 O O . GLU C 1 221 ? 4.306 146.458 80.512 1.00 50.98 219 GLU C O 1
ATOM 5046 N N . GLN C 1 222 ? 6.101 145.268 80.039 1.00 52.18 220 GLN C N 1
ATOM 5047 C CA . GLN C 1 222 ? 6.064 144.394 81.193 1.00 52.27 220 GLN C CA 1
ATOM 5048 C C . GLN C 1 222 ? 7.438 144.520 81.883 1.00 50.85 220 GLN C C 1
ATOM 5049 O O . GLN C 1 222 ? 7.783 143.758 82.762 1.00 52.37 220 GLN C O 1
ATOM 5055 N N . ASP C 1 223 ? 8.203 145.517 81.470 1.00 50.67 221 ASP C N 1
ATOM 5056 C CA . ASP C 1 223 ? 9.479 145.873 82.034 1.00 50.87 221 ASP C CA 1
ATOM 5057 C C . ASP C 1 223 ? 10.670 145.134 81.463 1.00 49.88 221 ASP C C 1
ATOM 5058 O O . ASP C 1 223 ? 11.818 145.351 81.868 1.00 49.63 221 ASP C O 1
ATOM 5063 N N . GLY C 1 224 ? 10.431 144.350 80.407 1.00 49.04 222 GLY C N 1
ATOM 5064 C CA . GLY C 1 224 ? 11.591 143.705 79.757 1.00 47.01 222 GLY C CA 1
ATOM 5065 C C . GLY C 1 224 ? 12.382 144.879 79.126 1.00 46.79 222 GLY C C 1
ATOM 5066 O O . GLY C 1 224 ? 11.753 145.775 78.550 1.00 46.52 222 GLY C O 1
ATOM 5067 N N . VAL C 1 225 ? 13.675 144.868 79.374 1.00 45.51 223 VAL C N 1
ATOM 5068 C CA . VAL C 1 225 ? 14.573 145.855 78.800 1.00 43.41 223 VAL C CA 1
ATOM 5069 C C . VAL C 1 225 ? 15.334 145.199 77.643 1.00 44.11 223 VAL C C 1
ATOM 5070 O O . VAL C 1 225 ? 16.085 144.247 77.870 1.00 45.36 223 VAL C O 1
ATOM 5074 N N . THR C 1 226 ? 15.112 145.678 76.433 1.00 43.48 224 THR C N 1
ATOM 5075 C CA . THR C 1 226 ? 15.849 145.169 75.288 1.00 43.21 224 THR C CA 1
ATOM 5076 C C . THR C 1 226 ? 17.344 145.439 75.517 1.00 43.13 224 THR C C 1
ATOM 5077 O O . THR C 1 226 ? 17.693 146.521 76.005 1.00 43.27 224 THR C O 1
ATOM 5081 N N . CYS C 1 227 ? 18.177 144.448 75.219 1.00 41.83 225 CYS C N 1
ATOM 5082 C CA . CYS C 1 227 ? 19.621 144.661 75.328 1.00 40.87 225 CYS C CA 1
ATOM 5083 C C . CYS C 1 227 ? 20.271 144.009 74.104 1.00 40.72 225 CYS C C 1
ATOM 5084 O O . CYS C 1 227 ? 19.709 143.017 73.647 1.00 41.35 225 CYS C O 1
ATOM 5087 N N . GLY C 1 228 ? 21.341 144.592 73.622 1.00 41.04 226 GLY C N 1
ATOM 5088 C CA . GLY C 1 228 ? 22.067 143.981 72.486 1.00 42.99 226 GLY C CA 1
ATOM 5089 C C . GLY C 1 228 ? 23.088 143.014 73.136 1.00 44.58 226 GLY C C 1
ATOM 5090 O O . GLY C 1 228 ? 23.447 143.226 74.300 1.00 44.25 226 GLY C O 1
ATOM 5091 N N . LEU C 1 229 ? 23.414 141.921 72.479 1.00 45.84 227 LEU C N 1
ATOM 5092 C CA . LEU C 1 229 ? 24.340 140.950 73.054 1.00 46.49 227 LEU C CA 1
ATOM 5093 C C . LEU C 1 229 ? 25.719 141.013 72.430 1.00 46.50 227 LEU C C 1
ATOM 5094 O O . LEU C 1 229 ? 26.424 140.011 72.467 1.00 47.95 227 LEU C O 1
ATOM 5099 N N . GLY C 1 230 ? 26.088 142.172 71.899 1.00 46.61 228 GLY C N 1
ATOM 5100 C CA . GLY C 1 230 ? 27.405 142.329 71.265 1.00 44.08 228 GLY C CA 1
ATOM 5101 C C . GLY C 1 230 ? 27.171 142.722 69.807 1.00 43.11 228 GLY C C 1
ATOM 5102 O O . GLY C 1 230 ? 26.034 142.713 69.337 1.00 41.97 228 GLY C O 1
ATOM 5103 N N . PRO C 1 231 ? 28.241 143.022 69.106 1.00 43.68 229 PRO C N 1
ATOM 5104 C CA . PRO C 1 231 ? 28.150 143.496 67.739 1.00 44.04 229 PRO C CA 1
ATOM 5105 C C . PRO C 1 231 ? 28.032 142.424 66.707 1.00 42.88 229 PRO C C 1
ATOM 5106 O O . PRO C 1 231 ? 27.683 142.720 65.555 1.00 43.81 229 PRO C O 1
ATOM 5110 N N . ARG C 1 232 ? 28.382 141.168 67.013 1.00 41.76 230 ARG C N 1
ATOM 5111 C CA . ARG C 1 232 ? 28.225 140.141 65.956 1.00 39.66 230 ARG C CA 1
ATOM 5112 C C . ARG C 1 232 ? 26.853 139.492 66.018 1.00 37.40 230 ARG C C 1
ATOM 5113 O O . ARG C 1 232 ? 26.226 139.428 67.061 1.00 34.64 230 ARG C O 1
ATOM 5121 N N . ILE C 1 233 ? 26.370 139.024 64.858 1.00 37.33 231 ILE C N 1
ATOM 5122 C CA . ILE C 1 233 ? 25.050 138.385 64.806 1.00 36.53 231 ILE C CA 1
ATOM 5123 C C . ILE C 1 233 ? 25.111 136.957 65.303 1.00 35.81 231 ILE C C 1
ATOM 5124 O O . ILE C 1 233 ? 25.903 136.158 64.789 1.00 37.04 231 ILE C O 1
ATOM 5129 N N . LEU C 1 234 ? 24.350 136.641 66.324 1.00 35.00 232 LEU C N 1
ATOM 5130 C CA . LEU C 1 234 ? 24.317 135.339 66.976 1.00 34.39 232 LEU C CA 1
ATOM 5131 C C . LEU C 1 234 ? 23.083 134.525 66.615 1.00 34.19 232 LEU C C 1
ATOM 5132 O O . LEU C 1 234 ? 21.952 135.019 66.750 1.00 35.94 232 LEU C O 1
ATOM 5137 N N . ARG C 1 235 ? 23.250 133.255 66.334 1.00 34.00 233 ARG C N 1
ATOM 5138 C CA . ARG C 1 235 ? 22.184 132.306 66.036 1.00 33.10 233 ARG C CA 1
ATOM 5139 C C . ARG C 1 235 ? 21.328 132.042 67.256 1.00 32.91 233 ARG C C 1
ATOM 5140 O O . ARG C 1 235 ? 21.779 132.311 68.379 1.00 34.48 233 ARG C O 1
ATOM 5148 N N . THR C 1 236 ? 20.143 131.419 67.150 1.00 32.20 234 THR C N 1
ATOM 5149 C CA . THR C 1 236 ? 19.371 131.144 68.330 1.00 32.10 234 THR C CA 1
ATOM 5150 C C . THR C 1 236 ? 20.082 130.266 69.352 1.00 31.51 234 THR C C 1
ATOM 5151 O O . THR C 1 236 ? 19.792 130.392 70.549 1.00 32.80 234 THR C O 1
ATOM 5155 N N . GLU C 1 237 ? 20.831 129.270 68.899 1.00 31.05 235 GLU C N 1
ATOM 5156 C CA . GLU C 1 237 ? 21.463 128.371 69.867 1.00 31.37 235 GLU C CA 1
ATOM 5157 C C . GLU C 1 237 ? 22.686 128.936 70.535 1.00 30.10 235 GLU C C 1
ATOM 5158 O O . GLU C 1 237 ? 23.055 128.451 71.616 1.00 31.64 235 GLU C O 1
ATOM 5164 N N . THR C 1 238 ? 23.284 129.994 70.060 1.00 31.02 236 THR C N 1
ATOM 5165 C CA . THR C 1 238 ? 24.450 130.625 70.644 1.00 30.93 236 THR C CA 1
ATOM 5166 C C . THR C 1 238 ? 24.160 131.728 71.636 1.00 30.51 236 THR C C 1
ATOM 5167 O O . THR C 1 238 ? 24.776 131.786 72.695 1.00 29.95 236 THR C O 1
ATOM 5171 N N . ALA C 1 239 ? 23.147 132.564 71.383 1.00 30.76 237 ALA C N 1
ATOM 5172 C CA . ALA C 1 239 ? 22.885 133.726 72.222 1.00 30.38 237 ALA C CA 1
ATOM 5173 C C . ALA C 1 239 ? 22.729 133.453 73.692 1.00 30.11 237 ALA C C 1
ATOM 5174 O O . ALA C 1 239 ? 23.376 134.125 74.534 1.00 29.78 237 ALA C O 1
ATOM 5176 N N . PRO C 1 240 ? 21.901 132.485 74.080 1.00 30.21 238 PRO C N 1
ATOM 5177 C CA . PRO C 1 240 ? 21.696 132.090 75.468 1.00 29.87 238 PRO C CA 1
ATOM 5178 C C . PRO C 1 240 ? 22.986 131.611 76.132 1.00 29.22 238 PRO C C 1
ATOM 5179 O O . PRO C 1 240 ? 23.211 131.746 77.337 1.00 26.56 238 PRO C O 1
ATOM 5183 N N . LEU C 1 241 ? 23.881 131.050 75.319 1.00 28.53 239 LEU C N 1
ATOM 5184 C CA . LEU C 1 241 ? 25.192 130.638 75.778 1.00 30.77 239 LEU C CA 1
ATOM 5185 C C . LEU C 1 241 ? 26.096 131.847 75.979 1.00 31.78 239 LEU C C 1
ATOM 5186 O O . LEU C 1 241 ? 26.885 131.868 76.932 1.00 32.43 239 LEU C O 1
ATOM 5191 N N . TYR C 1 242 ? 26.012 132.825 75.083 1.00 31.63 240 TYR C N 1
ATOM 5192 C CA . TYR C 1 242 ? 26.796 134.050 75.311 1.00 33.43 240 TYR C CA 1
ATOM 5193 C C . TYR C 1 242 ? 26.361 134.682 76.637 1.00 33.71 240 TYR C C 1
ATOM 5194 O O . TYR C 1 242 ? 27.187 134.985 77.492 1.00 33.94 240 TYR C O 1
ATOM 5203 N N . ALA C 1 243 ? 25.056 134.849 76.821 1.00 34.18 241 ALA C N 1
ATOM 5204 C CA . ALA C 1 243 ? 24.480 135.466 78.002 1.00 32.77 241 ALA C CA 1
ATOM 5205 C C . ALA C 1 243 ? 24.908 134.812 79.301 1.00 32.02 241 ALA C C 1
ATOM 5206 O O . ALA C 1 243 ? 25.520 135.466 80.157 1.00 33.49 241 ALA C O 1
ATOM 5208 N N . LEU C 1 244 ? 24.585 133.546 79.496 1.00 31.19 242 LEU C N 1
ATOM 5209 C CA . LEU C 1 244 ? 24.961 132.779 80.671 1.00 29.21 242 LEU C CA 1
ATOM 5210 C C . LEU C 1 244 ? 26.471 132.911 80.957 1.00 28.39 242 LEU C C 1
ATOM 5211 O O . LEU C 1 244 ? 26.842 133.064 82.119 1.00 25.95 242 LEU C O 1
ATOM 5216 N N . SER C 1 245 ? 27.301 132.778 79.929 1.00 27.80 243 SER C N 1
ATOM 5217 C CA . SER C 1 245 ? 28.740 132.884 80.044 1.00 29.40 243 SER C CA 1
ATOM 5218 C C . SER C 1 245 ? 29.142 134.254 80.606 1.00 31.72 243 SER C C 1
ATOM 5219 O O . SER C 1 245 ? 29.757 134.332 81.678 1.00 31.38 243 SER C O 1
ATOM 5222 N N . ALA C 1 246 ? 28.619 135.312 79.975 1.00 32.64 244 ALA C N 1
ATOM 5223 C CA . ALA C 1 246 ? 28.891 136.661 80.478 1.00 33.89 244 ALA C CA 1
ATOM 5224 C C . ALA C 1 246 ? 28.373 136.784 81.904 1.00 34.87 244 ALA C C 1
ATOM 5225 O O . ALA C 1 246 ? 29.158 137.199 82.775 1.00 36.84 244 ALA C O 1
ATOM 5227 N N . ILE C 1 247 ? 27.165 136.341 82.223 1.00 33.72 245 ILE C N 1
ATOM 5228 C CA . ILE C 1 247 ? 26.727 136.420 83.621 1.00 35.64 245 ILE C CA 1
ATOM 5229 C C . ILE C 1 247 ? 27.692 135.742 84.573 1.00 36.74 245 ILE C C 1
ATOM 5230 O O . ILE C 1 247 ? 27.979 136.310 85.638 1.00 35.47 245 ILE C O 1
ATOM 5235 N N . SER C 1 248 ? 28.248 134.580 84.242 1.00 38.23 246 SER C N 1
ATOM 5236 C CA . SER C 1 248 ? 29.217 133.890 85.095 1.00 38.20 246 SER C CA 1
ATOM 5237 C C . SER C 1 248 ? 30.471 134.748 85.289 1.00 41.15 246 SER C C 1
ATOM 5238 O O . SER C 1 248 ? 31.028 134.850 86.377 1.00 39.36 246 SER C O 1
ATOM 5241 N N . TYR C 1 249 ? 30.944 135.325 84.187 1.00 43.57 247 TYR C N 1
ATOM 5242 C CA . TYR C 1 249 ? 32.119 136.180 84.197 1.00 46.47 247 TYR C CA 1
ATOM 5243 C C . TYR C 1 249 ? 31.965 137.356 85.156 1.00 47.69 247 TYR C C 1
ATOM 5244 O O . TYR C 1 249 ? 32.765 137.567 86.064 1.00 46.89 247 TYR C O 1
ATOM 5253 N N . GLN C 1 250 ? 30.897 138.115 84.993 1.00 49.10 248 GLN C N 1
ATOM 5254 C CA . GLN C 1 250 ? 30.614 139.299 85.777 1.00 50.92 248 GLN C CA 1
ATOM 5255 C C . GLN C 1 250 ? 30.343 139.001 87.244 1.00 51.87 248 GLN C C 1
ATOM 5256 O O . GLN C 1 250 ? 30.695 139.734 88.164 1.00 52.14 248 GLN C O 1
ATOM 5262 N N . THR C 1 251 ? 29.760 137.848 87.496 1.00 52.91 249 THR C N 1
ATOM 5263 C CA . THR C 1 251 ? 29.296 137.422 88.795 1.00 53.00 249 THR C CA 1
ATOM 5264 C C . THR C 1 251 ? 30.167 136.431 89.514 1.00 52.36 249 THR C C 1
ATOM 5265 O O . THR C 1 251 ? 30.036 136.293 90.741 1.00 51.78 249 THR C O 1
ATOM 5269 N N . GLU C 1 252 ? 31.072 135.730 88.846 1.00 52.98 250 GLU C N 1
ATOM 5270 C CA . GLU C 1 252 ? 31.919 134.729 89.487 1.00 53.81 250 GLU C CA 1
ATOM 5271 C C . GLU C 1 252 ? 33.409 134.982 89.238 1.00 55.07 250 GLU C C 1
ATOM 5272 O O . GLU C 1 252 ? 34.247 134.401 89.943 1.00 55.48 250 GLU C O 1
ATOM 5278 N N . LEU C 1 253 ? 33.737 135.740 88.208 1.00 55.60 251 LEU C N 1
ATOM 5279 C CA . LEU C 1 253 ? 35.11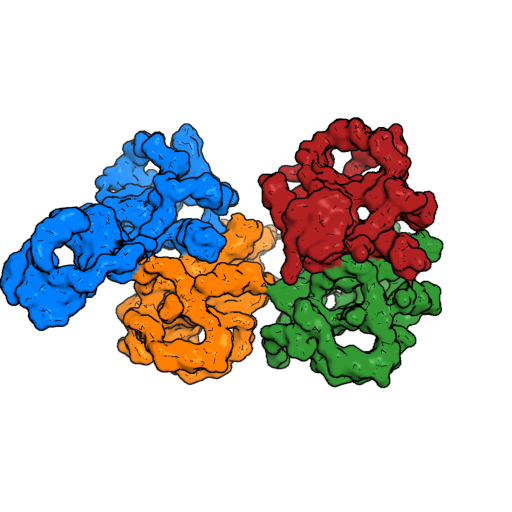2 135.997 87.813 1.00 57.15 251 LEU C CA 1
ATOM 5280 C C . LEU C 1 253 ? 35.578 137.403 88.138 1.00 59.62 251 LEU C C 1
ATOM 5281 O O . LEU C 1 253 ? 36.764 137.637 88.443 1.00 59.74 251 LEU C O 1
ATOM 5286 N N . LEU C 1 254 ? 34.718 138.415 88.007 1.00 61.21 252 LEU C N 1
ATOM 5287 C CA . LEU C 1 254 ? 35.124 139.770 88.400 1.00 62.88 252 LEU C CA 1
ATOM 5288 C C . LEU C 1 254 ? 34.880 139.823 89.943 1.00 64.35 252 LEU C C 1
ATOM 5289 O O . LEU C 1 254 ? 35.635 140.409 90.678 1.00 65.33 252 LEU C O 1
ATOM 5294 N N . ARG C 1 255 ? 33.722 139.280 90.289 1.00 65.16 253 ARG C N 1
ATOM 5295 C CA . ARG C 1 255 ? 33.243 139.260 91.659 1.00 66.35 253 ARG C CA 1
ATOM 5296 C C . ARG C 1 255 ? 33.349 137.878 92.275 1.00 67.07 253 ARG C C 1
ATOM 5297 O O . ARG C 1 255 ? 33.808 137.681 93.396 1.00 67.32 253 ARG C O 1
ATOM 5305 N N . GLN D 1 4 ? 22.674 140.374 51.455 1.00 81.81 2 GLN D N 1
ATOM 5306 C CA . GLN D 1 4 ? 23.681 139.328 51.345 1.00 81.59 2 GLN D CA 1
ATOM 5307 C C . GLN D 1 4 ? 25.077 139.863 51.643 1.00 81.08 2 GLN D C 1
ATOM 5308 O O . GLN D 1 4 ? 25.362 141.045 51.468 1.00 80.75 2 GLN D O 1
ATOM 5314 N N . ARG D 1 5 ? 25.942 138.964 52.104 1.00 80.53 3 ARG D N 1
ATOM 5315 C CA . ARG D 1 5 ? 27.300 139.313 52.491 1.00 79.28 3 ARG D CA 1
ATOM 5316 C C . ARG D 1 5 ? 28.311 138.307 51.954 1.00 78.09 3 ARG D C 1
ATOM 5317 O O . ARG D 1 5 ? 28.151 137.097 52.116 1.00 77.28 3 ARG D O 1
ATOM 5325 N N . TYR D 1 6 ? 29.329 138.806 51.263 1.00 77.16 4 TYR D N 1
ATOM 5326 C CA . TYR D 1 6 ? 30.373 138.011 50.656 1.00 76.64 4 TYR D CA 1
ATOM 5327 C C . TYR D 1 6 ? 31.769 138.606 50.918 1.00 76.44 4 TYR D C 1
ATOM 5328 O O . TYR D 1 6 ? 31.929 139.825 50.921 1.00 75.96 4 TYR D O 1
ATOM 5337 N N . PHE D 1 7 ? 32.768 137.741 51.069 1.00 75.83 5 PHE D N 1
ATOM 5338 C CA . PHE D 1 7 ? 34.148 138.188 51.245 1.00 75.30 5 PHE D CA 1
ATOM 5339 C C . PHE D 1 7 ? 34.871 138.168 49.903 1.00 75.90 5 PHE D C 1
ATOM 5340 O O . PHE D 1 7 ? 34.879 137.151 49.211 1.00 76.07 5 PHE D O 1
ATOM 5348 N N . ILE D 1 8 ? 35.440 139.307 49.520 1.00 76.73 6 ILE D N 1
ATOM 5349 C CA . ILE D 1 8 ? 36.114 139.412 48.228 1.00 77.20 6 ILE D CA 1
ATOM 5350 C C . ILE D 1 8 ? 37.617 139.536 48.376 1.00 76.81 6 ILE D C 1
ATOM 5351 O O . ILE D 1 8 ? 38.127 140.279 49.211 1.00 76.05 6 ILE D O 1
ATOM 5356 N N . CYS D 1 45 ? 29.738 143.619 50.466 1.00 77.30 43 CYS D N 1
ATOM 5357 C CA . CYS D 1 45 ? 31.095 143.251 50.128 1.00 77.28 43 CYS D CA 1
ATOM 5358 C C . CYS D 1 45 ? 32.095 143.606 51.221 1.00 76.63 43 CYS D C 1
ATOM 5359 O O . CYS D 1 45 ? 32.121 144.711 51.740 1.00 76.76 43 CYS D O 1
ATOM 5362 N N . CYS D 1 46 ? 32.939 142.622 51.545 1.00 75.82 44 CYS D N 1
ATOM 5363 C CA . CYS D 1 46 ? 33.976 142.836 52.545 1.00 74.65 44 CYS D CA 1
ATOM 5364 C C . CYS D 1 46 ? 35.352 142.612 51.922 1.00 73.46 44 CYS D C 1
ATOM 5365 O O . CYS D 1 46 ? 35.677 141.502 51.511 1.00 73.48 44 CYS D O 1
ATOM 5368 N N . SER D 1 47 ? 36.125 143.684 51.854 1.00 71.71 45 SER D N 1
ATOM 5369 C CA . SER D 1 47 ? 37.461 143.647 51.281 1.00 69.71 45 SER D CA 1
ATOM 5370 C C . SER D 1 47 ? 38.377 142.671 52.009 1.00 68.06 45 SER D C 1
ATOM 5371 O O . SER D 1 47 ? 38.273 142.515 53.225 1.00 67.33 45 SER D O 1
ATOM 5374 N N . GLN D 1 48 ? 39.395 142.164 51.309 1.00 66.39 46 GLN D N 1
ATOM 5375 C CA . GLN D 1 48 ? 40.362 141.244 51.853 1.00 65.11 46 GLN D CA 1
ATOM 5376 C C . GLN D 1 48 ? 41.050 141.765 53.106 1.00 67.56 46 GLN D C 1
ATOM 5377 O O . GLN D 1 48 ? 41.640 140.968 53.847 1.00 67.50 46 GLN D O 1
ATOM 5383 N N . ASP D 1 49 ? 41.108 143.074 53.289 1.00 70.78 47 ASP D N 1
ATOM 5384 C CA . ASP D 1 49 ? 41.734 143.696 54.433 1.00 75.28 47 ASP D CA 1
ATOM 5385 C C . ASP D 1 49 ? 40.719 144.117 55.487 1.00 77.15 47 ASP D C 1
ATOM 5386 O O . ASP D 1 49 ? 41.056 144.868 56.409 1.00 77.31 47 ASP D O 1
ATOM 5391 N N . GLY D 1 50 ? 39.477 143.674 55.353 1.00 78.94 48 GLY D N 1
ATOM 5392 C CA . GLY D 1 50 ? 38.439 143.922 56.309 1.00 81.49 48 GLY D CA 1
ATOM 5393 C C . GLY D 1 50 ? 37.759 145.260 56.260 1.00 83.02 48 GLY D C 1
ATOM 5394 O O . GLY D 1 50 ? 37.522 145.888 57.303 1.00 82.72 48 GLY D O 1
ATOM 5395 N N . PHE D 1 51 ? 37.407 145.730 55.071 1.00 84.57 49 PHE D N 1
ATOM 5396 C CA . PHE D 1 51 ? 36.688 147.010 54.964 1.00 86.18 49 PHE D CA 1
ATOM 5397 C C . PHE D 1 51 ? 35.314 146.719 54.352 1.00 87.25 49 PHE D C 1
ATOM 5398 O O . PHE D 1 51 ? 35.231 145.985 53.363 1.00 87.21 49 PHE D O 1
ATOM 5406 N N . GLU D 1 52 ? 34.262 147.203 54.994 1.00 87.91 50 GLU D N 1
ATOM 5407 C CA . GLU D 1 52 ? 32.906 146.940 54.542 1.00 89.27 50 GLU D CA 1
ATOM 5408 C C . GLU D 1 52 ? 32.385 148.009 53.593 1.00 90.42 50 GLU D C 1
ATOM 5409 O O . GLU D 1 52 ? 32.391 149.197 53.918 1.00 90.39 50 GLU D O 1
ATOM 5415 N N . ALA D 1 53 ? 31.846 147.570 52.455 1.00 90.99 51 ALA D N 1
ATOM 5416 C CA . ALA D 1 53 ? 31.274 148.480 51.470 1.00 91.07 51 ALA D CA 1
ATOM 5417 C C . ALA D 1 53 ? 29.953 147.953 50.921 1.00 91.05 51 ALA D C 1
ATOM 5418 O O . ALA D 1 53 ? 29.884 146.920 50.267 1.00 90.69 51 ALA D O 1
ATOM 5420 N N . GLU D 1 75 ? 32.069 150.587 59.671 1.00 44.63 73 GLU D N 1
ATOM 5421 C CA . GLU D 1 75 ? 31.521 149.508 60.488 1.00 45.42 73 GLU D CA 1
ATOM 5422 C C . GLU D 1 75 ? 32.415 148.311 60.669 1.00 44.78 73 GLU D C 1
ATOM 5423 O O . GLU D 1 75 ? 32.807 147.594 59.741 1.00 46.72 73 GLU D O 1
ATOM 5429 N N . ASN D 1 76 ? 32.988 148.216 61.887 1.00 45.12 74 ASN D N 1
ATOM 5430 C CA . ASN D 1 76 ? 33.867 147.104 62.254 1.00 46.17 74 ASN D CA 1
ATOM 5431 C C . ASN D 1 76 ? 33.248 146.312 63.419 1.00 46.74 74 ASN D C 1
ATOM 5432 O O . ASN D 1 76 ? 32.942 146.890 64.459 1.00 45.58 74 ASN D O 1
ATOM 5437 N N . ARG D 1 77 ? 33.004 145.026 63.185 1.00 48.01 75 ARG D N 1
ATOM 5438 C CA . ARG D 1 77 ? 32.347 144.188 64.183 1.00 49.96 75 ARG D CA 1
ATOM 5439 C C . ARG D 1 77 ? 33.266 143.208 64.878 1.00 49.75 75 ARG D C 1
ATOM 5440 O O . ARG D 1 77 ? 32.800 142.372 65.661 1.00 48.56 75 ARG D O 1
ATOM 5448 N N . GLU D 1 78 ? 34.564 143.292 64.617 1.00 50.78 76 GLU D N 1
ATOM 5449 C CA . GLU D 1 78 ? 35.559 142.420 65.209 1.00 52.04 76 GLU D CA 1
ATOM 5450 C C . GLU D 1 78 ? 35.820 142.710 66.679 1.00 51.78 76 GLU D C 1
ATOM 5451 O O . GLU D 1 78 ? 35.505 143.760 67.214 1.00 50.63 76 GLU D O 1
ATOM 5457 N N . LEU D 1 79 ? 36.336 141.702 67.374 1.00 52.94 77 LEU D N 1
ATOM 5458 C CA . LEU D 1 79 ? 36.709 141.856 68.777 1.00 53.49 77 LEU D CA 1
ATOM 5459 C C . LEU D 1 79 ? 37.973 142.728 68.891 1.00 55.07 77 LEU D C 1
ATOM 5460 O O . LEU D 1 79 ? 38.885 142.618 68.067 1.00 54.27 77 LEU D O 1
ATOM 5465 N N . PRO D 1 80 ? 38.061 143.512 69.949 1.00 56.18 78 PRO D N 1
ATOM 5466 C CA . PRO D 1 80 ? 39.217 144.350 70.183 1.00 57.45 78 PRO D CA 1
ATOM 5467 C C . PRO D 1 80 ? 40.508 143.553 70.189 1.00 57.94 78 PRO D C 1
ATOM 5468 O O . PRO D 1 80 ? 41.465 143.885 69.460 1.00 59.24 78 PRO D O 1
ATOM 5472 N N . ILE D 1 81 ? 40.579 142.464 70.958 1.00 56.61 79 ILE D N 1
ATOM 5473 C CA . ILE D 1 81 ? 41.857 141.729 70.988 1.00 56.30 79 ILE D CA 1
ATOM 5474 C C . ILE D 1 81 ? 41.840 140.507 70.096 1.00 54.41 79 ILE D C 1
ATOM 5475 O O . ILE D 1 81 ? 40.820 139.820 69.984 1.00 54.71 79 ILE D O 1
ATOM 5480 N N . LYS D 1 82 ? 42.946 140.253 69.405 1.00 52.03 80 LYS D N 1
ATOM 5481 C CA . LYS D 1 82 ? 43.002 139.047 68.561 1.00 50.15 80 LYS D CA 1
ATOM 5482 C C . LYS D 1 82 ? 43.101 137.837 69.499 1.00 47.87 80 LYS D C 1
ATOM 5483 O O . LYS D 1 82 ? 43.854 137.834 70.474 1.00 48.13 80 LYS D O 1
ATOM 5489 N N . VAL D 1 83 ? 42.146 136.937 69.365 1.00 45.79 81 VAL D N 1
ATOM 5490 C CA . VAL D 1 83 ? 42.048 135.767 70.223 1.00 42.37 81 VAL D CA 1
ATOM 5491 C C . VAL D 1 83 ? 42.253 134.491 69.420 1.00 40.09 81 VAL D C 1
ATOM 5492 O O . VAL D 1 83 ? 41.388 134.159 68.616 1.00 40.36 81 VAL D O 1
ATOM 5496 N N . TYR D 1 84 ? 43.335 133.780 69.674 1.00 38.26 82 TYR D N 1
ATOM 5497 C CA . TYR D 1 84 ? 43.608 132.536 68.944 1.00 37.34 82 TYR D CA 1
ATOM 5498 C C . TYR D 1 84 ? 43.089 131.318 69.682 1.00 35.02 82 TYR D C 1
ATOM 5499 O O . TYR D 1 84 ? 43.422 131.133 70.850 1.00 34.31 82 TYR D O 1
ATOM 5508 N N . ILE D 1 85 ? 42.269 130.491 69.026 1.00 33.04 83 ILE D N 1
ATOM 5509 C CA . ILE D 1 85 ? 41.752 129.329 69.738 1.00 31.33 83 ILE D CA 1
ATOM 5510 C C . ILE D 1 85 ? 42.488 128.056 69.394 1.00 30.61 83 ILE D C 1
ATOM 5511 O O . ILE D 1 85 ? 42.364 127.486 68.309 1.00 29.68 83 ILE D O 1
ATOM 5516 N N . ALA D 1 86 ? 43.265 127.562 70.372 1.00 29.49 84 ALA D N 1
ATOM 5517 C CA . ALA D 1 86 ? 43.941 126.274 70.180 1.00 28.64 84 ALA D CA 1
ATOM 5518 C C . ALA D 1 86 ? 43.133 125.149 70.811 1.00 28.93 84 ALA D C 1
ATOM 5519 O O . ALA D 1 86 ? 43.003 125.066 72.049 1.00 28.65 84 ALA D O 1
ATOM 5521 N N . SER D 1 87 ? 42.727 124.158 70.030 1.00 28.37 85 SER D N 1
ATOM 5522 C CA . SER D 1 87 ? 41.904 123.088 70.557 1.00 29.14 85 SER D CA 1
ATOM 5523 C C . SER D 1 87 ? 42.481 121.712 70.439 1.00 29.80 85 SER D C 1
ATOM 5524 O O . SER D 1 87 ? 42.864 121.332 69.328 1.00 30.90 85 SER D O 1
ATOM 5527 N N . GLY D 1 88 ? 42.521 120.962 71.539 1.00 31.31 86 GLY D N 1
ATOM 5528 C CA . GLY D 1 88 ? 42.994 119.544 71.420 1.00 30.11 86 GLY D CA 1
ATOM 5529 C C . GLY D 1 88 ? 41.940 118.859 70.533 1.00 32.72 86 GLY D C 1
ATOM 5530 O O . GLY D 1 88 ? 40.730 119.122 70.678 1.00 32.84 86 GLY D O 1
ATOM 5531 N N . LEU D 1 89 ? 42.366 118.092 69.549 1.00 32.45 87 LEU D N 1
ATOM 5532 C CA . LEU D 1 89 ? 41.409 117.450 68.633 1.00 32.01 87 LEU D CA 1
ATOM 5533 C C . LEU D 1 89 ? 40.349 116.656 69.366 1.00 31.78 87 LEU D C 1
ATOM 5534 O O . LEU D 1 89 ? 40.611 115.592 69.933 1.00 31.07 87 LEU D O 1
ATOM 5539 N N . PRO D 1 90 ? 39.111 117.111 69.311 1.00 33.17 88 PRO D N 1
ATOM 5540 C CA . PRO D 1 90 ? 37.992 116.423 69.954 1.00 33.01 88 PRO D CA 1
ATOM 5541 C C . PRO D 1 90 ? 37.484 115.296 69.067 1.00 34.38 88 PRO D C 1
ATOM 5542 O O . PRO D 1 90 ? 37.918 115.086 67.921 1.00 31.20 88 PRO D O 1
ATOM 5546 N N . LYS D 1 91 ? 36.478 114.569 69.577 1.00 35.12 89 LYS D N 1
ATOM 5547 C CA . LYS D 1 91 ? 35.921 113.482 68.787 1.00 36.60 89 LYS D CA 1
ATOM 5548 C C . LYS D 1 91 ? 34.805 113.953 67.860 1.00 36.40 89 LYS D C 1
ATOM 5549 O O . LYS D 1 91 ? 34.225 115.017 68.024 1.00 35.81 89 LYS D O 1
ATOM 5555 N N . GLY D 1 92 ? 34.439 113.044 66.965 1.00 37.09 90 GLY D N 1
ATOM 5556 C CA . GLY D 1 92 ? 33.421 113.252 65.967 1.00 37.68 90 GLY D CA 1
ATOM 5557 C C . GLY D 1 92 ? 33.621 114.552 65.209 1.00 38.14 90 GLY D C 1
ATOM 5558 O O . GLY D 1 92 ? 34.709 114.887 64.752 1.00 37.65 90 GLY D O 1
ATOM 5559 N N . ASP D 1 93 ? 32.555 115.336 65.136 1.00 39.29 91 ASP D N 1
ATOM 5560 C CA . ASP D 1 93 ? 32.605 116.617 64.430 1.00 39.88 91 ASP D CA 1
ATOM 5561 C C . ASP D 1 93 ? 32.528 117.789 65.375 1.00 38.79 91 ASP D C 1
ATOM 5562 O O . ASP D 1 93 ? 32.284 118.934 64.977 1.00 38.41 91 ASP D O 1
ATOM 5567 N N . LYS D 1 94 ? 32.872 117.544 66.647 1.00 37.32 92 LYS D N 1
ATOM 5568 C CA . LYS D 1 94 ? 32.818 118.592 67.661 1.00 36.67 92 LYS D CA 1
ATOM 5569 C C . LYS D 1 94 ? 33.615 119.822 67.266 1.00 37.06 92 LYS D C 1
ATOM 5570 O O . LYS D 1 94 ? 33.141 120.950 67.470 1.00 37.39 92 LYS D O 1
ATOM 5576 N N . LEU D 1 95 ? 34.795 119.656 66.672 1.00 36.74 93 LEU D N 1
ATOM 5577 C CA . LEU D 1 95 ? 35.622 120.744 66.202 1.00 36.31 93 LEU D CA 1
ATOM 5578 C C . LEU D 1 95 ? 34.849 121.647 65.219 1.00 36.44 93 LEU D C 1
ATOM 5579 O O . LEU D 1 95 ? 35.118 122.859 65.241 1.00 34.78 93 LEU D O 1
ATOM 5584 N N . GLU D 1 96 ? 33.952 121.062 64.426 1.00 35.25 94 GLU D N 1
ATOM 5585 C CA . GLU D 1 96 ? 33.132 121.803 63.485 1.00 36.72 94 GLU D CA 1
ATOM 5586 C C . GLU D 1 96 ? 32.248 122.805 64.239 1.00 35.63 94 GLU D C 1
ATOM 5587 O O . GLU D 1 96 ? 32.209 123.988 63.903 1.00 33.73 94 GLU D O 1
ATOM 5593 N N . TRP D 1 97 ? 31.659 122.354 65.344 1.00 35.03 95 TRP D N 1
ATOM 5594 C CA . TRP D 1 97 ? 30.852 123.194 66.191 1.00 36.31 95 TRP D CA 1
ATOM 5595 C C . TRP D 1 97 ? 31.735 124.304 66.790 1.00 35.29 95 TRP D C 1
ATOM 5596 O O . TRP D 1 97 ? 31.262 125.436 66.891 1.00 36.19 95 TRP D O 1
ATOM 5607 N N . ILE D 1 98 ? 32.936 123.960 67.223 1.00 33.64 96 ILE D N 1
ATOM 5608 C CA . ILE D 1 98 ? 33.883 124.929 67.751 1.00 32.36 96 ILE D CA 1
ATOM 5609 C C . ILE D 1 98 ? 34.196 126.045 66.761 1.00 32.42 96 ILE D C 1
ATOM 5610 O O . ILE D 1 98 ? 34.150 127.218 67.124 1.00 31.44 96 ILE D O 1
ATOM 5615 N N . ILE D 1 99 ? 34.592 125.697 65.534 1.00 32.62 97 ILE D N 1
ATOM 5616 C CA . ILE D 1 99 ? 34.900 126.689 64.518 1.00 32.89 97 ILE D CA 1
ATOM 5617 C C . ILE D 1 99 ? 33.688 127.598 64.285 1.00 34.72 97 ILE D C 1
ATOM 5618 O O . ILE D 1 99 ? 33.738 128.819 64.357 1.00 34.86 97 ILE D O 1
ATOM 5623 N N . GLN D 1 100 ? 32.532 126.977 64.047 1.00 35.27 98 GLN D N 1
ATOM 5624 C CA . GLN D 1 100 ? 31.316 127.716 63.787 1.00 36.45 98 GLN D CA 1
ATOM 5625 C C . GLN D 1 100 ? 30.983 128.719 64.875 1.00 36.66 98 GLN D C 1
ATOM 5626 O O . GLN D 1 100 ? 30.921 129.929 64.662 1.00 36.59 98 GLN D O 1
ATOM 5632 N N . LYS D 1 101 ? 30.779 128.249 66.109 1.00 36.81 99 LYS D N 1
ATOM 5633 C CA . LYS D 1 101 ? 30.402 129.135 67.204 1.00 35.45 99 LYS D CA 1
ATOM 5634 C C . LYS D 1 101 ? 31.520 130.040 67.648 1.00 34.87 99 LYS D C 1
ATOM 5635 O O . LYS D 1 101 ? 31.256 131.179 68.080 1.00 35.00 99 LYS D O 1
ATOM 5641 N N . GLY D 1 102 ? 32.775 129.665 67.429 1.00 32.75 100 GLY D N 1
ATOM 5642 C CA . GLY D 1 102 ? 33.887 130.556 67.746 1.00 32.09 100 GLY D CA 1
ATOM 5643 C C . GLY D 1 102 ? 34.002 131.671 66.711 1.00 31.98 100 GLY D C 1
ATOM 5644 O O . GLY D 1 102 ? 34.388 132.799 67.032 1.00 29.53 100 GLY D O 1
ATOM 5645 N N . THR D 1 103 ? 33.752 131.346 65.434 1.00 32.38 101 THR D N 1
ATOM 5646 C CA . THR D 1 103 ? 33.740 132.382 64.403 1.00 33.02 101 THR D CA 1
ATOM 5647 C C . THR D 1 103 ? 32.632 133.395 64.709 1.00 35.48 101 THR D C 1
ATOM 5648 O O . THR D 1 103 ? 32.816 134.609 64.759 1.00 35.44 101 THR D O 1
ATOM 5652 N N . GLU D 1 104 ? 31.427 132.881 64.979 1.00 36.16 102 GLU D N 1
ATOM 5653 C CA . GLU D 1 104 ? 30.341 133.844 65.258 1.00 37.56 102 GLU D CA 1
ATOM 5654 C C . GLU D 1 104 ? 30.654 134.692 66.467 1.00 38.23 102 GLU D C 1
ATOM 5655 O O . GLU D 1 104 ? 30.369 135.904 66.471 1.00 38.64 102 GLU D O 1
ATOM 5661 N N . LEU D 1 105 ? 31.383 134.170 67.461 1.00 38.31 103 LEU D N 1
ATOM 5662 C CA . LEU D 1 105 ? 31.675 134.892 68.671 1.00 36.91 103 LEU D CA 1
ATOM 5663 C C . LEU D 1 105 ? 32.967 135.666 68.718 1.00 37.61 103 LEU D C 1
ATOM 5664 O O . LEU D 1 105 ? 33.272 136.233 69.808 1.00 37.63 103 LEU D O 1
ATOM 5669 N N . GLY D 1 106 ? 33.737 135.744 67.635 1.00 37.28 104 GLY D N 1
ATOM 5670 C CA . GLY D 1 106 ? 34.940 136.508 67.571 1.00 35.56 104 GLY D CA 1
ATOM 5671 C C . GLY D 1 106 ? 36.256 135.864 67.367 1.00 36.21 104 GLY D C 1
ATOM 5672 O O . GLY D 1 106 ? 37.249 136.584 67.113 1.00 37.11 104 GLY D O 1
ATOM 5673 N N . ALA D 1 107 ? 36.454 134.554 67.474 1.00 37.78 105 ALA D N 1
ATOM 5674 C CA . ALA D 1 107 ? 37.770 133.963 67.258 1.00 38.02 105 ALA D CA 1
ATOM 5675 C C . ALA D 1 107 ? 38.495 134.657 66.098 1.00 38.93 105 ALA D C 1
ATOM 5676 O O . ALA D 1 107 ? 37.902 134.853 65.040 1.00 38.81 105 ALA D O 1
ATOM 5678 N N . HIS D 1 108 ? 39.789 134.954 66.279 1.00 39.19 106 HIS D N 1
ATOM 5679 C CA . HIS D 1 108 ? 40.557 135.530 65.183 1.00 39.16 106 HIS D CA 1
ATOM 5680 C C . HIS D 1 108 ? 41.115 134.391 64.335 1.00 38.33 106 HIS D C 1
ATOM 5681 O O . HIS D 1 108 ? 41.241 134.521 63.114 1.00 40.22 106 HIS D O 1
ATOM 5688 N N . ALA D 1 109 ? 41.468 133.304 65.007 1.00 36.59 107 ALA D N 1
ATOM 5689 C CA . ALA D 1 109 ? 41.997 132.134 64.307 1.00 35.94 107 ALA D CA 1
ATOM 5690 C C . ALA D 1 109 ? 41.867 130.864 65.133 1.00 36.63 107 ALA D C 1
ATOM 5691 O O . ALA D 1 109 ? 41.742 130.898 66.368 1.00 37.40 107 ALA D O 1
ATOM 5693 N N . PHE D 1 110 ? 41.890 129.717 64.483 1.00 36.46 108 PHE D N 1
ATOM 5694 C CA . PHE D 1 110 ? 41.839 128.408 65.099 1.00 36.95 108 PHE D CA 1
ATOM 5695 C C . PHE D 1 110 ? 43.094 127.566 64.885 1.00 37.88 108 PHE D C 1
ATOM 5696 O O . PHE D 1 110 ? 43.529 127.377 63.739 1.00 38.23 108 PHE D O 1
ATOM 5704 N N . ILE D 1 111 ? 43.637 126.985 65.951 1.00 37.92 109 ILE D N 1
ATOM 5705 C CA . ILE D 1 111 ? 44.822 126.123 65.835 1.00 38.46 109 ILE D CA 1
ATOM 5706 C C . ILE D 1 111 ? 44.568 124.758 66.479 1.00 37.22 109 ILE D C 1
ATOM 5707 O O . ILE D 1 111 ? 44.766 124.591 67.693 1.00 38.25 109 ILE D O 1
ATOM 5712 N N . PRO D 1 112 ? 44.212 123.756 65.705 1.00 35.72 110 PRO D N 1
ATOM 5713 C CA . PRO D 1 112 ? 43.941 122.430 66.252 1.00 35.12 110 PRO D CA 1
ATOM 5714 C C . PRO D 1 112 ? 45.235 121.688 66.529 1.00 35.31 110 PRO D C 1
ATOM 5715 O O . PRO D 1 112 ? 46.180 121.831 65.746 1.00 33.69 110 PRO D O 1
ATOM 5719 N N . PHE D 1 113 ? 45.297 120.924 67.619 1.00 34.83 111 PHE D N 1
ATOM 5720 C CA . PHE D 1 113 ? 46.520 120.196 67.934 1.00 35.42 111 PHE D CA 1
ATOM 5721 C C . PHE D 1 113 ? 46.268 118.811 68.514 1.00 36.33 111 PHE D C 1
ATOM 5722 O O . PHE D 1 113 ? 45.206 118.508 69.049 1.00 36.58 111 PHE D O 1
ATOM 5730 N N . GLN D 1 114 ? 47.274 117.941 68.409 1.00 36.76 112 GLN D N 1
ATOM 5731 C CA . GLN D 1 114 ? 47.154 116.583 68.952 1.00 36.98 112 GLN D CA 1
ATOM 5732 C C . GLN D 1 114 ? 47.409 116.630 70.460 1.00 36.75 112 GLN D C 1
ATOM 5733 O O . GLN D 1 114 ? 48.572 116.871 70.851 1.00 36.76 112 GLN D O 1
ATOM 5739 N N . ALA D 1 115 ? 46.388 116.500 71.278 1.00 35.17 113 ALA D N 1
ATOM 5740 C CA . ALA D 1 115 ? 46.706 116.473 72.740 1.00 34.39 113 ALA D CA 1
ATOM 5741 C C . ALA D 1 115 ? 46.879 115.000 73.116 1.00 32.48 113 ALA D C 1
ATOM 5742 O O . ALA D 1 115 ? 46.578 114.104 72.301 1.00 31.13 113 ALA D O 1
ATOM 5744 N N . ALA D 1 116 ? 47.307 114.718 74.325 1.00 31.37 114 ALA D N 1
ATOM 5745 C CA . ALA D 1 116 ? 47.514 113.307 74.711 1.00 32.24 114 ALA D CA 1
ATOM 5746 C C . ALA D 1 116 ? 46.229 112.506 74.612 1.00 32.88 114 ALA D C 1
ATOM 5747 O O . ALA D 1 116 ? 46.212 111.393 74.091 1.00 33.94 114 ALA D O 1
ATOM 5749 N N . ARG D 1 117 ? 45.114 113.036 75.116 1.00 33.62 115 ARG D N 1
ATOM 5750 C CA . ARG D 1 117 ? 43.860 112.317 75.083 1.00 33.27 115 ARG D CA 1
ATOM 5751 C C . ARG D 1 117 ? 43.132 112.481 73.766 1.00 35.74 115 ARG D C 1
ATOM 5752 O O . ARG D 1 117 ? 42.005 111.984 73.620 1.00 35.41 115 ARG D O 1
ATOM 5760 N N . SER D 1 118 ? 43.729 113.160 72.773 1.00 38.09 116 SER D N 1
ATOM 5761 C CA . SER D 1 118 ? 43.040 113.162 71.454 1.00 39.71 116 SER D CA 1
ATOM 5762 C C . SER D 1 118 ? 43.010 111.693 71.016 1.00 41.52 116 SER D C 1
ATOM 5763 O O . SER D 1 118 ? 43.911 110.942 71.359 1.00 41.04 116 SER D O 1
ATOM 5766 N N . VAL D 1 119 ? 42.019 111.313 70.259 1.00 45.66 117 VAL D N 1
ATOM 5767 C CA . VAL D 1 119 ? 41.783 109.907 69.934 1.00 49.75 117 VAL D CA 1
ATOM 5768 C C . VAL D 1 119 ? 41.812 109.647 68.460 1.00 53.54 117 VAL D C 1
ATOM 5769 O O . VAL D 1 119 ? 41.809 108.480 68.017 1.00 57.14 117 VAL D O 1
ATOM 5773 N N . LYS D 1 130 ? 39.577 117.439 55.950 1.00 87.34 128 LYS D N 1
ATOM 5774 C CA . LYS D 1 130 ? 38.831 118.126 56.999 1.00 86.37 128 LYS D CA 1
ATOM 5775 C C . LYS D 1 130 ? 39.141 119.619 56.971 1.00 84.75 128 LYS D C 1
ATOM 5776 O O . LYS D 1 130 ? 38.279 120.463 57.188 1.00 85.51 128 LYS D O 1
ATOM 5778 N N . ARG D 1 131 ? 40.397 119.929 56.677 1.00 81.62 129 ARG D N 1
ATOM 5779 C CA . ARG D 1 131 ? 40.881 121.291 56.615 1.00 77.04 129 ARG D CA 1
ATOM 5780 C C . ARG D 1 131 ? 40.008 122.181 55.744 1.00 72.76 129 ARG D C 1
ATOM 5781 O O . ARG D 1 131 ? 39.694 123.315 56.108 1.00 71.85 129 ARG D O 1
ATOM 5789 N N . GLU D 1 132 ? 39.734 121.711 54.526 1.00 68.70 130 GLU D N 1
ATOM 5790 C CA . GLU D 1 132 ? 38.903 122.486 53.596 1.00 64.08 130 GLU D CA 1
ATOM 5791 C C . GLU D 1 132 ? 37.548 122.723 54.249 1.00 63.18 130 GLU D C 1
ATOM 5792 O O . GLU D 1 132 ? 37.067 123.853 54.365 1.00 63.31 130 GLU D O 1
ATOM 5798 N N . ARG D 1 133 ? 36.976 121.654 54.787 1.00 62.05 131 ARG D N 1
ATOM 5799 C CA . ARG D 1 133 ? 35.709 121.706 55.488 1.00 62.00 131 ARG D CA 1
ATOM 5800 C C . ARG D 1 133 ? 35.739 122.699 56.640 1.00 61.30 131 ARG D C 1
ATOM 5801 O O . ARG D 1 133 ? 34.811 123.521 56.755 1.00 61.46 131 ARG D O 1
ATOM 5809 N N . TRP D 1 134 ? 36.813 122.717 57.453 1.00 59.38 132 TRP D N 1
ATOM 5810 C CA . TRP D 1 134 ? 36.857 123.664 58.564 1.00 56.45 132 TRP D CA 1
ATOM 5811 C C . TRP D 1 134 ? 36.952 125.086 58.036 1.00 55.46 132 TRP D C 1
ATOM 5812 O O . TRP D 1 134 ? 36.399 126.001 58.643 1.00 55.26 132 TRP D O 1
ATOM 5823 N N . THR D 1 135 ? 37.605 125.246 56.886 1.00 54.22 133 THR D N 1
ATOM 5824 C CA . THR D 1 135 ? 37.713 126.550 56.262 1.00 52.98 133 THR D CA 1
ATOM 5825 C C . THR D 1 135 ? 36.336 126.988 55.743 1.00 50.44 133 THR D C 1
ATOM 5826 O O . THR D 1 135 ? 35.937 128.131 55.860 1.00 49.38 133 THR D O 1
ATOM 5830 N N . LYS D 1 136 ? 35.585 126.004 55.264 1.00 48.65 134 LYS D N 1
ATOM 5831 C CA . LYS D 1 136 ? 34.255 126.243 54.732 1.00 46.56 134 LYS D CA 1
ATOM 5832 C C . LYS D 1 136 ? 33.231 126.577 55.796 1.00 45.22 134 LYS D C 1
ATOM 5833 O O . LYS D 1 136 ? 32.252 127.285 55.492 1.00 46.05 134 LYS D O 1
ATOM 5839 N N . ILE D 1 137 ? 33.422 126.105 57.027 1.00 41.78 135 ILE D N 1
ATOM 5840 C CA . ILE D 1 137 ? 32.476 126.413 58.109 1.00 37.46 135 ILE D CA 1
ATOM 5841 C C . ILE D 1 137 ? 32.754 127.798 58.648 1.00 36.19 135 ILE D C 1
ATOM 5842 O O . ILE D 1 137 ? 31.858 128.582 58.962 1.00 34.14 135 ILE D O 1
ATOM 5847 N N . ALA D 1 138 ? 34.047 128.152 58.682 1.00 35.56 136 ALA D N 1
ATOM 5848 C CA . ALA D 1 138 ? 34.431 129.479 59.184 1.00 34.06 136 ALA D CA 1
ATOM 5849 C C . ALA D 1 138 ? 33.895 130.569 58.259 1.00 35.16 136 ALA D C 1
ATOM 5850 O O . ALA D 1 138 ? 33.237 131.510 58.710 1.00 32.84 136 ALA D O 1
ATOM 5852 N N . LYS D 1 139 ? 34.126 130.412 56.951 1.00 35.64 137 LYS D N 1
ATOM 5853 C CA . LYS D 1 139 ? 33.639 131.407 55.993 1.00 38.79 137 LYS D CA 1
ATOM 5854 C C . LYS D 1 139 ? 32.120 131.560 56.093 1.00 38.90 137 LYS D C 1
ATOM 5855 O O . LYS D 1 139 ? 31.575 132.644 56.307 1.00 38.27 137 LYS D O 1
ATOM 5861 N N . GLU D 1 140 ? 31.399 130.437 56.061 1.00 37.96 138 GLU D N 1
ATOM 5862 C CA . GLU D 1 140 ? 29.941 130.505 56.176 1.00 36.89 138 GLU D CA 1
ATOM 5863 C C . GLU D 1 140 ? 29.583 131.171 57.485 1.00 36.81 138 GLU D C 1
ATOM 5864 O O . GLU D 1 140 ? 28.599 131.912 57.538 1.00 38.39 138 GLU D O 1
ATOM 5870 N N . ALA D 1 141 ? 30.328 130.913 58.565 1.00 36.28 139 ALA D N 1
ATOM 5871 C CA . ALA D 1 141 ? 29.959 131.486 59.856 1.00 35.90 139 ALA D CA 1
ATOM 5872 C C . ALA D 1 141 ? 30.290 132.972 59.905 1.00 36.86 139 ALA D C 1
ATOM 5873 O O . ALA D 1 141 ? 29.564 133.769 60.511 1.00 36.57 139 ALA D O 1
ATOM 5875 N N . ALA D 1 142 ? 31.360 133.358 59.226 1.00 37.69 140 ALA D N 1
ATOM 5876 C CA . ALA D 1 142 ? 31.789 134.742 59.138 1.00 38.91 140 ALA D CA 1
ATOM 5877 C C . ALA D 1 142 ? 30.758 135.583 58.387 1.00 39.92 140 ALA D C 1
ATOM 5878 O O . ALA D 1 142 ? 30.404 136.691 58.836 1.00 40.32 140 ALA D O 1
ATOM 5880 N N . GLU D 1 143 ? 30.232 135.073 57.283 1.00 38.62 141 GLU D N 1
ATOM 5881 C CA . GLU D 1 143 ? 29.231 135.832 56.540 1.00 41.11 141 GLU D CA 1
ATOM 5882 C C . GLU D 1 143 ? 27.932 136.014 57.308 1.00 41.95 141 GLU D C 1
ATOM 5883 O O . GLU D 1 143 ? 27.409 137.139 57.434 1.00 40.95 141 GLU D O 1
ATOM 5889 N N . GLN D 1 144 ? 27.364 134.927 57.849 1.00 42.27 142 GLN D N 1
ATOM 5890 C CA . GLN D 1 144 ? 26.120 135.025 58.594 1.00 42.90 142 GLN D CA 1
ATOM 5891 C C . GLN D 1 144 ? 26.243 135.813 59.872 1.00 42.98 142 GLN D C 1
ATOM 5892 O O . GLN D 1 144 ? 25.233 136.293 60.399 1.00 44.31 142 GLN D O 1
ATOM 5898 N N . SER D 1 145 ? 27.429 135.968 60.463 1.00 43.60 143 SER D N 1
ATOM 5899 C CA . SER D 1 145 ? 27.517 136.730 61.707 1.00 43.74 143 SER D CA 1
ATOM 5900 C C . SER D 1 145 ? 27.981 138.165 61.507 1.00 44.60 143 SER D C 1
ATOM 5901 O O . SER D 1 145 ? 28.024 138.927 62.486 1.00 41.88 143 SER D O 1
ATOM 5904 N N . TYR D 1 146 ? 28.206 138.579 60.271 1.00 47.53 144 TYR D N 1
ATOM 5905 C CA . TYR D 1 146 ? 28.615 139.902 59.896 1.00 51.78 144 TYR D CA 1
ATOM 5906 C C . TYR D 1 146 ? 30.038 140.263 60.334 1.00 52.22 144 TYR D C 1
ATOM 5907 O O . TYR D 1 146 ? 30.221 141.347 60.901 1.00 51.52 144 TYR D O 1
ATOM 5916 N N . ARG D 1 147 ? 30.970 139.348 60.147 1.00 52.21 145 ARG D N 1
ATOM 5917 C CA . ARG D 1 147 ? 32.350 139.590 60.500 1.00 51.93 145 ARG D CA 1
ATOM 5918 C C . ARG D 1 147 ? 33.030 140.388 59.375 1.00 53.07 145 ARG D C 1
ATOM 5919 O O . ARG D 1 147 ? 32.716 140.249 58.200 1.00 52.13 145 ARG D O 1
ATOM 5927 N N . ASN D 1 148 ? 34.025 141.140 59.804 1.00 54.85 146 ASN D N 1
ATOM 5928 C CA . ASN D 1 148 ? 34.876 141.901 58.891 1.00 55.69 146 ASN D CA 1
ATOM 5929 C C . ASN D 1 148 ? 35.986 140.967 58.414 1.00 55.70 146 ASN D C 1
ATOM 5930 O O . ASN D 1 148 ? 36.387 141.019 57.262 1.00 56.64 146 ASN D O 1
ATOM 5935 N N . GLU D 1 149 ? 36.408 140.040 59.273 1.00 55.94 147 GLU D N 1
ATOM 5936 C CA . GLU D 1 149 ? 37.442 139.083 58.905 1.00 56.45 147 GLU D CA 1
ATOM 5937 C C . GLU D 1 149 ? 36.921 137.647 58.952 1.00 55.42 147 GLU D C 1
ATOM 5938 O O . GLU D 1 149 ? 35.977 137.360 59.674 1.00 57.07 147 GLU D O 1
ATOM 5944 N N . VAL D 1 150 ? 37.568 136.762 58.235 1.00 54.51 148 VAL D N 1
ATOM 5945 C CA . VAL D 1 150 ? 37.237 135.338 58.201 1.00 53.33 148 VAL D CA 1
ATOM 5946 C C . VAL D 1 150 ? 38.330 134.547 58.911 1.00 52.28 148 VAL D C 1
ATOM 5947 O O . VAL D 1 150 ? 39.433 134.453 58.377 1.00 53.42 148 VAL D O 1
ATOM 5951 N N . PRO D 1 151 ? 38.039 133.985 60.070 1.00 51.61 149 PRO D N 1
ATOM 5952 C CA . PRO D 1 151 ? 39.021 133.238 60.838 1.00 50.36 149 PRO D CA 1
ATOM 5953 C C . PRO D 1 151 ? 39.765 132.207 60.035 1.00 49.08 149 PRO D C 1
ATOM 5954 O O . PRO D 1 151 ? 39.154 131.393 59.321 1.00 50.50 149 PRO D O 1
ATOM 5958 N N . ARG D 1 152 ? 41.089 132.215 60.086 1.00 48.50 150 ARG D N 1
ATOM 5959 C CA . ARG D 1 152 ? 41.862 131.175 59.383 1.00 47.34 150 ARG D CA 1
ATOM 5960 C C . ARG D 1 152 ? 41.932 129.922 60.246 1.00 45.52 150 ARG D C 1
ATOM 5961 O O . ARG D 1 152 ? 41.954 129.986 61.484 1.00 44.01 150 ARG D O 1
ATOM 5969 N N . VAL D 1 153 ? 41.856 128.755 59.632 1.00 44.64 151 VAL D N 1
ATOM 5970 C CA . VAL D 1 153 ? 42.004 127.515 60.391 1.00 46.76 151 VAL D CA 1
ATOM 5971 C C . VAL D 1 153 ? 43.361 126.896 60.040 1.00 46.67 151 VAL D C 1
ATOM 5972 O O . VAL D 1 153 ? 43.505 126.398 58.922 1.00 47.27 151 VAL D O 1
ATOM 5984 N N . ASP D 1 155 ? 46.893 124.427 60.125 1.00 48.07 153 ASP D N 1
ATOM 5985 C CA . ASP D 1 155 ? 47.163 122.989 60.030 1.00 48.28 153 ASP D CA 1
ATOM 5986 C C . ASP D 1 155 ? 47.213 122.417 61.448 1.00 46.08 153 ASP D C 1
ATOM 5987 O O . ASP D 1 155 ? 47.519 123.154 62.387 1.00 43.55 153 ASP D O 1
ATOM 5992 N N . VAL D 1 156 ? 46.829 121.146 61.594 1.00 45.24 154 VAL D N 1
ATOM 5993 C CA . VAL D 1 156 ? 46.850 120.599 62.959 1.00 44.82 154 VAL D CA 1
ATOM 5994 C C . VAL D 1 156 ? 48.297 120.475 63.441 1.00 43.61 154 VAL D C 1
ATOM 5995 O O . VAL D 1 156 ? 49.140 119.887 62.786 1.00 43.55 154 VAL D O 1
ATOM 5999 N N . HIS D 1 157 ? 48.580 121.145 64.547 1.00 42.10 155 HIS D N 1
ATOM 6000 C CA . HIS D 1 157 ? 49.862 121.176 65.177 1.00 41.50 155 HIS D CA 1
ATOM 6001 C C . HIS D 1 157 ? 50.086 119.990 66.125 1.00 40.54 155 HIS D C 1
ATOM 6002 O O . HIS D 1 157 ? 49.150 119.470 66.719 1.00 40.21 155 HIS D O 1
ATOM 6009 N N . SER D 1 158 ? 51.345 119.571 66.226 1.00 39.39 156 SER D N 1
ATOM 6010 C CA . SER D 1 158 ? 51.661 118.504 67.197 1.00 38.83 156 SER D CA 1
ATOM 6011 C C . SER D 1 158 ? 51.857 119.273 68.507 1.00 38.92 156 SER D C 1
ATOM 6012 O O . SER D 1 158 ? 52.018 120.507 68.425 1.00 38.45 156 SER D O 1
ATOM 6015 N N . PHE D 1 159 ? 51.848 118.616 69.642 1.00 38.76 157 PHE D N 1
ATOM 6016 C CA . PHE D 1 159 ? 52.038 119.346 70.896 1.00 39.97 157 PHE D CA 1
ATOM 6017 C C . PHE D 1 159 ? 53.300 120.199 70.844 1.00 41.59 157 PHE D C 1
ATOM 6018 O O . PHE D 1 159 ? 53.299 121.369 71.251 1.00 41.03 157 PHE D O 1
ATOM 6026 N N . GLN D 1 160 ? 54.402 119.643 70.326 1.00 41.69 158 GLN D N 1
ATOM 6027 C CA . GLN D 1 160 ? 55.648 120.360 70.210 1.00 42.84 158 GLN D CA 1
ATOM 6028 C C . GLN D 1 160 ? 55.524 121.621 69.363 1.00 44.35 158 GLN D C 1
ATOM 6029 O O . GLN D 1 160 ? 56.061 122.675 69.708 1.00 42.76 158 GLN D O 1
ATOM 6035 N N . GLN D 1 161 ? 54.872 121.520 68.201 1.00 45.61 159 GLN D N 1
ATOM 6036 C CA . GLN D 1 161 ? 54.735 122.746 67.378 1.00 47.13 159 GLN D CA 1
ATOM 6037 C C . GLN D 1 161 ? 53.924 123.804 68.105 1.00 47.43 159 GLN D C 1
ATOM 6038 O O . GLN D 1 161 ? 54.226 125.006 68.047 1.00 46.53 159 GLN D O 1
ATOM 6044 N N . LEU D 1 162 ? 52.884 123.369 68.827 1.00 46.66 160 LEU D N 1
ATOM 6045 C CA . LEU D 1 162 ? 52.075 124.323 69.563 1.00 46.30 160 LEU D CA 1
ATOM 6046 C C . LEU D 1 162 ? 52.910 125.034 70.619 1.00 47.87 160 LEU D C 1
ATOM 6047 O O . LEU D 1 162 ? 52.737 126.242 70.833 1.00 47.96 160 LEU D O 1
ATOM 6052 N N . LEU D 1 163 ? 53.786 124.311 71.321 1.00 48.65 161 LEU D N 1
ATOM 6053 C CA . LEU D 1 163 ? 54.629 124.899 72.359 1.00 48.87 161 LEU D CA 1
ATOM 6054 C C . LEU D 1 163 ? 55.604 125.920 71.739 1.00 49.60 161 LEU D C 1
ATOM 6055 O O . LEU D 1 163 ? 55.907 126.965 72.294 1.00 48.44 161 LEU D O 1
ATOM 6060 N N . GLN D 1 164 ? 56.045 125.598 70.549 1.00 51.04 162 GLN D N 1
ATOM 6061 C CA . GLN D 1 164 ? 56.946 126.309 69.706 1.00 53.05 162 GLN D CA 1
ATOM 6062 C C . GLN D 1 164 ? 56.326 127.497 68.974 1.00 54.26 162 GLN D C 1
ATOM 6063 O O . GLN D 1 164 ? 56.944 127.946 68.001 1.00 55.48 162 GLN D O 1
ATOM 6069 N N . ARG D 1 165 ? 55.159 127.954 69.363 1.00 54.84 163 ARG D N 1
ATOM 6070 C CA . ARG D 1 165 ? 54.473 129.057 68.710 1.00 54.86 163 ARG D CA 1
ATOM 6071 C C . ARG D 1 165 ? 53.857 129.991 69.751 1.00 55.10 163 ARG D C 1
ATOM 6072 O O . ARG D 1 165 ? 53.418 131.093 69.452 1.00 52.12 163 ARG D O 1
ATOM 6088 N N . GLN D 1 167 ? 55.544 131.613 71.996 1.00 62.82 165 GLN D N 1
ATOM 6089 C CA . GLN D 1 167 ? 56.445 132.726 72.047 1.00 64.89 165 GLN D CA 1
ATOM 6090 C C . GLN D 1 167 ? 55.964 133.908 71.207 1.00 65.76 165 GLN D C 1
ATOM 6091 O O . GLN D 1 167 ? 56.301 135.054 71.513 1.00 66.23 165 GLN D O 1
ATOM 6097 N N . ASP D 1 168 ? 55.192 133.629 70.168 1.00 65.68 166 ASP D N 1
ATOM 6098 C CA . ASP D 1 168 ? 54.650 134.646 69.299 1.00 66.10 166 ASP D CA 1
ATOM 6099 C C . ASP D 1 168 ? 53.390 135.286 69.847 1.00 66.47 166 ASP D C 1
ATOM 6100 O O . ASP D 1 168 ? 52.707 136.002 69.090 1.00 68.48 166 ASP D O 1
ATOM 6105 N N . PHE D 1 169 ? 52.992 135.035 71.092 1.00 65.13 167 PHE D N 1
ATOM 6106 C CA . PHE D 1 169 ? 51.785 135.652 71.614 1.00 63.88 167 PHE D CA 1
ATOM 6107 C C . PHE D 1 169 ? 52.098 136.531 72.823 1.00 64.10 167 PHE D C 1
ATOM 6108 O O . PHE D 1 169 ? 53.010 136.257 73.602 1.00 63.01 167 PHE D O 1
ATOM 6116 N N . ASP D 1 170 ? 51.274 137.574 72.963 1.00 63.70 168 ASP D N 1
ATOM 6117 C CA . ASP D 1 170 ? 51.426 138.506 74.077 1.00 64.20 168 ASP D CA 1
ATOM 6118 C C . ASP D 1 170 ? 51.102 137.792 75.389 1.00 63.52 168 ASP D C 1
ATOM 6119 O O . ASP D 1 170 ? 51.944 137.762 76.287 1.00 63.49 168 ASP D O 1
ATOM 6124 N N . LYS D 1 171 ? 49.939 137.150 75.426 1.00 61.46 169 LYS D N 1
ATOM 6125 C CA . LYS D 1 171 ? 49.531 136.377 76.593 1.00 59.21 169 LYS D CA 1
ATOM 6126 C C . LYS D 1 171 ? 49.015 134.999 76.196 1.00 57.92 169 LYS D C 1
ATOM 6127 O O . LYS D 1 171 ? 48.533 134.788 75.079 1.00 57.31 169 LYS D O 1
ATOM 6133 N N . CYS D 1 172 ? 49.270 133.993 77.040 1.00 56.29 170 CYS D N 1
ATOM 6134 C CA . CYS D 1 172 ? 48.800 132.643 76.789 1.00 53.05 170 CYS D CA 1
ATOM 6135 C C . CYS D 1 172 ? 48.070 132.104 78.021 1.00 51.83 170 CYS D C 1
ATOM 6136 O O . CYS D 1 172 ? 48.642 131.936 79.097 1.00 52.28 170 CYS D O 1
ATOM 6139 N N . VAL D 1 173 ? 46.772 131.900 77.831 1.00 49.47 171 VAL D N 1
ATOM 6140 C CA . VAL D 1 173 ? 45.922 131.346 78.877 1.00 46.11 171 VAL D CA 1
ATOM 6141 C C . VAL D 1 173 ? 45.694 129.858 78.620 1.00 44.32 171 VAL D C 1
ATOM 6142 O O . VAL D 1 173 ? 45.563 129.427 77.472 1.00 44.22 171 VAL D O 1
ATOM 6146 N N . VAL D 1 174 ? 45.845 129.064 79.659 1.00 42.87 172 VAL D N 1
ATOM 6147 C CA . VAL D 1 174 ? 45.595 127.620 79.590 1.00 41.87 172 VAL D CA 1
ATOM 6148 C C . VAL D 1 174 ? 44.308 127.316 80.346 1.00 40.98 172 VAL D C 1
ATOM 6149 O O . VAL D 1 174 ? 44.217 127.597 81.539 1.00 40.23 172 VAL D O 1
ATOM 6153 N N . ALA D 1 175 ? 43.291 126.823 79.656 1.00 42.18 173 ALA D N 1
ATOM 6154 C CA . ALA D 1 175 ? 41.991 126.599 80.316 1.00 42.64 173 ALA D CA 1
ATOM 6155 C C . ALA D 1 175 ? 42.080 125.374 81.212 1.00 42.67 173 ALA D C 1
ATOM 6156 O O . ALA D 1 175 ? 41.973 124.257 80.729 1.00 42.02 173 ALA D O 1
ATOM 6158 N N . TYR D 1 176 ? 42.353 125.615 82.488 1.00 43.59 174 TYR D N 1
ATOM 6159 C CA . TYR D 1 176 ? 42.569 124.491 83.407 1.00 44.88 174 TYR D CA 1
ATOM 6160 C C . TYR D 1 176 ? 42.550 124.992 84.847 1.00 45.03 174 TYR D C 1
ATOM 6161 O O . TYR D 1 176 ? 43.140 126.048 85.101 1.00 47.55 174 TYR D O 1
ATOM 6170 N N . GLU D 1 177 ? 41.975 124.214 85.731 1.00 44.13 175 GLU D N 1
ATOM 6171 C CA . GLU D 1 177 ? 41.835 124.518 87.136 1.00 44.09 175 GLU D CA 1
ATOM 6172 C C . GLU D 1 177 ? 42.973 123.910 87.973 1.00 44.71 175 GLU D C 1
ATOM 6173 O O . GLU D 1 177 ? 42.945 122.680 88.106 1.00 45.94 175 GLU D O 1
ATOM 6175 N N . GLU D 1 178 ? 43.844 124.719 88.526 1.00 44.64 176 GLU D N 1
ATOM 6176 C CA . GLU D 1 178 ? 44.874 124.268 89.453 1.00 44.19 176 GLU D CA 1
ATOM 6177 C C . GLU D 1 178 ? 44.385 124.544 90.897 1.00 44.02 176 GLU D C 1
ATOM 6178 O O . GLU D 1 178 ? 44.488 123.607 91.716 1.00 47.74 176 GLU D O 1
ATOM 6184 N N . SER D 1 186 ? 40.159 132.440 87.628 1.00 66.21 184 SER D N 1
ATOM 6185 C CA . SER D 1 186 ? 40.604 133.280 88.759 1.00 65.64 184 SER D CA 1
ATOM 6186 C C . SER D 1 186 ? 41.514 134.400 88.255 1.00 64.16 184 SER D C 1
ATOM 6187 O O . SER D 1 186 ? 41.372 135.578 88.575 1.00 64.07 184 SER D O 1
ATOM 6190 N N . ALA D 1 187 ? 42.459 134.003 87.411 1.00 62.10 185 ALA D N 1
ATOM 6191 C CA . ALA D 1 187 ? 43.404 134.904 86.784 1.00 60.42 185 ALA D CA 1
ATOM 6192 C C . ALA D 1 187 ? 42.898 135.349 85.411 1.00 58.74 185 ALA D C 1
ATOM 6193 O O . ALA D 1 187 ? 43.563 136.072 84.682 1.00 58.91 185 ALA D O 1
ATOM 6195 N N . PHE D 1 188 ? 41.777 134.759 85.007 1.00 57.40 186 PHE D N 1
ATOM 6196 C CA . PHE D 1 188 ? 41.177 135.022 83.722 1.00 54.70 186 PHE D CA 1
ATOM 6197 C C . PHE D 1 188 ? 40.697 136.456 83.605 1.00 53.98 186 PHE D C 1
ATOM 6198 O O . PHE D 1 188 ? 41.021 137.092 82.604 1.00 53.22 186 PHE D O 1
ATOM 6206 N N . SER D 1 189 ? 39.957 136.951 84.597 1.00 54.41 187 SER D N 1
ATOM 6207 C CA . SER D 1 189 ? 39.497 138.343 84.562 1.00 55.55 187 SER D CA 1
ATOM 6208 C C . SER D 1 189 ? 40.696 139.284 84.672 1.00 56.11 187 SER D C 1
ATOM 6209 O O . SER D 1 189 ? 40.930 140.119 83.793 1.00 55.45 187 SER D O 1
ATOM 6212 N N . ALA D 1 190 ? 41.590 138.998 85.628 1.00 56.86 188 ALA D N 1
ATOM 6213 C CA . ALA D 1 190 ? 42.826 139.786 85.702 1.00 57.57 188 ALA D CA 1
ATOM 6214 C C . ALA D 1 190 ? 43.521 139.783 84.348 1.00 58.57 188 ALA D C 1
ATOM 6215 O O . ALA D 1 190 ? 43.779 140.858 83.800 1.00 59.59 188 ALA D O 1
ATOM 6217 N N . ILE D 1 191 ? 43.813 138.613 83.780 1.00 59.72 189 ILE D N 1
ATOM 6218 C CA . ILE D 1 191 ? 44.488 138.615 82.478 1.00 61.95 189 ILE D CA 1
ATOM 6219 C C . ILE D 1 191 ? 43.759 139.425 81.423 1.00 63.76 189 ILE D C 1
ATOM 6220 O O . ILE D 1 191 ? 44.352 140.372 80.879 1.00 63.75 189 ILE D O 1
ATOM 6225 N N . VAL D 1 192 ? 42.513 139.118 81.134 1.00 65.45 190 VAL D N 1
ATOM 6226 C CA . VAL D 1 192 ? 41.702 139.713 80.096 1.00 67.36 190 VAL D CA 1
ATOM 6227 C C . VAL D 1 192 ? 41.360 141.177 80.305 1.00 68.36 190 VAL D C 1
ATOM 6228 O O . VAL D 1 192 ? 41.288 141.969 79.354 1.00 66.97 190 VAL D O 1
ATOM 6232 N N . SER D 1 193 ? 41.130 141.558 81.554 1.00 69.34 191 SER D N 1
ATOM 6233 C CA . SER D 1 193 ? 40.780 142.919 81.928 1.00 70.18 191 SER D CA 1
ATOM 6234 C C . SER D 1 193 ? 41.865 143.893 81.453 1.00 71.39 191 SER D C 1
ATOM 6235 O O . SER D 1 193 ? 41.576 144.967 80.943 1.00 72.13 191 SER D O 1
ATOM 6238 N N . SER D 1 194 ? 43.106 143.467 81.625 1.00 71.43 192 SER D N 1
ATOM 6239 C CA . SER D 1 194 ? 44.296 144.206 81.344 1.00 71.70 192 SER D CA 1
ATOM 6240 C C . SER D 1 194 ? 44.882 144.045 79.969 1.00 72.18 192 SER D C 1
ATOM 6241 O O . SER D 1 194 ? 46.014 144.509 79.730 1.00 72.98 192 SER D O 1
ATOM 6244 N N . LEU D 1 195 ? 44.178 143.416 79.042 1.00 72.44 193 LEU D N 1
ATOM 6245 C CA . LEU D 1 195 ? 44.687 143.270 77.681 1.00 72.73 193 LEU D CA 1
ATOM 6246 C C . LEU D 1 195 ? 44.420 144.521 76.859 1.00 72.69 193 LEU D C 1
ATOM 6247 O O . LEU D 1 195 ? 43.261 144.870 76.626 1.00 73.67 193 LEU D O 1
ATOM 6252 N N . PRO D 1 196 ? 45.470 145.208 76.447 1.00 72.61 194 PRO D N 1
ATOM 6253 C CA . PRO D 1 196 ? 45.333 146.400 75.618 1.00 72.15 194 PRO D CA 1
ATOM 6254 C C . PRO D 1 196 ? 44.643 146.024 74.304 1.00 70.87 194 PRO D C 1
ATOM 6255 O O . PRO D 1 196 ? 44.499 144.837 74.024 1.00 69.15 194 PRO D O 1
ATOM 6259 N N . LYS D 1 197 ? 44.194 147.014 73.553 1.00 70.70 195 LYS D N 1
ATOM 6260 C CA . LYS D 1 197 ? 43.570 146.773 72.254 1.00 70.29 195 LYS D CA 1
ATOM 6261 C C . LYS D 1 197 ? 44.637 146.472 71.211 1.00 69.45 195 LYS D C 1
ATOM 6262 O O . LYS D 1 197 ? 45.803 146.887 71.370 1.00 71.51 195 LYS D O 1
ATOM 6268 N N . GLY D 1 198 ? 44.296 145.639 70.234 1.00 66.47 196 GLY D N 1
ATOM 6269 C CA . GLY D 1 198 ? 45.239 145.241 69.201 1.00 62.60 196 GLY D CA 1
ATOM 6270 C C . GLY D 1 198 ? 46.160 144.119 69.672 1.00 60.36 196 GLY D C 1
ATOM 6271 O O . GLY D 1 198 ? 46.849 143.512 68.835 1.00 60.24 196 GLY D O 1
ATOM 6272 N N . SER D 1 199 ? 46.140 143.810 70.965 1.00 56.87 197 SER D N 1
ATOM 6273 C CA . SER D 1 199 ? 46.928 142.750 71.540 1.00 54.48 197 SER D CA 1
ATOM 6274 C C . SER D 1 199 ? 46.310 141.377 71.275 1.00 53.49 197 SER D C 1
ATOM 6275 O O . SER D 1 199 ? 45.150 141.251 70.882 1.00 53.09 197 SER D O 1
ATOM 6278 N N . SER D 1 200 ? 47.131 140.348 71.446 1.00 52.05 198 SER D N 1
ATOM 6279 C CA . SER D 1 200 ? 46.747 138.981 71.189 1.00 50.09 198 SER D CA 1
ATOM 6280 C C . SER D 1 200 ? 46.587 138.161 72.459 1.00 48.47 198 SER D C 1
ATOM 6281 O O . SER D 1 200 ? 47.045 138.538 73.542 1.00 49.83 198 SER D O 1
ATOM 6284 N N . LEU D 1 201 ? 45.811 137.097 72.320 1.00 44.99 199 LEU D N 1
ATOM 6285 C CA . LEU D 1 201 ? 45.534 136.173 73.388 1.00 41.50 199 LEU D CA 1
ATOM 6286 C C . LEU D 1 201 ? 45.438 134.757 72.823 1.00 40.21 199 LEU D C 1
ATOM 6287 O O . LEU D 1 201 ? 44.707 134.548 71.869 1.00 38.91 199 LEU D O 1
ATOM 6292 N N . LEU D 1 202 ? 46.378 133.907 73.234 1.00 40.40 200 LEU D N 1
ATOM 6293 C CA . LEU D 1 202 ? 46.292 132.497 72.831 1.00 37.85 200 LEU D CA 1
ATOM 6294 C C . LEU D 1 202 ? 45.600 131.767 73.988 1.00 35.70 200 LEU D C 1
ATOM 6295 O O . LEU D 1 202 ? 45.881 132.130 75.137 1.00 33.58 200 LEU D O 1
ATOM 6300 N N . ILE D 1 203 ? 44.608 130.952 73.672 1.00 35.13 201 ILE D N 1
ATOM 6301 C CA . ILE D 1 203 ? 43.955 130.131 74.713 1.00 33.05 201 ILE D CA 1
ATOM 6302 C C . ILE D 1 203 ? 44.006 128.658 74.274 1.00 31.77 201 ILE D C 1
ATOM 6303 O O . ILE D 1 203 ? 43.644 128.373 73.132 1.00 29.45 201 ILE D O 1
ATOM 6308 N N . VAL D 1 204 ? 44.589 127.816 75.113 1.00 31.27 202 VAL D N 1
ATOM 6309 C CA . VAL D 1 204 ? 44.706 126.386 74.843 1.00 29.60 202 VAL D CA 1
ATOM 6310 C C . VAL D 1 204 ? 43.666 125.582 75.611 1.00 29.15 202 VAL D C 1
ATOM 6311 O O . VAL D 1 204 ? 43.501 125.731 76.832 1.00 28.92 202 VAL D O 1
ATOM 6315 N N . PHE D 1 205 ? 43.003 124.660 74.908 1.00 27.90 203 PHE D N 1
ATOM 6316 C CA . PHE D 1 205 ? 41.939 123.842 75.498 1.00 24.74 203 PHE D CA 1
ATOM 6317 C C . PHE D 1 205 ? 42.161 122.360 75.228 1.00 24.84 203 PHE D C 1
ATOM 6318 O O . PHE D 1 205 ? 42.537 121.989 74.109 1.00 26.20 203 PHE D O 1
ATOM 6326 N N . GLY D 1 206 ? 41.849 121.484 76.164 1.00 24.16 204 GLY D N 1
ATOM 6327 C CA . GLY D 1 206 ? 42.071 120.058 75.927 1.00 23.43 204 GLY D CA 1
ATOM 6328 C C . GLY D 1 206 ? 40.838 119.450 75.261 1.00 26.42 204 GLY D C 1
ATOM 6329 O O . GLY D 1 206 ? 39.824 120.123 75.042 1.00 25.50 204 GLY D O 1
ATOM 6330 N N . PRO D 1 207 ? 40.996 118.199 74.851 1.00 26.15 205 PRO D N 1
ATOM 6331 C CA . PRO D 1 207 ? 39.916 117.421 74.253 1.00 27.47 205 PRO D CA 1
ATOM 6332 C C . PRO D 1 207 ? 39.015 116.844 75.348 1.00 28.96 205 PRO D C 1
ATOM 6333 O O . PRO D 1 207 ? 39.161 117.219 76.527 1.00 30.34 205 PRO D O 1
ATOM 6337 N N . GLU D 1 208 ? 38.169 115.895 74.987 1.00 29.50 206 GLU D N 1
ATOM 6338 C CA . GLU D 1 208 ? 37.370 115.191 76.026 1.00 29.54 206 GLU D CA 1
ATOM 6339 C C . GLU D 1 208 ? 38.368 114.606 77.018 1.00 30.25 206 GLU D C 1
ATOM 6340 O O . GLU D 1 208 ? 39.388 114.052 76.591 1.00 29.84 206 GLU D O 1
ATOM 6346 N N . GLY D 1 209 ? 38.117 114.695 78.305 1.00 31.82 207 GLY D N 1
ATOM 6347 C CA . GLY D 1 209 ? 39.156 114.165 79.232 1.00 34.48 207 GLY D CA 1
ATOM 6348 C C . GLY D 1 209 ? 39.929 115.374 79.787 1.00 35.93 207 GLY D C 1
ATOM 6349 O O . GLY D 1 209 ? 40.007 115.490 81.009 1.00 37.77 207 GLY D O 1
ATOM 6350 N N . GLY D 1 210 ? 40.276 116.313 78.929 1.00 35.58 208 GLY D N 1
ATOM 6351 C CA . GLY D 1 210 ? 40.952 117.541 79.311 1.00 36.02 208 GLY D CA 1
ATOM 6352 C C . GLY D 1 210 ? 42.459 117.376 79.103 1.00 36.14 208 GLY D C 1
ATOM 6353 O O . GLY D 1 210 ? 42.864 116.274 78.725 1.00 35.41 208 GLY D O 1
ATOM 6354 N N . LEU D 1 211 ? 43.220 118.433 79.327 1.00 35.78 209 LEU D N 1
ATOM 6355 C CA . LEU D 1 211 ? 44.685 118.361 79.208 1.00 35.45 209 LEU D CA 1
ATOM 6356 C C . LEU D 1 211 ? 45.290 117.503 80.298 1.00 36.77 209 LEU D C 1
ATOM 6357 O O . LEU D 1 211 ? 44.783 117.473 81.438 1.00 38.44 209 LEU D O 1
ATOM 6362 N N . THR D 1 212 ? 46.392 116.793 80.068 1.00 37.41 210 THR D N 1
ATOM 6363 C CA . THR D 1 212 ? 46.973 116.027 81.177 1.00 38.81 210 THR D CA 1
ATOM 6364 C C . THR D 1 212 ? 47.835 116.954 82.058 1.00 40.15 210 THR D C 1
ATOM 6365 O O . THR D 1 212 ? 48.397 117.909 81.523 1.00 39.08 210 THR D O 1
ATOM 6369 N N . GLU D 1 213 ? 48.153 116.472 83.258 1.00 40.84 211 GLU D N 1
ATOM 6370 C CA . GLU D 1 213 ? 49.071 117.171 84.151 1.00 42.82 211 GLU D CA 1
ATOM 6371 C C . GLU D 1 213 ? 50.428 117.376 83.475 1.00 43.23 211 GLU D C 1
ATOM 6372 O O . GLU D 1 213 ? 51.015 118.458 83.566 1.00 42.97 211 GLU D O 1
ATOM 6378 N N . ALA D 1 214 ? 50.910 116.377 82.732 1.00 43.13 212 ALA D N 1
ATOM 6379 C CA . ALA D 1 214 ? 52.163 116.537 82.002 1.00 43.89 212 ALA D CA 1
ATOM 6380 C C . ALA D 1 214 ? 52.057 117.717 81.036 1.00 44.17 212 ALA D C 1
ATOM 6381 O O . ALA D 1 214 ? 52.897 118.619 81.063 1.00 45.66 212 ALA D O 1
ATOM 6383 N N . GLU D 1 215 ? 50.993 117.746 80.242 1.00 44.30 213 GLU D N 1
ATOM 6384 C CA . GLU D 1 215 ? 50.773 118.822 79.281 1.00 42.80 213 GLU D CA 1
ATOM 6385 C C . GLU D 1 215 ? 50.725 120.196 79.928 1.00 41.71 213 GLU D C 1
ATOM 6386 O O . GLU D 1 215 ? 51.261 121.162 79.412 1.00 40.07 213 GLU D O 1
ATOM 6392 N N . VAL D 1 216 ? 50.063 120.299 81.061 1.00 42.43 214 VAL D N 1
ATOM 6393 C CA . VAL D 1 216 ? 49.927 121.574 81.757 1.00 44.79 214 VAL D CA 1
ATOM 6394 C C . VAL D 1 216 ? 51.234 121.982 82.404 1.00 47.08 214 VAL D C 1
ATOM 6395 O O . VAL D 1 216 ? 51.529 123.171 82.541 1.00 44.68 214 VAL D O 1
ATOM 6399 N N . GLU D 1 217 ? 52.057 120.968 82.788 1.00 48.84 215 GLU D N 1
ATOM 6400 C CA . GLU D 1 217 ? 53.351 121.320 83.363 1.00 50.54 215 GLU D CA 1
ATOM 6401 C C . GLU D 1 217 ? 54.201 121.961 82.265 1.00 49.68 215 GLU D C 1
ATOM 6402 O O . GLU D 1 217 ? 54.728 123.061 82.450 1.00 51.68 215 GLU D O 1
ATOM 6408 N N . ARG D 1 218 ? 54.249 121.309 81.117 1.00 47.87 216 ARG D N 1
ATOM 6409 C CA . ARG D 1 218 ? 55.043 121.873 80.015 1.00 47.58 216 ARG D CA 1
ATOM 6410 C C . ARG D 1 218 ? 54.554 123.266 79.646 1.00 45.37 216 ARG D C 1
ATOM 6411 O O . ARG D 1 218 ? 55.349 124.190 79.547 1.00 44.51 216 ARG D O 1
ATOM 6419 N N . LEU D 1 219 ? 53.253 123.453 79.470 1.00 44.90 217 LEU D N 1
ATOM 6420 C CA . LEU D 1 219 ? 52.645 124.709 79.096 1.00 43.79 217 LEU D CA 1
ATOM 6421 C C . LEU D 1 219 ? 52.937 125.835 80.078 1.00 45.14 217 LEU D C 1
ATOM 6422 O O . LEU D 1 219 ? 53.136 126.988 79.683 1.00 44.58 217 LEU D O 1
ATOM 6427 N N . THR D 1 220 ? 52.960 125.548 81.370 1.00 46.50 218 THR D N 1
ATOM 6428 C CA . THR D 1 220 ? 53.272 126.523 82.401 1.00 48.18 218 THR D CA 1
ATOM 6429 C C . THR D 1 220 ? 54.732 126.925 82.315 1.00 50.58 218 THR D C 1
ATOM 6430 O O . THR D 1 220 ? 55.066 128.098 82.501 1.00 50.74 218 THR D O 1
ATOM 6434 N N . GLU D 1 221 ? 55.597 126.000 81.890 1.00 51.95 219 GLU D N 1
ATOM 6435 C CA . GLU D 1 221 ? 57.005 126.267 81.662 1.00 53.90 219 GLU D CA 1
ATOM 6436 C C . GLU D 1 221 ? 57.148 127.254 80.476 1.00 53.99 219 GLU D C 1
ATOM 6437 O O . GLU D 1 221 ? 58.166 127.926 80.326 1.00 54.06 219 GLU D O 1
ATOM 6443 N N . GLN D 1 222 ? 56.162 127.234 79.592 1.00 53.05 220 GLN D N 1
ATOM 6444 C CA . GLN D 1 222 ? 56.142 128.074 78.410 1.00 53.33 220 GLN D CA 1
ATOM 6445 C C . GLN D 1 222 ? 55.339 129.348 78.643 1.00 52.62 220 GLN D C 1
ATOM 6446 O O . GLN D 1 222 ? 54.765 129.895 77.711 1.00 52.61 220 GLN D O 1
ATOM 6452 N N . ASP D 1 223 ? 55.203 129.784 79.883 1.00 52.72 221 ASP D N 1
ATOM 6453 C CA . ASP D 1 223 ? 54.536 130.991 80.297 1.00 52.83 221 ASP D CA 1
ATOM 6454 C C . ASP D 1 223 ? 53.024 130.973 80.148 1.00 52.93 221 ASP D C 1
ATOM 6455 O O . ASP D 1 223 ? 52.391 132.033 80.054 1.00 52.61 221 ASP D O 1
ATOM 6460 N N . GLY D 1 224 ? 52.456 129.770 80.104 1.00 52.45 222 GLY D N 1
ATOM 6461 C CA . GLY D 1 224 ? 51.011 129.626 79.975 1.00 50.99 222 GLY D CA 1
ATOM 6462 C C . GLY D 1 224 ? 50.403 129.779 81.364 1.00 50.83 222 GLY D C 1
ATOM 6463 O O . GLY D 1 224 ? 50.806 129.064 82.292 1.00 51.59 222 GLY D O 1
ATOM 6464 N N . VAL D 1 225 ? 49.530 130.775 81.532 1.00 49.33 223 VAL D N 1
ATOM 6465 C CA . VAL D 1 225 ? 48.931 130.898 82.860 1.00 48.40 223 VAL D CA 1
ATOM 6466 C C . VAL D 1 225 ? 47.679 130.026 82.891 1.00 48.21 223 VAL D C 1
ATOM 6467 O O . VAL D 1 225 ? 46.896 130.051 81.958 1.00 49.00 223 VAL D O 1
ATOM 6471 N N . THR D 1 226 ? 47.581 129.211 83.928 1.00 48.60 224 THR D N 1
ATOM 6472 C CA . THR D 1 226 ? 46.390 128.366 84.035 1.00 47.92 224 THR D CA 1
ATOM 6473 C C . THR D 1 226 ? 45.275 129.177 84.676 1.00 47.81 224 THR D C 1
ATOM 6474 O O . THR D 1 226 ? 45.499 130.049 85.513 1.00 48.03 224 THR D O 1
ATOM 6478 N N . CYS D 1 227 ? 44.087 129.011 84.110 1.00 46.65 225 CYS D N 1
ATOM 6479 C CA . CYS D 1 227 ? 42.901 129.731 84.491 1.00 44.24 225 CYS D CA 1
ATOM 6480 C C . CYS D 1 227 ? 41.658 128.853 84.389 1.00 41.90 225 CYS D C 1
ATOM 6481 O O . CYS D 1 227 ? 41.518 128.160 83.394 1.00 41.63 225 CYS D O 1
ATOM 6484 N N . GLY D 1 228 ? 40.822 128.876 85.398 1.00 41.01 226 GLY D N 1
ATOM 6485 C CA . GLY D 1 228 ? 39.557 128.109 85.314 1.00 40.91 226 GLY D CA 1
ATOM 6486 C C . GLY D 1 228 ? 38.532 129.033 84.631 1.00 39.77 226 GLY D C 1
ATOM 6487 O O . GLY D 1 228 ? 38.812 130.214 84.429 1.00 39.98 226 GLY D O 1
ATOM 6488 N N . LEU D 1 229 ? 37.445 128.467 84.169 1.00 39.60 227 LEU D N 1
ATOM 6489 C CA . LEU D 1 229 ? 36.424 129.271 83.457 1.00 38.59 227 LEU D CA 1
ATOM 6490 C C . LEU D 1 229 ? 35.096 129.121 84.177 1.00 38.34 227 LEU D C 1
ATOM 6491 O O . LEU D 1 229 ? 34.095 128.679 83.607 1.00 41.37 227 LEU D O 1
ATOM 6496 N N . GLY D 1 230 ? 35.106 129.421 85.460 1.00 37.50 228 GLY D N 1
ATOM 6497 C CA . GLY D 1 230 ? 33.922 129.255 86.308 1.00 37.00 228 GLY D CA 1
ATOM 6498 C C . GLY D 1 230 ? 34.072 127.944 87.088 1.00 37.36 228 GLY D C 1
ATOM 6499 O O . GLY D 1 230 ? 34.917 127.105 86.773 1.00 36.13 228 GLY D O 1
ATOM 6500 N N . PRO D 1 231 ? 33.244 127.764 88.101 1.00 38.08 229 PRO D N 1
ATOM 6501 C CA . PRO D 1 231 ? 33.250 126.570 88.906 1.00 37.93 229 PRO D CA 1
ATOM 6502 C C . PRO D 1 231 ? 32.674 125.346 88.236 1.00 38.22 229 PRO D C 1
ATOM 6503 O O . PRO D 1 231 ? 32.849 124.255 88.784 1.00 38.92 229 PRO D O 1
ATOM 6507 N N . ARG D 1 232 ? 31.895 125.443 87.145 1.00 37.91 230 ARG D N 1
ATOM 6508 C CA . ARG D 1 232 ? 31.276 124.212 86.613 1.00 34.92 230 ARG D CA 1
ATOM 6509 C C . ARG D 1 232 ? 32.116 123.536 85.551 1.00 32.99 230 ARG D C 1
ATOM 6510 O O . ARG D 1 232 ? 32.861 124.186 84.844 1.00 32.66 230 ARG D O 1
ATOM 6518 N N . ILE D 1 233 ? 31.982 122.215 85.423 1.00 32.39 231 ILE D N 1
ATOM 6519 C CA . ILE D 1 233 ? 32.707 121.457 84.443 1.00 32.16 231 ILE D CA 1
ATOM 6520 C C . ILE D 1 233 ? 32.066 121.570 83.055 1.00 30.42 231 ILE D C 1
ATOM 6521 O O . ILE D 1 233 ? 30.967 121.117 82.801 1.00 32.26 231 ILE D O 1
ATOM 6526 N N . LEU D 1 234 ? 32.845 122.086 82.158 1.00 30.03 232 LEU D N 1
ATOM 6527 C CA . LEU D 1 234 ? 32.566 122.395 80.788 1.00 28.80 232 LEU D CA 1
ATOM 6528 C C . LEU D 1 234 ? 33.005 121.353 79.796 1.00 28.57 232 LEU D C 1
ATOM 6529 O O . LEU D 1 234 ? 34.081 120.787 79.818 1.00 27.01 232 LEU D O 1
ATOM 6534 N N . ARG D 1 235 ? 32.111 121.022 78.837 1.00 30.31 233 ARG D N 1
ATOM 6535 C CA . ARG D 1 235 ? 32.515 120.068 77.810 1.00 29.93 233 ARG D CA 1
ATOM 6536 C C . ARG D 1 235 ? 33.569 120.685 76.893 1.00 30.93 233 ARG D C 1
ATOM 6537 O O . ARG D 1 235 ? 33.716 121.899 76.762 1.00 31.08 233 ARG D O 1
ATOM 6545 N N . THR D 1 236 ? 34.261 119.791 76.166 1.00 31.15 234 THR D N 1
ATOM 6546 C CA . THR D 1 236 ? 35.292 120.225 75.256 1.00 29.37 234 THR D CA 1
ATOM 6547 C C . THR D 1 236 ? 34.820 121.302 74.292 1.00 29.29 234 THR D C 1
ATOM 6548 O O . THR D 1 236 ? 35.526 122.300 74.121 1.00 27.77 234 THR D O 1
ATOM 6552 N N . GLU D 1 237 ? 33.641 121.183 73.716 1.00 29.56 235 GLU D N 1
ATOM 6553 C CA . GLU D 1 237 ? 33.159 122.167 72.751 1.00 31.85 235 GLU D CA 1
ATOM 6554 C C . GLU D 1 237 ? 32.570 123.404 73.381 1.00 31.42 235 GLU D C 1
ATOM 6555 O O . GLU D 1 237 ? 32.280 124.391 72.670 1.00 33.85 235 GLU D O 1
ATOM 6561 N N . THR D 1 238 ? 32.388 123.451 74.679 1.00 31.32 236 THR D N 1
ATOM 6562 C CA . THR D 1 238 ? 31.805 124.608 75.351 1.00 31.15 236 THR D CA 1
ATOM 6563 C C . THR D 1 238 ? 32.826 125.580 75.900 1.00 31.15 236 THR D C 1
ATOM 6564 O O . THR D 1 238 ? 32.589 126.799 75.889 1.00 31.07 236 THR D O 1
ATOM 6568 N N . ALA D 1 239 ? 33.998 125.110 76.330 1.00 31.20 237 ALA D N 1
ATOM 6569 C CA . ALA D 1 239 ? 34.994 126.002 76.904 1.00 31.79 237 ALA D CA 1
ATOM 6570 C C . ALA D 1 239 ? 35.332 127.195 76.015 1.00 31.67 237 ALA D C 1
ATOM 6571 O O . ALA D 1 239 ? 35.255 128.353 76.473 1.00 30.18 237 ALA D O 1
ATOM 6573 N N . PRO D 1 240 ? 35.670 126.978 74.756 1.00 30.53 238 PRO D N 1
ATOM 6574 C CA . PRO D 1 240 ? 35.991 128.062 73.847 1.00 31.03 238 PRO D CA 1
ATOM 6575 C C . PRO D 1 240 ? 34.870 129.060 73.709 1.00 30.94 238 PRO D C 1
ATOM 6576 O O . PRO D 1 240 ? 35.115 130.255 73.508 1.00 31.77 238 PRO D O 1
ATOM 6580 N N . LEU D 1 241 ? 33.608 128.617 73.845 1.00 29.78 239 LEU D N 1
ATOM 6581 C CA . LEU D 1 241 ? 32.520 129.556 73.678 1.00 29.41 239 LEU D CA 1
ATOM 6582 C C . LEU D 1 241 ? 32.537 130.568 74.816 1.00 28.63 239 LEU D C 1
ATOM 6583 O O . LEU D 1 241 ? 32.399 131.751 74.579 1.00 26.87 239 LEU D O 1
ATOM 6588 N N . TYR D 1 242 ? 32.601 130.013 76.029 1.00 27.88 240 TYR D N 1
ATOM 6589 C CA . TYR D 1 242 ? 32.601 130.742 77.264 1.00 26.55 240 TYR D CA 1
ATOM 6590 C C . TYR D 1 242 ? 33.684 131.826 77.259 1.00 27.77 240 TYR D C 1
ATOM 6591 O O . TYR D 1 242 ? 33.455 132.971 77.616 1.00 25.96 240 TYR D O 1
ATOM 6600 N N . ALA D 1 243 ? 34.904 131.393 76.914 1.00 27.76 241 ALA D N 1
ATOM 6601 C CA . ALA D 1 243 ? 36.038 132.301 76.924 1.00 30.03 241 ALA D CA 1
ATOM 6602 C C . ALA D 1 243 ? 35.853 133.426 75.919 1.00 30.55 241 ALA D C 1
ATOM 6603 O O . ALA D 1 243 ? 36.024 134.601 76.270 1.00 29.40 241 ALA D O 1
ATOM 6605 N N . LEU D 1 244 ? 35.387 133.120 74.705 1.00 31.70 242 LEU D N 1
ATOM 6606 C CA . LEU D 1 244 ? 35.089 134.176 73.735 1.00 31.51 242 LEU D CA 1
ATOM 6607 C C . LEU D 1 244 ? 33.947 135.064 74.176 1.00 32.44 242 LEU D C 1
ATOM 6608 O O . LEU D 1 244 ? 33.988 136.283 73.931 1.00 34.14 242 LEU D O 1
ATOM 6613 N N . SER D 1 245 ? 32.937 134.541 74.850 1.00 33.06 243 SER D N 1
ATOM 6614 C CA . SER D 1 245 ? 31.805 135.333 75.300 1.00 35.15 243 SER D CA 1
ATOM 6615 C C . SER D 1 245 ? 32.175 136.274 76.439 1.00 36.21 243 SER D C 1
ATOM 6616 O O . SER D 1 245 ? 31.655 137.400 76.513 1.00 37.81 243 SER D O 1
ATOM 6619 N N . ALA D 1 246 ? 32.985 135.803 77.360 1.00 35.40 244 ALA D N 1
ATOM 6620 C CA . ALA D 1 246 ? 33.474 136.612 78.464 1.00 36.96 244 ALA D CA 1
ATOM 6621 C C . ALA D 1 246 ? 34.439 137.675 77.936 1.00 37.87 244 ALA D C 1
ATOM 6622 O O . ALA D 1 246 ? 34.447 138.833 78.348 1.00 36.82 244 ALA D O 1
ATOM 6624 N N . ILE D 1 247 ? 35.257 137.304 76.948 1.00 38.29 245 ILE D N 1
ATOM 6625 C CA . ILE D 1 247 ? 36.179 138.298 76.371 1.00 40.17 245 ILE D CA 1
ATOM 6626 C C . ILE D 1 247 ? 35.411 139.453 75.758 1.00 42.30 245 ILE D C 1
ATOM 6627 O O . ILE D 1 247 ? 35.702 140.633 76.023 1.00 43.08 245 ILE D O 1
ATOM 6632 N N . SER D 1 248 ? 34.333 139.177 75.006 1.00 42.74 246 SER D N 1
ATOM 6633 C CA . SER D 1 248 ? 33.521 140.239 74.426 1.00 42.18 246 SER D CA 1
ATOM 6634 C C . SER D 1 248 ? 32.729 140.985 75.491 1.00 42.41 246 SER D C 1
ATOM 6635 O O . SER D 1 248 ? 32.439 142.158 75.337 1.00 40.06 246 SER D O 1
ATOM 6638 N N . TYR D 1 249 ? 32.319 140.274 76.553 1.00 43.77 247 TYR D N 1
ATOM 6639 C CA . TYR D 1 249 ? 31.554 140.962 77.607 1.00 44.75 247 TYR D CA 1
ATOM 6640 C C . TYR D 1 249 ? 32.432 142.108 78.137 1.00 46.04 247 TYR D C 1
ATOM 6641 O O . TYR D 1 249 ? 32.162 143.272 77.842 1.00 46.12 247 TYR D O 1
ATOM 6650 N N . GLN D 1 250 ? 33.630 141.770 78.565 1.00 47.38 248 GLN D N 1
ATOM 6651 C CA . GLN D 1 250 ? 34.641 142.603 79.141 1.00 47.90 248 GLN D CA 1
ATOM 6652 C C . GLN D 1 250 ? 35.073 143.786 78.286 1.00 47.52 248 GLN D C 1
ATOM 6653 O O . GLN D 1 250 ? 35.190 144.921 78.761 1.00 47.14 248 GLN D O 1
ATOM 6659 N N . THR D 1 251 ? 35.330 143.543 77.020 1.00 46.48 249 THR D N 1
ATOM 6660 C CA . THR D 1 251 ? 35.855 144.517 76.110 1.00 47.51 249 THR D CA 1
ATOM 6661 C C . THR D 1 251 ? 34.864 145.209 75.214 1.00 49.01 249 THR D C 1
ATOM 6662 O O . THR D 1 251 ? 35.327 145.983 74.330 1.00 50.43 249 THR D O 1
ATOM 6666 N N . GLU D 1 252 ? 33.577 144.890 75.246 1.00 49.14 250 GLU D N 1
ATOM 6667 C CA . GLU D 1 252 ? 32.642 145.527 74.325 1.00 50.08 250 GLU D CA 1
ATOM 6668 C C . GLU D 1 252 ? 31.366 145.978 75.020 1.00 52.51 250 GLU D C 1
ATOM 6669 O O . GLU D 1 252 ? 30.753 146.971 74.613 1.00 52.73 250 GLU D O 1
ATOM 6675 N N . LEU D 1 253 ? 30.929 145.219 76.026 1.00 54.34 251 LEU D N 1
ATOM 6676 C CA . LEU D 1 253 ? 29.690 145.559 76.718 1.00 55.83 251 LEU D CA 1
ATOM 6677 C C . LEU D 1 253 ? 30.016 146.257 78.033 1.00 58.20 251 LEU D C 1
ATOM 6678 O O . LEU D 1 253 ? 29.147 146.867 78.641 1.00 58.36 251 LEU D O 1
ATOM 6683 N N . LEU D 1 254 ? 31.247 146.078 78.506 1.00 61.26 252 LEU D N 1
ATOM 6684 C CA . LEU D 1 254 ? 31.658 146.800 79.722 1.00 64.82 252 LEU D CA 1
ATOM 6685 C C . LEU D 1 254 ? 32.299 148.114 79.224 1.00 67.84 252 LEU D C 1
ATOM 6686 O O . LEU D 1 254 ? 32.100 149.175 79.779 1.00 67.58 252 LEU D O 1
ATOM 6691 N N . ARG D 1 255 ? 32.989 147.939 78.093 1.00 70.15 253 ARG D N 1
ATOM 6692 C CA . ARG D 1 255 ? 33.649 149.036 77.412 1.00 73.54 253 ARG D CA 1
ATOM 6693 C C . ARG D 1 255 ? 32.701 149.660 76.379 1.00 73.97 253 ARG D C 1
ATOM 6694 O O . ARG D 1 255 ? 31.993 150.627 76.661 1.00 74.60 253 ARG D O 1
#

Foldseek 3Di:
DEDEDAAAVVRCVVDQKDKDFDPVLCVDPPCHDFQDWYWYAYQVLWIFIWTFNDRDNGMTMIGTPDGPPDADAQQEAEEEEEAAEPDPLLLLLLLLCLLLHHQAYEYEHAPPNPDPLVVSQVSQNVSCRVNVHSHGYYYDYHYLVRVLVPVPFPAEEEADDACQVVVLLPDGGYGYYYYYWYYQVTHDPVSVVSCVVSRYHYHYLDPDDDHRSGVSSSSSVVSCCNRPVVD/DEAEDDAADVPWYAYQVQWIANDVPGPDTPPDADAFQEAEEEEEAAADDCLLLLLLLLLLLLHHQEYAYEHAPPDPDAVVSQVSQRVSCGVNVHSHRHHYPYYYLVRVLVCVVFPAAAEADDDPACLCVVLLPDGGYGYYYYYWYYAVTHDPVSVVSVVVSHYYYHYLDDDDDHRSGVSSSSSNVSCCNRPVVD/DEDEDAADPVVCVPDQKDKDFDPVLCVVVPVHAFQDWYWYFYQVLWIFIWTFHGHDDGMTIIGTPGGPPDADAFLEAEEEEEAAADDCLVLLLLQLVLLLHHQAYAYEHAPPNPDDDDPVVQVVVLVVSQVSQNVSCRVSVHSDGYYYRYYYLVVVLVCVVFPAEAEADDACLCVVLLPDDGHGYYYYYWYYQVTHDPVSVVSCVVSVHHYHYLDDDDDGSSCSSSSSSNVSCCSRPVVD/DPDNVVADQVQDPCDADAFQAAEEEEAAAADDCLVLLLLLLLLLLHHQEYEYEHAPPHPDQVNSQVSQRVSCGVSVHSDGYHYPYYYLVVVLVCVVAPAAEEADPVPCLCVVLLPADGHHYYYYYWYYAVTHDPVSVVSCVVSVHHYDHQDDDDDHRSCPSNSSSNVSCCNRPVVD

InterPro domains:
  IPR006700 Ribosomal RNA small subunit methyltransferase E [PIRSF015601] (1-250)
  IPR006700 Ribosomal RNA small subunit methyltransferase E [PTHR30027] (1-250)
  IPR006700 Ribosomal RNA small subunit methyltransferase E [TIGR00046] (3-251)
  IPR015947 PUA-like superfamily [SSF88697] (2-72)
  IPR029026 tRNA (guanine-N1-)-methyltransferase, N-terminal [G3DSA:3.40.1280.10] (75-256)
  IPR029028 Alpha/beta knot methyltransferases [SSF75217] (74-251)
  IPR046886 Ribosomal RNA small subunit methyltransferase E, methyltransferase domain [PF04452] (76-246)
  IPR046886 Ribosomal RNA small subunit methyltransferase E, methyltransferase domain [cd18084] (81-245)
  IPR046887 Ribosomal RNA small subunit methyltransferase E, PUA-like domain [PF20260] (21-67)

Nearest PDB structures (foldseek):
  1vhk-assembly3_A  TM=1.003E+00  e=2.206E-51  Bacillus subtilis
  1vhk-assembly3_C  TM=9.963E-01  e=9.457E-47  Bacillus subtilis
  1vhk-assembly3_B  TM=9.603E-01  e=7.778E-36  Bacillus subtilis
  1vhk-assembly3_D  TM=9.725E-01  e=1.856E-30  Bacillus subtilis
  5vm8-assembly3_A  TM=8.224E-01  e=3.727E-20  Neisseria gonorrhoeae

CATH classification: 2.40.240.20 (+1 more: 3.40.1280.10)

Secondary structure (DSSP, 8-state):
-EEE-SS-HHHHHSSSSEEEESHHHHHHHT---TT-EEEEE-TTS-EEEEEEEEE-SSEEEEEEEEE-------SSEEEEEEE--STTHHHHHHHHHHHTT--EEEEE--TT----HHHHHHHHHHHHHHTT-SSPPB--PBPHHHHHH---SSEEEEE---HHHHHHHTPPTT-EEEEEE--TT---HHHHHHHHHTT-EEE---SSPPPTTTHHHHHHHHHHIIIII--/-EEE-SS----EEE-TTS-EEE-----EE-------SSEEEEEEE--STTHHHHHHHHHHHTT-SEEEEE--TT----HHHHHHHHHHHHHHT-SS--B--PBPHHHHHH---SSEEEEE-----THHHHHHHPPTT-EEEEEE--TT---HHHHHHHHHTT-EEE---SSPPPTTTHHHHHHHHHHIIIII--/-EEE-SS-HHHHHHSS-EEE-SHHHHHHHT---TT-EEEEE-TTS-EEEEEEEEEETTEEEEEEEEE-------SSEEEEEEE--STTHHHHHHHHHHHTT-SEEEEE--TT------HHHHHHHHHHHHHHHHHHHHHHT-SSPPB--PBPHHHHHH---SSEEEEE---HHHHHHHHPPTT-EEEEEE--TT---HHHHHHHHTTT-EEE---SS---TTTHHHHHHHHHHIIIII--/---B--B-TTS-B----S-SSEEEEEEE--STTHHHHHHHHHHHTT-SEEEEE--TT---HHHHHHHHHHHHHHHT-SS--B--PBPHHHHHT----SEEEEE----HHHHHHHT--TT-EEEEEE--TT---HHHHHHHHHTTPEEE--SSSPPPTTTHHHHHHHHHHIIIII--

Solvent-accessible surface area: 37670 Å² total

Sequence (841 aa):
QRYFIELTKQQIEEAPTFSITGEEVHHIVNVRNEGDQIICCSQDGFEAKCELQSVSKDKVSCLVIEWTNENRELPIKVYIASGLPKGDKLEWIIQKGTELGAHAFIPFQAARSVVKRERWTKIAKEAAEQSYRNEVPRVDVHSFQQLLQRQDFDKCVVAYESAFSAIVSSLPKGSSLLIVFGPEGGLTEAEVERLTEQDGVTCGLGPRILRTETAPLYALSAISYQTELLRQRYFIELTKQIICCSQDGFEAKCCLVIEWTNENRELPIKVYIASGLPKGDKLEWIIQKGTELGAHAFIPFQAARSVVRERWTKIAKEAAEQSYRNEVPRVDVHSFQQLLQRQDFDKCVVAYEESSAFSAIVSSLPKGSSLLIVFGPEGGLTEAEVERLTEQDGVTCGLGPRILRTETAPLYALSAISYQTELLRQRYFIELTKQQIEEAPTFSITGEEVHHIVNVRNEGDQIICCSQDGFEAKCELQSVSKDKVSCLVIEWTNENRELPIKVYIASGLPKGDKLEWIIQKGTELGAHAFIPFQAARSVVKLDDKKAKKKRERWTKIAKEAAEQSYRNEVPRVDVHSFQQLLQRQDFDKCVVAYESAFSAIVSSLPKGSSLLIVFGPEGGLTEAEVERLTEQDGVTCGLGPRILRTETAPLYALSAISYQTELLRQRYFICCSQDGFEAENRELPIKVYIASGLPKGDKLEWIIQKGTELGAHAFIPFQAARSVKRERWTKIAKEAAEQSYRNEVPRVDVHSFQQLLQRQDFDKCVVAYEESAFSAIVSSLPKGSSLLIVFGPEGGLTEAEVERLTEQDGVTCGLGPRILRTETAPLYALSAISYQTELLR

=== Feature glossary ===
The record interleaves many kinds of information about one protein. Here is each kind framed as the question it answers.

Q: What does the local fold look like, residue by residue?
A: The Foldseek 3Di string encodes local tertiary geometry as a 20-letter alphabet — one character per residue — derived from the relative positions of nearby Cα atoms. Unlike the amino-acid sequence, 3Di is a direct function of the 3D structure, so two proteins with the same fold have similar 3Di strings even at low sequence identity.

Q: Which residues are in helices, strands, or loops?
A: The SS8 string is DSSP's per-residue secondary-structure call. α-helix (H) means an i→i+4 H-bond ladder; β-strand (E) means the residue participates in a β-sheet; 3₁₀ (G) and π (I) are tighter and wider helices; T/S are turns/bends; '-' is loop.

Q: How big and how compact is the whole molecule?
A: Radius of gyration (Rg) is the root-mean-square distance of Cα atoms from their centroid — a single number for overall size and compactness. A globular domain of N residues has Rg ≈ 2.2·N^0.38 Å; an extended or disordered chain has a much larger Rg. The Cα contact count is the number of residue pairs whose Cα atoms are within 8 Å and are more than four positions apart in sequence — a standard proxy for tertiary packing density. The bounding box is the smallest axis-aligned box enclosing all Cα atoms.

Q: Where is each backbone atom in 3D?
A: Structure coordinates are given as an mmCIF _atom_site loop: one row per atom with element, residue name, chain id, sequence number, and x/y/z position in Å. Only the four main-chain atoms per residue are included here; side chains are omitted to keep the record compact.

Q: What is the amino-acid chain?
A: Primary structure: the covalent order of the twenty standard amino acids along the backbone. Two proteins with the same sequence will (almost always) fold to the same structure; two with 30% identity often share a fold but not the details.

Q: What if only a Cα trace is available?
A: Three-state secondary structure (P-SEA) collapses the eight DSSP classes into helix (a), strand (b), and coil (c). P-SEA assigns these from Cα geometry alone — distances and angles — without requiring backbone oxygens, so it works on any Cα trace.

Q: What family and function is it annotated with?
A: Database cross-references. InterPro integrates a dozen domain/family signature databases into unified entries with residue-range hits. GO terms attach function/process/location labels with evidence codes. CATH codes position the fold in a four-level structural taxonomy. Organism is the NCBI-taxonomy species name.

Q: How confident is the AlphaFold model at each residue?
A: pLDDT is the predicted lDDT-Cα score: AlphaFold's confidence that the local environment of each residue (all inter-atomic distances within 15 Å) is correctly placed. It is a per-residue number between 0 and 100, with higher meaning more reliable.

Q: How mobile is each atom in the crystal?
A: B-factor (Debye–Waller factor) reflects atomic displacement in the crystal lattice. It is an experimental observable (units Å²), not a prediction; low values mean the atom is pinned down, high values mean it moves or is heterogeneous across the crystal.

Q: Which residues are buried vs exposed?
A: SASA measures how much of the protein is reachable by solvent. It is computed by rolling a water-sized probe over the atomic surface and summing the exposed area (Å²). Per-residue SASA distinguishes core (buried, low SASA) from surface (exposed, high SASA) residues; total SASA is a whole-molecule size measure.

Q: What do the diagnostic plots show?
A: Plot images: a contact map (which residues are close in 3D, as an N×N binary image), a Ramachandran scatter (backbone torsion angles, revealing secondary-structure composition at a glance), and — for AlphaFold structures — a PAE heatmap (pairwise prediction confidence).

Q: What known structures does this most resemble?
A: The Foldseek neighbor list gives the closest experimentally determined structures in the PDB, ranked by structural alignment. TM-score near 1 means near-identical fold; near 0.3 means only rough topology match. This is how one finds what a novel AlphaFold prediction most resembles in the solved-structure universe.

Q: Are the domains correctly placed relative to each other?
A: Predicted aligned error is AlphaFold's pairwise confidence. Unlike pLDDT (per-residue), PAE is per-residue-pair and captures whether two parts of the structure are correctly placed relative to each other. Units are ångströms of expected positional error.

Q: What do the rendered images show?
A: Structure images are PyMOL renders from six orthogonal camera directions. Cartoon representation draws helices as coils and strands as arrows; sticks shows the backbone as bonds; surface shows the solvent-excluded envelope. Rainbow coloring maps sequence position to hue (blue→red, N→C); chain coloring assigns a distinct color per polypeptide.

Q: What are the backbone torsion angles?
A: φ (phi) and ψ (psi) are the two rotatable backbone dihedrals per residue: φ is the C(i-1)–N–Cα–C torsion, ψ is the N–Cα–C–N(i+1) torsion, both in degrees on (−180°, 180°]. α-helical residues cluster near (−60°, −45°); β-strand residues near (−120°, +130°). A Ramachandran plot is simply a scatter of (φ, ψ) for every residue.